Protein AF-A0A8H5X6V3-F1 (afdb_monomer_lite)

Secondary structure (DSSP, 8-state):
----------HHHHHHHHHHHHHHHTTSTT-EEEEEEPS--SSSEEEEEEESS--SSGGGTT-EEEEE--SEETTEEEEE--THHHHHHHHHHHHHTTSPPEE-SSEEEEPPPEEEEETTTTEEEEE--TTEEEHHHHHHHHSPSSPPGGGHHHHHHHHHHHHHHHHHHHHHTTSGGGHHHHHHHHT-HHHHHHHHIIIIIHHHHHHHH-HHHHGGGHHHHHHHHHHHHHHHH-GGG-EEE-S--SGGGEEEESS---TT--EEEEE--GGG-EEE-THHHHHHHHHHHHHHHHHH--THHHHHHHHHHHHH----HHHHHHHHHHHHHHHHHTGGG-TTSS-HHHHHHHHHHHHHHHHHHHTT-HHHHTTSTT--TTS-GGGGT--PPP-------------SSSSSS--------------------------SS---S--------PPP----------PPPPP-----PPPTTT--S---EEETTEEE-HHHHHHHHHHHHHHHHHHHHHHH---SS---EEEEEE--SSHHHHHHHHHHHHHHHHHHHTT-SS-EEEEEEEEE---S--SS--HHHHHHHHHHHH-TTSEEEEEEGGGGGG-TTS-GGGS----------HHHHHHHHHHHHHHSSSHHHHHHHHHHHHHHHHHHHHHHTT-S-EE----HHHHHHHHHHHHHTT-GGGHHHHHSSEEEEEEEEEEETTEEEEEEEEEEEEEE-TTTTS-HHHHHHHHHH-HHHHTTS-SSSTTTT-SS----GGGS-HHHHHHHHHHHHHHHHHHHHHHHHHHHHTS--PPPSSB-TTT-PBP-HHHHHHHHHHHT-----STTTTS--S--HHHHHHHH-

InterPro domains:
  IPR002575 Aminoglycoside phosphotransferase [PF01636] (83-290)
  IPR011009 Protein kinase-like domain superfamily [SSF56112] (6-338)
  IPR014729 Rossmann-like alpha/beta/alpha sandwich fold [G3DSA:3.40.50.620] (474-827)
  IPR019407 Cytoplasmic tRNA 2-thiolation protein 2 [MF_03054] (465-857)
  IPR019407 Cytoplasmic tRNA 2-thiolation protein 2 [PF10288] (773-829)
  IPR019407 Cytoplasmic tRNA 2-thiolation protein 2 [PTHR20882] (470-855)

Foldseek 3Di:
DFPPDQPPDPPVVVVVLVVVLQVVCPPPQQNAPDWDFDPDFFAWTKTFGDGPCPPPPCQQVRGWIKTFGDQATRRGRVHGDDLLLLVLQQVLLVLQVPQAWQFFQFATEGAWHWDDADPVGSITITGDDPQKDQLLVLCCVQLFPVGDPVCLVVLLRLLLRLLLSQLSCQVVCPPPVNVVSQVSQAVLVRLVVVLLCLQQVCQLVLCVVCVVQCVVVNVLSPVLSVVQVVQVVPLVQWTWDLQQQASRQKIWHPDDTDGNNNTYIHRDDSSSIHTGDSLLNLLRHLLRLVLCCLQRVRPSSLSSLQSNLVSNFADDLVSLLNNQLSNLSCLSSPVLNPPPRHDNVSSSVSNNVSNVSSVCSSVVVLVVCVVPSSCDPRSPSCPPPPDDDDDDDDDDDDDDDDDDPPPDPDDDDDDDDDDDDDDDDDDDDDDPDDDDPDPDDDDDDDDDDDDDDDDDDDDDDDDDDDDDDDFAPAFPPPRHRGFPDQDPNTRHRLVRLLCVQLVLLVVQVVVVCVVLPPDPDAEAAEEEEEAPLALLSLLVLQSLLVVQVVCVVVVPSHHYEYEYEYEAADLDDDPDQDPVNVLQVLSCVLRVSYHYDYHYLLCLVVQQLFQCLQFPFDPDDDDPDSNVSSVRVVVRLVLWDAPQLSVVLSVLSVVSVSVVVCVVVVHQAYEYRAALLLLLLVLVSCVVLVNNLQSLVPRAWDWAKRWGWDDDVPAGIDTDDIDTGTYHYSNSHPHSVSSVVSCVSPPSSVVSRDDAPVCVVVDPDPDPPRRDHSSRVSSVVSVVCCVPPVVVSNVSSVVSNPDDDDDAPDAASRRRTHADPPVQVVCCVVVPDPCPPPPCSVRNPRHHNSNCNSRVD

Structure (mmCIF, N/CA/C/O backbone):
data_AF-A0A8H5X6V3-F1
#
_entry.id   AF-A0A8H5X6V3-F1
#
loop_
_atom_site.group_PDB
_atom_site.id
_atom_site.type_symbol
_atom_site.label_atom_id
_atom_site.label_alt_id
_atom_site.label_comp_id
_atom_site.label_asym_id
_atom_site.label_entity_id
_atom_site.label_seq_id
_atom_site.pdbx_PDB_ins_code
_atom_site.Cartn_x
_atom_site.Cartn_y
_atom_site.Cartn_z
_atom_site.occupancy
_atom_site.B_iso_or_equiv
_atom_site.auth_seq_id
_atom_site.auth_comp_id
_atom_site.auth_asym_id
_atom_site.auth_atom_id
_atom_site.pdbx_PDB_model_num
ATOM 1 N N . MET A 1 1 ? 2.596 6.557 -6.015 1.00 29.84 1 MET A N 1
ATOM 2 C CA . MET A 1 1 ? 1.968 7.557 -5.125 1.00 29.84 1 MET A CA 1
ATOM 3 C C . MET A 1 1 ? 2.597 8.911 -5.371 1.00 29.84 1 MET A C 1
ATOM 5 O O . MET A 1 1 ? 3.808 9.038 -5.251 1.00 29.84 1 MET A O 1
ATOM 9 N N . SER A 1 2 ? 1.803 9.899 -5.766 1.00 24.94 2 SER A N 1
ATOM 10 C CA . SER A 1 2 ? 2.292 11.265 -5.919 1.00 24.94 2 SER A CA 1
ATOM 11 C C . SER A 1 2 ? 2.060 12.003 -4.601 1.00 24.94 2 SER A C 1
ATOM 13 O O . SER A 1 2 ? 0.942 11.968 -4.094 1.00 24.94 2 SER A O 1
ATOM 15 N N . LEU A 1 3 ? 3.083 12.670 -4.064 1.00 27.89 3 LEU A N 1
ATOM 16 C CA . LEU A 1 3 ? 3.006 13.595 -2.915 1.00 27.89 3 LEU A CA 1
ATOM 17 C C . LEU A 1 3 ? 2.183 14.867 -3.236 1.00 27.89 3 LEU A C 1
ATOM 19 O O . LEU A 1 3 ? 2.283 15.890 -2.559 1.00 27.89 3 LEU A O 1
ATOM 23 N N . HIS A 1 4 ? 1.401 14.838 -4.315 1.00 36.94 4 HIS A N 1
ATOM 24 C CA . HIS A 1 4 ? 0.642 15.957 -4.833 1.00 36.94 4 HIS A CA 1
ATOM 25 C C . HIS A 1 4 ? -0.769 15.903 -4.279 1.00 36.94 4 HIS A C 1
ATOM 27 O O . HIS A 1 4 ? -1.637 15.235 -4.821 1.00 36.94 4 HIS A O 1
ATOM 33 N N . GLU A 1 5 ? -0.944 16.589 -3.160 1.00 31.14 5 GLU A N 1
ATOM 34 C CA . GLU A 1 5 ? -2.037 17.527 -2.910 1.00 31.14 5 GLU A CA 1
ATOM 35 C C . GLU A 1 5 ? -1.885 17.956 -1.454 1.00 31.14 5 GLU A C 1
ATOM 37 O O . GLU A 1 5 ? -2.094 17.153 -0.545 1.00 31.14 5 GLU A O 1
ATOM 42 N N . GLN A 1 6 ? -1.505 19.216 -1.217 1.00 35.34 6 GLN A N 1
ATOM 43 C CA . GLN A 1 6 ? -1.603 19.827 0.109 1.00 35.34 6 GLN A CA 1
ATOM 44 C C . GLN A 1 6 ? -3.086 19.889 0.491 1.00 35.34 6 GLN A C 1
ATOM 46 O O . GLN A 1 6 ? -3.756 20.900 0.299 1.00 35.34 6 GLN A O 1
ATOM 51 N N . HIS A 1 7 ? -3.620 18.784 1.000 1.00 41.84 7 HIS A N 1
ATOM 52 C CA . HIS A 1 7 ? -4.876 18.797 1.719 1.00 41.84 7 HIS A CA 1
ATOM 53 C C . HIS A 1 7 ? -4.610 19.586 2.995 1.00 41.84 7 HIS A C 1
ATOM 55 O O . HIS A 1 7 ? -3.844 19.157 3.857 1.00 41.84 7 HIS A O 1
ATOM 61 N N . SER A 1 8 ? -5.199 20.774 3.100 1.00 47.31 8 SER A N 1
ATOM 62 C CA . SER A 1 8 ? -5.205 21.511 4.355 1.00 47.31 8 SER A CA 1
ATOM 63 C C . SER A 1 8 ? -5.828 20.610 5.418 1.00 47.31 8 SER A C 1
ATOM 65 O O . SER A 1 8 ? -7.000 20.241 5.304 1.00 47.31 8 SER A O 1
ATOM 67 N N . ILE A 1 9 ? -5.039 20.233 6.425 1.00 57.41 9 ILE A N 1
ATOM 68 C CA . ILE A 1 9 ? -5.540 19.528 7.605 1.00 57.41 9 ILE A CA 1
ATOM 69 C C . ILE A 1 9 ? -6.676 20.390 8.177 1.00 57.41 9 ILE A C 1
ATOM 71 O O . ILE A 1 9 ? -6.455 21.589 8.379 1.00 57.41 9 ILE A O 1
ATOM 75 N N . PRO A 1 10 ? -7.885 19.841 8.400 1.00 63.91 10 PRO A N 1
ATOM 76 C CA . PRO A 1 10 ? -8.977 20.607 8.987 1.00 63.91 10 PRO A CA 1
ATOM 77 C C . PRO A 1 10 ? -8.522 21.257 10.296 1.00 63.91 10 PRO A C 1
ATOM 79 O O . PRO A 1 10 ? -7.886 20.603 11.124 1.00 63.91 10 PRO A O 1
ATOM 82 N N . THR A 1 11 ? -8.837 22.539 10.489 1.00 64.00 11 THR A N 1
ATOM 83 C CA . THR A 1 11 ? -8.421 23.306 11.677 1.00 64.00 11 THR A CA 1
ATOM 84 C C . THR A 1 11 ? -8.841 22.618 12.979 1.00 64.00 11 THR A C 1
ATOM 86 O O . THR A 1 11 ? -8.069 22.602 13.937 1.00 64.00 11 THR A O 1
ATOM 89 N N . ASP A 1 12 ? -10.002 21.959 12.973 1.00 73.50 12 ASP A N 1
ATOM 90 C CA . ASP A 1 12 ? -10.518 21.183 14.103 1.00 73.50 12 ASP A CA 1
ATOM 91 C C . ASP A 1 12 ? -9.591 20.019 14.484 1.00 73.50 12 ASP A C 1
ATOM 93 O O . ASP A 1 12 ? -9.312 19.816 15.662 1.00 73.50 12 ASP A O 1
ATOM 97 N N . THR A 1 13 ? -9.034 19.304 13.499 1.00 77.50 13 THR A N 1
ATOM 98 C CA . THR A 1 13 ? -8.090 18.200 13.734 1.00 77.50 13 THR A CA 1
ATOM 99 C C . THR A 1 13 ? -6.777 18.709 14.324 1.00 77.50 13 THR A C 1
ATOM 101 O O . THR A 1 13 ? -6.232 18.107 15.243 1.00 77.50 13 THR A O 1
ATOM 104 N N . GLU A 1 14 ? -6.252 19.835 13.837 1.00 79.88 14 GLU A N 1
ATOM 105 C CA . GLU A 1 14 ? -5.024 20.411 14.398 1.00 79.88 14 GLU A CA 1
ATOM 106 C C . GLU A 1 14 ? -5.220 20.864 15.852 1.00 79.88 14 GLU A C 1
ATOM 108 O O . GLU A 1 14 ? -4.332 20.677 16.690 1.00 79.88 14 GLU A O 1
ATOM 113 N N . GLN A 1 15 ? -6.391 21.423 16.162 1.00 86.56 15 GLN A N 1
ATOM 114 C CA . GLN A 1 15 ? -6.744 21.835 17.513 1.00 86.56 15 GLN A CA 1
ATOM 115 C C . GLN A 1 15 ? -6.956 20.635 18.444 1.00 86.56 15 GLN A C 1
ATOM 117 O O . GLN A 1 15 ? -6.457 20.655 19.568 1.00 86.56 15 GLN A O 1
ATOM 122 N N . GLU A 1 16 ? -7.608 19.573 17.969 1.00 90.94 16 GLU A N 1
ATOM 123 C CA . GLU A 1 16 ? -7.781 18.315 18.702 1.00 90.94 16 GLU A CA 1
ATOM 124 C C . GLU A 1 16 ? -6.430 17.688 19.070 1.00 90.94 16 GLU A C 1
ATOM 126 O O . GLU A 1 16 ? -6.179 17.390 20.240 1.00 90.94 16 GLU A O 1
ATOM 131 N N . ILE A 1 17 ? -5.522 17.558 18.097 1.00 92.88 17 ILE A N 1
ATOM 132 C CA . ILE A 1 17 ? -4.183 17.004 18.327 1.00 92.88 17 ILE A CA 1
ATOM 133 C C . ILE A 1 17 ? -3.392 17.874 19.304 1.00 92.88 17 ILE A C 1
ATOM 135 O O . ILE A 1 17 ? -2.749 17.358 20.221 1.00 92.88 17 ILE A O 1
ATOM 139 N N . ARG A 1 18 ? -3.471 19.200 19.165 1.00 93.69 18 ARG A N 1
ATOM 140 C CA . ARG A 1 18 ? -2.834 20.123 20.107 1.00 93.69 18 ARG A CA 1
ATOM 141 C C . ARG A 1 18 ? -3.371 19.934 21.528 1.00 93.69 18 ARG A C 1
ATOM 143 O O . ARG A 1 18 ? -2.577 19.829 22.461 1.00 93.69 18 ARG A O 1
ATOM 150 N N . SER A 1 19 ? -4.689 19.854 21.703 1.00 93.56 19 SER A N 1
ATOM 151 C CA . SER A 1 19 ? -5.310 19.617 23.012 1.00 93.56 19 SER A CA 1
ATOM 152 C C . SER A 1 19 ? -4.924 18.258 23.597 1.00 93.56 19 SER A C 1
ATOM 154 O O . SER A 1 19 ? -4.624 18.177 24.788 1.00 93.56 19 SER A O 1
ATOM 156 N N . LYS A 1 20 ? -4.847 17.211 22.766 1.00 94.00 20 LYS A N 1
ATOM 157 C CA . LYS A 1 20 ? -4.354 15.883 23.158 1.00 94.00 20 LYS A CA 1
ATOM 158 C C . LYS A 1 20 ? -2.925 15.961 23.698 1.00 94.00 20 LYS A C 1
ATOM 160 O O . LYS A 1 20 ? -2.666 15.467 24.791 1.00 94.00 20 LYS A O 1
ATOM 165 N N . VAL A 1 21 ? -2.016 16.637 22.991 1.00 95.94 21 VAL A N 1
ATOM 166 C CA . VAL A 1 21 ? -0.623 16.833 23.435 1.00 95.94 21 VAL A CA 1
ATOM 167 C C . VAL A 1 21 ? -0.556 17.592 24.765 1.00 95.94 21 VAL A C 1
ATOM 169 O O . VAL A 1 21 ? 0.138 17.162 25.688 1.00 95.94 21 VAL A O 1
ATOM 172 N N . GLU A 1 22 ? -1.297 18.696 24.900 1.00 95.75 22 GLU A N 1
ATOM 173 C CA . GLU A 1 22 ? -1.346 19.480 26.143 1.00 95.75 22 GLU A CA 1
ATOM 174 C C . GLU A 1 22 ? -1.874 18.649 27.323 1.00 95.75 22 GLU A C 1
ATOM 176 O O . GLU A 1 22 ? -1.363 18.767 28.439 1.00 95.75 22 GLU A O 1
ATOM 181 N N . GLN A 1 23 ? -2.868 17.789 27.084 1.00 95.88 23 GLN A N 1
ATOM 182 C CA . GLN A 1 23 ? -3.434 16.901 28.095 1.00 95.88 23 GLN A CA 1
ATOM 183 C C . GLN A 1 23 ? -2.461 15.793 28.505 1.00 95.88 23 GLN A C 1
ATOM 185 O O . GLN A 1 23 ? -2.302 15.557 29.701 1.00 95.88 23 GLN A O 1
ATOM 190 N N . VAL A 1 24 ? -1.796 15.146 27.543 1.00 96.31 24 VAL A N 1
ATOM 191 C CA . VAL A 1 24 ? -0.823 14.068 27.795 1.00 96.31 24 VAL A CA 1
ATOM 192 C C . VAL A 1 24 ? 0.363 14.576 28.611 1.00 96.31 24 VAL A C 1
ATOM 194 O O . VAL A 1 24 ? 0.792 13.923 29.559 1.00 96.31 24 VAL A O 1
ATOM 197 N N . LEU A 1 25 ? 0.884 15.757 28.276 1.00 95.50 25 LEU A N 1
ATOM 198 C CA . LEU A 1 25 ? 2.059 16.314 28.952 1.00 95.50 25 LEU A CA 1
ATOM 199 C C . LEU A 1 25 ? 1.717 17.047 30.254 1.00 95.50 25 LEU A C 1
ATOM 201 O O . LEU A 1 25 ? 2.620 17.453 30.996 1.00 95.50 25 LEU A O 1
ATOM 205 N N . LYS A 1 26 ? 0.430 17.208 30.577 1.00 94.44 26 LYS A N 1
ATOM 206 C CA . LYS A 1 26 ? -0.015 17.848 31.814 1.00 94.44 26 LYS A CA 1
ATOM 207 C C . LYS A 1 26 ? 0.483 17.065 33.029 1.00 94.44 26 LYS A C 1
ATOM 209 O O . LYS A 1 26 ? 0.225 15.880 33.180 1.00 94.44 26 LYS A O 1
ATOM 214 N N . GLY A 1 27 ? 1.162 17.762 33.938 1.00 88.88 27 GLY A N 1
ATOM 215 C CA . GLY A 1 27 ? 1.716 17.158 35.156 1.00 88.88 27 GLY A CA 1
ATOM 216 C C . GLY A 1 27 ? 3.071 16.474 34.959 1.00 88.88 27 GLY A C 1
ATOM 217 O O . GLY A 1 27 ? 3.677 16.064 35.944 1.00 88.88 27 GLY A O 1
ATOM 218 N N . THR A 1 28 ? 3.582 16.406 33.727 1.00 92.25 28 THR A N 1
ATOM 219 C CA . THR A 1 28 ? 4.969 16.008 33.449 1.00 92.25 28 THR A CA 1
ATOM 220 C C . THR A 1 28 ? 5.910 17.225 33.514 1.00 92.25 28 THR A C 1
ATOM 222 O O . THR A 1 28 ? 5.442 18.367 33.398 1.00 92.25 28 THR A O 1
ATOM 225 N N . PRO A 1 29 ? 7.241 17.025 33.622 1.00 90.94 29 PRO A N 1
ATOM 226 C CA . PRO A 1 29 ? 8.224 18.105 33.468 1.00 90.94 29 PRO A CA 1
ATOM 227 C C . PRO A 1 29 ? 8.155 18.824 32.109 1.00 90.94 29 PRO A C 1
ATOM 229 O O . PRO A 1 29 ? 8.600 19.961 31.992 1.00 90.94 29 PRO A O 1
ATOM 232 N N . PHE A 1 30 ? 7.553 18.192 31.096 1.00 93.25 30 PHE A N 1
ATOM 233 C CA . PHE A 1 30 ? 7.434 18.713 29.732 1.00 93.25 30 PHE A CA 1
ATOM 234 C C . PHE A 1 30 ? 6.094 19.417 29.467 1.00 93.25 30 PHE A C 1
ATOM 236 O O . PHE A 1 30 ? 5.725 19.641 28.318 1.00 93.25 30 PHE A O 1
ATOM 243 N N . SER A 1 31 ? 5.358 19.781 30.523 1.00 93.88 31 SER A N 1
ATOM 244 C CA . SER A 1 31 ? 4.100 20.528 30.424 1.00 93.88 31 SER A CA 1
ATOM 245 C C . SER A 1 31 ? 4.307 21.869 29.691 1.00 93.88 31 SER A C 1
ATOM 247 O O . SER A 1 31 ? 5.032 22.737 30.203 1.00 93.88 31 SER A O 1
ATOM 249 N N . PRO A 1 32 ? 3.684 22.075 28.512 1.00 94.50 32 PRO A N 1
ATOM 250 C CA . PRO A 1 32 ? 3.944 23.249 27.685 1.00 94.50 32 PRO A CA 1
ATOM 251 C C . PRO A 1 32 ? 3.217 24.492 28.218 1.00 94.50 32 PRO A C 1
ATOM 253 O O . PRO A 1 32 ? 2.035 24.443 28.558 1.00 94.50 32 PRO A O 1
ATOM 256 N N . SER A 1 33 ? 3.910 25.630 28.284 1.00 93.50 33 SER A N 1
ATOM 257 C CA . SER A 1 33 ? 3.305 26.962 28.427 1.00 93.50 33 SER A CA 1
ATOM 258 C C . SER A 1 33 ? 2.777 27.474 27.087 1.00 93.50 33 SER A C 1
ATOM 260 O O . SER A 1 33 ? 1.749 28.148 27.049 1.00 93.50 33 SER A O 1
ATOM 262 N N . SER A 1 34 ? 3.441 27.107 25.989 1.00 94.38 34 SER A N 1
ATOM 263 C CA . SER A 1 34 ? 2.991 27.348 24.622 1.00 94.38 34 SER A CA 1
ATOM 264 C C . SER A 1 34 ? 3.431 26.214 23.695 1.00 94.38 34 SER A C 1
ATOM 266 O O . SER A 1 34 ? 4.463 25.577 23.916 1.00 94.38 34 SER A O 1
ATOM 268 N N . LEU A 1 35 ? 2.635 25.980 22.649 1.00 95.12 35 LEU A N 1
ATOM 269 C CA . LEU A 1 35 ? 2.941 25.069 21.550 1.00 95.12 35 LEU A CA 1
ATOM 270 C C . LEU A 1 35 ? 2.912 25.848 20.239 1.00 95.12 35 LEU A C 1
ATOM 272 O O . LEU A 1 35 ? 1.881 26.421 19.874 1.00 95.12 35 LEU A O 1
ATOM 276 N N . ARG A 1 36 ? 4.039 25.853 19.529 1.00 93.75 36 ARG A N 1
ATOM 277 C CA . ARG A 1 36 ? 4.164 26.386 18.172 1.00 93.75 36 ARG A CA 1
ATOM 278 C C . ARG A 1 36 ? 4.356 25.219 17.217 1.00 93.75 36 ARG A C 1
ATOM 280 O O . ARG A 1 36 ? 5.298 24.453 17.379 1.00 93.75 36 ARG A O 1
ATOM 287 N N . LYS A 1 37 ? 3.488 25.082 16.218 1.00 91.44 37 LYS A N 1
ATOM 288 C CA . LYS A 1 37 ? 3.659 24.064 15.176 1.00 91.44 37 LYS A CA 1
ATOM 289 C C . LYS A 1 37 ? 4.969 24.303 14.426 1.00 91.44 37 LYS A C 1
ATOM 291 O O . LYS A 1 37 ? 5.278 25.440 14.068 1.00 91.44 37 LYS A O 1
ATOM 296 N N . LEU A 1 38 ? 5.735 23.238 14.226 1.00 88.62 38 LEU A N 1
ATOM 297 C CA . LEU A 1 38 ? 6.952 23.266 13.425 1.00 88.62 38 LEU A CA 1
ATOM 298 C C . LEU A 1 38 ? 6.620 22.932 11.970 1.00 88.62 38 LEU A C 1
ATOM 300 O O . LEU A 1 38 ? 5.717 22.144 11.689 1.00 88.62 38 LEU A O 1
ATOM 304 N N . SER A 1 39 ? 7.346 23.558 11.046 1.00 75.25 39 SER A N 1
ATOM 305 C CA . SER A 1 39 ? 7.378 23.141 9.647 1.00 75.25 39 SER A CA 1
ATOM 306 C C . SER A 1 39 ? 8.274 21.912 9.505 1.00 75.25 39 SER A C 1
ATOM 308 O O . SER A 1 39 ? 9.340 21.858 10.114 1.00 75.25 39 SER A O 1
ATOM 310 N N . GLY A 1 40 ? 7.859 20.949 8.683 1.00 62.69 40 GLY A N 1
ATOM 311 C CA . GLY A 1 40 ? 8.518 19.644 8.579 1.00 62.69 40 GLY A CA 1
ATOM 312 C C . GLY A 1 40 ? 7.813 18.574 9.421 1.00 62.69 40 GLY A C 1
ATOM 313 O O . GLY A 1 40 ? 7.155 18.882 10.412 1.00 62.69 40 GLY A O 1
ATOM 314 N N . GLY A 1 41 ? 7.908 17.318 8.980 1.00 65.88 41 GLY A N 1
ATOM 315 C CA . GLY A 1 41 ? 7.129 16.192 9.505 1.00 65.88 41 GLY A CA 1
ATOM 316 C C . GLY A 1 41 ? 5.967 15.827 8.582 1.00 65.88 41 GLY A C 1
ATOM 317 O O . GLY A 1 41 ? 4.904 16.443 8.614 1.00 65.88 41 GLY A O 1
ATOM 318 N N . THR A 1 42 ? 6.181 14.815 7.739 1.00 77.00 42 THR A N 1
ATOM 319 C CA . THR A 1 42 ? 5.143 14.310 6.829 1.00 77.00 42 THR A CA 1
ATOM 320 C C . THR A 1 42 ? 4.158 13.422 7.584 1.00 77.00 42 THR A C 1
ATOM 322 O O . THR A 1 42 ? 2.944 13.613 7.479 1.00 77.00 42 THR A O 1
ATOM 325 N N . ALA A 1 43 ? 4.676 12.468 8.368 1.00 83.75 43 ALA A N 1
ATOM 326 C CA . ALA A 1 43 ? 3.865 11.469 9.055 1.00 83.75 43 ALA A CA 1
ATOM 327 C C . ALA A 1 43 ? 3.360 11.910 10.437 1.00 83.75 43 ALA A C 1
ATOM 329 O O . ALA A 1 43 ? 2.249 11.536 10.803 1.00 83.75 43 ALA A O 1
ATOM 330 N N . ASN A 1 44 ? 4.129 12.707 11.185 1.00 91.31 44 ASN A N 1
ATOM 331 C CA . ASN A 1 44 ? 3.807 13.105 12.563 1.00 91.31 44 ASN A CA 1
ATOM 332 C C . ASN A 1 44 ? 3.466 14.593 12.675 1.00 91.31 44 ASN A C 1
ATOM 334 O O . ASN A 1 44 ? 3.984 15.420 11.926 1.00 91.31 44 ASN A O 1
ATOM 338 N N . PHE A 1 45 ? 2.644 14.943 13.665 1.00 92.62 45 PHE A N 1
ATOM 339 C CA . PHE A 1 45 ? 2.439 16.338 14.050 1.00 92.62 45 PHE A CA 1
ATOM 340 C C . PHE A 1 45 ? 3.615 16.808 14.908 1.00 92.62 45 PHE A C 1
ATOM 342 O O . PHE A 1 45 ? 3.949 16.177 15.910 1.00 92.62 45 PHE A O 1
ATOM 349 N N . MET A 1 46 ? 4.236 17.918 14.515 1.00 93.75 46 MET A N 1
ATOM 350 C CA . MET A 1 46 ? 5.468 18.421 15.121 1.00 93.75 46 MET A CA 1
ATOM 351 C C . MET A 1 46 ? 5.231 19.767 15.801 1.00 93.75 46 MET A C 1
ATOM 353 O O . MET A 1 46 ? 4.697 20.696 15.190 1.00 93.75 46 MET A O 1
ATOM 357 N N . TYR A 1 47 ? 5.677 19.898 17.049 1.00 94.75 47 TYR A N 1
ATOM 358 C CA . TYR A 1 47 ? 5.560 21.136 17.816 1.00 94.75 47 TYR A CA 1
ATOM 359 C C . TYR A 1 47 ? 6.872 21.495 18.504 1.00 94.75 47 TYR A C 1
ATOM 361 O O . TYR A 1 47 ? 7.587 20.638 19.011 1.00 94.75 47 TYR A O 1
ATOM 369 N N . HIS A 1 48 ? 7.152 22.788 18.580 1.00 95.44 48 HIS A N 1
ATOM 370 C CA . HIS A 1 48 ? 8.078 23.373 19.533 1.00 95.44 48 HIS A CA 1
ATOM 371 C C . HIS A 1 48 ? 7.290 23.763 20.778 1.00 95.44 48 HIS A C 1
ATOM 373 O O . HIS A 1 48 ? 6.303 24.502 20.696 1.00 95.44 48 HIS A O 1
ATOM 379 N N . ALA A 1 49 ? 7.720 23.249 21.924 1.00 95.38 49 ALA A N 1
ATOM 380 C CA . ALA A 1 49 ? 7.120 23.535 23.212 1.00 95.38 49 ALA A CA 1
ATOM 381 C C . ALA A 1 49 ? 8.023 24.435 24.045 1.00 95.38 49 ALA A C 1
ATOM 383 O O . ALA A 1 49 ? 9.151 24.064 24.376 1.00 95.38 49 ALA A O 1
ATOM 384 N N . THR A 1 50 ? 7.488 25.584 24.457 1.00 94.19 50 THR A N 1
ATOM 385 C CA . THR A 1 50 ? 8.057 26.331 25.585 1.00 94.19 50 THR A CA 1
ATOM 386 C C . THR A 1 50 ? 7.506 25.712 26.865 1.00 94.19 50 THR A C 1
ATOM 388 O O . THR A 1 50 ? 6.301 25.491 26.958 1.00 94.19 50 THR A O 1
ATOM 391 N N . LEU A 1 51 ? 8.352 25.396 27.846 1.00 92.75 51 LEU A N 1
ATOM 392 C CA . LEU A 1 51 ? 7.926 24.694 29.065 1.00 92.75 51 LEU A CA 1
ATOM 393 C C . LEU A 1 51 ? 7.409 25.668 30.136 1.00 92.75 51 LEU A C 1
ATOM 395 O O . LEU A 1 51 ? 7.857 26.811 30.216 1.00 92.75 51 LEU A O 1
ATOM 399 N N . LYS A 1 52 ? 6.464 25.226 30.981 1.00 89.00 52 LYS A N 1
ATOM 400 C CA . LYS A 1 52 ? 5.968 26.024 32.129 1.00 89.00 52 LYS A CA 1
ATOM 401 C C . LYS A 1 52 ? 7.003 26.181 33.238 1.00 89.00 52 LYS A C 1
ATOM 403 O O . LYS A 1 52 ? 7.059 27.223 33.882 1.00 89.00 52 LYS A O 1
ATOM 408 N N . TYR A 1 53 ? 7.782 25.130 33.464 1.00 81.44 53 TYR A N 1
ATOM 409 C CA . TYR A 1 53 ? 8.773 25.048 34.530 1.00 81.44 53 TYR A CA 1
ATOM 410 C C . TYR A 1 53 ? 10.108 24.622 33.914 1.00 81.44 53 TYR A C 1
ATOM 412 O O . TYR A 1 53 ? 10.476 23.453 34.029 1.00 81.44 53 TYR A O 1
ATOM 420 N N . PRO A 1 54 ? 10.807 25.516 33.188 1.00 69.25 54 PRO A N 1
ATOM 421 C CA . PRO A 1 54 ? 12.136 25.192 32.686 1.00 69.25 54 PRO A CA 1
ATOM 422 C C . PRO A 1 54 ? 13.022 24.799 33.877 1.00 69.25 54 PRO A C 1
ATOM 424 O O . PRO A 1 54 ? 13.053 25.506 34.888 1.00 69.25 54 PRO A O 1
ATOM 427 N N . SER A 1 55 ? 13.687 23.642 33.802 1.00 61.62 55 SER A N 1
ATOM 428 C CA . SER A 1 55 ? 14.663 23.260 34.826 1.00 61.62 55 SER A CA 1
ATOM 429 C C . SER A 1 55 ? 15.755 24.325 34.898 1.00 61.62 55 SER A C 1
ATOM 431 O O . SER A 1 55 ? 16.157 24.856 33.868 1.00 61.62 55 SER A O 1
ATOM 433 N N . GLY A 1 56 ? 16.258 24.619 36.100 1.00 53.53 56 GLY A N 1
ATOM 434 C CA . GLY A 1 56 ? 17.332 25.602 36.303 1.00 53.53 56 GLY A CA 1
ATOM 435 C C . GLY A 1 56 ? 18.696 25.204 35.718 1.00 53.53 56 GLY A C 1
ATOM 436 O O . GLY A 1 56 ? 19.632 25.988 35.803 1.00 53.53 56 GLY A O 1
ATOM 437 N N . GLU A 1 57 ? 18.809 24.005 35.141 1.00 55.75 57 GLU A N 1
ATOM 438 C CA . GLU A 1 57 ? 19.945 23.571 34.326 1.00 55.75 57 GLU A CA 1
ATOM 439 C C . GLU A 1 57 ? 19.616 23.839 32.848 1.00 55.75 57 GLU A C 1
ATOM 441 O O . GLU A 1 57 ? 18.545 23.440 32.386 1.00 55.75 57 GLU A O 1
ATOM 446 N N . ASP A 1 58 ? 20.525 24.496 32.116 1.00 63.12 58 ASP A N 1
ATOM 447 C CA . ASP A 1 58 ? 20.364 25.075 30.760 1.00 63.12 58 ASP A CA 1
ATOM 448 C C . ASP A 1 58 ? 19.759 24.153 29.673 1.00 63.12 58 ASP A C 1
ATOM 450 O O . ASP A 1 58 ? 19.385 24.609 28.592 1.00 63.12 58 ASP A O 1
ATOM 454 N N . LYS A 1 59 ? 19.612 22.852 29.940 1.00 72.62 59 LYS A N 1
ATOM 455 C CA . LYS A 1 59 ? 19.252 21.803 28.976 1.00 72.62 59 LYS A CA 1
ATOM 456 C C . LYS A 1 59 ? 17.924 22.019 28.233 1.00 72.62 59 LYS A C 1
ATOM 458 O O . LYS A 1 59 ? 17.807 21.605 27.082 1.00 72.62 59 LYS A O 1
ATOM 463 N N . TYR A 1 60 ? 16.929 22.657 28.854 1.00 82.50 60 TYR A N 1
ATOM 464 C CA . TYR A 1 60 ? 15.609 22.903 28.238 1.00 82.50 60 TYR A CA 1
ATOM 465 C C . TYR A 1 60 ? 15.293 24.389 28.048 1.00 82.50 60 TYR A C 1
ATOM 467 O O . TYR A 1 60 ? 14.137 24.744 27.806 1.00 82.50 60 TYR A O 1
ATOM 475 N N . GLN A 1 61 ? 16.290 25.271 28.180 1.00 80.38 61 GLN A N 1
ATOM 476 C CA . GLN A 1 61 ? 16.076 26.721 28.197 1.00 80.38 61 GLN A CA 1
ATOM 477 C C . GLN A 1 61 ? 15.381 27.228 26.923 1.00 80.38 61 GLN A C 1
ATOM 479 O O . GLN A 1 61 ? 14.519 28.102 26.994 1.00 80.38 61 GLN A O 1
ATOM 484 N N . ASN A 1 62 ? 15.689 26.619 25.776 1.00 86.75 62 ASN A N 1
ATOM 485 C CA . ASN A 1 62 ? 15.115 26.978 24.477 1.00 86.75 62 ASN A CA 1
ATOM 486 C C . ASN A 1 62 ? 13.865 26.156 24.108 1.00 86.75 62 ASN A C 1
ATOM 488 O O . ASN A 1 62 ? 13.360 26.260 22.989 1.00 86.75 62 ASN A O 1
ATOM 492 N N . GLY A 1 63 ? 13.342 25.352 25.037 1.00 92.50 63 GLY A N 1
ATOM 493 C CA . GLY A 1 63 ? 12.209 24.458 24.814 1.00 92.50 63 GLY A CA 1
ATOM 494 C C . GLY A 1 63 ? 12.602 23.081 24.276 1.00 92.50 63 GLY A C 1
ATOM 495 O O . GLY A 1 63 ? 13.769 22.693 24.287 1.00 92.50 63 GLY A O 1
ATOM 496 N N . VAL A 1 64 ? 11.597 22.325 23.835 1.00 95.06 64 VAL A N 1
ATOM 497 C CA . VAL A 1 64 ? 11.733 20.937 23.356 1.00 95.06 64 VAL A CA 1
ATOM 498 C C . VAL A 1 64 ? 10.905 20.708 22.092 1.00 95.06 64 VAL A C 1
ATOM 500 O O . VAL A 1 64 ? 9.956 21.450 21.821 1.00 95.06 64 VAL A O 1
ATOM 503 N N . VAL A 1 65 ? 11.248 19.675 21.321 1.00 95.94 65 VAL A N 1
ATOM 504 C CA . VAL A 1 65 ? 10.414 19.195 20.211 1.00 95.94 65 VAL A CA 1
ATOM 505 C C . VAL A 1 65 ? 9.451 18.147 20.739 1.00 95.94 65 VAL A C 1
ATOM 507 O O . VAL A 1 65 ? 9.866 17.221 21.432 1.00 95.94 65 VAL A O 1
ATOM 510 N N . ILE A 1 66 ? 8.181 18.268 20.368 1.00 96.50 66 ILE A N 1
ATOM 511 C CA . ILE A 1 66 ? 7.166 17.241 20.566 1.00 96.50 66 ILE A CA 1
ATOM 512 C C . ILE A 1 66 ? 6.809 16.647 19.206 1.00 96.50 66 ILE A C 1
ATOM 514 O O . ILE A 1 66 ? 6.406 17.388 18.305 1.00 96.50 66 ILE A O 1
ATOM 518 N N . LYS A 1 67 ? 6.912 15.321 19.080 1.00 96.25 67 LYS A N 1
ATOM 519 C CA . LYS A 1 67 ? 6.336 14.561 17.963 1.00 96.25 67 LYS A CA 1
ATOM 520 C C . LYS A 1 67 ? 5.083 13.848 18.459 1.00 96.25 67 LYS A C 1
ATOM 522 O O . LYS A 1 67 ? 5.135 13.131 19.456 1.00 96.25 67 LYS A O 1
ATOM 527 N N . GLN A 1 68 ? 3.968 14.038 17.768 1.00 95.88 68 GLN A N 1
ATOM 528 C CA . GLN A 1 68 ? 2.720 13.331 18.029 1.00 95.88 68 GLN A CA 1
ATOM 529 C C . GLN A 1 68 ? 2.400 12.420 16.846 1.00 95.88 68 GLN A C 1
ATOM 531 O O . GLN A 1 68 ? 2.114 12.895 15.741 1.00 95.88 68 GLN A O 1
ATOM 536 N N . GLY A 1 69 ? 2.477 11.113 17.093 1.00 94.06 69 GLY A N 1
ATOM 537 C CA . GLY A 1 69 ? 2.214 10.080 16.101 1.00 94.06 69 GLY A CA 1
ATOM 538 C C . GLY A 1 69 ? 0.764 9.612 16.100 1.00 94.06 69 GLY A C 1
ATOM 539 O O . GLY A 1 69 ? 0.190 9.311 17.144 1.00 94.06 69 GLY A O 1
ATOM 540 N N . GLU A 1 70 ? 0.183 9.497 14.909 1.00 92.62 70 GLU A N 1
ATOM 541 C CA . GLU A 1 70 ? -1.140 8.904 14.698 1.00 92.62 70 GLU A CA 1
ATOM 542 C C . GLU A 1 70 ? -1.054 7.695 13.753 1.00 92.62 70 GLU A C 1
ATOM 544 O O . GLU A 1 70 ? -0.042 7.474 13.074 1.00 92.62 70 GLU A O 1
ATOM 549 N N . GLY A 1 71 ? -2.139 6.913 13.689 1.00 88.81 71 GLY A N 1
ATOM 550 C CA . GLY A 1 71 ? -2.299 5.770 12.771 1.00 88.81 71 GLY A CA 1
ATOM 551 C C . GLY A 1 71 ? -2.460 6.161 11.295 1.00 88.81 71 GLY A C 1
ATOM 552 O O . GLY A 1 71 ? -3.006 5.401 10.492 1.00 88.81 71 GLY A O 1
ATOM 553 N N . TYR A 1 72 ? -2.070 7.383 10.946 1.00 84.94 72 TYR A N 1
ATOM 554 C CA . TYR A 1 72 ? -2.135 7.974 9.621 1.00 84.94 72 TYR A CA 1
ATOM 555 C C . TYR A 1 72 ? -1.052 9.045 9.464 1.00 84.94 72 TYR A C 1
ATOM 557 O O . TYR A 1 72 ? -0.521 9.555 10.448 1.00 84.94 72 TYR A O 1
ATOM 565 N N . VAL A 1 73 ? -0.738 9.386 8.217 1.00 80.88 73 VAL A N 1
ATOM 566 C CA . VAL A 1 73 ? 0.231 10.432 7.876 1.00 80.88 73 VAL A CA 1
ATOM 567 C C . VAL A 1 73 ? -0.391 11.801 8.143 1.00 80.88 73 VAL A C 1
ATOM 569 O O . VAL A 1 73 ? -1.438 12.111 7.583 1.00 80.88 73 VAL A O 1
ATOM 572 N N . ALA A 1 74 ? 0.238 12.634 8.973 1.00 84.06 74 ALA A N 1
ATOM 573 C CA . ALA A 1 74 ? -0.293 13.942 9.369 1.00 84.06 74 ALA A CA 1
ATOM 574 C C . ALA A 1 74 ? -0.691 14.829 8.174 1.00 84.06 74 ALA A C 1
ATOM 576 O O . ALA A 1 74 ? -1.781 15.399 8.176 1.00 84.06 74 ALA A O 1
ATOM 577 N N . LEU A 1 75 ? 0.142 14.898 7.127 1.00 78.88 75 LEU A N 1
ATOM 578 C CA . LEU A 1 75 ? -0.162 15.664 5.907 1.00 78.88 75 LEU A CA 1
ATOM 579 C C . LEU A 1 75 ? -1.185 14.986 4.981 1.00 78.88 75 LEU A C 1
ATOM 581 O O . LEU A 1 75 ? -1.793 15.649 4.143 1.00 78.88 75 LEU A O 1
ATOM 585 N N . HIS A 1 76 ? -1.401 13.680 5.139 1.00 75.94 76 HIS A N 1
ATOM 586 C CA . HIS A 1 76 ? -2.331 12.894 4.333 1.00 75.94 76 HIS A CA 1
ATOM 587 C C . HIS A 1 76 ? -3.120 11.914 5.217 1.00 75.94 76 HIS A C 1
ATOM 589 O O . HIS A 1 76 ? -2.858 10.712 5.167 1.00 75.94 76 HIS A O 1
ATOM 595 N N . PRO A 1 77 ? -4.118 12.372 6.004 1.00 77.81 77 PRO A N 1
ATOM 596 C CA . PRO A 1 77 ? -4.817 11.516 6.975 1.00 77.81 77 PRO A CA 1
ATOM 597 C C . PRO A 1 77 ? -5.552 10.294 6.393 1.00 77.81 77 PRO A C 1
ATOM 599 O O . PRO A 1 77 ? -5.899 9.354 7.117 1.00 77.81 77 PRO A O 1
ATOM 602 N N . ALA A 1 78 ? -5.786 10.293 5.076 1.00 74.25 78 ALA A N 1
ATOM 603 C CA . ALA A 1 78 ? -6.293 9.142 4.332 1.00 74.25 78 ALA A CA 1
ATOM 604 C C . ALA A 1 78 ? -5.262 8.002 4.223 1.00 74.25 78 ALA A C 1
ATOM 606 O O . ALA A 1 78 ? -5.640 6.834 4.151 1.00 74.25 78 ALA A O 1
ATOM 607 N N . PHE A 1 79 ? -3.967 8.323 4.244 1.00 72.94 79 PHE A N 1
ATOM 608 C CA . PHE A 1 79 ? -2.889 7.347 4.200 1.00 72.94 79 PHE A CA 1
ATOM 609 C C . PHE A 1 79 ? -2.638 6.782 5.600 1.00 72.94 79 PHE A C 1
ATOM 611 O O . PHE A 1 79 ? -2.103 7.464 6.476 1.00 72.94 79 PHE A O 1
ATOM 618 N N . LYS A 1 80 ? -3.042 5.527 5.816 1.00 85.06 80 LYS A N 1
ATOM 619 C CA . LYS A 1 80 ? -2.807 4.808 7.073 1.00 85.06 80 LYS A CA 1
ATOM 620 C C . LYS A 1 80 ? -1.365 4.330 7.160 1.00 85.06 80 LYS A C 1
ATOM 622 O O . LYS A 1 80 ? -0.805 3.835 6.188 1.00 85.06 80 LYS A O 1
ATOM 627 N N . ILE A 1 81 ? -0.787 4.474 8.343 1.00 84.25 81 ILE A N 1
ATOM 628 C CA . ILE A 1 81 ? 0.582 4.069 8.647 1.00 84.25 81 ILE A CA 1
ATOM 629 C C . ILE A 1 81 ? 0.632 3.622 10.108 1.00 84.25 81 ILE A C 1
ATOM 631 O O . ILE A 1 81 ? -0.023 4.227 10.960 1.00 84.25 81 ILE A O 1
ATOM 635 N N . ALA A 1 82 ? 1.352 2.544 10.412 1.00 88.12 82 ALA A N 1
ATOM 636 C CA . ALA A 1 82 ? 1.367 2.009 11.767 1.00 88.12 82 ALA A CA 1
ATOM 637 C C . ALA A 1 82 ? 2.078 2.937 12.752 1.00 88.12 82 ALA A C 1
ATOM 639 O O . ALA A 1 82 ? 3.114 3.533 12.452 1.00 88.12 82 ALA A O 1
ATOM 640 N N . THR A 1 83 ? 1.527 3.027 13.962 1.00 93.19 83 THR A N 1
ATOM 641 C CA . THR A 1 83 ? 2.097 3.790 15.081 1.00 93.19 83 THR A CA 1
ATOM 642 C C . THR A 1 83 ? 3.291 3.098 15.733 1.00 93.19 83 THR A C 1
ATOM 644 O O . THR A 1 83 ? 4.019 3.742 16.480 1.00 93.19 83 THR A O 1
ATOM 647 N N . SER A 1 84 ? 3.553 1.822 15.418 1.00 93.56 84 SER A N 1
ATOM 648 C CA . SER A 1 84 ? 4.750 1.100 15.876 1.00 93.56 84 SER A CA 1
ATOM 649 C C . SER A 1 84 ? 6.042 1.854 15.543 1.00 93.56 84 SER A C 1
ATOM 651 O O . SER A 1 84 ? 6.960 1.866 16.360 1.00 93.56 84 SER A O 1
ATOM 653 N N . ARG A 1 85 ? 6.072 2.573 14.411 1.00 95.06 85 ARG A N 1
ATOM 654 C CA . ARG A 1 85 ? 7.185 3.445 14.003 1.00 95.06 85 ARG A CA 1
ATOM 655 C C . ARG A 1 85 ? 7.569 4.487 15.066 1.00 95.06 85 ARG A C 1
ATOM 657 O O . ARG A 1 85 ? 8.739 4.818 15.186 1.00 95.06 85 ARG A O 1
ATOM 664 N N . CYS A 1 86 ? 6.606 4.979 15.854 1.00 96.62 86 CYS A N 1
ATOM 665 C CA . CYS A 1 86 ? 6.831 6.018 16.862 1.00 96.62 86 CYS A CA 1
ATOM 666 C C . CYS A 1 86 ? 7.577 5.458 18.078 1.00 96.62 86 CYS A C 1
ATOM 668 O O . CYS A 1 86 ? 8.538 6.057 18.550 1.00 96.62 86 CYS A O 1
ATOM 670 N N . ALA A 1 87 ? 7.167 4.277 18.553 1.00 96.25 87 ALA A N 1
ATOM 671 C CA . ALA A 1 87 ? 7.880 3.581 19.621 1.00 96.25 87 ALA A CA 1
ATOM 672 C C . ALA A 1 87 ? 9.278 3.143 19.155 1.00 96.25 87 ALA A C 1
ATOM 674 O O . ALA A 1 87 ? 10.249 3.288 19.890 1.00 96.25 87 ALA A O 1
ATOM 675 N N . ILE A 1 88 ? 9.392 2.670 17.910 1.00 97.19 88 ILE A N 1
ATOM 676 C CA . ILE A 1 88 ? 10.676 2.296 17.310 1.00 97.19 88 ILE A CA 1
ATOM 677 C C . ILE A 1 88 ? 11.616 3.504 17.213 1.00 97.19 88 ILE A C 1
ATOM 679 O O . ILE A 1 88 ? 12.784 3.365 17.565 1.00 97.19 88 ILE A O 1
ATOM 683 N N . GLU A 1 89 ? 11.142 4.680 16.787 1.00 97.31 89 GLU A N 1
ATOM 684 C CA . GLU A 1 89 ? 11.949 5.911 16.766 1.00 97.31 89 GLU A CA 1
ATOM 685 C C . GLU A 1 89 ? 12.488 6.252 18.162 1.00 97.31 89 GLU A C 1
ATOM 687 O O . GLU A 1 89 ? 13.685 6.506 18.316 1.00 97.31 89 GLU A O 1
ATOM 692 N N . TYR A 1 90 ? 11.627 6.214 19.183 1.00 97.94 90 TYR A N 1
ATOM 693 C CA . TYR A 1 90 ? 12.031 6.483 20.561 1.00 97.94 90 TYR A CA 1
ATOM 694 C C . TYR A 1 90 ? 13.117 5.512 21.044 1.00 97.94 90 TYR A C 1
ATOM 696 O O . TYR A 1 90 ? 14.197 5.950 21.447 1.00 97.94 90 TYR A O 1
ATOM 704 N N . GLU A 1 91 ? 12.870 4.203 20.945 1.00 97.75 91 GLU A N 1
ATOM 705 C CA . GLU A 1 91 ? 13.827 3.168 21.362 1.00 97.75 91 GLU A CA 1
ATOM 706 C C . GLU A 1 91 ? 15.140 3.256 20.569 1.00 97.75 91 GLU A C 1
ATOM 708 O O . GLU A 1 91 ? 16.234 3.081 21.111 1.00 97.75 91 GLU A O 1
ATOM 713 N N . SER A 1 92 ? 15.061 3.617 19.285 1.00 97.69 92 SER A N 1
ATOM 714 C CA . SER A 1 92 ? 16.239 3.857 18.450 1.00 97.69 92 SER A CA 1
ATOM 715 C C . SER A 1 92 ? 17.095 4.987 19.009 1.00 97.69 92 SER A C 1
ATOM 717 O O . SER A 1 92 ? 18.301 4.808 19.162 1.00 97.69 92 SER A O 1
ATOM 719 N N . LEU A 1 93 ? 16.498 6.127 19.366 1.00 98.12 93 LEU A N 1
ATOM 720 C CA . LEU A 1 93 ? 17.228 7.260 19.943 1.00 98.12 93 LEU A CA 1
ATOM 721 C C . LEU A 1 93 ? 17.815 6.943 21.324 1.00 98.12 93 LEU A C 1
ATOM 723 O O . LEU A 1 93 ? 18.915 7.407 21.630 1.00 98.12 93 LEU A O 1
ATOM 727 N N . VAL A 1 94 ? 17.140 6.117 22.131 1.00 97.94 94 VAL A N 1
ATOM 728 C CA . VAL A 1 94 ? 17.687 5.617 23.405 1.00 97.94 94 VAL A CA 1
ATOM 729 C C . VAL A 1 94 ? 18.978 4.832 23.166 1.00 97.94 94 VAL A C 1
ATOM 731 O O . VAL A 1 94 ? 19.982 5.072 23.837 1.00 97.94 94 VAL A O 1
ATOM 734 N N . HIS A 1 95 ? 18.992 3.927 22.187 1.00 97.19 95 HIS A N 1
ATOM 735 C CA . HIS A 1 95 ? 20.199 3.178 21.838 1.00 97.19 95 HIS A CA 1
ATOM 736 C C . HIS A 1 95 ? 21.281 4.066 21.200 1.00 97.19 95 HIS A C 1
ATOM 738 O O . HIS A 1 95 ? 22.459 3.959 21.547 1.00 97.19 95 HIS A O 1
ATOM 744 N N . LEU A 1 96 ? 20.892 4.964 20.291 1.00 97.44 96 LEU A N 1
ATOM 745 C CA . LEU A 1 96 ? 21.799 5.851 19.556 1.00 97.44 96 LEU A CA 1
ATOM 746 C C . LEU A 1 96 ? 22.483 6.893 20.439 1.00 97.44 96 LEU A C 1
ATOM 748 O O . LEU A 1 96 ? 23.521 7.412 20.043 1.00 97.44 96 LEU A O 1
ATOM 752 N N . ALA A 1 97 ? 21.993 7.141 21.656 1.00 96.00 97 ALA A N 1
ATOM 753 C CA . ALA A 1 97 ? 22.704 7.953 22.644 1.00 96.00 97 ALA A CA 1
ATOM 754 C C . ALA A 1 97 ? 24.126 7.427 22.947 1.00 96.00 97 ALA A C 1
ATOM 756 O O . ALA A 1 97 ? 24.986 8.186 23.390 1.00 96.00 97 ALA A O 1
ATOM 757 N N . GLY A 1 98 ? 24.390 6.136 22.696 1.00 95.25 98 GLY A N 1
ATOM 758 C CA . GLY A 1 98 ? 25.720 5.534 22.804 1.00 95.25 98 GLY A CA 1
ATOM 759 C C . GLY A 1 98 ? 26.641 5.749 21.594 1.00 95.25 98 GLY A C 1
ATOM 760 O O . GLY A 1 98 ? 27.820 5.399 21.684 1.00 95.25 98 GLY A O 1
ATOM 761 N N . LEU A 1 99 ? 26.141 6.292 20.476 1.00 97.25 99 LEU A N 1
ATOM 762 C CA . LEU A 1 99 ? 26.933 6.585 19.280 1.00 97.25 99 LEU A CA 1
ATOM 763 C C . LEU A 1 99 ? 27.729 7.887 19.491 1.00 97.25 99 LEU A C 1
ATOM 765 O O . LEU A 1 99 ? 27.127 8.947 19.682 1.00 97.25 99 LEU A O 1
ATOM 769 N N . PRO A 1 100 ? 29.074 7.857 19.425 1.00 96.69 100 PRO A N 1
ATOM 770 C CA . PRO A 1 100 ? 29.870 9.067 19.582 1.00 96.69 100 PRO A CA 1
ATOM 771 C C . PRO A 1 100 ? 29.580 10.105 18.483 1.00 96.69 100 PRO A C 1
ATOM 773 O O . PRO A 1 100 ? 29.385 9.735 17.321 1.00 96.69 100 PRO A O 1
ATOM 776 N N . PRO A 1 101 ? 29.598 11.408 18.813 1.00 96.94 101 PRO A N 1
ATOM 777 C CA . PRO A 1 101 ? 29.486 12.460 17.813 1.00 96.94 101 PRO A CA 1
ATOM 778 C C . PRO A 1 101 ? 30.683 12.422 16.857 1.00 96.94 101 PRO A C 1
ATOM 780 O O . PRO A 1 101 ? 31.804 12.095 17.246 1.00 96.94 101 PRO A O 1
ATOM 783 N N . THR A 1 102 ? 30.453 12.811 15.607 1.00 97.06 102 THR A N 1
ATOM 784 C CA . THR A 1 102 ? 31.531 13.059 14.644 1.00 97.06 102 THR A CA 1
ATOM 785 C C . THR A 1 102 ? 31.868 14.540 14.641 1.00 97.06 102 THR A C 1
ATOM 787 O O . THR A 1 102 ? 30.981 15.379 14.476 1.00 97.06 102 THR A O 1
ATOM 790 N N . GLU A 1 103 ? 33.146 14.863 14.816 1.00 93.94 103 GLU A N 1
ATOM 791 C CA . GLU A 1 103 ? 33.633 16.239 14.859 1.00 93.94 103 GLU A CA 1
ATOM 792 C C . GLU A 1 103 ? 34.509 16.546 13.645 1.00 93.94 103 GLU A C 1
ATOM 794 O O . GLU A 1 103 ? 35.398 15.780 13.277 1.00 93.94 103 GLU A O 1
ATOM 799 N N . THR A 1 104 ? 34.256 17.698 13.033 1.00 89.56 104 THR A N 1
ATOM 800 C CA . THR A 1 104 ? 35.121 18.330 12.034 1.00 89.56 104 THR A CA 1
ATOM 801 C C . THR A 1 104 ? 35.525 19.716 12.546 1.00 89.56 104 THR A C 1
ATOM 803 O O . THR A 1 104 ? 34.962 20.188 13.538 1.00 89.56 104 THR A O 1
ATOM 806 N N . PRO A 1 105 ? 36.463 20.428 11.891 1.00 89.38 105 PRO A N 1
ATOM 807 C CA . PRO A 1 105 ? 36.837 21.777 12.320 1.00 89.38 105 PRO A CA 1
ATOM 808 C C . PRO A 1 105 ? 35.675 22.786 12.367 1.00 89.38 105 PRO A C 1
ATOM 810 O O . PRO A 1 105 ? 35.805 23.813 13.029 1.00 89.38 105 PRO A O 1
ATOM 813 N N . SER A 1 106 ? 34.560 22.525 11.673 1.00 88.50 106 SER A N 1
ATOM 814 C CA . SER A 1 106 ? 33.392 23.420 11.650 1.00 88.50 106 SER A CA 1
ATOM 815 C C . SER A 1 106 ? 32.118 22.808 12.221 1.00 88.50 106 SER A C 1
ATOM 817 O O . SER A 1 106 ? 31.225 23.566 12.584 1.00 88.50 106 SER A O 1
ATOM 819 N N . CYS A 1 107 ? 31.999 21.479 12.308 1.00 93.88 107 CYS A N 1
ATOM 820 C CA . CYS A 1 107 ? 30.730 20.806 12.601 1.00 93.88 107 CYS A CA 1
ATOM 821 C C . CYS A 1 107 ? 30.865 19.769 13.722 1.00 93.88 107 CYS A C 1
ATOM 823 O O . CYS A 1 107 ? 31.886 19.093 13.838 1.00 93.88 107 CYS A O 1
ATOM 825 N N . ARG A 1 108 ? 29.790 19.580 14.490 1.00 96.25 108 ARG A N 1
ATOM 826 C CA . ARG A 1 108 ? 29.620 18.464 15.429 1.00 96.25 108 ARG A CA 1
ATOM 827 C C . ARG A 1 108 ? 28.309 17.744 15.134 1.00 96.25 108 ARG A C 1
ATOM 829 O O . ARG A 1 108 ? 27.240 18.278 15.421 1.00 96.25 108 ARG A O 1
ATOM 836 N N . ILE A 1 109 ? 28.394 16.543 14.572 1.00 98.19 109 ILE A N 1
ATOM 837 C CA . ILE A 1 109 ? 27.250 15.779 14.058 1.00 98.19 109 ILE A CA 1
ATOM 838 C C . ILE A 1 109 ? 26.890 14.664 15.039 1.00 98.19 109 ILE A C 1
ATOM 840 O O . ILE A 1 109 ? 27.742 13.851 15.403 1.00 98.19 109 ILE A O 1
ATOM 844 N N . SER A 1 110 ? 25.630 14.624 15.464 1.00 97.94 110 SER A N 1
ATOM 845 C CA . SER A 1 110 ? 25.094 13.604 16.372 1.00 97.94 110 SER A CA 1
ATOM 846 C C . SER A 1 110 ? 23.596 13.382 16.150 1.00 97.94 110 SER A C 1
ATOM 848 O O . SER A 1 110 ? 22.958 14.088 15.371 1.00 97.94 110 SER A O 1
ATOM 850 N N . THR A 1 111 ? 23.012 12.413 16.850 1.00 97.88 111 THR A N 1
ATOM 851 C CA . THR A 1 111 ? 21.553 12.279 16.969 1.00 97.88 111 THR A CA 1
ATOM 852 C C . THR A 1 111 ? 21.004 13.269 18.000 1.00 97.88 111 THR A C 1
ATOM 854 O O . THR A 1 111 ? 21.778 13.754 18.836 1.00 97.88 111 THR A O 1
ATOM 857 N N . PRO A 1 112 ? 19.703 13.611 17.951 1.00 95.75 112 PRO A N 1
ATOM 858 C CA . PRO A 1 112 ? 19.064 14.357 19.023 1.00 95.75 112 PRO A CA 1
ATOM 859 C C . PRO A 1 112 ? 18.971 13.512 20.294 1.00 95.75 112 PRO A C 1
ATOM 861 O O . PRO A 1 112 ? 18.813 12.290 20.233 1.00 95.75 112 PRO A O 1
ATOM 864 N N . GLU A 1 113 ? 19.012 14.162 21.451 1.00 94.38 113 GLU A N 1
ATOM 865 C CA . GLU A 1 113 ? 18.643 13.500 22.703 1.00 94.38 113 GLU A CA 1
ATOM 866 C C . GLU A 1 113 ? 17.128 13.263 22.774 1.00 94.38 113 GLU A C 1
ATOM 868 O O . GLU A 1 113 ? 16.334 14.136 22.419 1.00 94.38 113 GLU A O 1
ATOM 873 N N . THR A 1 114 ? 16.708 12.101 23.278 1.00 94.94 114 THR A N 1
ATOM 874 C CA . THR A 1 114 ? 15.300 11.837 23.598 1.00 94.94 114 THR A CA 1
ATOM 875 C C . THR A 1 114 ? 15.051 11.953 25.098 1.00 94.94 114 THR A C 1
ATOM 877 O O . THR A 1 114 ? 15.882 11.544 25.910 1.00 94.94 114 THR A O 1
ATOM 880 N N . TYR A 1 115 ? 13.919 12.548 25.477 1.00 94.06 115 TYR A N 1
ATOM 881 C CA . TYR A 1 115 ? 13.629 12.910 26.866 1.00 94.06 115 TYR A CA 1
ATOM 882 C C . TYR A 1 115 ? 12.442 12.152 27.454 1.00 94.06 115 TYR A C 1
ATOM 884 O O . TYR A 1 115 ? 12.449 11.833 28.642 1.00 94.06 115 TYR A O 1
ATOM 892 N N . TYR A 1 116 ? 11.409 11.886 26.654 1.00 95.50 116 TYR A N 1
ATOM 893 C CA . TYR A 1 116 ? 10.177 11.257 27.125 1.00 95.50 116 TYR A CA 1
ATOM 894 C C . TYR A 1 116 ? 9.408 10.622 25.972 1.00 95.50 116 TYR A C 1
ATOM 896 O O . TYR A 1 116 ? 9.397 11.155 24.863 1.00 95.50 116 TYR A O 1
ATOM 904 N N . PHE A 1 117 ? 8.712 9.526 26.263 1.00 97.56 117 PHE A N 1
ATOM 905 C CA . PHE A 1 117 ? 7.756 8.916 25.353 1.00 97.56 117 PHE A CA 1
ATOM 906 C C . PHE A 1 117 ? 6.541 8.403 26.119 1.00 97.56 117 PHE A C 1
ATOM 908 O O . PHE A 1 117 ? 6.671 7.726 27.140 1.00 97.56 117 PHE A O 1
ATOM 915 N N . ASN A 1 118 ? 5.353 8.741 25.627 1.00 97.25 118 ASN A N 1
ATOM 916 C CA . ASN A 1 118 ? 4.101 8.170 26.092 1.00 97.25 118 ASN A CA 1
ATOM 917 C C . ASN A 1 118 ? 3.653 7.080 25.114 1.00 97.25 118 ASN A C 1
ATOM 919 O O . ASN A 1 118 ? 3.279 7.384 23.981 1.00 97.25 118 ASN A O 1
ATOM 923 N N . GLN A 1 119 ? 3.676 5.828 25.573 1.00 94.50 119 GLN A N 1
ATOM 924 C CA . GLN A 1 119 ? 3.331 4.659 24.762 1.00 94.50 119 GLN A CA 1
ATOM 925 C C . GLN A 1 119 ? 1.865 4.665 24.302 1.00 94.50 119 GLN A C 1
ATOM 927 O O . GLN A 1 119 ? 1.572 4.242 23.187 1.00 94.50 119 GLN A O 1
ATOM 932 N N . ASP A 1 120 ? 0.947 5.152 25.142 1.00 92.38 120 ASP A N 1
ATOM 933 C CA . ASP A 1 120 ? -0.493 5.090 24.875 1.00 92.38 120 ASP A CA 1
ATOM 934 C C . ASP A 1 120 ? -0.907 6.110 23.812 1.00 92.38 120 ASP A C 1
ATOM 936 O O . ASP A 1 120 ? -1.743 5.835 22.949 1.00 92.38 120 ASP A O 1
ATOM 940 N N . SER A 1 121 ? -0.314 7.305 23.859 1.00 93.44 121 SER A N 1
ATOM 941 C CA . SER A 1 121 ? -0.629 8.390 22.932 1.00 93.44 121 SER A CA 1
ATOM 942 C C . SER A 1 121 ? 0.343 8.514 21.763 1.00 93.44 121 SER A C 1
ATOM 944 O O . SER A 1 121 ? 0.031 9.255 20.836 1.00 93.44 121 SER A O 1
ATOM 946 N N . ASN A 1 122 ? 1.487 7.822 21.775 1.00 97.25 122 ASN A N 1
ATOM 947 C CA . ASN A 1 122 ? 2.607 8.016 20.842 1.00 97.25 122 ASN A CA 1
ATOM 948 C C . ASN A 1 122 ? 3.135 9.463 20.839 1.00 97.25 122 ASN A C 1
ATOM 950 O O . ASN A 1 122 ? 3.448 10.029 19.787 1.00 97.25 122 ASN A O 1
ATOM 954 N N . THR A 1 123 ? 3.197 10.081 22.022 1.00 97.50 123 THR A N 1
ATOM 955 C CA . THR A 1 123 ? 3.749 11.432 22.204 1.00 97.50 123 THR A CA 1
ATOM 956 C C . THR A 1 123 ? 5.213 11.335 22.616 1.00 97.50 123 THR A C 1
ATOM 958 O O . THR A 1 123 ? 5.515 10.880 23.719 1.00 97.50 123 THR A O 1
ATOM 961 N N . GLN A 1 124 ? 6.119 11.795 21.759 1.00 97.62 124 GLN A N 1
ATOM 962 C CA . GLN A 1 124 ? 7.560 11.830 22.003 1.00 97.62 124 GLN A CA 1
ATOM 963 C C . GLN A 1 124 ? 8.028 13.253 22.301 1.00 97.62 124 GLN A C 1
ATOM 965 O O . GLN A 1 124 ? 7.590 14.197 21.648 1.00 97.62 124 GLN A O 1
ATOM 970 N N . VAL A 1 125 ? 8.962 13.400 23.240 1.00 96.81 125 VAL A N 1
ATOM 971 C CA . VAL A 1 125 ? 9.667 14.652 23.532 1.00 96.81 125 VAL A CA 1
ATOM 972 C C . VAL A 1 125 ? 11.164 14.450 23.314 1.00 96.81 125 VAL A C 1
ATOM 974 O O . VAL A 1 125 ? 11.747 13.492 23.827 1.00 96.81 125 VAL A O 1
ATOM 977 N N . GLN A 1 126 ? 11.793 15.355 22.567 1.00 95.69 126 GLN A N 1
ATOM 978 C CA . GLN A 1 126 ? 13.213 15.284 22.214 1.00 95.69 126 GLN A CA 1
ATOM 979 C C . GLN A 1 126 ? 13.886 16.666 22.169 1.00 95.69 126 GLN A C 1
ATOM 981 O O . GLN A 1 126 ? 13.225 17.704 22.284 1.00 95.69 126 GLN A O 1
ATOM 986 N N . GLU A 1 127 ? 15.209 16.667 22.002 1.00 94.88 127 GLU A N 1
ATOM 987 C CA . GLU A 1 127 ? 16.057 17.852 21.860 1.00 94.88 127 GLU A CA 1
ATOM 988 C C . GLU A 1 127 ? 15.518 18.809 20.787 1.00 94.88 127 GLU A C 1
ATOM 990 O O . GLU A 1 127 ? 15.155 18.403 19.680 1.00 94.88 127 GLU A O 1
ATOM 995 N N . TYR A 1 128 ? 15.488 20.101 21.122 1.00 94.06 128 TYR A N 1
ATOM 996 C CA . TYR A 1 128 ? 15.206 21.172 20.176 1.00 94.06 128 TYR A CA 1
ATOM 997 C C . TYR A 1 128 ? 16.495 21.888 19.789 1.00 94.06 128 TYR A C 1
ATOM 999 O O . TYR A 1 128 ? 17.136 22.533 20.619 1.00 94.06 128 TYR A O 1
ATOM 1007 N N . LEU A 1 129 ? 16.842 21.812 18.505 1.00 92.62 129 LEU A N 1
ATOM 1008 C CA . LEU A 1 129 ? 17.892 22.635 17.924 1.00 92.62 129 LEU A CA 1
ATOM 1009 C C . LEU A 1 129 ? 17.298 24.000 17.557 1.00 92.62 129 LEU A C 1
ATOM 1011 O O . LEU A 1 129 ? 16.397 24.095 16.725 1.00 92.62 129 LEU A O 1
ATOM 1015 N N . SER A 1 130 ? 17.772 25.049 18.227 1.00 89.31 130 SER A N 1
ATOM 1016 C CA . SER A 1 130 ? 17.198 26.394 18.120 1.00 89.31 130 SER A CA 1
ATOM 1017 C C . SER A 1 130 ? 17.431 27.005 16.741 1.00 89.31 130 SER A C 1
ATOM 1019 O O . SER A 1 130 ? 18.554 26.968 16.245 1.00 89.31 130 SER A O 1
ATOM 1021 N N . GLU A 1 131 ? 16.372 27.577 16.156 1.00 86.81 131 GLU A N 1
ATOM 1022 C CA . GLU A 1 131 ? 16.391 28.223 14.834 1.00 86.81 131 GLU A CA 1
ATOM 1023 C C . GLU A 1 131 ? 17.078 27.359 13.761 1.00 86.81 131 GLU A C 1
ATOM 1025 O O . GLU A 1 131 ? 17.899 27.838 12.985 1.00 86.81 131 GLU A O 1
ATOM 1030 N N . ALA A 1 132 ? 16.791 26.055 13.754 1.00 93.12 132 ALA A N 1
ATOM 1031 C CA . ALA A 1 132 ? 17.386 25.133 12.799 1.00 93.12 132 ALA A CA 1
ATOM 1032 C C . ALA A 1 132 ? 16.714 25.204 11.420 1.00 93.12 132 ALA A C 1
ATOM 1034 O O . ALA A 1 132 ? 15.488 25.263 11.312 1.00 93.12 132 ALA A O 1
ATOM 1035 N N . LEU A 1 133 ? 17.527 25.101 10.372 1.00 95.44 133 LEU A N 1
ATOM 1036 C CA . LEU A 1 133 ? 17.105 24.786 9.013 1.00 95.44 133 LEU A CA 1
ATOM 1037 C C . LEU A 1 133 ? 17.391 23.317 8.706 1.00 95.44 133 LEU A C 1
ATOM 1039 O O . LEU A 1 133 ? 18.337 22.729 9.237 1.00 95.44 133 LEU A O 1
ATOM 1043 N N . SER A 1 134 ? 16.612 22.743 7.789 1.00 95.75 134 SER A N 1
ATOM 1044 C CA . SER A 1 134 ? 17.047 21.530 7.099 1.00 95.75 134 SER A CA 1
ATOM 1045 C C . SER A 1 134 ? 18.273 21.843 6.234 1.00 95.75 134 SER A C 1
ATOM 1047 O O . SER A 1 134 ? 18.415 22.965 5.748 1.00 95.75 134 SER A O 1
ATOM 1049 N N . LEU A 1 135 ? 19.146 20.868 5.972 1.00 97.00 135 LEU A N 1
ATOM 1050 C CA . LEU A 1 135 ? 20.281 21.045 5.058 1.00 97.00 135 LEU A CA 1
ATOM 1051 C C . LEU A 1 135 ? 19.827 21.495 3.663 1.00 97.00 135 LEU A C 1
ATOM 1053 O O . LEU A 1 135 ? 20.527 22.253 2.992 1.00 97.00 135 LEU A O 1
ATOM 1057 N N . LYS A 1 136 ? 18.629 21.075 3.250 1.00 93.88 136 LYS A N 1
ATOM 1058 C CA . LYS A 1 136 ? 17.998 21.513 2.003 1.00 93.88 136 LYS A CA 1
ATOM 1059 C C . LYS A 1 136 ? 17.761 23.025 2.006 1.00 93.88 136 LYS A C 1
ATOM 1061 O O . LYS A 1 136 ? 18.240 23.718 1.110 1.00 93.88 136 LYS A O 1
ATOM 1066 N N . ASP A 1 137 ? 17.084 23.537 3.029 1.00 94.38 137 ASP A N 1
ATOM 1067 C CA . ASP A 1 137 ? 16.766 24.965 3.152 1.00 94.38 137 ASP A CA 1
ATOM 1068 C C . ASP A 1 137 ? 18.015 25.804 3.439 1.00 94.38 137 ASP A C 1
ATOM 1070 O O . ASP A 1 137 ? 18.167 26.907 2.915 1.00 94.38 137 ASP A O 1
ATOM 1074 N N . TYR A 1 138 ? 18.953 25.249 4.206 1.00 96.12 138 TYR A N 1
ATOM 1075 C CA . TYR A 1 138 ? 20.249 25.856 4.466 1.00 96.12 138 TYR A CA 1
ATOM 1076 C C . TYR A 1 138 ? 21.028 26.082 3.169 1.00 96.12 138 TYR A C 1
ATOM 1078 O O . TYR A 1 138 ? 21.495 27.191 2.910 1.00 96.12 138 TYR A O 1
ATOM 1086 N N . ALA A 1 139 ? 21.129 25.059 2.315 1.00 95.88 139 ALA A N 1
ATOM 1087 C CA . ALA A 1 139 ? 21.821 25.172 1.036 1.00 95.88 139 ALA A CA 1
ATOM 1088 C C . ALA A 1 139 ? 21.138 26.180 0.099 1.00 95.88 139 ALA A C 1
ATOM 1090 O O . ALA A 1 139 ? 21.821 26.962 -0.561 1.00 95.88 139 ALA A O 1
ATOM 1091 N N . LEU A 1 140 ? 19.801 26.216 0.078 1.00 94.62 140 LEU A N 1
ATOM 1092 C CA . LEU A 1 140 ? 19.049 27.216 -0.685 1.00 94.62 140 LEU A CA 1
ATOM 1093 C C . LEU A 1 140 ? 19.311 28.647 -0.199 1.00 94.62 140 LEU A C 1
ATOM 1095 O O . LEU A 1 140 ? 19.353 29.563 -1.017 1.00 94.62 140 LEU A O 1
ATOM 1099 N N . LYS A 1 141 ? 19.491 28.845 1.110 1.00 95.50 141 LYS A N 1
ATOM 1100 C CA . LYS A 1 141 ? 19.717 30.165 1.707 1.00 95.50 141 LYS A CA 1
ATOM 1101 C C . LYS A 1 141 ? 21.168 30.635 1.584 1.00 95.50 141 LYS A C 1
ATOM 1103 O O . LYS A 1 141 ? 21.403 31.784 1.218 1.00 95.50 141 LYS A O 1
ATOM 1108 N N . TYR A 1 142 ? 22.132 29.769 1.891 1.00 94.62 142 TYR A N 1
ATOM 1109 C CA . TYR A 1 142 ? 23.542 30.146 2.046 1.00 94.62 142 TYR A CA 1
ATOM 1110 C C . TYR A 1 142 ? 24.426 29.789 0.849 1.00 94.62 142 TYR A C 1
ATOM 1112 O O . TYR A 1 142 ? 25.469 30.414 0.667 1.00 94.62 142 TYR A O 1
ATOM 1120 N N . TYR A 1 143 ? 24.019 28.834 0.009 1.00 94.88 143 TYR A N 1
ATOM 1121 C CA . TYR A 1 143 ? 24.801 28.377 -1.148 1.00 94.88 143 TYR A CA 1
ATOM 1122 C C . TYR A 1 143 ? 24.162 28.721 -2.498 1.00 94.88 143 TYR A C 1
ATOM 1124 O O . TYR A 1 143 ? 24.594 28.197 -3.529 1.00 94.88 143 TYR A O 1
ATOM 1132 N N . ALA A 1 144 ? 23.155 29.601 -2.498 1.00 90.38 144 ALA A N 1
ATOM 1133 C CA . ALA A 1 144 ? 22.398 30.010 -3.677 1.00 90.38 144 ALA A CA 1
ATOM 1134 C C . ALA A 1 144 ? 23.290 30.350 -4.886 1.00 90.38 144 ALA A C 1
ATOM 1136 O O . ALA A 1 144 ? 24.402 30.865 -4.749 1.00 90.38 144 ALA A O 1
ATOM 1137 N N . ALA A 1 145 ? 22.785 30.064 -6.086 1.00 88.44 145 ALA A N 1
ATOM 1138 C CA . ALA A 1 145 ? 23.495 30.343 -7.325 1.00 88.44 145 ALA A CA 1
ATOM 1139 C C . ALA A 1 145 ? 23.544 31.861 -7.637 1.00 88.44 145 ALA A C 1
ATOM 1141 O O . ALA A 1 145 ? 22.543 32.553 -7.433 1.00 88.44 145 ALA A O 1
ATOM 1142 N N . PRO A 1 146 ? 24.665 32.384 -8.179 1.00 90.62 146 PRO A N 1
ATOM 1143 C CA . PRO A 1 146 ? 25.926 31.682 -8.416 1.00 90.62 146 PRO A CA 1
ATOM 1144 C C . PRO A 1 146 ? 26.684 31.434 -7.103 1.00 90.62 146 PRO A C 1
ATOM 1146 O O . PRO A 1 146 ? 26.960 32.366 -6.351 1.00 90.62 146 PRO A O 1
ATOM 1149 N N . THR A 1 147 ? 27.057 30.178 -6.846 1.00 92.94 147 THR A N 1
ATOM 1150 C CA . THR A 1 147 ? 27.703 29.793 -5.586 1.00 92.94 147 THR A CA 1
ATOM 1151 C C . THR A 1 147 ? 29.147 30.326 -5.520 1.00 92.94 147 THR A C 1
ATOM 1153 O O . THR A 1 147 ? 29.965 29.957 -6.370 1.00 92.94 147 THR A O 1
ATOM 1156 N N . PRO A 1 148 ? 29.515 31.140 -4.511 1.00 92.88 148 PRO A N 1
ATOM 1157 C CA . PRO A 1 148 ? 30.879 31.645 -4.356 1.00 92.88 148 PRO A CA 1
ATOM 1158 C C . PRO A 1 148 ? 31.904 30.523 -4.089 1.00 92.88 148 PRO A C 1
ATOM 1160 O O . PRO A 1 148 ? 31.695 29.718 -3.179 1.00 92.88 148 PRO A O 1
ATOM 1163 N N . PRO A 1 149 ? 33.062 30.492 -4.784 1.00 93.12 149 PRO A N 1
ATOM 1164 C CA . PRO A 1 149 ? 34.123 29.508 -4.527 1.00 93.12 149 PRO A CA 1
ATOM 1165 C C . PRO A 1 149 ? 34.693 29.537 -3.103 1.00 93.12 149 PRO A C 1
ATOM 1167 O O . PRO A 1 149 ? 35.231 28.534 -2.644 1.00 93.12 149 PRO A O 1
ATOM 1170 N N . SER A 1 150 ? 34.570 30.663 -2.393 1.00 92.62 150 SER A N 1
ATOM 1171 C CA . SER A 1 150 ? 35.008 30.797 -0.998 1.00 92.62 150 SER A CA 1
ATOM 1172 C C . SER A 1 150 ? 34.257 29.874 -0.036 1.00 92.62 150 SER A C 1
ATOM 1174 O O . SER A 1 150 ? 34.798 29.538 1.007 1.00 92.62 150 SER A O 1
ATOM 1176 N N . LEU A 1 151 ? 33.044 29.432 -0.391 1.00 92.50 151 LEU A N 1
ATOM 1177 C CA . LEU A 1 151 ? 32.226 28.530 0.433 1.00 92.50 151 LEU A CA 1
ATOM 1178 C C . LEU A 1 151 ? 32.648 27.060 0.311 1.00 92.50 151 LEU A C 1
ATOM 1180 O O . LEU A 1 151 ? 32.110 26.196 1.003 1.00 92.50 151 LEU A O 1
ATOM 1184 N N . ARG A 1 152 ? 33.600 26.754 -0.579 1.00 93.62 152 ARG A N 1
ATOM 1185 C CA . ARG A 1 152 ? 34.000 25.381 -0.886 1.00 93.62 152 ARG A CA 1
ATOM 1186 C C . ARG A 1 152 ? 34.586 24.641 0.314 1.00 93.62 152 ARG A C 1
ATOM 1188 O O . ARG A 1 152 ? 34.166 23.517 0.556 1.00 93.62 152 ARG A O 1
ATOM 1195 N N . GLU A 1 153 ? 35.489 25.264 1.076 1.00 92.00 153 GLU A N 1
ATOM 1196 C CA . GLU A 1 153 ? 36.108 24.622 2.251 1.00 92.00 153 GLU A CA 1
ATOM 1197 C C . GLU A 1 153 ? 35.045 24.232 3.294 1.00 92.00 153 GLU A C 1
ATOM 1199 O O . GLU A 1 153 ? 35.076 23.130 3.836 1.00 92.00 153 GLU A O 1
ATOM 1204 N N . GLU A 1 154 ? 34.064 25.102 3.544 1.00 91.31 154 GLU A N 1
ATOM 1205 C CA . GLU A 1 154 ? 32.974 24.844 4.496 1.00 91.31 154 GLU A CA 1
ATOM 1206 C C . GLU A 1 154 ? 32.040 23.730 4.006 1.00 91.31 154 GLU A C 1
ATOM 1208 O O . GLU A 1 154 ? 31.682 22.841 4.781 1.00 91.31 154 GLU A O 1
ATOM 1213 N N . CYS A 1 155 ? 31.700 23.726 2.712 1.00 93.69 155 CYS A N 1
ATOM 1214 C CA . CYS A 1 155 ? 30.916 22.656 2.090 1.00 93.69 155 CYS A CA 1
ATOM 1215 C C . CYS A 1 155 ? 31.638 21.307 2.176 1.00 93.69 155 CYS A C 1
ATOM 1217 O O . CYS A 1 155 ? 31.022 20.293 2.496 1.00 93.69 155 CYS A O 1
ATOM 1219 N N . GLU A 1 156 ? 32.945 21.283 1.909 1.00 93.56 156 GLU A N 1
ATOM 1220 C CA . GLU A 1 156 ? 33.750 20.065 1.983 1.00 93.56 156 GLU A CA 1
ATOM 1221 C C . GLU A 1 156 ? 33.835 19.547 3.428 1.00 93.56 156 GLU A C 1
ATOM 1223 O O . GLU A 1 156 ? 33.646 18.356 3.664 1.00 93.56 156 GLU A O 1
ATOM 1228 N N . GLN A 1 157 ? 34.006 20.423 4.423 1.00 93.75 157 GLN A N 1
ATOM 1229 C CA . GLN A 1 157 ? 33.999 20.016 5.834 1.00 93.75 157 GLN A CA 1
ATOM 1230 C C . GLN A 1 157 ? 32.640 19.478 6.298 1.00 93.75 157 GLN A C 1
ATOM 1232 O O . GLN A 1 157 ? 32.596 18.507 7.058 1.00 93.75 157 GLN A O 1
ATOM 1237 N N . LEU A 1 158 ? 31.539 20.090 5.855 1.00 96.19 158 LEU A N 1
ATOM 1238 C CA . LEU A 1 158 ? 30.190 19.612 6.145 1.00 96.19 158 LEU A CA 1
ATOM 1239 C C . LEU A 1 158 ? 29.936 18.247 5.494 1.00 96.19 158 LEU A C 1
ATOM 1241 O O . LEU A 1 158 ? 29.539 17.305 6.179 1.00 96.19 158 LEU A O 1
ATOM 1245 N N . GLY A 1 159 ? 30.202 18.130 4.190 1.00 96.94 159 GLY A N 1
ATOM 1246 C CA . GLY A 1 159 ? 30.037 16.887 3.439 1.00 96.94 159 GLY A CA 1
ATOM 1247 C C . GLY A 1 159 ? 30.855 15.756 4.056 1.00 96.94 159 GLY A C 1
ATOM 1248 O O . GLY A 1 159 ? 30.292 14.732 4.437 1.00 96.94 159 GLY A O 1
ATOM 1249 N N . HIS A 1 160 ? 32.157 15.972 4.261 1.00 96.75 160 HIS A N 1
ATOM 1250 C CA . HIS A 1 160 ? 33.053 14.980 4.861 1.00 96.75 160 HIS A CA 1
ATOM 1251 C C . HIS A 1 160 ? 32.613 14.571 6.272 1.00 96.75 160 HIS A C 1
ATOM 1253 O O . HIS A 1 160 ? 32.644 13.386 6.609 1.00 96.75 160 HIS A O 1
ATOM 1259 N N . GLY A 1 161 ? 32.142 15.522 7.085 1.00 97.50 161 GLY A N 1
ATOM 1260 C CA . GLY A 1 161 ? 31.578 15.228 8.400 1.00 97.50 161 GLY A CA 1
ATOM 1261 C C . GLY A 1 161 ? 30.357 14.311 8.325 1.00 97.50 161 GLY A C 1
ATOM 1262 O O . GLY A 1 161 ? 30.292 13.322 9.053 1.00 97.50 161 GLY A O 1
ATOM 1263 N N . LEU A 1 162 ? 29.405 14.607 7.434 1.00 98.50 162 LEU A N 1
ATOM 1264 C CA . LEU A 1 162 ? 28.189 13.805 7.256 1.00 98.50 162 LEU A CA 1
ATOM 1265 C C . LEU A 1 162 ? 28.510 12.390 6.762 1.00 98.50 162 LEU A C 1
ATOM 1267 O O . LEU A 1 162 ? 27.947 11.420 7.268 1.00 98.50 162 LEU A O 1
ATOM 1271 N N . GLY A 1 163 ? 29.448 12.266 5.821 1.00 98.19 163 GLY A N 1
ATOM 1272 C CA . GLY A 1 163 ? 29.909 10.975 5.313 1.00 98.19 163 GLY A CA 1
ATOM 1273 C C . GLY A 1 163 ? 30.588 10.141 6.396 1.00 98.19 163 GLY A C 1
ATOM 1274 O O . GLY A 1 163 ? 30.264 8.967 6.585 1.00 98.19 163 GLY A O 1
ATOM 1275 N N . SER A 1 164 ? 31.479 10.779 7.159 1.00 98.31 164 SER A N 1
ATOM 1276 C CA . SER A 1 164 ? 32.195 10.156 8.276 1.00 98.31 164 SER A CA 1
ATOM 1277 C C . SER A 1 164 ? 31.240 9.681 9.366 1.00 98.31 164 SER A C 1
ATOM 1279 O O . SER A 1 164 ? 31.373 8.558 9.854 1.00 98.31 164 SER A O 1
ATOM 1281 N N . TRP A 1 165 ? 30.242 10.501 9.709 1.00 98.62 165 TRP A N 1
ATOM 1282 C CA . TRP A 1 165 ? 29.219 10.139 10.684 1.00 98.62 165 TRP A CA 1
ATOM 1283 C C . TRP A 1 165 ? 28.390 8.943 10.209 1.00 98.62 165 TRP A C 1
ATOM 1285 O O . TRP A 1 165 ? 28.208 7.990 10.965 1.00 98.62 165 TRP A O 1
ATOM 1295 N N . LEU A 1 166 ? 27.946 8.935 8.946 1.00 98.62 166 LEU A N 1
ATOM 1296 C CA . LEU A 1 166 ? 27.143 7.833 8.410 1.00 98.62 166 LEU A CA 1
ATOM 1297 C C . LEU A 1 166 ? 27.939 6.520 8.376 1.00 98.62 166 LEU A C 1
ATOM 1299 O O . LEU A 1 166 ? 27.414 5.461 8.724 1.00 98.62 166 LEU A O 1
ATOM 1303 N N . ARG A 1 167 ? 29.229 6.576 8.021 1.00 98.12 167 ARG A N 1
ATOM 1304 C CA . ARG A 1 167 ? 30.131 5.419 8.108 1.00 98.12 167 ARG A CA 1
ATOM 1305 C C . ARG A 1 167 ? 30.286 4.931 9.541 1.00 98.12 167 ARG A C 1
ATOM 1307 O O . ARG A 1 167 ? 30.227 3.723 9.772 1.00 98.12 167 ARG A O 1
ATOM 1314 N N . ALA A 1 168 ? 30.496 5.848 10.485 1.00 98.31 168 ALA A N 1
ATOM 1315 C CA . ALA A 1 168 ? 30.617 5.515 11.898 1.00 98.31 168 ALA A CA 1
ATOM 1316 C C . ALA A 1 168 ? 29.340 4.836 12.405 1.00 98.31 168 ALA A C 1
ATOM 1318 O O . ALA A 1 168 ? 29.433 3.765 12.993 1.00 98.31 168 ALA A O 1
ATOM 1319 N N . PHE A 1 169 ? 28.162 5.380 12.090 1.00 98.56 169 PHE A N 1
ATOM 1320 C CA . PHE A 1 169 ? 26.871 4.771 12.403 1.00 98.56 169 PHE A CA 1
ATOM 1321 C C . PHE A 1 169 ? 26.736 3.361 11.807 1.00 98.56 169 PHE A C 1
ATOM 1323 O O . PHE A 1 169 ? 26.461 2.414 12.543 1.00 98.56 169 PHE A O 1
ATOM 1330 N N . HIS A 1 170 ? 26.994 3.191 10.505 1.00 98.06 170 HIS A N 1
ATOM 1331 C CA . HIS A 1 170 ? 26.921 1.888 9.835 1.00 98.06 170 HIS A CA 1
ATOM 1332 C C . HIS A 1 170 ? 27.895 0.849 10.404 1.00 98.06 170 HIS A C 1
ATOM 1334 O O . HIS A 1 170 ? 27.597 -0.343 10.357 1.00 98.06 170 HIS A O 1
ATOM 1340 N N . GLY A 1 171 ? 29.076 1.263 10.867 1.00 97.31 171 GLY A N 1
ATOM 1341 C CA . GLY A 1 171 ? 30.050 0.370 11.496 1.00 97.31 171 GLY A CA 1
ATOM 1342 C C . GLY A 1 171 ? 29.672 0.031 12.937 1.00 97.31 171 GLY A C 1
ATOM 1343 O O . GLY A 1 171 ? 29.606 -1.139 13.304 1.00 97.31 171 GLY A O 1
ATOM 1344 N N . TRP A 1 172 ? 29.370 1.057 13.730 1.00 98.25 172 TRP A N 1
ATOM 1345 C CA . TRP A 1 172 ? 29.037 0.948 15.148 1.00 98.25 172 TRP A CA 1
ATOM 1346 C C . TRP A 1 172 ? 27.771 0.120 15.386 1.00 98.25 172 TRP A C 1
ATOM 1348 O O . TRP A 1 172 ? 27.751 -0.729 16.275 1.00 98.25 172 TRP A O 1
ATOM 1358 N N . SER A 1 173 ? 26.739 0.284 14.552 1.00 97.00 173 SER A N 1
ATOM 1359 C CA . SER A 1 173 ? 25.469 -0.448 14.674 1.00 97.00 173 SER A CA 1
ATOM 1360 C C . SER A 1 173 ? 25.597 -1.963 14.462 1.00 97.00 173 SER A C 1
ATOM 1362 O O . SER A 1 173 ? 24.680 -2.715 14.793 1.00 97.00 173 SER A O 1
ATOM 1364 N N . GLN A 1 174 ? 26.727 -2.428 13.923 1.00 94.62 174 GLN A N 1
ATOM 1365 C CA . GLN A 1 174 ? 27.023 -3.847 13.715 1.00 94.62 174 GLN A CA 1
ATOM 1366 C C . GLN A 1 174 ? 27.828 -4.474 14.852 1.00 94.62 174 GLN A C 1
ATOM 1368 O O . GLN A 1 174 ? 28.000 -5.694 14.878 1.00 94.62 174 GLN A O 1
ATOM 1373 N N . GLU A 1 175 ? 28.352 -3.675 15.781 1.00 96.69 175 GLU A N 1
ATOM 1374 C CA . GLU A 1 175 ? 29.099 -4.223 16.903 1.00 96.69 175 GLU A CA 1
ATOM 1375 C C . GLU A 1 175 ? 28.189 -5.132 17.745 1.00 96.69 175 GLU A C 1
ATOM 1377 O O . GLU A 1 175 ? 27.038 -4.775 18.003 1.00 96.69 175 GLU A O 1
ATOM 1382 N N . PRO A 1 176 ? 28.685 -6.271 18.268 1.00 95.81 176 PRO A N 1
ATOM 1383 C CA . PRO A 1 176 ? 27.871 -7.183 19.079 1.00 95.81 176 PRO A CA 1
ATOM 1384 C C . PRO A 1 176 ? 27.189 -6.516 20.283 1.00 95.81 176 PRO A C 1
ATOM 1386 O O . PRO A 1 176 ? 26.142 -6.970 20.736 1.00 95.81 176 PRO A O 1
ATOM 1389 N N . LYS A 1 177 ? 27.769 -5.421 20.794 1.00 96.31 177 LYS A N 1
ATOM 1390 C CA . LYS A 1 177 ? 27.200 -4.623 21.889 1.00 96.31 177 LYS A CA 1
ATOM 1391 C C . LYS A 1 177 ? 25.895 -3.918 21.505 1.00 96.31 177 LYS A C 1
ATOM 1393 O O . LYS A 1 177 ? 25.102 -3.638 22.394 1.00 96.31 177 LYS A O 1
ATOM 1398 N N . GLN A 1 178 ? 25.656 -3.685 20.214 1.00 97.69 178 GLN A N 1
ATOM 1399 C CA . GLN A 1 178 ? 24.464 -3.010 19.691 1.00 97.69 178 GLN A CA 1
ATOM 1400 C C . GLN A 1 178 ? 23.381 -3.988 19.214 1.00 97.69 178 GLN A C 1
ATOM 1402 O O . GLN A 1 178 ? 22.515 -3.627 18.420 1.00 97.69 178 GLN A O 1
ATOM 1407 N N . ALA A 1 179 ? 23.390 -5.234 19.703 1.00 96.31 179 ALA A N 1
ATOM 1408 C CA . ALA A 1 179 ? 22.389 -6.237 19.335 1.00 96.31 179 ALA A CA 1
ATOM 1409 C C . ALA A 1 179 ? 20.942 -5.765 19.587 1.00 96.31 179 ALA A C 1
ATOM 1411 O O . ALA A 1 179 ? 20.076 -6.025 18.756 1.00 96.31 179 ALA A O 1
ATOM 1412 N N . ALA A 1 180 ? 20.700 -5.018 20.671 1.00 97.25 180 ALA A N 1
ATOM 1413 C CA . ALA A 1 180 ? 19.382 -4.460 20.986 1.00 97.25 180 ALA A CA 1
ATOM 1414 C C . ALA A 1 180 ? 18.913 -3.430 19.941 1.00 97.25 180 ALA A C 1
ATOM 1416 O O . ALA A 1 180 ? 17.791 -3.518 19.459 1.00 97.25 180 ALA A O 1
ATOM 1417 N N . LEU A 1 181 ? 19.798 -2.525 19.496 1.00 97.25 181 LEU A N 1
ATOM 1418 C CA . LEU A 1 181 ? 19.502 -1.596 18.398 1.00 97.25 181 LEU A CA 1
ATOM 1419 C C . LEU A 1 181 ? 19.121 -2.360 17.124 1.00 97.25 181 LEU A C 1
ATOM 1421 O O . LEU A 1 181 ? 18.137 -2.029 16.463 1.00 97.25 181 LEU A O 1
ATOM 1425 N N . ARG A 1 182 ? 19.893 -3.401 16.784 1.00 96.50 182 ARG A N 1
ATOM 1426 C CA . ARG A 1 182 ? 19.613 -4.238 15.612 1.00 96.50 182 ARG A CA 1
ATOM 1427 C C . ARG A 1 182 ? 18.245 -4.916 15.723 1.00 96.50 182 ARG A C 1
ATOM 1429 O O . ARG A 1 182 ? 17.535 -4.975 14.723 1.00 96.50 182 ARG A O 1
ATOM 1436 N N . GLU A 1 183 ? 17.874 -5.415 16.899 1.00 97.00 183 GLU A N 1
ATOM 1437 C CA . GLU A 1 183 ? 16.563 -6.024 17.149 1.00 97.00 183 GLU A CA 1
ATOM 1438 C C . GLU A 1 183 ? 15.423 -5.007 16.993 1.00 97.00 183 GLU A C 1
ATOM 1440 O O . GLU A 1 183 ? 14.466 -5.274 16.264 1.00 97.00 183 GLU A O 1
ATOM 1445 N N . THR A 1 184 ? 15.572 -3.806 17.561 1.00 97.69 184 THR A N 1
ATOM 1446 C CA . THR A 1 184 ? 14.621 -2.694 17.396 1.00 97.69 184 THR A CA 1
ATOM 1447 C C . THR A 1 184 ? 14.405 -2.356 15.918 1.00 97.69 184 THR A C 1
ATOM 1449 O O . THR A 1 184 ? 13.268 -2.280 15.451 1.00 97.69 184 THR A O 1
ATOM 1452 N N . PHE A 1 185 ? 15.484 -2.248 15.135 1.00 97.62 185 PHE A N 1
ATOM 1453 C CA . PHE A 1 185 ? 15.404 -1.957 13.698 1.00 97.62 185 PHE A CA 1
ATOM 1454 C C . PHE A 1 185 ? 14.795 -3.127 12.910 1.00 97.62 185 PHE A C 1
ATOM 1456 O O . PHE A 1 185 ? 14.083 -2.913 11.928 1.00 97.62 185 PHE A O 1
ATOM 1463 N N . ALA A 1 186 ? 15.048 -4.372 13.330 1.00 95.38 186 ALA A N 1
ATOM 1464 C CA . ALA A 1 186 ? 14.470 -5.566 12.712 1.00 95.38 186 ALA A CA 1
ATOM 1465 C C . ALA A 1 186 ? 12.951 -5.649 12.918 1.00 95.38 186 ALA A C 1
ATOM 1467 O O . ALA A 1 186 ? 12.256 -6.206 12.065 1.00 95.38 186 ALA A O 1
ATOM 1468 N N . GLY A 1 187 ? 12.443 -5.067 14.009 1.00 93.81 187 GLY A N 1
ATOM 1469 C CA . GLY A 1 187 ? 11.016 -4.934 14.294 1.00 93.81 187 GLY A CA 1
ATOM 1470 C C . GLY A 1 187 ? 10.270 -4.004 13.333 1.00 93.81 187 GLY A C 1
ATOM 1471 O O . GLY A 1 187 ? 9.059 -4.152 13.169 1.00 93.81 187 GLY A O 1
ATOM 1472 N N . ASN A 1 188 ? 10.962 -3.104 12.624 1.00 95.62 188 ASN A N 1
ATOM 1473 C CA . ASN A 1 188 ? 10.328 -2.122 11.736 1.00 95.62 188 ASN A CA 1
ATOM 1474 C C . ASN A 1 188 ? 10.001 -2.664 10.328 1.00 95.62 188 ASN A C 1
ATOM 1476 O O . ASN A 1 188 ? 10.219 -2.007 9.306 1.00 95.62 188 ASN A O 1
ATOM 1480 N N . LYS A 1 189 ? 9.486 -3.898 10.248 1.00 91.62 189 LYS A N 1
ATOM 1481 C CA . LYS A 1 189 ? 9.202 -4.593 8.977 1.00 91.62 189 LYS A CA 1
ATOM 1482 C C . LYS A 1 189 ? 8.185 -3.863 8.102 1.00 91.62 189 LYS A C 1
ATOM 1484 O O . LYS A 1 189 ? 8.275 -3.922 6.878 1.00 91.62 189 LYS A O 1
ATOM 1489 N N . GLU A 1 190 ? 7.230 -3.168 8.712 1.00 89.69 190 GLU A N 1
ATOM 1490 C CA . GLU A 1 190 ? 6.239 -2.394 7.966 1.00 89.69 190 GLU A CA 1
ATOM 1491 C C . GLU A 1 190 ? 6.883 -1.223 7.221 1.00 89.69 190 GLU A C 1
ATOM 1493 O O . GLU A 1 190 ? 6.611 -1.034 6.036 1.00 89.69 190 GLU A O 1
ATOM 1498 N N . MET A 1 191 ? 7.786 -0.478 7.872 1.00 91.88 191 MET A N 1
ATOM 1499 C CA . MET A 1 191 ? 8.493 0.630 7.221 1.00 91.88 191 MET A CA 1
ATOM 1500 C C . MET A 1 191 ? 9.518 0.120 6.204 1.00 91.88 191 MET A C 1
ATOM 1502 O O . MET A 1 191 ? 9.688 0.741 5.156 1.00 91.88 191 MET A O 1
ATOM 1506 N N . GLN A 1 192 ? 10.117 -1.054 6.442 1.00 94.25 192 GLN A N 1
ATOM 1507 C CA . GLN A 1 192 ? 10.955 -1.743 5.455 1.00 94.25 192 GLN A CA 1
ATOM 1508 C C . GLN A 1 192 ? 10.176 -2.074 4.173 1.00 94.25 192 GLN A C 1
ATOM 1510 O O . GLN A 1 192 ? 10.612 -1.746 3.065 1.00 94.25 192 GLN A O 1
ATOM 1515 N N . GLY A 1 193 ? 8.992 -2.679 4.318 1.00 89.88 193 GLY A N 1
ATOM 1516 C CA . GLY A 1 193 ? 8.102 -2.979 3.197 1.00 89.88 193 GLY A CA 1
ATOM 1517 C C . GLY A 1 193 ? 7.628 -1.715 2.477 1.00 89.88 193 GLY A C 1
ATOM 1518 O O . GLY A 1 193 ? 7.695 -1.644 1.250 1.00 89.88 193 GLY A O 1
ATOM 1519 N N . LEU A 1 194 ? 7.225 -0.690 3.235 1.00 87.50 194 LEU A N 1
ATOM 1520 C CA . LEU A 1 194 ? 6.812 0.605 2.695 1.00 87.50 194 LEU A CA 1
ATOM 1521 C C . LEU A 1 194 ? 7.935 1.254 1.877 1.00 87.50 194 LEU A C 1
ATOM 1523 O O . LEU A 1 194 ? 7.701 1.637 0.733 1.00 87.50 194 LEU A O 1
ATOM 1527 N N . LYS A 1 195 ? 9.160 1.334 2.421 1.00 89.75 195 LYS A N 1
ATOM 1528 C CA . LYS A 1 195 ? 10.309 1.950 1.739 1.00 89.75 195 LYS A CA 1
ATOM 1529 C C . LYS A 1 195 ? 10.687 1.192 0.465 1.00 89.75 195 LYS A C 1
ATOM 1531 O O . LYS A 1 195 ? 11.044 1.821 -0.531 1.00 89.75 195 LYS A O 1
ATOM 1536 N N . ASN A 1 196 ? 10.581 -0.140 0.461 1.00 91.75 196 ASN A N 1
ATOM 1537 C CA . ASN A 1 196 ? 10.793 -0.940 -0.746 1.00 91.75 196 ASN A CA 1
ATOM 1538 C C . ASN A 1 196 ? 9.725 -0.664 -1.814 1.00 91.75 196 ASN A C 1
ATOM 1540 O O . ASN A 1 196 ? 10.068 -0.437 -2.976 1.00 91.75 196 ASN A O 1
ATOM 1544 N N . MET A 1 197 ? 8.453 -0.617 -1.412 1.00 87.75 197 MET A N 1
ATOM 1545 C CA . MET A 1 197 ? 7.333 -0.347 -2.310 1.00 87.75 197 MET A CA 1
ATOM 1546 C C . MET A 1 197 ? 7.460 1.027 -2.982 1.00 87.75 197 MET A C 1
ATOM 1548 O O . MET A 1 197 ? 7.426 1.112 -4.211 1.00 87.75 197 MET A O 1
ATOM 1552 N N . ILE A 1 198 ? 7.699 2.090 -2.209 1.00 85.50 198 ILE A N 1
ATOM 1553 C CA . ILE A 1 198 ? 7.747 3.462 -2.745 1.00 85.50 198 ILE A CA 1
ATOM 1554 C C . ILE A 1 198 ? 8.994 3.750 -3.593 1.00 85.50 198 ILE A C 1
ATOM 1556 O O . ILE A 1 198 ? 8.941 4.597 -4.481 1.00 85.50 198 ILE A O 1
ATOM 1560 N N . ASN A 1 199 ? 10.111 3.058 -3.344 1.00 88.81 199 ASN A N 1
ATOM 1561 C CA . ASN A 1 199 ? 11.332 3.227 -4.134 1.00 88.81 199 ASN A CA 1
ATOM 1562 C C . ASN A 1 199 ? 11.330 2.355 -5.391 1.00 88.81 199 ASN A C 1
ATOM 1564 O O . ASN A 1 199 ? 11.571 2.854 -6.486 1.00 88.81 199 ASN A O 1
ATOM 1568 N N . TYR A 1 200 ? 11.092 1.053 -5.235 1.00 91.81 200 TYR A N 1
ATOM 1569 C CA . TYR A 1 200 ? 11.423 0.060 -6.258 1.00 91.81 200 TYR A CA 1
ATOM 1570 C C . TYR A 1 200 ? 10.189 -0.481 -6.978 1.00 91.81 200 TYR A C 1
ATOM 1572 O O . TYR A 1 200 ? 10.183 -0.524 -8.203 1.00 91.81 200 TYR A O 1
ATOM 1580 N N . GLN A 1 201 ? 9.106 -0.799 -6.263 1.00 84.12 201 GLN A N 1
ATOM 1581 C CA . GLN A 1 201 ? 7.872 -1.263 -6.920 1.00 84.12 201 GLN A CA 1
ATOM 1582 C C . GLN A 1 201 ? 7.197 -0.121 -7.695 1.00 84.12 201 GLN A C 1
ATOM 1584 O O . GLN A 1 201 ? 6.738 -0.299 -8.823 1.00 84.12 201 GLN A O 1
ATOM 1589 N N . GLN A 1 202 ? 7.203 1.088 -7.125 1.00 83.44 202 GLN A N 1
ATOM 1590 C CA . GLN A 1 202 ? 6.694 2.289 -7.787 1.00 83.44 202 GLN A CA 1
ATOM 1591 C C . GLN A 1 202 ? 7.517 2.683 -9.026 1.00 83.44 202 GLN A C 1
ATOM 1593 O O . GLN A 1 202 ? 6.973 3.342 -9.912 1.00 83.44 202 GLN A O 1
ATOM 1598 N N . LEU A 1 203 ? 8.783 2.264 -9.138 1.00 87.06 203 LEU A N 1
ATOM 1599 C CA . LEU A 1 203 ? 9.641 2.577 -10.287 1.00 87.06 203 LEU A CA 1
ATOM 1600 C C . LEU A 1 203 ? 8.980 2.170 -11.609 1.00 87.06 203 LEU A C 1
ATOM 1602 O O . LEU A 1 203 ? 8.938 2.960 -12.548 1.00 87.06 203 LEU A O 1
ATOM 1606 N N . LEU A 1 204 ? 8.373 0.982 -11.645 1.00 86.00 204 LEU A N 1
ATOM 1607 C CA . LEU A 1 204 ? 7.663 0.455 -12.813 1.00 86.00 204 LEU A CA 1
ATOM 1608 C C . LEU A 1 204 ? 6.390 1.242 -13.129 1.00 86.00 204 LEU A C 1
ATOM 1610 O O . LEU A 1 204 ? 6.096 1.498 -14.291 1.00 86.00 204 LEU A O 1
ATOM 1614 N N . GLN A 1 205 ? 5.684 1.719 -12.103 1.00 82.06 205 GLN A N 1
ATOM 1615 C CA . GLN A 1 205 ? 4.550 2.626 -12.298 1.00 82.06 205 GLN A CA 1
ATOM 1616 C C . GLN A 1 205 ? 5.004 3.968 -12.892 1.00 82.06 205 GLN A C 1
ATOM 1618 O O . GLN A 1 205 ? 4.256 4.611 -13.625 1.00 82.06 205 GLN A O 1
ATOM 1623 N N . VAL A 1 206 ? 6.226 4.426 -12.583 1.00 83.50 206 VAL A N 1
ATOM 1624 C CA . VAL A 1 206 ? 6.794 5.634 -13.202 1.00 83.50 206 VAL A CA 1
ATOM 1625 C C . VAL A 1 206 ? 7.152 5.386 -14.668 1.00 83.50 206 VAL A C 1
ATOM 1627 O O . VAL A 1 206 ? 6.928 6.283 -15.479 1.00 83.50 206 VAL A O 1
ATOM 1630 N N . VAL A 1 207 ? 7.603 4.177 -15.031 1.00 87.62 207 VAL A N 1
ATOM 1631 C CA . VAL A 1 207 ? 7.805 3.783 -16.441 1.00 87.62 207 VAL A CA 1
ATOM 1632 C C . VAL A 1 207 ? 6.523 3.968 -17.245 1.00 87.62 207 VAL A C 1
ATOM 1634 O O . VAL A 1 207 ? 6.558 4.565 -18.315 1.00 87.62 207 VAL A O 1
ATOM 1637 N N . ASP A 1 208 ? 5.386 3.535 -16.700 1.00 84.81 208 ASP A N 1
ATOM 1638 C CA . ASP A 1 208 ? 4.091 3.640 -17.381 1.00 84.81 208 ASP A CA 1
ATOM 1639 C C . ASP A 1 208 ? 3.574 5.084 -17.493 1.00 84.81 208 ASP A C 1
ATOM 1641 O O . ASP A 1 208 ? 2.794 5.391 -18.394 1.00 84.81 208 ASP A O 1
ATOM 1645 N N . ARG A 1 209 ? 4.029 5.991 -16.616 1.00 83.31 209 ARG A N 1
ATOM 1646 C CA . ARG A 1 209 ? 3.726 7.434 -16.694 1.00 83.31 209 ARG A CA 1
ATOM 1647 C C . ARG A 1 209 ? 4.609 8.187 -17.692 1.00 83.31 209 ARG A C 1
ATOM 1649 O O . ARG A 1 209 ? 4.174 9.217 -18.197 1.00 83.31 209 ARG A O 1
ATOM 1656 N N . HIS A 1 210 ? 5.817 7.687 -17.956 1.00 86.88 210 HIS A N 1
ATOM 1657 C CA . HIS A 1 210 ? 6.798 8.298 -18.860 1.00 86.88 210 HIS A CA 1
ATOM 1658 C C . HIS A 1 210 ? 7.369 7.284 -19.868 1.00 86.88 210 HIS A C 1
ATOM 1660 O O . HIS A 1 210 ? 8.594 7.101 -19.924 1.00 86.88 210 HIS A O 1
ATOM 1666 N N . PRO A 1 211 ? 6.528 6.594 -20.664 1.00 91.50 211 PRO A N 1
ATOM 1667 C CA . PRO A 1 211 ? 6.992 5.561 -21.590 1.00 91.50 211 PRO A CA 1
ATOM 1668 C C . PRO A 1 211 ? 7.947 6.113 -22.658 1.00 91.50 211 PRO A C 1
ATOM 1670 O O . PRO A 1 211 ? 8.824 5.396 -23.131 1.00 91.50 211 PRO A O 1
ATOM 1673 N N . GLU A 1 212 ? 7.827 7.394 -23.002 1.00 94.62 212 GLU A N 1
ATOM 1674 C CA . GLU A 1 212 ? 8.695 8.096 -23.946 1.00 94.62 212 GLU A CA 1
ATOM 1675 C C . GLU A 1 212 ? 10.115 8.334 -23.418 1.00 94.62 212 GLU A C 1
ATOM 1677 O O . GLU A 1 212 ? 11.041 8.496 -24.211 1.00 94.62 212 GLU A O 1
ATOM 1682 N N . ILE A 1 213 ? 10.295 8.358 -22.092 1.00 94.81 213 ILE A N 1
ATOM 1683 C CA . ILE A 1 213 ? 11.605 8.531 -21.456 1.00 94.81 213 ILE A CA 1
ATOM 1684 C C . ILE A 1 213 ? 12.149 7.189 -20.988 1.00 94.81 213 ILE A C 1
ATOM 1686 O O . ILE A 1 213 ? 13.313 6.908 -21.243 1.00 94.81 213 ILE A O 1
ATOM 1690 N N . LEU A 1 214 ? 11.337 6.392 -20.289 1.00 96.06 214 LEU A N 1
ATOM 1691 C CA . LEU A 1 214 ? 11.763 5.209 -19.538 1.00 96.06 214 LEU A CA 1
ATOM 1692 C C . LEU A 1 214 ? 11.476 3.877 -20.246 1.00 96.06 214 LEU A C 1
ATOM 1694 O O . LEU A 1 214 ? 11.979 2.844 -19.805 1.00 96.06 214 LEU A O 1
ATOM 1698 N N . GLY A 1 215 ? 10.658 3.873 -21.304 1.00 93.75 215 GLY A N 1
ATOM 1699 C CA . GLY A 1 215 ? 10.149 2.643 -21.919 1.00 93.75 215 GLY A CA 1
ATOM 1700 C C . GLY A 1 215 ? 11.236 1.733 -22.494 1.00 93.75 215 GLY A C 1
ATOM 1701 O O . GLY A 1 215 ? 11.127 0.514 -22.386 1.00 93.75 215 GLY A O 1
ATOM 1702 N N . ASP A 1 216 ? 12.312 2.308 -23.034 1.00 96.25 216 ASP A N 1
ATOM 1703 C CA . ASP A 1 216 ? 13.478 1.583 -23.557 1.00 96.25 216 ASP A CA 1
ATOM 1704 C C . ASP A 1 216 ? 14.351 0.949 -22.459 1.00 96.25 216 ASP A C 1
ATOM 1706 O O . ASP A 1 216 ? 15.093 0.010 -22.730 1.00 96.25 216 ASP A O 1
ATOM 1710 N N . ALA A 1 217 ? 14.243 1.427 -21.217 1.00 95.38 217 ALA A N 1
ATOM 1711 C CA . ALA A 1 217 ? 14.971 0.911 -20.059 1.00 95.38 217 ALA A CA 1
ATOM 1712 C C . ALA A 1 217 ? 14.106 0.023 -19.145 1.00 95.38 217 ALA A C 1
ATOM 1714 O O . ALA A 1 217 ? 14.551 -0.340 -18.055 1.00 95.38 217 ALA A O 1
ATOM 1715 N N . ARG A 1 218 ? 12.880 -0.339 -19.555 1.00 94.88 218 ARG A N 1
ATOM 1716 C CA . ARG A 1 218 ? 11.918 -1.077 -18.716 1.00 94.88 218 ARG A CA 1
ATOM 1717 C C . ARG A 1 218 ? 12.503 -2.356 -18.113 1.00 94.88 218 ARG A C 1
ATOM 1719 O O . ARG A 1 218 ? 12.338 -2.575 -16.917 1.00 94.88 218 ARG A O 1
ATOM 1726 N N . ASP A 1 219 ? 13.219 -3.152 -18.903 1.00 94.31 219 ASP A N 1
ATOM 1727 C CA . ASP A 1 219 ? 13.813 -4.414 -18.440 1.00 94.31 219 ASP A CA 1
ATOM 1728 C C . ASP A 1 219 ? 14.915 -4.183 -17.395 1.00 94.31 219 ASP A C 1
ATOM 1730 O O . ASP A 1 219 ? 15.003 -4.906 -16.403 1.00 94.31 219 ASP A O 1
ATOM 1734 N N . VAL A 1 220 ? 15.720 -3.128 -17.565 1.00 97.31 220 VAL A N 1
ATOM 1735 C CA . VAL A 1 220 ? 16.736 -2.723 -16.581 1.00 97.31 220 VAL A CA 1
ATOM 1736 C C . VAL A 1 220 ? 16.071 -2.277 -15.280 1.00 97.31 220 VAL A C 1
ATOM 1738 O O . VAL A 1 220 ? 16.479 -2.696 -14.201 1.00 97.31 220 VAL A O 1
ATOM 1741 N N . LEU A 1 221 ? 15.022 -1.456 -15.366 1.00 95.94 221 LEU A N 1
ATOM 1742 C CA . LEU A 1 221 ? 14.297 -0.950 -14.197 1.00 95.94 221 LEU A CA 1
ATOM 1743 C C . LEU A 1 221 ? 13.548 -2.071 -13.458 1.00 95.94 221 LEU A C 1
ATOM 1745 O O . LEU A 1 221 ? 13.518 -2.074 -12.227 1.00 95.94 221 LEU A O 1
ATOM 1749 N N . GLN A 1 222 ? 13.018 -3.060 -14.185 1.00 94.06 222 GLN A N 1
ATOM 1750 C CA . GLN A 1 222 ? 12.494 -4.295 -13.599 1.00 94.06 222 GLN A CA 1
ATOM 1751 C C . GLN A 1 222 ? 13.597 -5.067 -12.874 1.00 94.06 222 GLN A C 1
ATOM 1753 O O . GLN A 1 222 ? 13.411 -5.431 -11.717 1.00 94.06 222 GLN A O 1
ATOM 1758 N N . GLY A 1 223 ? 14.765 -5.241 -13.498 1.00 95.56 223 GLY A N 1
ATOM 1759 C CA . GLY A 1 223 ? 15.920 -5.880 -12.868 1.00 95.56 223 GLY A CA 1
ATOM 1760 C C . GLY A 1 223 ? 16.357 -5.184 -11.576 1.00 95.56 223 GLY A C 1
ATOM 1761 O O . GLY A 1 223 ? 16.640 -5.853 -10.585 1.00 95.56 223 GLY A O 1
ATOM 1762 N N . VAL A 1 224 ? 16.346 -3.848 -11.541 1.00 97.25 224 VAL A N 1
ATOM 1763 C CA . VAL A 1 224 ? 16.621 -3.062 -10.325 1.00 97.25 224 VAL A CA 1
ATOM 1764 C C . VAL A 1 224 ? 15.577 -3.323 -9.236 1.00 97.25 224 VAL A C 1
ATOM 1766 O O . VAL A 1 224 ? 15.941 -3.484 -8.069 1.00 97.25 224 VAL A O 1
ATOM 1769 N N . SER A 1 225 ? 14.293 -3.389 -9.601 1.00 93.38 225 SER A N 1
ATOM 1770 C CA . SER A 1 225 ? 13.221 -3.731 -8.660 1.00 93.38 225 SER A CA 1
ATOM 1771 C C . SER A 1 225 ? 13.383 -5.151 -8.107 1.00 93.38 225 SER A C 1
ATOM 1773 O O . SER A 1 225 ? 13.273 -5.364 -6.899 1.00 93.38 225 SER A O 1
ATOM 1775 N N . ASP A 1 226 ? 13.700 -6.112 -8.972 1.00 91.75 226 ASP A N 1
ATOM 1776 C CA . ASP A 1 226 ? 13.899 -7.514 -8.604 1.00 91.75 226 ASP A CA 1
ATOM 1777 C C . ASP A 1 226 ? 15.139 -7.697 -7.719 1.00 91.75 226 ASP A C 1
ATOM 1779 O O . ASP A 1 226 ? 15.089 -8.447 -6.743 1.00 91.75 226 ASP A O 1
ATOM 1783 N N . LEU A 1 227 ? 16.231 -6.975 -8.007 1.00 94.19 227 LEU A N 1
ATOM 1784 C CA . LEU A 1 227 ? 17.431 -6.938 -7.169 1.00 94.19 227 LEU A CA 1
ATOM 1785 C C . LEU A 1 227 ? 17.083 -6.472 -5.754 1.00 94.19 227 LEU A C 1
ATOM 1787 O O . LEU A 1 227 ? 17.410 -7.156 -4.788 1.00 94.19 227 LEU A O 1
ATOM 1791 N N . ALA A 1 228 ? 16.377 -5.346 -5.631 1.00 94.25 228 ALA A N 1
ATOM 1792 C CA . ALA A 1 228 ? 15.993 -4.804 -4.332 1.00 94.25 228 ALA A CA 1
ATOM 1793 C C . ALA A 1 228 ? 15.056 -5.743 -3.554 1.00 94.25 228 ALA A C 1
ATOM 1795 O O . ALA A 1 228 ? 15.162 -5.846 -2.333 1.00 94.25 228 ALA A O 1
ATOM 1796 N N . ALA A 1 229 ? 14.147 -6.444 -4.238 1.00 88.31 229 ALA A N 1
ATOM 1797 C CA . ALA A 1 229 ? 13.303 -7.463 -3.615 1.00 88.31 229 ALA A CA 1
ATOM 1798 C C . ALA A 1 229 ? 14.115 -8.695 -3.168 1.00 88.31 229 ALA A C 1
ATOM 1800 O O . ALA A 1 229 ? 13.878 -9.231 -2.085 1.00 88.31 229 ALA A O 1
ATOM 1801 N N . GLY A 1 230 ? 15.088 -9.125 -3.977 1.00 90.81 230 GLY A N 1
ATOM 1802 C CA . GLY A 1 230 ? 15.987 -10.237 -3.668 1.00 90.81 230 GLY A CA 1
ATOM 1803 C C . GLY A 1 230 ? 16.904 -9.956 -2.476 1.00 90.81 230 GLY A C 1
ATOM 1804 O O . GLY A 1 230 ? 17.070 -10.827 -1.627 1.00 90.81 230 GLY A O 1
ATOM 1805 N N . GLU A 1 231 ? 17.433 -8.735 -2.363 1.00 93.88 231 GLU A N 1
ATOM 1806 C CA . GLU A 1 231 ? 18.245 -8.290 -1.219 1.00 93.88 231 GLU A CA 1
ATOM 1807 C C . GLU A 1 231 ? 17.487 -8.444 0.107 1.00 93.88 231 GLU A C 1
ATOM 1809 O O . GLU A 1 231 ? 18.051 -8.914 1.091 1.00 93.88 231 GLU A O 1
ATOM 1814 N N . LEU A 1 232 ? 16.190 -8.119 0.134 1.00 89.88 232 LEU A N 1
ATOM 1815 C CA . LEU A 1 232 ? 15.371 -8.246 1.344 1.00 89.88 232 LEU A CA 1
ATOM 1816 C C . LEU A 1 232 ? 15.084 -9.697 1.754 1.00 89.88 232 LEU A C 1
ATOM 1818 O O . LEU A 1 232 ? 14.712 -9.936 2.902 1.00 89.88 232 LEU A O 1
ATOM 1822 N N . ALA A 1 233 ? 15.240 -10.658 0.841 1.00 87.25 233 ALA A N 1
ATOM 1823 C CA . ALA A 1 233 ? 15.037 -12.072 1.139 1.00 87.25 233 ALA A CA 1
ATOM 1824 C C . ALA A 1 233 ? 16.227 -12.701 1.888 1.00 87.25 233 ALA A C 1
ATOM 1826 O O . ALA A 1 233 ? 16.042 -13.704 2.578 1.00 87.25 233 ALA A O 1
ATOM 1827 N N . ASP A 1 234 ? 17.428 -12.124 1.773 1.00 90.12 234 ASP A N 1
ATOM 1828 C CA . ASP A 1 234 ? 18.621 -12.560 2.501 1.00 90.12 234 ASP A CA 1
ATOM 1829 C C . ASP A 1 234 ? 18.869 -11.674 3.727 1.00 90.12 234 ASP A C 1
ATOM 1831 O O . ASP A 1 234 ? 19.705 -10.771 3.723 1.00 90.12 234 ASP A O 1
ATOM 1835 N N . GLU A 1 235 ? 18.162 -11.959 4.822 1.00 86.12 235 GLU A N 1
ATOM 1836 C CA . GLU A 1 235 ? 18.298 -11.195 6.070 1.00 86.12 235 GLU A CA 1
ATOM 1837 C C . GLU A 1 235 ? 19.725 -11.204 6.652 1.00 86.12 235 GLU A C 1
ATOM 1839 O O . GLU A 1 235 ? 20.075 -10.318 7.439 1.00 86.12 235 GLU A O 1
ATOM 1844 N N . SER A 1 236 ? 20.560 -12.180 6.271 1.00 89.06 236 SER A N 1
ATOM 1845 C CA . SER A 1 236 ? 21.943 -12.282 6.747 1.00 89.06 236 SER A CA 1
ATOM 1846 C C . SER A 1 236 ? 22.861 -11.219 6.135 1.00 89.06 236 SER A C 1
ATOM 1848 O O . SER A 1 236 ? 23.850 -10.833 6.761 1.00 89.06 236 SER A O 1
ATOM 1850 N N . ALA A 1 237 ? 22.494 -10.691 4.965 1.00 90.00 237 ALA A N 1
ATOM 1851 C CA . ALA A 1 237 ? 23.218 -9.644 4.250 1.00 90.00 237 ALA A CA 1
ATOM 1852 C C . ALA A 1 237 ? 22.700 -8.222 4.553 1.00 90.00 237 ALA A C 1
ATOM 1854 O O . ALA A 1 237 ? 23.130 -7.258 3.916 1.00 90.00 237 ALA A O 1
ATOM 1855 N N . LEU A 1 238 ? 21.783 -8.072 5.518 1.00 96.19 238 LEU A N 1
ATOM 1856 C CA . LEU A 1 238 ? 21.162 -6.791 5.853 1.00 96.19 238 LEU A CA 1
ATOM 1857 C C . LEU A 1 238 ? 21.713 -6.167 7.147 1.00 96.19 238 LEU A C 1
ATOM 1859 O O . LEU A 1 238 ? 22.033 -6.838 8.137 1.00 96.19 238 LEU A O 1
ATOM 1863 N N . TYR A 1 239 ? 21.742 -4.837 7.165 1.00 97.38 239 TYR A N 1
ATOM 1864 C CA . TYR A 1 239 ? 22.385 -4.004 8.180 1.00 97.38 239 TYR A CA 1
ATOM 1865 C C . TYR A 1 239 ? 21.413 -2.967 8.751 1.00 97.38 239 TYR A C 1
ATOM 1867 O O . TYR A 1 239 ? 20.501 -2.554 8.040 1.00 97.38 239 TYR A O 1
ATOM 1875 N N . PRO A 1 240 ? 21.597 -2.501 9.999 1.00 98.06 240 PRO A N 1
ATOM 1876 C CA . PRO A 1 240 ? 20.866 -1.340 10.491 1.00 98.06 240 PRO A CA 1
ATOM 1877 C C . PRO A 1 240 ? 21.202 -0.112 9.638 1.00 98.06 240 PRO A C 1
ATOM 1879 O O . PRO A 1 240 ? 22.374 0.249 9.505 1.00 98.06 240 PRO A O 1
ATOM 1882 N N . ILE A 1 241 ? 20.173 0.500 9.059 1.00 98.44 241 ILE A N 1
ATOM 1883 C CA . ILE A 1 241 ? 20.251 1.732 8.268 1.00 98.44 241 ILE A CA 1
ATOM 1884 C C . ILE A 1 241 ? 19.233 2.744 8.798 1.00 98.44 241 ILE A C 1
ATOM 1886 O O . ILE A 1 241 ? 18.232 2.359 9.411 1.00 98.44 241 ILE A O 1
ATOM 1890 N N . HIS A 1 242 ? 19.466 4.029 8.547 1.00 98.44 242 HIS A N 1
ATOM 1891 C CA . HIS A 1 242 ? 18.512 5.084 8.883 1.00 98.44 242 HIS A CA 1
ATOM 1892 C C . HIS A 1 242 ? 17.232 4.949 8.048 1.00 98.44 242 HIS A C 1
ATOM 1894 O O . HIS A 1 242 ? 16.143 5.246 8.530 1.00 98.44 242 HIS A O 1
ATOM 1900 N N . GLY A 1 243 ? 17.346 4.508 6.790 1.00 95.75 243 GLY A N 1
ATOM 1901 C CA . GLY A 1 243 ? 16.209 4.184 5.926 1.00 95.75 243 GLY A CA 1
ATOM 1902 C C . GLY A 1 243 ? 15.471 5.395 5.350 1.00 95.75 243 GLY A C 1
ATOM 1903 O O . GLY A 1 243 ? 14.613 5.224 4.486 1.00 95.75 243 GLY A O 1
ATOM 1904 N N . ASP A 1 244 ? 15.823 6.601 5.791 1.00 95.56 244 ASP A N 1
ATOM 1905 C CA . ASP A 1 244 ? 15.375 7.882 5.243 1.00 95.56 244 ASP A CA 1
ATOM 1906 C C . ASP A 1 244 ? 16.433 8.970 5.492 1.00 95.56 244 ASP A C 1
ATOM 1908 O O . ASP A 1 244 ? 16.163 10.036 6.039 1.00 95.56 244 ASP A O 1
ATOM 1912 N N . PHE A 1 245 ? 17.689 8.675 5.149 1.00 97.50 245 PHE A N 1
ATOM 1913 C CA . PHE A 1 245 ? 18.796 9.615 5.316 1.00 97.50 245 PHE A CA 1
ATOM 1914 C C . PHE A 1 245 ? 18.834 10.606 4.143 1.00 97.50 245 PHE A C 1
ATOM 1916 O O . PHE A 1 245 ? 19.344 10.301 3.065 1.00 97.50 245 PHE A O 1
ATOM 1923 N N . TRP A 1 246 ? 18.265 11.800 4.331 1.00 95.00 246 TRP A N 1
ATOM 1924 C CA . TRP A 1 246 ? 18.255 12.860 3.317 1.00 95.00 246 TRP A CA 1
ATOM 1925 C C . TRP A 1 246 ? 18.407 14.264 3.898 1.00 95.00 246 TRP A C 1
ATOM 1927 O O . TRP A 1 246 ? 18.321 14.472 5.104 1.00 95.00 246 TRP A O 1
ATOM 1937 N N . THR A 1 247 ? 18.592 15.258 3.023 1.00 95.19 247 THR A N 1
ATOM 1938 C CA . THR A 1 247 ? 18.841 16.661 3.395 1.00 95.19 247 THR A CA 1
ATOM 1939 C C . THR A 1 247 ? 17.729 17.301 4.235 1.00 95.19 247 THR A C 1
ATOM 1941 O O . THR A 1 247 ? 17.988 18.291 4.909 1.00 95.19 247 THR A O 1
ATOM 1944 N N . GLY A 1 248 ? 16.500 16.773 4.197 1.00 93.62 248 GLY A N 1
ATOM 1945 C CA . GLY A 1 248 ? 15.396 17.214 5.060 1.00 93.62 248 GLY A CA 1
ATOM 1946 C C . GLY A 1 248 ? 15.552 16.787 6.525 1.00 93.62 248 GLY A C 1
ATOM 1947 O O . GLY A 1 248 ? 15.116 17.505 7.420 1.00 93.62 248 GLY A O 1
ATOM 1948 N N . ASN A 1 249 ? 16.245 15.670 6.760 1.00 96.88 249 ASN A N 1
ATOM 1949 C CA . ASN A 1 249 ? 16.441 15.039 8.070 1.00 96.88 249 ASN A CA 1
ATOM 1950 C C . ASN A 1 249 ? 17.809 15.372 8.696 1.00 96.88 249 ASN A C 1
ATOM 1952 O O . ASN A 1 249 ? 18.229 14.766 9.682 1.00 96.88 249 ASN A O 1
ATOM 1956 N N . ILE A 1 250 ? 18.512 16.354 8.129 1.00 98.06 250 ILE A N 1
ATOM 1957 C CA . ILE A 1 250 ? 19.781 16.878 8.635 1.00 98.06 250 ILE A CA 1
ATOM 1958 C C . ILE A 1 250 ? 19.529 18.323 9.044 1.00 98.06 250 ILE A C 1
ATOM 1960 O O . ILE A 1 250 ? 19.297 19.169 8.183 1.00 98.06 250 ILE A O 1
ATOM 1964 N N . LEU A 1 251 ? 19.553 18.600 10.346 1.00 97.12 251 LEU A N 1
ATOM 1965 C CA . LEU A 1 251 ? 19.261 19.921 10.896 1.00 97.12 251 LEU A CA 1
ATOM 1966 C C . LEU A 1 251 ? 20.534 20.628 11.352 1.00 97.12 251 LEU A C 1
ATOM 1968 O O . LEU A 1 251 ? 21.373 20.027 12.024 1.00 97.12 251 LEU A O 1
ATOM 1972 N N . LEU A 1 252 ? 20.640 21.915 11.033 1.00 96.19 252 LEU A N 1
ATOM 1973 C CA . LEU A 1 252 ? 21.722 22.797 11.465 1.00 96.19 252 LEU A CA 1
ATOM 1974 C C . LEU A 1 252 ? 21.190 24.218 11.734 1.00 96.19 252 LEU A C 1
ATOM 1976 O O . LEU A 1 252 ? 20.199 24.605 11.116 1.00 96.19 252 LEU A O 1
ATOM 1980 N N . PRO A 1 253 ? 21.803 24.997 12.645 1.00 95.38 253 PRO A N 1
ATOM 1981 C CA . PRO A 1 253 ? 21.381 26.363 12.946 1.00 95.38 253 PRO A CA 1
ATOM 1982 C C . PRO A 1 253 ? 21.340 27.261 11.708 1.00 95.38 253 PRO A C 1
ATOM 1984 O O . PRO A 1 253 ? 22.173 27.132 10.809 1.00 95.38 253 PRO A O 1
ATOM 1987 N N . ASP A 1 254 ? 20.410 28.216 11.699 1.00 95.06 254 ASP A N 1
ATOM 1988 C CA . ASP A 1 254 ? 20.264 29.245 10.667 1.00 95.06 254 ASP A CA 1
ATOM 1989 C C . ASP A 1 254 ? 21.365 30.323 10.744 1.00 95.06 254 ASP A C 1
ATOM 1991 O O . ASP A 1 254 ? 21.121 31.518 10.933 1.00 95.06 254 ASP A O 1
ATOM 1995 N N . THR A 1 255 ? 22.618 29.883 10.646 1.00 92.69 255 THR A N 1
ATOM 1996 C CA . THR A 1 255 ? 23.817 30.721 10.665 1.00 92.69 255 THR A CA 1
ATOM 1997 C C . THR A 1 255 ? 24.865 30.175 9.692 1.00 92.69 255 THR A C 1
ATOM 1999 O O . THR A 1 255 ? 25.032 28.954 9.611 1.00 92.69 255 THR A O 1
ATOM 2002 N N . PRO A 1 256 ? 25.618 31.034 8.977 1.00 90.81 256 PRO A N 1
ATOM 2003 C CA . PRO A 1 256 ? 26.729 30.588 8.140 1.00 90.81 256 PRO A CA 1
ATOM 2004 C C . PRO A 1 256 ? 27.709 29.708 8.921 1.00 90.81 256 PRO A C 1
ATOM 2006 O O . PRO A 1 256 ? 28.097 30.056 10.039 1.00 90.81 256 PRO A O 1
ATOM 2009 N N . LEU A 1 257 ? 28.109 28.582 8.330 1.00 90.31 257 LEU A N 1
ATOM 2010 C CA . LEU A 1 257 ? 29.185 27.766 8.868 1.00 90.31 257 LEU A CA 1
ATOM 2011 C C . LEU A 1 257 ? 30.465 28.591 8.852 1.00 90.31 257 LEU A C 1
ATOM 2013 O O . LEU A 1 257 ? 30.723 29.344 7.922 1.00 90.31 257 LEU A O 1
ATOM 2017 N N . ALA A 1 258 ? 31.261 28.455 9.901 1.00 86.19 258 ALA A N 1
ATOM 2018 C CA . ALA A 1 258 ? 32.574 29.065 9.956 1.00 86.19 258 ALA A CA 1
ATOM 2019 C C . ALA A 1 258 ? 33.531 28.156 10.719 1.00 86.19 258 ALA A C 1
ATOM 2021 O O . ALA A 1 258 ? 33.152 27.442 11.656 1.00 86.19 258 ALA A O 1
ATOM 2022 N N . LYS A 1 259 ? 34.800 28.206 10.332 1.00 81.06 259 LYS A N 1
ATOM 2023 C CA . LYS A 1 259 ? 35.858 27.407 10.946 1.00 81.06 259 LYS A CA 1
ATOM 2024 C C . LYS A 1 259 ? 35.970 27.690 12.445 1.00 81.06 259 LYS A C 1
ATOM 2026 O O . LYS A 1 259 ? 35.995 28.844 12.863 1.00 81.06 259 LYS A O 1
ATOM 2031 N N . GLY A 1 260 ? 36.061 26.635 13.252 1.00 80.06 260 GLY A N 1
ATOM 2032 C CA . GLY A 1 260 ? 36.194 26.718 14.709 1.00 80.06 260 GLY A CA 1
ATOM 2033 C C . GLY A 1 260 ? 34.888 26.969 15.468 1.00 80.06 260 GLY A C 1
ATOM 2034 O O . GLY A 1 260 ? 34.919 27.045 16.692 1.00 80.06 260 GLY A O 1
ATOM 2035 N N . THR A 1 261 ? 33.741 27.075 14.784 1.00 82.94 261 THR A N 1
ATOM 2036 C CA . THR A 1 261 ? 32.434 27.251 15.449 1.00 82.94 261 THR A CA 1
ATOM 2037 C C . THR A 1 261 ? 31.878 25.966 16.059 1.00 82.94 261 THR A C 1
ATOM 2039 O O . THR A 1 261 ? 31.037 26.050 16.948 1.00 82.94 261 THR A O 1
ATOM 2042 N N . HIS A 1 262 ? 32.332 24.789 15.598 1.00 89.19 262 HIS A N 1
ATOM 2043 C CA . HIS A 1 262 ? 31.795 23.475 15.990 1.00 89.19 262 HIS A CA 1
ATOM 2044 C C . HIS A 1 262 ? 30.257 23.429 15.948 1.00 89.19 262 HIS A C 1
ATOM 2046 O O . HIS A 1 262 ? 29.600 22.956 16.876 1.00 89.19 262 HIS A O 1
ATOM 2052 N N . THR A 1 263 ? 29.686 23.938 14.855 1.00 94.06 263 THR A N 1
ATOM 2053 C CA . THR A 1 263 ? 28.243 24.081 14.660 1.00 94.06 263 THR A CA 1
ATOM 2054 C C . THR A 1 263 ? 27.532 22.742 14.906 1.00 94.06 263 THR A C 1
ATOM 2056 O O . THR A 1 263 ? 27.896 21.735 14.285 1.00 94.06 263 THR A O 1
ATOM 2059 N N . PRO A 1 264 ? 26.536 22.689 15.812 1.00 95.56 264 PRO A N 1
ATOM 2060 C CA . PRO A 1 264 ? 25.818 21.460 16.114 1.00 95.56 264 PRO A CA 1
ATOM 2061 C C . PRO A 1 264 ? 24.929 21.052 14.939 1.00 95.56 264 PRO A C 1
ATOM 2063 O O . PRO A 1 264 ? 24.094 21.826 14.488 1.00 95.56 264 PRO A O 1
ATOM 2066 N N . ILE A 1 265 ? 25.072 19.812 14.486 1.00 97.69 265 ILE A N 1
ATOM 2067 C CA . ILE A 1 265 ? 24.244 19.208 13.444 1.00 97.69 265 ILE A CA 1
ATOM 2068 C C . ILE A 1 265 ? 23.521 18.009 14.047 1.00 97.69 265 ILE A C 1
ATOM 2070 O O . ILE A 1 265 ? 24.120 17.233 14.803 1.00 97.69 265 ILE A O 1
ATOM 2074 N N . ARG A 1 266 ? 22.228 17.869 13.745 1.00 97.69 266 ARG A N 1
ATOM 2075 C CA . ARG A 1 266 ? 21.392 16.768 14.233 1.00 97.69 266 ARG A CA 1
ATOM 2076 C C . ARG A 1 266 ? 20.825 15.951 13.088 1.00 97.69 266 ARG A C 1
ATOM 2078 O O . ARG A 1 266 ? 20.196 16.502 12.189 1.00 97.69 266 ARG A O 1
ATOM 2085 N N . ILE A 1 267 ? 21.032 14.641 13.160 1.00 98.31 267 ILE A N 1
ATOM 2086 C CA . ILE A 1 267 ? 20.403 13.664 12.270 1.00 98.31 267 ILE A CA 1
ATOM 2087 C C . ILE A 1 267 ? 19.113 13.201 12.939 1.00 98.31 267 ILE A C 1
ATOM 2089 O O . ILE A 1 267 ? 19.158 12.594 14.012 1.00 98.31 267 ILE A O 1
ATOM 2093 N N . VAL A 1 268 ? 17.973 13.557 12.355 1.00 96.38 268 VAL A N 1
ATOM 2094 C CA . VAL A 1 268 ? 16.643 13.415 12.963 1.00 96.38 268 VAL A CA 1
ATOM 2095 C C . VAL A 1 268 ? 15.750 12.470 12.158 1.00 96.38 268 VAL A C 1
ATOM 2097 O O . VAL A 1 268 ? 16.110 12.052 11.069 1.00 96.38 268 VAL A O 1
ATOM 2100 N N . ASP A 1 269 ? 14.556 12.200 12.688 1.00 94.94 269 ASP A N 1
ATOM 2101 C CA . ASP A 1 269 ? 13.493 11.433 12.026 1.00 94.94 269 ASP A CA 1
ATOM 2102 C C . ASP A 1 269 ? 13.826 9.949 11.817 1.00 94.94 269 ASP A C 1
ATOM 2104 O O . ASP A 1 269 ? 13.954 9.434 10.708 1.00 94.94 269 ASP A O 1
ATOM 2108 N N . TRP A 1 270 ? 13.945 9.237 12.938 1.00 96.88 270 TRP A N 1
ATOM 2109 C CA . TRP A 1 270 ? 14.351 7.829 12.973 1.00 96.88 270 TRP A CA 1
ATOM 2110 C C . TRP A 1 270 ? 13.158 6.859 12.878 1.00 96.88 270 TRP A C 1
ATOM 2112 O O . TRP A 1 270 ? 13.287 5.685 13.205 1.00 96.88 270 TRP A O 1
ATOM 2122 N N . GLU A 1 271 ? 11.982 7.305 12.425 1.00 95.06 271 GLU A N 1
ATOM 2123 C CA . GLU A 1 271 ? 10.794 6.438 12.304 1.00 95.06 271 GLU A CA 1
ATOM 2124 C C . GLU A 1 271 ? 10.890 5.420 11.151 1.00 95.06 271 GLU A C 1
ATOM 2126 O O . GLU A 1 271 ? 10.226 4.381 11.178 1.00 95.06 271 GLU A O 1
ATOM 2131 N N . MET A 1 272 ? 11.752 5.684 10.160 1.00 95.50 272 MET A N 1
ATOM 2132 C CA . MET A 1 272 ? 11.986 4.834 8.981 1.00 95.50 272 MET A CA 1
ATOM 2133 C C . MET A 1 272 ? 13.186 3.884 9.120 1.00 95.50 272 MET A C 1
ATOM 2135 O O . MET A 1 272 ? 13.576 3.232 8.142 1.00 95.50 272 MET A O 1
ATOM 2139 N N . VAL A 1 273 ? 13.765 3.781 10.321 1.00 97.62 273 VAL A N 1
ATOM 2140 C CA . VAL A 1 273 ? 14.874 2.861 10.603 1.00 97.62 273 VAL A CA 1
ATOM 2141 C C . VAL A 1 273 ? 14.513 1.436 10.256 1.00 97.62 273 VAL A C 1
ATOM 2143 O O . VAL A 1 273 ? 13.385 1.001 10.469 1.00 97.62 273 VAL A O 1
ATOM 2146 N N . GLN A 1 274 ? 15.469 0.684 9.734 1.00 97.25 274 GLN A N 1
ATOM 2147 C CA . GLN A 1 274 ? 15.202 -0.678 9.293 1.00 97.25 274 GLN A CA 1
ATOM 2148 C C . GLN A 1 274 ? 16.489 -1.480 9.162 1.00 97.25 274 GLN A C 1
ATOM 2150 O O . GLN A 1 274 ? 17.599 -0.947 9.156 1.00 97.25 274 GLN A O 1
ATOM 2155 N N . ILE A 1 275 ? 16.321 -2.786 8.995 1.00 97.44 275 ILE A N 1
ATOM 2156 C CA . ILE A 1 275 ? 17.378 -3.672 8.522 1.00 97.44 275 ILE A CA 1
ATOM 2157 C C . ILE A 1 275 ? 17.351 -3.660 6.989 1.00 97.44 275 ILE A C 1
ATOM 2159 O O . ILE A 1 275 ? 16.396 -4.128 6.385 1.00 97.44 275 ILE A O 1
ATOM 2163 N N . GLY A 1 276 ? 18.362 -3.095 6.337 1.00 96.88 276 GLY A N 1
ATOM 2164 C CA . GLY A 1 276 ? 18.402 -2.908 4.885 1.00 96.88 276 GLY A CA 1
ATOM 2165 C C . GLY A 1 276 ? 19.822 -2.928 4.324 1.00 96.88 276 GLY A C 1
ATOM 2166 O O . GLY A 1 276 ? 20.778 -3.271 5.021 1.00 96.88 276 GLY A O 1
ATOM 2167 N N . VAL A 1 277 ? 19.978 -2.565 3.051 1.00 97.25 277 VAL A N 1
ATOM 2168 C CA . VAL A 1 277 ? 21.309 -2.434 2.442 1.00 97.25 277 VAL A CA 1
ATOM 2169 C C . VAL A 1 277 ? 21.807 -0.994 2.583 1.00 97.25 277 VAL A C 1
ATOM 2171 O O . VAL A 1 277 ? 21.138 -0.042 2.189 1.00 97.25 277 VAL A O 1
ATOM 2174 N N . ARG A 1 278 ? 23.014 -0.832 3.133 1.00 97.50 278 ARG A N 1
ATOM 2175 C CA . ARG A 1 278 ? 23.677 0.466 3.384 1.00 97.50 278 ARG A CA 1
ATOM 2176 C C . ARG A 1 278 ? 23.753 1.427 2.180 1.00 97.50 278 ARG A C 1
ATOM 2178 O O . ARG A 1 278 ? 23.709 2.632 2.418 1.00 97.50 278 ARG A O 1
ATOM 2185 N N . PRO A 1 279 ? 23.831 0.966 0.912 1.00 98.00 279 PRO A N 1
ATOM 2186 C CA . PRO A 1 279 ? 23.730 1.849 -0.252 1.00 98.00 279 PRO A CA 1
ATOM 2187 C C . PRO A 1 279 ? 22.467 2.723 -0.317 1.00 98.00 279 PRO A C 1
ATOM 2189 O O . PRO A 1 279 ? 22.487 3.729 -1.023 1.00 98.00 279 PRO A O 1
ATOM 2192 N N . LEU A 1 280 ? 21.381 2.372 0.390 1.00 97.44 280 LEU A N 1
ATOM 2193 C CA . LEU A 1 280 ? 20.163 3.194 0.419 1.00 97.44 280 LEU A CA 1
ATOM 2194 C C . LEU A 1 280 ? 20.413 4.558 1.070 1.00 97.44 280 LEU A C 1
ATOM 2196 O O . LEU A 1 280 ? 20.104 5.579 0.462 1.00 97.44 280 LEU A O 1
ATOM 2200 N N . ASP A 1 281 ? 21.033 4.587 2.252 1.00 98.31 281 ASP A N 1
ATOM 2201 C CA . ASP A 1 281 ? 21.285 5.845 2.966 1.00 98.31 281 ASP A CA 1
ATOM 2202 C C . ASP A 1 281 ? 22.219 6.768 2.165 1.00 98.31 281 ASP A C 1
ATOM 2204 O O . ASP A 1 281 ? 21.969 7.969 2.062 1.00 98.31 281 ASP A O 1
ATOM 2208 N N . LEU A 1 282 ? 23.257 6.216 1.519 1.00 97.81 282 LEU A N 1
ATOM 2209 C CA . LEU A 1 282 ? 24.139 7.018 0.661 1.00 97.81 282 LEU A CA 1
ATOM 2210 C C . LEU A 1 282 ? 23.419 7.512 -0.590 1.00 97.81 282 LEU A C 1
ATOM 2212 O O . LEU A 1 282 ? 23.513 8.691 -0.923 1.00 97.81 282 LEU A O 1
ATOM 2216 N N . GLY A 1 283 ? 22.739 6.615 -1.306 1.00 98.00 283 GLY A N 1
ATOM 2217 C CA . GLY A 1 283 ? 22.129 6.945 -2.589 1.00 98.00 283 GLY A CA 1
ATOM 2218 C C . GLY A 1 283 ? 21.036 8.001 -2.444 1.00 98.00 283 GLY A C 1
ATOM 2219 O O . GLY A 1 283 ? 20.964 8.923 -3.255 1.00 98.00 283 GLY A O 1
ATOM 2220 N N . GLN A 1 284 ? 20.241 7.921 -1.374 1.00 97.94 284 GLN A N 1
ATOM 2221 C CA . GLN A 1 284 ? 19.196 8.895 -1.085 1.00 97.94 284 GLN A CA 1
ATOM 2222 C C . GLN A 1 284 ? 19.786 10.275 -0.745 1.00 97.94 284 GLN A C 1
ATOM 2224 O O . GLN A 1 284 ? 19.372 11.276 -1.336 1.00 97.94 284 GLN A O 1
ATOM 2229 N N . ALA A 1 285 ? 20.793 10.348 0.134 1.00 98.00 285 ALA A N 1
ATOM 2230 C CA . ALA A 1 285 ? 21.451 11.615 0.462 1.00 98.00 285 ALA A CA 1
ATOM 2231 C C . ALA A 1 285 ? 22.128 12.258 -0.756 1.00 98.00 285 ALA A C 1
ATOM 2233 O O . ALA A 1 285 ? 21.978 13.461 -0.981 1.00 98.00 285 ALA A O 1
ATOM 2234 N N . ILE A 1 286 ? 22.824 11.462 -1.575 1.00 98.50 286 ILE A N 1
ATOM 2235 C CA . ILE A 1 286 ? 23.464 11.938 -2.806 1.00 98.50 286 ILE A CA 1
ATOM 2236 C C . ILE A 1 286 ? 22.414 12.469 -3.789 1.00 98.50 286 ILE A C 1
ATOM 2238 O O . ILE A 1 286 ? 22.603 13.551 -4.341 1.00 98.50 286 ILE A O 1
ATOM 2242 N N . ALA A 1 287 ? 21.298 11.761 -3.991 1.00 98.00 287 ALA A N 1
ATOM 2243 C CA . ALA A 1 287 ? 20.237 12.207 -4.894 1.00 98.00 287 ALA A CA 1
ATOM 2244 C C . ALA A 1 287 ? 19.591 13.527 -4.444 1.00 98.00 287 ALA A C 1
ATOM 2246 O O . ALA A 1 287 ? 19.337 14.401 -5.273 1.00 98.00 287 ALA A O 1
ATOM 2247 N N . GLU A 1 288 ? 19.335 13.698 -3.146 1.00 96.06 288 GLU A N 1
ATOM 2248 C CA . GLU A 1 288 ? 18.747 14.931 -2.599 1.00 96.06 288 GLU A CA 1
ATOM 2249 C C . GLU A 1 288 ? 19.716 16.115 -2.641 1.00 96.06 288 GLU A C 1
ATOM 2251 O O . GLU A 1 288 ? 19.312 17.221 -3.002 1.00 96.06 288 GLU A O 1
ATOM 2256 N N . LEU A 1 289 ? 21.008 15.888 -2.386 1.00 97.31 289 LEU A N 1
ATOM 2257 C CA . LEU A 1 289 ? 22.029 16.910 -2.617 1.00 97.31 289 LEU A CA 1
ATOM 2258 C C . LEU A 1 289 ? 22.115 17.273 -4.102 1.00 97.31 289 LEU A C 1
ATOM 2260 O O . LEU A 1 289 ?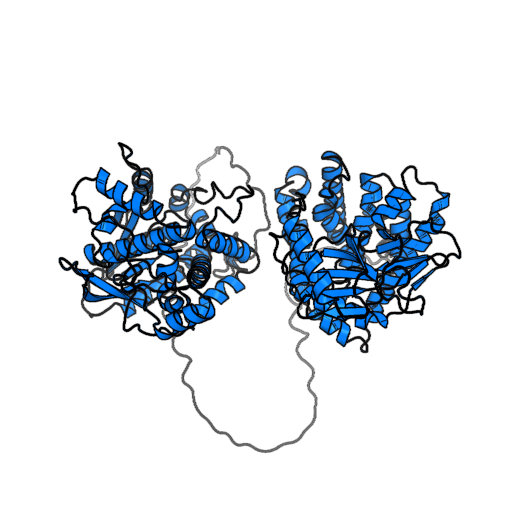 22.168 18.451 -4.447 1.00 97.31 289 LEU A O 1
ATOM 2264 N N . TRP A 1 290 ? 22.089 16.288 -5.001 1.00 97.00 290 TRP A N 1
ATOM 2265 C CA . TRP A 1 290 ? 22.276 16.543 -6.428 1.00 97.00 290 TRP A CA 1
ATOM 2266 C C . TRP A 1 290 ? 21.107 17.318 -7.042 1.00 97.00 290 TRP A C 1
ATOM 2268 O O . TRP A 1 290 ? 21.322 18.152 -7.922 1.00 97.00 290 TRP A O 1
ATOM 2278 N N . GLN A 1 291 ? 19.889 17.155 -6.517 1.00 95.69 291 GLN A N 1
ATOM 2279 C CA . GLN A 1 291 ? 18.732 17.968 -6.908 1.00 95.69 291 GLN A CA 1
ATOM 2280 C C . GLN A 1 291 ? 18.964 19.482 -6.744 1.00 95.69 291 GLN A C 1
ATOM 2282 O O . GLN A 1 291 ? 18.439 20.256 -7.545 1.00 95.69 291 GLN A O 1
ATOM 2287 N N . LEU A 1 292 ? 19.776 19.927 -5.773 1.00 95.25 292 LEU A N 1
ATOM 2288 C CA . LEU A 1 292 ? 20.157 21.344 -5.633 1.00 95.25 292 LEU A CA 1
ATOM 2289 C C . LEU A 1 292 ? 20.908 21.851 -6.873 1.00 95.25 292 LEU A C 1
ATOM 2291 O O . LEU A 1 292 ? 20.672 22.970 -7.326 1.00 95.25 292 LEU A O 1
ATOM 2295 N N . LYS A 1 293 ? 21.775 21.017 -7.458 1.00 94.81 293 LYS A N 1
ATOM 2296 C CA . LYS A 1 293 ? 22.453 21.332 -8.719 1.00 94.81 293 LYS A CA 1
ATOM 2297 C C . LYS A 1 293 ? 21.483 21.263 -9.893 1.00 94.81 293 LYS A C 1
ATOM 2299 O O . LYS A 1 293 ? 21.422 22.206 -10.671 1.00 94.81 293 LYS A O 1
ATOM 2304 N N . LEU A 1 294 ? 20.716 20.178 -10.003 1.00 94.81 294 LEU A N 1
ATOM 2305 C CA . LEU A 1 294 ? 19.853 19.923 -11.162 1.00 94.81 294 LEU A CA 1
ATOM 2306 C C . LEU A 1 294 ? 18.736 20.966 -11.324 1.00 94.81 294 LEU A C 1
ATOM 2308 O O . LEU A 1 294 ? 18.439 21.363 -12.445 1.00 94.81 294 LEU A O 1
ATOM 2312 N N . TYR A 1 295 ? 18.145 21.439 -10.223 1.00 94.50 295 TYR A N 1
ATOM 2313 C CA . TYR A 1 295 ? 17.042 22.406 -10.276 1.00 94.50 295 TYR A CA 1
ATOM 2314 C C . TYR A 1 295 ? 17.461 23.856 -10.039 1.00 94.50 295 TYR A C 1
ATOM 2316 O O . TYR A 1 295 ? 16.848 24.763 -10.601 1.00 94.50 295 TYR A O 1
ATOM 2324 N N . LYS A 1 296 ? 18.444 24.097 -9.162 1.00 94.31 296 LYS A N 1
ATOM 2325 C CA . LYS A 1 296 ? 18.792 25.449 -8.682 1.00 94.31 296 LYS A CA 1
ATOM 2326 C C . LYS A 1 296 ? 20.192 25.904 -9.089 1.00 94.31 296 LYS A C 1
ATOM 2328 O O . LYS A 1 296 ? 20.601 26.991 -8.698 1.00 94.31 296 LYS A O 1
ATOM 2333 N N . ASP A 1 297 ? 20.912 25.081 -9.849 1.00 94.31 297 ASP A N 1
ATOM 2334 C CA . ASP A 1 297 ? 22.280 25.332 -10.312 1.00 94.31 297 ASP A CA 1
ATOM 2335 C C . ASP A 1 297 ? 23.281 25.655 -9.182 1.00 94.31 297 ASP A C 1
ATOM 2337 O O . ASP A 1 297 ? 24.274 26.360 -9.361 1.00 94.31 297 ASP A O 1
ATOM 2341 N N . ILE A 1 298 ? 23.041 25.117 -7.983 1.00 95.94 298 ILE A N 1
ATOM 2342 C CA . ILE A 1 298 ? 23.909 25.325 -6.819 1.00 95.94 298 ILE A CA 1
ATOM 2343 C C . ILE A 1 298 ? 25.164 24.457 -6.966 1.00 95.94 298 ILE A C 1
ATOM 2345 O O . ILE A 1 298 ? 25.110 23.235 -6.822 1.00 95.94 298 ILE A O 1
ATOM 2349 N N . ALA A 1 299 ? 26.318 25.076 -7.230 1.00 93.81 299 ALA A N 1
ATOM 2350 C CA . ALA A 1 299 ? 27.581 24.357 -7.437 1.00 93.81 299 ALA A CA 1
ATOM 2351 C C . ALA A 1 299 ? 28.102 23.680 -6.155 1.00 93.81 299 ALA A C 1
ATOM 2353 O O . ALA A 1 299 ? 28.744 22.631 -6.236 1.00 93.81 299 ALA A O 1
ATOM 2354 N N . ALA A 1 300 ? 27.765 24.225 -4.978 1.00 95.69 300 ALA A N 1
ATOM 2355 C CA . ALA A 1 300 ? 28.110 23.631 -3.681 1.00 95.69 300 ALA A CA 1
ATOM 2356 C C . ALA A 1 300 ? 27.597 22.197 -3.514 1.00 95.69 300 ALA A C 1
ATOM 2358 O O . ALA A 1 300 ? 28.216 21.414 -2.799 1.00 95.69 300 ALA A O 1
ATOM 2359 N N . ALA A 1 301 ? 26.509 21.830 -4.195 1.00 96.06 301 ALA A N 1
ATOM 2360 C CA . ALA A 1 301 ? 25.965 20.480 -4.156 1.00 96.06 301 ALA A CA 1
ATOM 2361 C C . ALA A 1 301 ? 26.995 19.427 -4.588 1.00 96.06 301 ALA A C 1
ATOM 2363 O O . ALA A 1 301 ? 27.121 18.388 -3.949 1.00 96.06 301 ALA A O 1
ATOM 2364 N N . GLU A 1 302 ? 27.786 19.704 -5.629 1.00 95.25 302 GLU A N 1
ATOM 2365 C CA . GLU A 1 302 ? 28.819 18.768 -6.078 1.00 95.25 302 GLU A CA 1
ATOM 2366 C C . GLU A 1 302 ? 29.994 18.686 -5.098 1.00 95.25 302 GLU A C 1
ATOM 2368 O O . GLU A 1 302 ? 30.582 17.619 -4.937 1.00 95.25 302 GLU A O 1
ATOM 2373 N N . TRP A 1 303 ? 30.350 19.797 -4.442 1.00 96.06 303 TRP A N 1
ATOM 2374 C CA . TRP A 1 303 ? 31.386 19.807 -3.402 1.00 96.06 303 TRP A CA 1
ATOM 2375 C C . TRP A 1 303 ? 30.937 18.985 -2.192 1.00 96.06 303 TRP A C 1
ATOM 2377 O O . TRP A 1 303 ? 31.690 18.136 -1.720 1.00 96.06 303 TRP A O 1
ATOM 2387 N N . LEU A 1 304 ? 29.683 19.169 -1.763 1.00 96.81 304 LEU A N 1
ATOM 2388 C CA . LEU A 1 304 ? 29.054 18.394 -0.696 1.00 96.81 304 LEU A CA 1
ATOM 2389 C C . LEU A 1 304 ? 29.019 16.903 -1.031 1.00 96.81 304 LEU A C 1
ATOM 2391 O O . LEU A 1 304 ? 29.419 16.105 -0.194 1.00 96.81 304 LEU A O 1
ATOM 2395 N N . ILE A 1 305 ? 28.598 16.519 -2.243 1.00 97.50 305 ILE A N 1
ATOM 2396 C CA . ILE A 1 305 ? 28.544 15.109 -2.665 1.00 97.50 305 ILE A CA 1
ATOM 2397 C C . ILE A 1 305 ? 29.938 14.482 -2.660 1.00 97.50 305 ILE A C 1
ATOM 2399 O O . ILE A 1 305 ? 30.121 13.424 -2.060 1.00 97.50 305 ILE A O 1
ATOM 2403 N N . ARG A 1 306 ? 30.929 15.127 -3.292 1.00 95.12 306 ARG A N 1
ATOM 2404 C CA . ARG A 1 306 ? 32.298 14.588 -3.356 1.00 95.12 306 ARG A CA 1
ATOM 2405 C C . ARG A 1 306 ? 32.887 14.413 -1.958 1.00 95.12 306 ARG A C 1
ATOM 2407 O O . ARG A 1 306 ? 33.431 13.354 -1.662 1.00 95.12 306 ARG A O 1
ATOM 2414 N N . ALA A 1 307 ? 32.723 15.410 -1.091 1.00 96.12 307 ALA A N 1
ATOM 2415 C CA . ALA A 1 307 ? 33.213 15.337 0.277 1.00 96.12 307 ALA A CA 1
ATOM 2416 C C . ALA A 1 307 ? 32.429 14.337 1.139 1.00 96.12 307 ALA A C 1
ATOM 2418 O O . ALA A 1 307 ? 33.021 13.649 1.958 1.00 96.12 307 ALA A O 1
ATOM 2419 N N . PHE A 1 308 ? 31.115 14.203 0.942 1.00 97.88 308 PHE A N 1
ATOM 2420 C CA . PHE A 1 308 ? 30.284 13.204 1.618 1.00 97.88 308 PHE A CA 1
ATOM 2421 C C . PHE A 1 308 ? 30.718 11.777 1.296 1.00 97.88 308 PHE A C 1
ATOM 2423 O O . PHE A 1 308 ? 30.892 10.959 2.198 1.00 97.88 308 PHE A O 1
ATOM 2430 N N . VAL A 1 309 ? 30.960 11.493 0.020 1.00 95.88 309 VAL A N 1
ATOM 2431 C CA . VAL A 1 309 ? 31.496 10.204 -0.425 1.00 95.88 309 VAL A CA 1
ATOM 2432 C C . VAL A 1 309 ? 32.885 9.965 0.163 1.00 95.88 309 VAL A C 1
ATOM 2434 O O . VAL A 1 309 ? 33.149 8.887 0.686 1.00 95.88 309 VAL A O 1
ATOM 2437 N N . ASP A 1 310 ? 33.755 10.975 0.132 1.00 94.50 310 ASP A N 1
ATOM 2438 C CA . ASP A 1 310 ? 35.097 10.892 0.712 1.00 94.50 310 ASP A CA 1
ATOM 2439 C C . ASP A 1 310 ? 35.082 10.636 2.227 1.00 94.50 310 ASP A C 1
ATOM 2441 O O . ASP A 1 310 ? 35.774 9.742 2.711 1.00 94.50 310 ASP A O 1
ATOM 2445 N N . GLY A 1 311 ? 34.214 11.324 2.970 1.00 96.12 311 GLY A N 1
ATOM 2446 C CA . GLY A 1 311 ? 34.017 11.089 4.400 1.00 96.12 311 GLY A CA 1
ATOM 2447 C C . GLY A 1 311 ? 33.497 9.683 4.702 1.00 96.12 311 GLY A C 1
ATOM 2448 O O . GLY A 1 311 ? 33.931 9.045 5.664 1.00 96.12 311 GLY A O 1
ATOM 2449 N N . TYR A 1 312 ? 32.603 9.156 3.859 1.00 97.69 312 TYR A N 1
ATOM 2450 C CA . TYR A 1 312 ? 32.166 7.766 3.983 1.00 97.69 312 TYR A CA 1
ATOM 2451 C C . TYR A 1 312 ? 33.301 6.776 3.670 1.00 97.69 312 TYR A C 1
ATOM 2453 O O . TYR A 1 312 ? 33.369 5.699 4.259 1.00 97.69 312 TYR A O 1
ATOM 2461 N N . GLY A 1 313 ? 34.258 7.163 2.831 1.00 94.31 313 GLY A N 1
ATOM 2462 C CA . GLY A 1 313 ? 35.472 6.409 2.536 1.00 94.31 313 GLY A CA 1
ATOM 2463 C C . GLY A 1 313 ? 35.289 5.316 1.484 1.00 94.31 313 GLY A C 1
ATOM 2464 O O . GLY A 1 313 ? 34.226 5.158 0.888 1.00 94.31 313 GLY A O 1
ATOM 2465 N N . ALA A 1 314 ? 36.367 4.564 1.253 1.00 91.44 314 ALA A N 1
ATOM 2466 C CA . ALA A 1 314 ? 36.437 3.561 0.196 1.00 91.44 314 ALA A CA 1
ATOM 2467 C C . ALA A 1 314 ? 35.414 2.425 0.378 1.00 91.44 314 ALA A C 1
ATOM 2469 O O . ALA A 1 314 ? 35.226 1.886 1.474 1.00 91.44 314 ALA A O 1
ATOM 2470 N N . VAL A 1 315 ? 34.796 2.025 -0.732 1.00 92.56 315 VAL A N 1
ATOM 2471 C CA . VAL A 1 315 ? 33.797 0.951 -0.811 1.00 92.56 315 VAL A CA 1
ATOM 2472 C C . VAL A 1 315 ? 34.112 0.010 -1.975 1.00 92.56 315 VAL A C 1
ATOM 2474 O O . VAL A 1 315 ? 34.926 0.334 -2.832 1.00 92.56 315 VAL A O 1
ATOM 2477 N N . SER A 1 316 ? 33.479 -1.165 -2.014 1.00 93.38 316 SER A N 1
ATOM 2478 C CA . SER A 1 316 ? 33.588 -2.057 -3.174 1.00 93.38 316 SER A CA 1
ATOM 2479 C C . SER A 1 316 ? 32.815 -1.516 -4.379 1.00 93.38 316 SER A C 1
ATOM 2481 O O . SER A 1 316 ? 31.818 -0.809 -4.216 1.00 93.38 316 SER A O 1
ATOM 2483 N N . ASP A 1 317 ? 33.203 -1.940 -5.581 1.00 91.12 317 ASP A N 1
ATOM 2484 C CA . ASP A 1 317 ? 32.494 -1.622 -6.826 1.00 91.12 317 ASP A CA 1
ATOM 2485 C C . ASP A 1 317 ? 31.005 -1.977 -6.748 1.00 91.12 317 ASP A C 1
ATOM 2487 O O . ASP A 1 317 ? 30.148 -1.196 -7.150 1.00 91.12 317 ASP A O 1
ATOM 2491 N N . ASP A 1 318 ? 30.677 -3.137 -6.175 1.00 94.38 318 ASP A N 1
ATOM 2492 C CA . ASP A 1 318 ? 29.294 -3.590 -6.004 1.00 94.38 318 ASP A CA 1
ATOM 2493 C C . ASP A 1 318 ? 28.485 -2.605 -5.151 1.00 94.38 318 ASP A C 1
ATOM 2495 O O . ASP A 1 318 ? 27.356 -2.254 -5.494 1.00 94.38 318 ASP A O 1
ATOM 2499 N N . PHE A 1 319 ? 29.082 -2.111 -4.063 1.00 95.81 319 PHE A N 1
ATOM 2500 C CA . PHE A 1 319 ? 28.469 -1.106 -3.201 1.00 95.81 319 PHE A CA 1
ATOM 2501 C C . PHE A 1 319 ? 28.306 0.226 -3.944 1.00 95.81 319 PHE A C 1
ATOM 2503 O O . PHE A 1 319 ? 27.253 0.862 -3.847 1.00 95.81 319 PHE A O 1
ATOM 2510 N N . ALA A 1 320 ? 29.329 0.642 -4.694 1.00 95.25 320 ALA A N 1
ATOM 2511 C CA . ALA A 1 320 ? 29.329 1.874 -5.472 1.00 95.25 320 ALA A CA 1
ATOM 2512 C C . ALA A 1 320 ? 28.222 1.865 -6.535 1.00 95.25 320 ALA A C 1
ATOM 2514 O O . ALA A 1 320 ? 27.346 2.732 -6.525 1.00 95.25 320 ALA A O 1
ATOM 2515 N N . TYR A 1 321 ? 28.177 0.838 -7.388 1.00 97.31 321 TYR A N 1
ATOM 2516 C CA . TYR A 1 321 ? 27.136 0.697 -8.407 1.00 97.31 321 TYR A CA 1
ATOM 2517 C C . TYR A 1 321 ? 25.745 0.594 -7.786 1.00 97.31 321 TYR A C 1
ATOM 2519 O O . TYR A 1 321 ? 24.814 1.244 -8.261 1.00 97.31 321 TYR A O 1
ATOM 2527 N N . ARG A 1 322 ? 25.592 -0.146 -6.681 1.00 97.56 322 ARG A N 1
ATOM 2528 C CA . ARG A 1 322 ? 24.306 -0.245 -5.982 1.00 97.56 322 ARG A CA 1
ATOM 2529 C C . ARG A 1 322 ? 23.834 1.097 -5.416 1.00 97.56 322 ARG A C 1
ATOM 2531 O O . ARG A 1 322 ? 22.629 1.368 -5.434 1.00 97.56 322 ARG A O 1
ATOM 2538 N N . THR A 1 323 ? 24.770 1.926 -4.952 1.00 98.31 323 THR A N 1
ATOM 2539 C CA . THR A 1 323 ? 24.515 3.295 -4.483 1.00 98.31 323 THR A CA 1
ATOM 2540 C C . THR A 1 323 ? 24.051 4.170 -5.642 1.00 98.31 323 THR A C 1
ATOM 2542 O O . THR A 1 323 ? 23.001 4.794 -5.541 1.00 98.31 323 THR A O 1
ATOM 2545 N N . VAL A 1 324 ? 24.764 4.159 -6.773 1.00 98.19 324 VAL A N 1
ATOM 2546 C CA . VAL A 1 324 ? 24.406 4.942 -7.971 1.00 98.19 324 VAL A CA 1
ATOM 2547 C C . VAL A 1 324 ? 23.055 4.516 -8.553 1.00 98.19 324 VAL A C 1
ATOM 2549 O O . VAL A 1 324 ? 22.247 5.371 -8.914 1.00 98.19 324 VAL A O 1
ATOM 2552 N N . ILE A 1 325 ? 22.758 3.214 -8.579 1.00 98.56 325 ILE A N 1
ATOM 2553 C CA . ILE A 1 325 ? 21.425 2.714 -8.945 1.00 98.56 325 ILE A CA 1
ATOM 2554 C C . ILE A 1 325 ? 20.370 3.345 -8.035 1.00 98.56 325 ILE A C 1
ATOM 2556 O O . ILE A 1 325 ? 19.358 3.843 -8.524 1.00 98.56 325 ILE A O 1
ATOM 2560 N N . HIS A 1 326 ? 20.607 3.376 -6.720 1.00 98.44 326 HIS A N 1
ATOM 2561 C CA . HIS A 1 326 ? 19.658 3.989 -5.799 1.00 98.44 326 HIS A CA 1
ATOM 2562 C C . HIS A 1 326 ? 19.528 5.508 -5.992 1.00 98.44 326 HIS A C 1
ATOM 2564 O O . HIS A 1 326 ? 18.411 6.014 -5.911 1.00 98.44 326 HIS A O 1
ATOM 2570 N N . VAL A 1 327 ? 20.616 6.216 -6.332 1.00 98.56 327 VAL A N 1
ATOM 2571 C CA . VAL A 1 327 ? 20.557 7.640 -6.715 1.00 98.56 327 VAL A CA 1
ATOM 2572 C C . VAL A 1 327 ? 19.556 7.833 -7.856 1.00 98.56 327 VAL A C 1
ATOM 2574 O O . VAL A 1 327 ? 18.657 8.666 -7.757 1.00 98.56 327 VAL A O 1
ATOM 2577 N N . GLY A 1 328 ? 19.661 7.034 -8.921 1.00 98.06 328 GLY A N 1
ATOM 2578 C CA . GLY A 1 328 ? 18.758 7.150 -10.066 1.00 98.06 328 GLY A CA 1
ATOM 2579 C C . GLY A 1 328 ? 17.321 6.761 -9.745 1.00 98.06 328 GLY A C 1
ATOM 2580 O O . GLY A 1 328 ? 16.399 7.450 -10.179 1.00 98.06 328 GLY A O 1
ATOM 2581 N N . VAL A 1 329 ? 17.119 5.723 -8.927 1.00 98.12 329 VAL A N 1
ATOM 2582 C CA . VAL A 1 329 ? 15.781 5.335 -8.451 1.00 98.12 329 VAL A CA 1
ATOM 2583 C C . VAL A 1 329 ? 15.135 6.491 -7.691 1.00 98.12 329 VAL A C 1
ATOM 2585 O O . VAL A 1 329 ? 13.986 6.836 -7.960 1.00 98.12 329 VAL A O 1
ATOM 2588 N N . HIS A 1 330 ? 15.879 7.138 -6.791 1.00 97.19 330 HIS A N 1
ATOM 2589 C CA . HIS A 1 330 ? 15.376 8.270 -6.015 1.00 97.19 330 HIS A CA 1
ATOM 2590 C C . HIS A 1 330 ? 15.049 9.477 -6.903 1.00 97.19 330 HIS A C 1
ATOM 2592 O O . HIS A 1 330 ? 13.992 10.086 -6.742 1.00 97.19 330 HIS A O 1
ATOM 2598 N N . LEU A 1 331 ? 15.895 9.800 -7.888 1.00 96.69 331 LEU A N 1
ATOM 2599 C CA . LEU A 1 331 ? 15.613 10.873 -8.850 1.00 96.69 331 LEU A CA 1
ATOM 2600 C C . LEU A 1 331 ? 14.333 10.608 -9.657 1.00 96.69 331 LEU A C 1
ATOM 2602 O O . LEU A 1 331 ? 13.520 11.517 -9.819 1.00 96.69 331 LEU A O 1
ATOM 2606 N N . ILE A 1 332 ? 14.113 9.373 -10.118 1.00 96.19 332 ILE A N 1
ATOM 2607 C CA . ILE A 1 332 ? 12.908 9.009 -10.880 1.00 96.19 332 ILE A CA 1
ATOM 2608 C C . ILE A 1 332 ? 11.661 9.029 -9.988 1.00 96.19 332 ILE A C 1
ATOM 2610 O O . ILE A 1 332 ? 10.646 9.615 -10.368 1.00 96.19 332 ILE A O 1
ATOM 2614 N N . CYS A 1 333 ? 11.711 8.398 -8.814 1.00 92.06 333 CYS A N 1
ATOM 2615 C CA . CYS A 1 333 ? 10.529 8.179 -7.977 1.00 92.06 333 CYS A CA 1
ATOM 2616 C C . CYS A 1 333 ? 10.145 9.393 -7.121 1.00 92.06 333 CYS A C 1
ATOM 2618 O O . CYS A 1 333 ? 8.949 9.608 -6.902 1.00 92.06 333 CYS A O 1
ATOM 2620 N N . PHE A 1 334 ? 11.123 10.191 -6.682 1.00 90.44 334 PHE A N 1
ATOM 2621 C CA . PHE A 1 334 ? 10.929 11.326 -5.773 1.00 90.44 334 PHE A CA 1
ATOM 2622 C C . PHE A 1 334 ? 11.415 12.641 -6.374 1.00 90.44 334 PHE A C 1
ATOM 2624 O O . PHE A 1 334 ? 10.642 13.594 -6.441 1.00 90.44 334 PHE A O 1
ATOM 2631 N N . GLY A 1 335 ? 12.658 12.693 -6.862 1.00 87.19 335 GLY A N 1
ATOM 2632 C CA . GLY A 1 335 ? 13.278 13.949 -7.295 1.00 87.19 335 GLY A CA 1
ATOM 2633 C C . GLY A 1 335 ? 12.559 14.641 -8.459 1.00 87.19 335 GLY A C 1
ATOM 2634 O O . GLY A 1 335 ? 12.477 15.867 -8.506 1.00 87.19 335 GLY A O 1
ATOM 2635 N N . SER A 1 336 ? 11.972 13.867 -9.372 1.00 86.50 336 SER A N 1
ATOM 2636 C CA . SER A 1 336 ? 11.141 14.353 -10.484 1.00 86.50 336 SER A CA 1
ATOM 2637 C C . SER A 1 336 ? 9.783 14.919 -10.047 1.00 86.50 336 SER A C 1
ATOM 2639 O O . SER A 1 336 ? 9.097 15.566 -10.832 1.00 86.50 336 SER A O 1
ATOM 2641 N N . GLN A 1 337 ? 9.379 14.671 -8.800 1.00 82.44 337 GLN A N 1
ATOM 2642 C CA . GLN A 1 337 ? 8.061 14.997 -8.256 1.00 82.44 337 GLN A CA 1
ATOM 2643 C C . GLN A 1 337 ? 8.146 15.989 -7.084 1.00 82.44 337 GLN A C 1
ATOM 2645 O O . GLN A 1 337 ? 7.143 16.225 -6.414 1.00 82.44 337 GLN A O 1
ATOM 2650 N N . THR A 1 338 ? 9.306 16.605 -6.828 1.00 78.50 338 THR A N 1
ATOM 2651 C CA . THR A 1 338 ? 9.468 17.586 -5.745 1.00 78.50 338 THR A CA 1
ATOM 2652 C C . THR A 1 338 ? 8.689 18.878 -6.066 1.00 78.50 338 THR A C 1
ATOM 2654 O O . THR A 1 338 ? 9.060 19.604 -6.996 1.00 78.50 338 THR A O 1
ATOM 2657 N N . PRO A 1 339 ? 7.610 19.219 -5.328 1.00 72.56 339 PRO A N 1
ATOM 2658 C CA . PRO A 1 339 ? 6.761 20.361 -5.672 1.00 72.56 339 PRO A CA 1
ATOM 2659 C C . PRO A 1 339 ? 7.510 21.697 -5.582 1.00 72.56 339 PRO A C 1
ATOM 2661 O O . PRO A 1 339 ? 8.198 21.962 -4.600 1.00 72.56 339 PRO A O 1
ATOM 2664 N N . GLY A 1 340 ? 7.362 22.558 -6.594 1.00 81.38 340 GLY A N 1
ATOM 2665 C CA . GLY A 1 340 ? 7.951 23.908 -6.610 1.00 81.38 340 GLY A CA 1
ATOM 2666 C C . GLY A 1 340 ? 9.459 23.972 -6.897 1.00 81.38 340 GLY A C 1
ATOM 2667 O O . GLY A 1 340 ? 10.056 25.049 -6.815 1.00 81.38 340 GLY A O 1
ATOM 2668 N N . TRP A 1 341 ? 10.098 22.848 -7.234 1.00 86.00 341 TRP A N 1
ATOM 2669 C CA . TRP A 1 341 ? 11.543 22.812 -7.478 1.00 86.00 341 TRP A CA 1
ATOM 2670 C C . TRP A 1 341 ? 11.945 23.158 -8.910 1.00 86.00 341 TRP A C 1
ATOM 2672 O O . TRP A 1 341 ? 12.903 23.913 -9.082 1.00 86.00 341 TRP A O 1
ATOM 2682 N N . GLY A 1 342 ? 11.184 22.710 -9.903 1.00 86.38 342 GLY A N 1
ATOM 2683 C CA . GLY A 1 342 ? 11.402 23.038 -11.309 1.00 86.38 342 GLY A CA 1
ATOM 2684 C C . GLY A 1 342 ? 10.116 22.972 -12.119 1.00 86.38 342 GLY A C 1
ATOM 2685 O O . GLY A 1 342 ? 9.069 22.570 -11.603 1.00 86.38 342 GLY A O 1
ATOM 2686 N N . ASP A 1 343 ? 10.202 23.390 -13.377 1.00 89.19 343 ASP A N 1
ATOM 2687 C CA . ASP A 1 343 ? 9.111 23.238 -14.338 1.00 89.19 343 ASP A CA 1
ATOM 2688 C C . ASP A 1 343 ? 8.983 21.789 -14.852 1.00 89.19 343 ASP A C 1
ATOM 2690 O O . ASP A 1 343 ? 9.782 20.908 -14.526 1.00 89.19 343 ASP A O 1
ATOM 2694 N N . ALA A 1 344 ? 7.948 21.530 -15.654 1.00 88.12 344 ALA A N 1
ATOM 2695 C CA . ALA A 1 344 ? 7.657 20.193 -16.167 1.00 88.12 344 ALA A CA 1
ATOM 2696 C C . ALA A 1 344 ? 8.770 19.618 -17.066 1.00 88.12 344 ALA A C 1
ATOM 2698 O O . ALA A 1 344 ? 8.916 18.398 -17.136 1.00 88.12 344 ALA A O 1
ATOM 2699 N N . GLU A 1 345 ? 9.553 20.456 -17.754 1.00 90.88 345 GLU A N 1
ATOM 2700 C CA . GLU A 1 345 ? 10.665 19.976 -18.579 1.00 90.88 345 GLU A CA 1
ATOM 2701 C C . GLU A 1 345 ? 11.885 19.654 -17.720 1.00 90.88 345 GLU A C 1
ATOM 2703 O O . GLU A 1 345 ? 12.452 18.574 -17.876 1.00 90.88 345 GLU A O 1
ATOM 2708 N N . GLN A 1 346 ? 12.208 20.491 -16.730 1.00 91.62 346 GLN A N 1
ATOM 2709 C CA . GLN A 1 346 ? 13.245 20.178 -15.744 1.00 91.62 346 GLN A CA 1
ATOM 2710 C C . GLN A 1 346 ? 12.933 18.877 -14.987 1.00 91.62 346 GLN A C 1
ATOM 2712 O O . GLN A 1 346 ? 13.823 18.060 -14.759 1.00 91.62 346 GLN A O 1
ATOM 2717 N N . GLN A 1 347 ? 11.665 18.634 -14.638 1.00 91.69 347 GLN A N 1
ATOM 2718 C CA . GLN A 1 347 ? 11.238 17.370 -14.026 1.00 91.69 347 GLN A CA 1
ATOM 2719 C C . GLN A 1 347 ? 11.500 16.169 -14.946 1.00 91.69 347 GLN A C 1
ATOM 2721 O O . GLN A 1 347 ? 12.039 15.155 -14.498 1.00 91.69 347 GLN A O 1
ATOM 2726 N N . LYS A 1 348 ? 11.175 16.281 -16.242 1.00 92.62 348 LYS A N 1
ATOM 2727 C CA . LYS A 1 348 ? 11.487 15.240 -17.235 1.00 92.62 348 LYS A CA 1
ATOM 2728 C C . LYS A 1 348 ? 12.991 15.051 -17.419 1.00 92.62 348 LYS A C 1
ATOM 2730 O O . LYS A 1 348 ? 13.431 13.915 -17.583 1.00 92.62 348 LYS A O 1
ATOM 2735 N N . ASP A 1 349 ? 13.783 16.117 -17.363 1.00 94.62 349 ASP A N 1
ATOM 2736 C CA . ASP A 1 349 ? 15.244 16.031 -17.419 1.00 94.62 349 ASP A CA 1
ATOM 2737 C C . ASP A 1 349 ? 15.806 15.252 -16.231 1.00 94.62 349 ASP A C 1
ATOM 2739 O O . ASP A 1 349 ? 16.655 14.383 -16.419 1.00 94.62 349 ASP A O 1
ATOM 2743 N N . VAL A 1 350 ? 15.268 15.455 -15.026 1.00 95.56 350 VAL A N 1
ATOM 2744 C CA . VAL A 1 350 ? 15.634 14.644 -13.855 1.00 95.56 350 VAL A CA 1
ATOM 2745 C C . VAL A 1 350 ? 15.280 13.166 -14.057 1.00 95.56 350 VAL A C 1
ATOM 2747 O O . VAL A 1 350 ? 16.085 12.300 -13.711 1.00 95.56 350 VAL A O 1
ATOM 2750 N N . VAL A 1 351 ? 14.135 12.851 -14.678 1.00 95.50 351 VAL A N 1
ATOM 2751 C CA . VAL A 1 351 ? 13.784 11.463 -15.044 1.00 95.50 351 VAL A CA 1
ATOM 2752 C C . VAL A 1 351 ? 14.777 10.887 -16.064 1.00 95.50 351 VAL A C 1
ATOM 2754 O O . VAL A 1 351 ? 15.235 9.756 -15.892 1.00 95.50 351 VAL A O 1
ATOM 2757 N N . ARG A 1 352 ? 15.159 11.656 -17.096 1.00 97.25 352 ARG A N 1
ATOM 2758 C CA . ARG A 1 352 ? 16.156 11.246 -18.108 1.00 97.25 352 ARG A CA 1
ATOM 2759 C C . ARG A 1 352 ? 17.515 10.962 -17.475 1.00 97.25 352 ARG A C 1
ATOM 2761 O O . ARG A 1 352 ? 18.108 9.924 -17.756 1.00 97.25 352 ARG A O 1
ATOM 2768 N N . ILE A 1 353 ? 17.975 11.850 -16.596 1.00 97.25 353 ILE A N 1
ATOM 2769 C CA . ILE A 1 353 ? 19.235 11.697 -15.862 1.00 97.25 353 ILE A CA 1
ATOM 2770 C C . ILE A 1 353 ? 19.178 10.451 -14.980 1.00 97.25 353 ILE A C 1
ATOM 2772 O O . ILE A 1 353 ? 20.089 9.628 -15.039 1.00 97.25 353 ILE A O 1
ATOM 2776 N N . GLY A 1 354 ? 18.096 10.277 -14.212 1.00 97.62 354 GLY A N 1
ATOM 2777 C CA . GLY A 1 354 ? 17.887 9.105 -13.364 1.00 97.62 354 GLY A CA 1
ATOM 2778 C C . GLY A 1 354 ? 17.934 7.792 -14.152 1.00 97.62 354 GLY A C 1
ATOM 2779 O O . GLY A 1 354 ? 18.588 6.843 -13.720 1.00 97.62 354 GLY A O 1
ATOM 2780 N N . LYS A 1 355 ? 17.314 7.755 -15.341 1.00 98.00 355 LYS A N 1
ATOM 2781 C CA . LYS A 1 355 ? 17.383 6.603 -16.252 1.00 98.00 355 LYS A CA 1
ATOM 2782 C 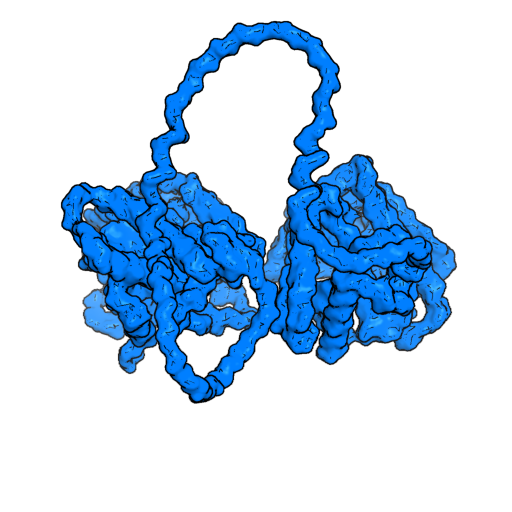C . LYS A 1 355 ? 18.811 6.317 -16.696 1.00 98.00 355 LYS A C 1
ATOM 2784 O O . LYS A 1 355 ? 19.261 5.181 -16.574 1.00 98.00 355 LYS A O 1
ATOM 2789 N N . GLU A 1 356 ? 19.507 7.332 -17.208 1.00 97.75 356 GLU A N 1
ATOM 2790 C CA . GLU A 1 356 ? 20.854 7.174 -17.765 1.00 97.75 356 GLU A CA 1
ATOM 2791 C C . GLU A 1 356 ? 21.808 6.600 -16.716 1.00 97.75 356 GLU A C 1
ATOM 2793 O O . GLU A 1 356 ? 22.479 5.602 -16.972 1.00 97.75 356 GLU A O 1
ATOM 2798 N N . ILE A 1 357 ? 21.813 7.149 -15.496 1.00 97.06 357 ILE A N 1
ATOM 2799 C CA . ILE A 1 357 ? 22.715 6.656 -14.448 1.00 97.06 357 ILE A CA 1
ATOM 2800 C C . ILE A 1 357 ? 22.375 5.231 -14.002 1.00 97.06 357 ILE A C 1
ATOM 2802 O O . ILE A 1 357 ? 23.298 4.463 -13.736 1.00 97.06 357 ILE A O 1
ATOM 2806 N N . ILE A 1 358 ? 21.092 4.844 -13.969 1.00 98.25 358 ILE A N 1
ATOM 2807 C CA . ILE A 1 358 ? 20.702 3.460 -13.672 1.00 98.25 358 ILE A CA 1
ATOM 2808 C C . ILE A 1 358 ? 21.225 2.532 -14.761 1.00 98.25 358 ILE A C 1
ATOM 2810 O O . ILE A 1 358 ? 21.853 1.532 -14.437 1.00 98.25 358 ILE A O 1
ATOM 2814 N N . VAL A 1 359 ? 20.991 2.850 -16.036 1.00 97.94 359 VAL A N 1
ATOM 2815 C CA . VAL A 1 359 ? 21.399 1.994 -17.159 1.00 97.94 359 VAL A CA 1
ATOM 2816 C C . VAL A 1 359 ? 22.918 1.820 -17.183 1.00 97.94 359 VAL A C 1
ATOM 2818 O O . VAL A 1 359 ? 23.405 0.694 -17.301 1.00 97.94 359 VAL A O 1
ATOM 2821 N N . ARG A 1 360 ? 23.673 2.907 -16.987 1.00 97.62 360 ARG A N 1
ATOM 2822 C CA . ARG A 1 360 ? 25.142 2.880 -16.918 1.00 97.62 360 ARG A CA 1
ATOM 2823 C C . ARG A 1 360 ? 25.650 2.084 -15.722 1.00 97.62 360 ARG A C 1
ATOM 2825 O O . ARG A 1 360 ? 26.548 1.261 -15.878 1.00 97.62 360 ARG A O 1
ATOM 2832 N N . ALA A 1 361 ? 25.069 2.288 -14.540 1.00 97.00 361 ALA A N 1
ATOM 2833 C CA . ALA A 1 361 ? 25.470 1.565 -13.337 1.00 97.00 361 ALA A CA 1
ATOM 2834 C C . ALA A 1 361 ? 25.093 0.076 -13.396 1.00 97.00 361 ALA A C 1
ATOM 2836 O O . ALA A 1 361 ? 25.888 -0.773 -13.001 1.00 97.00 361 ALA A O 1
ATOM 2837 N N . TRP A 1 362 ? 23.923 -0.253 -13.947 1.00 97.62 362 TRP A N 1
ATOM 2838 C CA . TRP A 1 362 ? 23.473 -1.629 -14.165 1.00 97.62 362 TRP A CA 1
ATOM 2839 C C . TRP A 1 362 ? 24.374 -2.373 -15.154 1.00 97.62 362 TRP A C 1
ATOM 2841 O O . TRP A 1 362 ? 24.741 -3.522 -14.920 1.00 97.62 362 TRP A O 1
ATOM 2851 N N . GLY A 1 363 ? 24.789 -1.693 -16.228 1.00 95.56 363 GLY A N 1
ATOM 2852 C CA . GLY A 1 363 ? 25.767 -2.196 -17.194 1.00 95.56 363 GLY A CA 1
ATOM 2853 C C . GLY A 1 363 ? 27.221 -2.163 -16.713 1.00 95.56 363 GLY A C 1
ATOM 2854 O O . GLY A 1 363 ? 28.099 -2.594 -17.456 1.00 95.56 363 GLY A O 1
ATOM 2855 N N . ARG A 1 364 ? 27.486 -1.662 -15.496 1.00 94.81 364 ARG A N 1
ATOM 2856 C CA . ARG A 1 364 ? 28.830 -1.451 -14.932 1.00 94.81 364 ARG A CA 1
ATOM 2857 C C . ARG A 1 364 ? 29.770 -0.647 -15.837 1.00 94.81 364 ARG A C 1
ATOM 2859 O O . ARG A 1 364 ? 30.952 -0.958 -15.965 1.00 94.81 364 ARG A O 1
ATOM 2866 N N . ASP A 1 365 ? 29.258 0.412 -16.455 1.00 91.12 365 ASP A N 1
ATOM 2867 C CA . ASP A 1 365 ? 30.042 1.312 -17.305 1.00 91.12 365 ASP A CA 1
ATOM 2868 C C . ASP A 1 365 ? 30.920 2.235 -16.442 1.00 91.12 365 ASP A C 1
ATOM 2870 O O . ASP A 1 365 ? 30.541 3.356 -16.104 1.00 91.12 365 ASP A O 1
ATOM 2874 N N . CYS A 1 366 ? 32.090 1.742 -16.026 1.00 85.62 366 CYS A N 1
ATOM 2875 C CA . CYS A 1 366 ? 33.053 2.517 -15.241 1.00 85.62 366 CYS A CA 1
ATOM 2876 C C . CYS A 1 366 ? 33.518 3.788 -15.963 1.00 85.62 366 CYS A C 1
ATOM 2878 O O . CYS A 1 366 ? 33.664 4.832 -15.328 1.00 85.62 366 CYS A O 1
ATOM 2880 N N . GLY A 1 367 ? 33.702 3.715 -17.285 1.00 88.00 367 GLY A N 1
ATOM 2881 C CA . GLY A 1 367 ? 34.178 4.823 -18.109 1.00 88.00 367 GLY A CA 1
ATOM 2882 C C . GLY A 1 367 ? 33.236 6.024 -18.077 1.00 88.00 367 GLY A C 1
ATOM 2883 O O . GLY A 1 367 ? 33.707 7.157 -18.018 1.00 88.00 367 GLY A O 1
ATOM 2884 N N . TYR A 1 368 ? 31.922 5.783 -18.035 1.00 90.56 368 TYR A N 1
ATOM 2885 C CA . TYR A 1 368 ? 30.917 6.841 -17.905 1.00 90.56 368 TYR A CA 1
ATOM 2886 C C . TYR A 1 368 ? 31.060 7.657 -16.611 1.00 90.56 368 TYR A C 1
ATOM 2888 O O . TYR A 1 368 ? 30.808 8.862 -16.606 1.00 90.56 368 TYR A O 1
ATOM 2896 N N . PHE A 1 369 ? 31.467 7.021 -15.509 1.00 90.12 369 PHE A N 1
ATOM 2897 C CA . PHE A 1 369 ? 31.552 7.687 -14.208 1.00 90.12 369 PHE A CA 1
ATOM 2898 C C . PHE A 1 369 ? 32.892 8.388 -13.959 1.00 90.12 369 PHE A C 1
ATOM 2900 O O . PHE A 1 369 ? 32.986 9.177 -13.021 1.00 90.12 369 PHE A O 1
ATOM 2907 N N . VAL A 1 370 ? 33.910 8.188 -14.801 1.00 84.50 370 VAL A N 1
ATOM 2908 C CA . VAL A 1 370 ? 35.196 8.888 -14.666 1.00 84.50 370 VAL A CA 1
ATOM 2909 C C . VAL A 1 370 ? 34.996 10.401 -14.811 1.00 84.50 370 VAL A C 1
ATOM 2911 O O . VAL A 1 370 ? 34.560 10.891 -15.850 1.00 84.50 370 VAL A O 1
ATOM 2914 N N . GLY A 1 371 ? 35.316 11.158 -13.757 1.00 78.94 371 GLY A N 1
ATOM 2915 C CA . GLY A 1 371 ? 35.133 12.615 -13.724 1.00 78.94 371 GLY A CA 1
ATOM 2916 C C . GLY A 1 371 ? 33.678 13.068 -13.537 1.00 78.94 371 GLY A C 1
ATOM 2917 O O . GLY A 1 371 ? 33.419 14.270 -13.448 1.00 78.94 371 GLY A O 1
ATOM 2918 N N . HIS A 1 372 ? 32.731 12.132 -13.431 1.00 89.81 372 HIS A N 1
ATOM 2919 C CA . HIS A 1 372 ? 31.342 12.418 -13.086 1.00 89.81 372 HIS A CA 1
ATOM 2920 C C . HIS A 1 372 ? 31.231 12.775 -11.594 1.00 89.81 372 HIS A C 1
ATOM 2922 O O . HIS A 1 372 ? 31.995 12.285 -10.766 1.00 89.81 372 HIS A O 1
ATOM 2928 N N . VAL A 1 373 ? 30.221 13.559 -11.194 1.00 87.19 373 VAL A N 1
ATOM 2929 C CA . VAL A 1 373 ? 29.961 13.860 -9.763 1.00 87.19 373 VAL A CA 1
ATOM 2930 C C . VAL A 1 373 ? 29.713 12.597 -8.916 1.00 87.19 373 VAL A C 1
ATOM 2932 O O . VAL A 1 373 ? 29.887 12.614 -7.703 1.00 87.19 373 VAL A O 1
ATOM 2935 N N . LEU A 1 374 ? 29.355 11.491 -9.574 1.00 86.38 374 LEU A N 1
ATOM 2936 C CA . LEU A 1 374 ? 29.105 10.181 -8.964 1.00 86.38 374 LEU A CA 1
ATOM 2937 C C . LEU A 1 374 ? 30.303 9.212 -9.073 1.00 86.38 374 LEU A C 1
ATOM 2939 O O . LEU A 1 374 ? 30.181 8.076 -8.632 1.00 86.38 374 LEU A O 1
ATOM 2943 N N . GLY A 1 375 ? 31.438 9.630 -9.647 1.00 69.06 375 GLY A N 1
ATOM 2944 C CA . GLY A 1 375 ? 32.663 8.826 -9.755 1.00 69.06 375 GLY A CA 1
ATOM 2945 C C . GLY A 1 375 ? 33.890 9.614 -9.297 1.00 69.06 375 GLY A C 1
ATOM 2946 O O . GLY A 1 375 ? 34.614 10.195 -10.104 1.00 69.06 375 GLY A O 1
ATOM 2947 N N . GLY A 1 376 ? 34.085 9.674 -7.976 1.00 58.09 376 GLY A N 1
ATOM 2948 C CA . GLY A 1 376 ? 35.275 10.253 -7.338 1.00 58.09 376 GLY A CA 1
ATOM 2949 C C . GLY A 1 376 ? 36.353 9.205 -7.038 1.00 58.09 376 GLY A C 1
ATOM 2950 O O . GLY A 1 376 ? 36.104 8.014 -7.171 1.00 58.09 376 GLY A O 1
ATOM 2951 N N . GLU A 1 377 ? 37.526 9.637 -6.562 1.00 51.72 377 GLU A N 1
ATOM 2952 C CA . GLU A 1 377 ? 38.680 8.767 -6.234 1.00 51.72 377 GLU A CA 1
ATOM 2953 C C . GLU A 1 377 ? 38.381 7.680 -5.176 1.00 51.72 377 GLU A C 1
ATOM 2955 O O . GLU A 1 377 ? 39.091 6.687 -5.101 1.00 51.72 377 GLU A O 1
ATOM 2960 N N . ASN A 1 378 ? 37.313 7.825 -4.379 1.00 45.66 378 ASN A N 1
ATOM 2961 C CA . ASN A 1 378 ? 36.844 6.803 -3.425 1.00 45.66 378 ASN A CA 1
ATOM 2962 C C . ASN A 1 378 ? 35.734 5.882 -3.984 1.00 45.66 378 ASN A C 1
ATOM 2964 O O . ASN A 1 378 ? 35.376 4.892 -3.347 1.00 45.66 378 ASN A O 1
ATOM 2968 N N . PHE A 1 379 ? 35.212 6.196 -5.174 1.00 45.03 379 PHE A N 1
ATOM 2969 C CA . PHE A 1 379 ? 34.442 5.306 -6.051 1.00 45.03 379 PHE A CA 1
ATOM 2970 C C . PHE A 1 379 ? 35.333 4.905 -7.236 1.00 45.03 379 PHE A C 1
ATOM 2972 O O . PHE A 1 379 ? 34.972 5.093 -8.398 1.00 45.03 379 PHE A O 1
ATOM 2979 N N . ASP A 1 380 ? 36.553 4.451 -6.946 1.00 45.25 380 ASP A N 1
ATOM 2980 C CA . ASP A 1 380 ? 37.543 4.173 -7.978 1.00 45.25 380 ASP A CA 1
ATOM 2981 C C . ASP A 1 380 ? 37.192 2.914 -8.783 1.00 45.25 380 ASP A C 1
ATOM 2983 O O . ASP A 1 380 ? 37.600 1.799 -8.465 1.00 45.25 380 ASP A O 1
ATOM 2987 N N . PHE A 1 381 ? 36.464 3.111 -9.880 1.00 47.25 381 PHE A N 1
ATOM 2988 C CA . PHE A 1 381 ? 36.164 2.068 -10.856 1.00 47.25 381 PHE A CA 1
ATOM 2989 C C . PHE A 1 381 ? 37.376 1.697 -11.751 1.00 47.25 381 PHE A C 1
ATOM 2991 O O . PHE A 1 381 ? 37.218 0.974 -12.739 1.00 47.25 381 PHE A O 1
ATOM 2998 N N . SER A 1 382 ? 38.586 2.212 -11.476 1.00 37.69 382 SER A N 1
ATOM 2999 C CA . SER A 1 382 ? 39.764 2.076 -12.353 1.00 37.69 382 SER A CA 1
ATOM 3000 C C . SER A 1 382 ? 40.563 0.776 -12.197 1.00 37.69 382 SER A C 1
ATOM 3002 O O . SER A 1 382 ? 41.487 0.532 -12.983 1.00 37.69 382 SER A O 1
ATOM 3004 N N . THR A 1 383 ? 40.181 -0.130 -11.289 1.00 38.62 383 THR A N 1
ATOM 3005 C CA . THR A 1 383 ? 40.860 -1.434 -11.125 1.00 38.62 383 THR A CA 1
ATOM 3006 C C . THR A 1 383 ? 40.764 -2.358 -12.351 1.00 38.62 383 THR A C 1
ATOM 3008 O O . THR A 1 383 ? 41.471 -3.363 -12.408 1.00 38.62 383 THR A O 1
ATOM 3011 N N . LEU A 1 384 ? 39.991 -1.995 -13.383 1.00 33.69 384 LEU A N 1
ATOM 3012 C CA . LEU A 1 384 ? 39.895 -2.725 -14.654 1.00 33.69 384 LEU A CA 1
ATOM 3013 C C . LEU A 1 384 ? 40.722 -2.148 -15.819 1.00 33.69 384 LEU A C 1
ATOM 3015 O O . LEU A 1 384 ? 40.825 -2.803 -16.854 1.00 33.69 384 LEU A O 1
ATOM 3019 N N . VAL A 1 385 ? 41.336 -0.964 -15.686 1.00 36.53 385 VAL A N 1
ATOM 3020 C CA . VAL A 1 385 ? 42.036 -0.307 -16.817 1.00 36.53 385 VAL A CA 1
ATOM 3021 C C . VAL A 1 385 ? 43.565 -0.469 -16.760 1.00 36.53 385 VAL A C 1
ATOM 3023 O O . VAL A 1 385 ? 44.233 -0.297 -17.776 1.00 36.53 385 VAL A O 1
ATOM 3026 N N . ASN A 1 386 ? 44.138 -0.901 -15.629 1.00 30.09 386 ASN A N 1
ATOM 3027 C CA . ASN A 1 386 ? 45.596 -0.994 -15.441 1.00 30.09 386 ASN A CA 1
ATOM 3028 C C . ASN A 1 386 ? 46.129 -2.391 -15.064 1.00 30.09 386 ASN A C 1
ATOM 3030 O O . ASN A 1 386 ? 47.081 -2.508 -14.295 1.00 30.09 386 ASN A O 1
ATOM 3034 N N . SER A 1 387 ? 45.598 -3.465 -15.658 1.00 27.19 387 SER A N 1
ATOM 3035 C CA . SER A 1 387 ? 46.336 -4.736 -15.738 1.00 27.19 387 SER A CA 1
ATOM 3036 C C . SER A 1 387 ? 46.736 -5.019 -17.183 1.00 27.19 387 SER A C 1
ATOM 3038 O O . SER A 1 387 ? 46.000 -5.624 -17.962 1.00 27.19 387 SER A O 1
ATOM 3040 N N . THR A 1 388 ? 47.928 -4.554 -17.543 1.00 28.75 388 THR A N 1
ATOM 3041 C CA . THR A 1 388 ? 48.653 -4.976 -18.736 1.00 28.75 388 THR A CA 1
ATOM 3042 C C . THR A 1 388 ? 48.841 -6.493 -18.727 1.00 28.75 388 THR A C 1
ATOM 3044 O O . THR A 1 388 ? 49.399 -7.081 -17.803 1.00 28.75 388 THR A O 1
ATOM 3047 N N . VAL A 1 389 ? 48.363 -7.120 -19.796 1.00 27.22 389 VAL A N 1
ATOM 3048 C CA . VAL A 1 389 ? 48.570 -8.527 -20.148 1.00 27.22 389 VAL A CA 1
ATOM 3049 C C . VAL A 1 389 ? 50.070 -8.827 -20.286 1.00 27.22 389 VAL A C 1
ATOM 3051 O O . VAL A 1 389 ? 50.742 -8.139 -21.057 1.00 27.22 389 VAL A O 1
ATOM 3054 N N . PRO A 1 390 ? 50.601 -9.908 -19.685 1.00 24.58 390 PRO A N 1
ATOM 3055 C CA . PRO A 1 390 ? 51.741 -10.611 -20.245 1.00 24.58 390 PRO A CA 1
ATOM 3056 C C . PRO A 1 390 ? 51.236 -11.704 -21.192 1.00 24.58 390 PRO A C 1
ATOM 3058 O O . PRO A 1 390 ? 50.465 -12.583 -20.814 1.00 24.58 390 PRO A O 1
ATOM 3061 N N . HIS A 1 391 ? 51.681 -11.600 -22.441 1.00 25.73 391 HIS A N 1
ATOM 3062 C CA . HIS A 1 391 ? 51.609 -12.591 -23.511 1.00 25.73 391 HIS A CA 1
ATOM 3063 C C . HIS A 1 391 ? 51.528 -14.058 -23.052 1.00 25.73 391 HIS A C 1
ATOM 3065 O O . HIS A 1 391 ? 52.488 -14.547 -22.470 1.00 25.73 391 HIS A O 1
ATOM 3071 N N . TRP A 1 392 ? 50.505 -14.787 -23.519 1.00 23.58 392 TRP A N 1
ATOM 3072 C CA . TRP A 1 392 ? 50.700 -16.092 -24.165 1.00 23.58 392 TRP A CA 1
ATOM 3073 C C . TRP A 1 392 ? 49.667 -16.338 -25.267 1.00 23.58 392 TRP A C 1
ATOM 3075 O O . TRP A 1 392 ? 48.496 -15.986 -25.171 1.00 23.58 392 TRP A O 1
ATOM 3085 N N . SER A 1 393 ? 50.183 -16.894 -26.355 1.00 22.50 393 SER A N 1
ATOM 3086 C CA . SER A 1 393 ? 49.581 -17.044 -27.671 1.00 22.50 393 SER A CA 1
ATOM 3087 C C . SER A 1 393 ? 48.426 -18.047 -27.708 1.00 22.50 393 S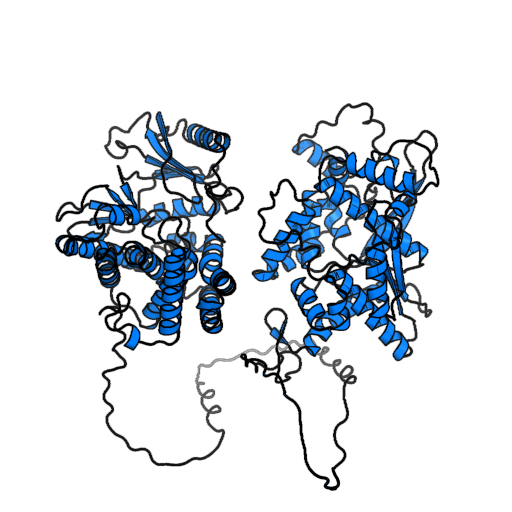ER A C 1
ATOM 3089 O O . SER A 1 393 ? 48.512 -19.131 -27.137 1.00 22.50 393 SER A O 1
ATOM 3091 N N . ILE A 1 394 ? 47.391 -17.712 -28.477 1.00 25.33 394 ILE A N 1
ATOM 3092 C CA . ILE A 1 394 ? 46.313 -18.613 -28.906 1.00 25.33 394 ILE A CA 1
ATOM 3093 C C . ILE A 1 394 ? 46.875 -19.651 -29.895 1.00 25.33 394 ILE A C 1
ATOM 3095 O O . ILE A 1 394 ? 47.580 -19.260 -30.830 1.00 25.33 394 ILE A O 1
ATOM 3099 N N . PRO A 1 395 ? 46.487 -20.936 -29.792 1.00 23.77 395 PRO A N 1
ATOM 3100 C CA . PRO A 1 395 ? 46.322 -21.773 -30.974 1.00 23.77 395 PRO A CA 1
ATOM 3101 C C . PRO A 1 395 ? 44.844 -22.030 -31.284 1.00 23.77 395 PRO A C 1
ATOM 3103 O O . PRO A 1 395 ? 44.008 -22.233 -30.408 1.00 23.77 395 PRO A O 1
ATOM 3106 N N . ASN A 1 396 ? 44.569 -22.006 -32.582 1.00 24.22 396 ASN A N 1
ATOM 3107 C CA . ASN A 1 396 ? 43.273 -22.074 -33.239 1.00 24.22 396 ASN A CA 1
ATOM 3108 C C . ASN A 1 396 ? 42.548 -23.434 -33.131 1.00 24.22 396 ASN A C 1
ATOM 3110 O O . ASN A 1 396 ? 43.158 -24.489 -33.297 1.00 24.22 396 ASN A O 1
ATOM 3114 N N . SER A 1 397 ? 41.212 -23.336 -33.132 1.00 24.56 397 SER A N 1
ATOM 3115 C CA . SER A 1 397 ? 40.216 -24.282 -33.686 1.00 24.56 397 SER A CA 1
ATOM 3116 C C . SER A 1 397 ? 39.668 -25.420 -32.783 1.00 24.56 397 SER A C 1
ATOM 3118 O O . SER A 1 397 ? 40.293 -25.775 -31.787 1.00 24.56 397 SER A O 1
ATOM 3120 N N . PRO A 1 398 ? 38.443 -25.919 -33.086 1.00 37.41 398 PRO A N 1
ATOM 3121 C CA . PRO A 1 398 ? 37.428 -26.315 -32.105 1.00 37.41 398 PRO A CA 1
ATOM 3122 C C . PRO A 1 398 ? 37.329 -27.833 -31.908 1.00 37.41 398 PRO A C 1
ATOM 3124 O O . PRO A 1 398 ? 37.390 -28.577 -32.884 1.00 37.41 398 PRO A O 1
ATOM 3127 N N . ILE A 1 399 ? 37.087 -28.295 -30.675 1.00 26.34 399 ILE A N 1
ATOM 3128 C CA . ILE A 1 399 ? 36.625 -29.667 -30.411 1.00 26.34 399 ILE A CA 1
ATOM 3129 C C . ILE A 1 399 ? 35.554 -29.668 -29.312 1.00 26.34 399 ILE A C 1
ATOM 3131 O O . ILE A 1 399 ? 35.661 -28.993 -28.291 1.00 26.34 399 ILE A O 1
ATOM 3135 N N . ASP A 1 400 ? 34.519 -30.440 -29.618 1.00 24.70 400 ASP A N 1
ATOM 3136 C CA . ASP A 1 400 ? 33.243 -30.685 -28.965 1.00 24.70 400 ASP A CA 1
ATOM 3137 C C . ASP A 1 400 ? 33.278 -31.278 -27.541 1.00 24.70 400 ASP A C 1
ATOM 3139 O O . ASP A 1 400 ? 34.060 -32.169 -27.222 1.00 24.70 400 ASP A O 1
ATOM 3143 N N . SER A 1 401 ? 32.224 -30.916 -26.799 1.00 23.44 401 SER A N 1
ATOM 3144 C CA . SER A 1 401 ? 31.416 -31.753 -25.889 1.00 23.44 401 SER A CA 1
ATOM 3145 C C . SER A 1 401 ? 31.962 -32.256 -24.534 1.00 23.44 401 SER A C 1
ATOM 3147 O O . SER A 1 401 ? 32.940 -32.981 -24.425 1.00 23.44 401 SER A O 1
ATOM 3149 N N . CYS A 1 402 ? 31.176 -31.939 -23.494 1.00 32.59 402 CYS A N 1
ATOM 3150 C CA . CYS A 1 402 ? 30.779 -32.807 -22.376 1.00 32.59 402 CYS A CA 1
ATOM 3151 C C . CYS A 1 402 ? 31.815 -33.757 -21.744 1.00 32.59 402 CYS A C 1
ATOM 3153 O O . CYS A 1 402 ? 31.676 -34.965 -21.892 1.00 32.59 402 CYS A O 1
ATOM 3155 N N . GLU A 1 403 ? 32.710 -33.257 -20.879 1.00 28.88 403 GLU A N 1
ATOM 3156 C CA . GLU A 1 403 ? 33.292 -34.089 -19.805 1.00 28.88 403 GLU A CA 1
ATOM 3157 C C . GLU A 1 403 ? 34.017 -33.275 -18.707 1.00 28.88 403 GLU A C 1
ATOM 3159 O O . GLU A 1 403 ? 35.234 -33.328 -18.597 1.00 28.88 403 GLU A O 1
ATOM 3164 N N . LEU A 1 404 ? 33.323 -32.492 -17.858 1.00 26.17 404 LEU A N 1
ATOM 3165 C CA . LEU A 1 404 ? 34.004 -31.899 -16.680 1.00 26.17 404 LEU A CA 1
ATOM 3166 C C . LEU A 1 404 ? 33.130 -31.518 -15.467 1.00 26.17 404 LEU A C 1
ATOM 3168 O O . LEU A 1 404 ? 33.502 -30.649 -14.688 1.00 26.17 404 LEU A O 1
ATOM 3172 N N . ILE A 1 405 ? 32.002 -32.206 -15.235 1.00 27.97 405 ILE A N 1
ATOM 3173 C CA . ILE A 1 405 ? 31.260 -32.139 -13.950 1.00 27.97 405 ILE A CA 1
ATOM 3174 C C . ILE A 1 405 ? 30.877 -33.556 -13.485 1.00 27.97 405 ILE A C 1
ATOM 3176 O O . ILE A 1 405 ? 29.722 -33.896 -13.247 1.00 27.97 405 ILE A O 1
ATOM 3180 N N . SER A 1 406 ? 31.866 -34.445 -13.387 1.00 28.80 406 SER A N 1
ATOM 3181 C CA . SER A 1 406 ? 31.716 -35.754 -12.722 1.00 28.80 406 SER A CA 1
ATOM 3182 C C . SER A 1 406 ? 32.994 -36.204 -12.015 1.00 28.80 406 SER A C 1
ATOM 3184 O O . SER A 1 406 ? 33.337 -37.383 -12.019 1.00 28.80 406 SER A O 1
ATOM 3186 N N . ARG A 1 407 ? 33.726 -35.270 -11.386 1.00 27.28 407 ARG A N 1
ATOM 3187 C CA . ARG A 1 407 ? 34.974 -35.634 -10.693 1.00 27.28 407 ARG A CA 1
ATOM 3188 C C . ARG A 1 407 ? 35.373 -34.825 -9.456 1.00 27.28 407 ARG A C 1
ATOM 3190 O O . ARG A 1 407 ? 36.542 -34.856 -9.099 1.00 27.28 407 ARG A O 1
ATOM 3197 N N . HIS A 1 408 ? 34.442 -34.157 -8.765 1.00 26.44 408 HIS A N 1
ATOM 3198 C CA . HIS A 1 408 ? 34.775 -33.445 -7.511 1.00 26.44 408 HIS A CA 1
ATOM 3199 C C . HIS A 1 408 ? 33.797 -33.630 -6.337 1.00 26.44 408 HIS A C 1
ATOM 3201 O O . HIS A 1 408 ? 33.773 -32.834 -5.407 1.00 26.44 408 HIS A O 1
ATOM 3207 N N . LEU A 1 409 ? 33.039 -34.730 -6.321 1.00 26.77 409 LEU A N 1
ATOM 3208 C CA . LEU A 1 409 ? 32.320 -35.189 -5.125 1.00 26.77 409 LEU A CA 1
ATOM 3209 C C . LEU A 1 409 ? 32.532 -36.692 -4.933 1.00 26.77 409 LEU A C 1
ATOM 3211 O O . LEU A 1 409 ? 31.627 -37.492 -5.149 1.00 26.77 409 LEU A O 1
ATOM 3215 N N . LYS A 1 410 ? 33.763 -37.071 -4.589 1.00 26.05 410 LYS A N 1
ATOM 3216 C CA . LYS A 1 410 ? 34.143 -38.355 -3.981 1.00 26.05 410 LYS A CA 1
ATOM 3217 C C . LYS A 1 410 ? 35.603 -38.234 -3.564 1.00 26.05 410 LYS A C 1
ATOM 3219 O O . LYS A 1 410 ? 36.459 -38.315 -4.429 1.00 26.05 410 LYS A O 1
ATOM 3224 N N . GLU A 1 411 ? 35.835 -37.984 -2.277 1.00 25.50 411 GLU A N 1
ATOM 3225 C CA . GLU A 1 411 ? 36.946 -38.510 -1.460 1.00 25.50 411 GLU A CA 1
ATOM 3226 C C . GLU A 1 411 ? 37.157 -37.632 -0.218 1.00 25.50 411 GLU A C 1
ATOM 3228 O O . GLU A 1 411 ? 37.935 -36.687 -0.212 1.00 25.50 411 GLU A O 1
ATOM 3233 N N . SER A 1 412 ? 36.472 -37.979 0.871 1.00 24.16 412 SER A N 1
ATOM 3234 C CA . SER A 1 412 ? 37.025 -37.819 2.218 1.00 24.16 412 SER A CA 1
ATOM 3235 C C . SER A 1 412 ? 36.318 -38.776 3.180 1.00 24.16 412 SER A C 1
ATOM 3237 O O . SER A 1 412 ? 35.284 -38.497 3.780 1.00 24.16 412 SER A O 1
ATOM 3239 N N . HIS A 1 413 ? 36.897 -39.963 3.325 1.00 24.50 413 HIS A N 1
ATOM 3240 C CA . HIS A 1 413 ? 36.683 -40.812 4.488 1.00 24.50 413 HIS A CA 1
ATOM 3241 C C . HIS A 1 413 ? 38.042 -41.226 5.023 1.00 24.50 413 HIS A C 1
ATOM 3243 O O . HIS A 1 413 ? 38.843 -41.730 4.253 1.00 24.50 413 HIS A O 1
ATOM 3249 N N . PHE A 1 414 ? 38.257 -41.012 6.321 1.00 22.97 414 PHE A N 1
ATOM 3250 C CA . PHE A 1 414 ? 39.053 -41.784 7.293 1.00 22.97 414 PHE A CA 1
ATOM 3251 C C . PHE A 1 414 ? 38.987 -40.964 8.602 1.00 22.97 414 PHE A C 1
ATOM 3253 O O . PHE A 1 414 ? 39.099 -39.747 8.540 1.00 22.97 414 PHE A O 1
ATOM 3260 N N . ARG A 1 415 ? 38.828 -41.463 9.829 1.00 23.44 415 ARG A N 1
ATOM 3261 C CA . ARG A 1 415 ? 38.489 -42.751 10.462 1.00 23.44 415 ARG A CA 1
ATOM 3262 C C . ARG A 1 415 ? 38.317 -42.411 11.957 1.00 23.44 415 ARG A C 1
ATOM 3264 O O . ARG A 1 415 ? 39.088 -41.598 12.454 1.00 23.44 415 ARG A O 1
ATOM 3271 N N . SER A 1 416 ? 37.416 -43.071 12.681 1.00 22.47 416 SER A N 1
ATOM 3272 C CA . SER A 1 416 ? 37.613 -43.414 14.104 1.00 22.47 416 SER A CA 1
ATOM 3273 C C . SER A 1 416 ? 36.549 -44.425 14.548 1.00 22.47 416 SER A C 1
ATOM 3275 O O . SER A 1 416 ? 35.378 -44.301 14.201 1.00 22.47 416 SER A O 1
ATOM 3277 N N . GLU A 1 417 ? 37.003 -45.465 15.236 1.00 25.88 417 GLU A N 1
ATOM 3278 C CA . GLU A 1 417 ? 36.331 -46.721 15.576 1.00 25.88 417 GLU A CA 1
ATOM 3279 C C . GLU A 1 417 ? 35.582 -46.638 16.921 1.00 25.88 417 GLU A C 1
ATOM 3281 O O . GLU A 1 417 ? 36.095 -46.037 17.860 1.00 25.88 417 GLU A O 1
ATOM 3286 N N . ASN A 1 418 ? 34.419 -47.296 17.063 1.00 25.98 418 ASN A N 1
ATOM 3287 C CA . ASN A 1 418 ? 34.244 -48.485 17.928 1.00 25.98 418 ASN A CA 1
ATOM 3288 C C . ASN A 1 418 ? 32.781 -49.007 17.979 1.00 25.98 418 ASN A C 1
ATOM 3290 O O . ASN A 1 418 ? 31.855 -48.279 17.619 1.00 25.98 418 ASN A O 1
ATOM 3294 N N . PRO A 1 419 ? 32.556 -50.283 18.374 1.00 30.14 419 PRO A N 1
ATOM 3295 C CA . PRO A 1 419 ? 31.397 -51.073 17.964 1.00 30.14 419 PRO A CA 1
ATOM 3296 C C . PRO A 1 419 ? 30.357 -51.330 19.070 1.00 30.14 419 PRO A C 1
ATOM 3298 O O . PRO A 1 419 ? 30.657 -51.325 20.259 1.00 30.14 419 PRO A O 1
ATOM 3301 N N . GLY A 1 420 ? 29.163 -51.747 18.634 1.00 24.50 420 GLY A N 1
ATOM 3302 C CA . GLY A 1 420 ? 28.351 -52.720 19.370 1.00 24.50 420 GLY A CA 1
ATOM 3303 C C . GLY A 1 420 ? 27.030 -52.202 19.934 1.00 24.50 420 GLY A C 1
ATOM 3304 O O . GLY A 1 420 ? 26.960 -51.729 21.055 1.00 24.50 420 GLY A O 1
ATOM 3305 N N . THR A 1 421 ? 25.925 -52.423 19.223 1.00 27.55 421 THR A N 1
ATOM 3306 C CA . THR A 1 421 ? 24.954 -53.488 19.546 1.00 27.55 421 THR A CA 1
ATOM 3307 C C . THR A 1 421 ? 23.735 -53.390 18.633 1.00 27.55 421 THR A C 1
ATOM 3309 O O . THR A 1 421 ? 23.183 -52.336 18.340 1.00 27.55 421 THR A O 1
ATOM 3312 N N . ARG A 1 422 ? 23.346 -54.559 18.136 1.00 23.14 422 ARG A N 1
ATOM 3313 C CA . ARG A 1 422 ? 22.304 -54.804 17.149 1.00 23.14 422 ARG A CA 1
ATOM 3314 C C . ARG A 1 422 ? 21.002 -55.102 17.890 1.00 23.14 422 ARG A C 1
ATOM 3316 O O . ARG A 1 422 ? 20.945 -56.120 18.571 1.00 23.14 422 ARG A O 1
ATOM 3323 N N . LYS A 1 423 ? 19.945 -54.308 17.692 1.00 25.33 423 LYS A N 1
ATOM 3324 C CA . LYS A 1 423 ? 18.556 -54.789 17.810 1.00 25.33 423 LYS A CA 1
ATOM 3325 C C . LYS A 1 423 ? 17.682 -54.179 16.717 1.00 25.33 423 LYS A C 1
ATOM 3327 O O . LYS A 1 423 ? 17.345 -53.003 16.732 1.00 25.33 423 LYS A O 1
ATOM 3332 N N . GLN A 1 424 ? 17.342 -55.039 15.761 1.00 22.70 424 GLN A N 1
ATOM 3333 C CA . GLN A 1 424 ? 16.263 -54.861 14.800 1.00 22.70 424 GLN A CA 1
ATOM 3334 C C . GLN A 1 424 ? 14.918 -54.842 15.530 1.00 22.70 424 GLN A C 1
ATOM 3336 O O . GLN A 1 424 ? 14.634 -55.749 16.309 1.00 22.70 424 GLN A O 1
ATOM 3341 N N . THR A 1 425 ? 14.053 -53.897 15.174 1.00 25.30 425 THR A N 1
ATOM 3342 C CA . THR A 1 425 ? 12.599 -54.095 15.192 1.00 25.30 425 THR A CA 1
ATOM 3343 C C . THR A 1 425 ? 12.025 -53.565 13.875 1.00 25.30 425 THR A C 1
ATOM 3345 O O . THR A 1 425 ? 12.355 -52.473 13.423 1.00 25.30 425 THR A O 1
ATOM 3348 N N . LYS A 1 426 ? 11.254 -54.427 13.203 1.00 24.97 426 LYS A N 1
ATOM 3349 C CA . LYS A 1 426 ? 10.542 -54.209 11.934 1.00 24.97 426 LYS A CA 1
ATOM 3350 C C . LYS A 1 426 ? 9.131 -53.688 12.214 1.00 24.97 426 LYS A C 1
ATOM 3352 O O . LYS A 1 426 ? 8.518 -54.206 13.138 1.00 24.97 426 LYS A O 1
ATOM 3357 N N . LEU A 1 427 ? 8.589 -52.834 11.338 1.00 23.97 427 LEU A N 1
ATOM 3358 C CA . LEU A 1 427 ? 7.161 -52.715 10.953 1.00 23.97 427 LEU A CA 1
ATOM 3359 C C . LEU A 1 427 ? 7.068 -51.810 9.683 1.00 23.97 427 LEU A C 1
ATOM 3361 O O . LEU A 1 427 ? 8.054 -51.148 9.368 1.00 23.97 427 LEU A O 1
ATOM 3365 N N . PRO A 1 428 ? 6.011 -51.885 8.845 1.00 29.41 428 PRO A N 1
ATOM 3366 C CA . PRO A 1 428 ? 6.074 -52.619 7.577 1.00 29.41 428 PRO A CA 1
ATOM 3367 C C . PRO A 1 428 ? 5.774 -51.806 6.302 1.00 29.41 428 PRO A C 1
ATOM 3369 O O . PRO A 1 428 ? 5.186 -50.730 6.311 1.00 29.41 428 PRO A O 1
ATOM 3372 N N . SER A 1 429 ? 6.130 -52.441 5.183 1.00 26.42 429 SER A N 1
ATOM 3373 C CA . SER A 1 429 ? 5.734 -52.146 3.803 1.00 26.42 429 SER A CA 1
ATOM 3374 C C . SER A 1 429 ? 4.213 -52.134 3.607 1.00 26.42 429 SER A C 1
ATOM 3376 O O . SER A 1 429 ? 3.576 -53.171 3.782 1.00 26.42 429 SER A O 1
ATOM 3378 N N . ALA A 1 430 ? 3.671 -50.988 3.180 1.00 29.56 430 ALA A N 1
ATOM 3379 C CA . ALA A 1 430 ? 2.522 -50.885 2.273 1.00 29.56 430 ALA A CA 1
ATOM 3380 C C . ALA A 1 430 ? 2.254 -49.412 1.906 1.00 29.56 430 ALA A C 1
ATOM 3382 O O . ALA A 1 430 ? 1.359 -48.820 2.487 1.00 29.56 430 ALA A O 1
ATOM 3383 N N . PHE A 1 431 ? 2.994 -48.797 0.967 1.00 26.17 431 PHE A N 1
ATOM 3384 C CA . PHE A 1 431 ? 2.519 -47.564 0.292 1.00 26.17 431 PHE A CA 1
ATOM 3385 C C . PHE A 1 431 ? 3.251 -47.220 -1.026 1.00 26.17 431 PHE A C 1
ATOM 3387 O O . PHE A 1 431 ? 3.504 -46.058 -1.323 1.00 26.17 431 PHE A O 1
ATOM 3394 N N . LEU A 1 432 ? 3.575 -48.216 -1.861 1.00 27.86 432 LEU A N 1
ATOM 3395 C CA . LEU A 1 432 ? 4.078 -47.980 -3.227 1.00 27.86 432 LEU A CA 1
ATOM 3396 C C . LEU A 1 432 ? 3.418 -48.904 -4.256 1.00 27.86 432 LEU A C 1
ATOM 3398 O O . LEU A 1 432 ? 4.068 -49.684 -4.945 1.00 27.86 432 LEU A O 1
ATOM 3402 N N . THR A 1 433 ? 2.093 -48.815 -4.381 1.00 27.34 433 THR A N 1
ATOM 3403 C CA . THR A 1 433 ? 1.381 -49.308 -5.571 1.00 27.34 433 THR A CA 1
ATOM 3404 C C . THR A 1 433 ? 0.064 -48.550 -5.735 1.00 27.34 433 THR A C 1
ATOM 3406 O O . THR A 1 433 ? -0.934 -48.937 -5.139 1.00 27.34 433 THR A O 1
ATOM 3409 N N . ARG A 1 434 ? 0.076 -47.441 -6.496 1.00 27.08 434 ARG A N 1
ATOM 3410 C CA . ARG A 1 434 ? -1.059 -46.866 -7.268 1.00 27.08 434 ARG A CA 1
ATOM 3411 C C . ARG A 1 434 ? -0.703 -45.474 -7.813 1.00 27.08 434 ARG A C 1
ATOM 3413 O O . ARG A 1 434 ? -1.182 -44.466 -7.318 1.00 27.08 434 ARG A O 1
ATOM 3420 N N . LEU A 1 435 ? 0.115 -45.431 -8.863 1.00 25.39 435 LEU A N 1
ATOM 3421 C CA . LEU A 1 435 ? 0.236 -44.292 -9.788 1.00 25.39 435 LEU A CA 1
ATOM 3422 C C . LEU A 1 435 ? 0.671 -44.845 -11.159 1.00 25.39 435 LEU A C 1
ATOM 3424 O O . LEU A 1 435 ? 1.802 -44.689 -11.590 1.00 25.39 435 LEU A O 1
ATOM 3428 N N . SER A 1 436 ? -0.225 -45.599 -11.802 1.00 26.48 436 SER A N 1
ATOM 3429 C CA . SER A 1 436 ? -0.057 -46.088 -13.184 1.00 26.48 436 SER A CA 1
ATOM 3430 C C . SER A 1 436 ? -1.412 -46.269 -13.886 1.00 26.48 436 SER A C 1
ATOM 3432 O O . SER A 1 436 ? -1.628 -47.236 -14.610 1.00 26.48 436 SER A O 1
ATOM 3434 N N . THR A 1 437 ? -2.353 -45.345 -13.657 1.00 26.94 437 THR A N 1
ATOM 3435 C CA . THR A 1 437 ? -3.595 -45.267 -14.451 1.00 26.94 437 THR A CA 1
ATOM 3436 C C . THR A 1 437 ? -4.150 -43.840 -14.415 1.00 26.94 437 THR A C 1
ATOM 3438 O O . THR A 1 437 ? -5.090 -43.573 -13.679 1.00 26.94 437 THR A O 1
ATOM 3441 N N . ALA A 1 438 ? -3.499 -42.901 -15.115 1.00 24.98 438 ALA A N 1
ATOM 3442 C CA . ALA A 1 438 ? -4.055 -41.591 -15.515 1.00 24.98 438 ALA A CA 1
ATOM 3443 C C . ALA A 1 438 ? -3.055 -40.784 -16.381 1.00 24.98 438 ALA A C 1
ATOM 3445 O O . ALA A 1 438 ? -2.831 -39.603 -16.144 1.00 24.98 438 ALA A O 1
ATOM 3446 N N . VAL A 1 439 ? -2.414 -41.419 -17.368 1.00 26.61 439 VAL A N 1
ATOM 3447 C CA . VAL A 1 439 ? -1.668 -40.721 -18.435 1.00 26.61 439 VAL A CA 1
ATOM 3448 C C . VAL A 1 439 ? -2.087 -41.355 -19.752 1.00 26.61 439 VAL A C 1
ATOM 3450 O O . VAL A 1 439 ? -1.383 -42.156 -20.356 1.00 26.61 439 VAL A O 1
ATOM 3453 N N . THR A 1 440 ? -3.329 -41.099 -20.140 1.00 26.66 440 THR A N 1
ATOM 3454 C CA . THR A 1 440 ? -3.836 -41.376 -21.484 1.00 26.66 440 THR A CA 1
ATOM 3455 C C . THR A 1 440 ? -5.040 -40.478 -21.664 1.00 26.66 440 THR A C 1
ATOM 3457 O O . THR A 1 440 ? -6.100 -40.822 -21.171 1.00 26.66 440 THR A O 1
ATOM 3460 N N . LEU A 1 441 ? -4.835 -39.289 -22.226 1.00 26.72 441 LEU A N 1
ATOM 3461 C CA . LEU A 1 441 ? -5.807 -38.398 -22.876 1.00 26.72 441 LEU A CA 1
ATOM 3462 C C . LEU A 1 441 ? -4.987 -37.149 -23.252 1.00 26.72 441 LEU A C 1
ATOM 3464 O O . LEU A 1 441 ? -4.351 -36.566 -22.380 1.00 26.72 441 LEU A O 1
ATOM 3468 N N . TYR A 1 442 ? -4.963 -36.802 -24.542 1.00 24.94 442 TYR A N 1
ATOM 3469 C CA . TYR A 1 442 ? -4.066 -35.848 -25.231 1.00 24.94 442 TYR A CA 1
ATOM 3470 C C . TYR A 1 442 ? -2.717 -36.413 -25.698 1.00 24.94 442 TYR A C 1
ATOM 3472 O O . TYR A 1 442 ? -1.643 -36.019 -25.254 1.00 24.94 442 TYR A O 1
ATOM 3480 N N . ARG A 1 443 ? -2.795 -37.317 -26.678 1.00 23.70 443 ARG A N 1
ATOM 3481 C CA . ARG A 1 443 ? -1.720 -37.568 -27.643 1.00 23.70 443 ARG A CA 1
ATOM 3482 C C . ARG A 1 443 ? -2.290 -37.252 -29.028 1.00 23.70 443 ARG A C 1
ATOM 3484 O O . ARG A 1 443 ? -3.185 -37.964 -29.474 1.00 23.70 443 ARG A O 1
ATOM 3491 N N . SER A 1 444 ? -1.826 -36.179 -29.664 1.00 22.50 444 SER A N 1
ATOM 3492 C CA . SER A 1 444 ? -2.053 -35.959 -31.100 1.00 22.50 444 SER A CA 1
ATOM 3493 C C . SER A 1 444 ? -1.047 -36.796 -31.907 1.00 22.50 444 SER A C 1
ATOM 3495 O O . SER A 1 444 ? 0.050 -37.052 -31.401 1.00 22.50 444 SER A O 1
ATOM 3497 N N . PRO A 1 445 ? -1.410 -37.286 -33.105 1.00 26.97 445 PRO A N 1
ATOM 3498 C CA . PRO A 1 445 ? -0.599 -38.240 -33.854 1.00 26.97 445 PRO A CA 1
ATOM 3499 C C . PRO A 1 445 ? 0.426 -37.526 -34.746 1.00 26.97 445 PRO A C 1
ATOM 3501 O O . PRO A 1 445 ? 0.074 -36.586 -35.451 1.00 26.97 445 PRO A O 1
ATOM 3504 N N . GLU A 1 446 ? 1.667 -38.016 -34.774 1.00 26.97 446 GLU A N 1
ATOM 3505 C CA . GLU A 1 446 ? 2.669 -37.607 -35.763 1.00 26.97 446 GLU A CA 1
ATOM 3506 C C . GLU A 1 446 ? 3.232 -38.802 -36.546 1.00 26.97 446 GLU A C 1
ATOM 3508 O O . GLU A 1 446 ? 3.564 -39.846 -35.981 1.00 26.97 446 GLU A O 1
ATOM 3513 N N . ASN A 1 447 ? 3.400 -38.529 -37.844 1.00 28.19 447 ASN A N 1
ATOM 3514 C CA . ASN A 1 447 ? 4.332 -39.087 -38.826 1.00 28.19 447 ASN A CA 1
ATOM 3515 C C . ASN A 1 447 ? 3.964 -40.376 -39.579 1.00 28.19 447 ASN A C 1
ATOM 3517 O O . ASN A 1 447 ? 4.344 -41.486 -39.215 1.00 28.19 447 ASN A O 1
ATOM 3521 N N . SER A 1 448 ? 3.382 -40.171 -40.767 1.00 24.75 448 SER A N 1
ATOM 3522 C CA . SER A 1 448 ? 3.668 -40.979 -41.958 1.00 24.75 448 SER A CA 1
ATOM 3523 C C . SER A 1 448 ? 4.479 -40.150 -42.968 1.00 24.75 448 SER A C 1
ATOM 3525 O O . SER A 1 448 ? 4.158 -38.996 -43.239 1.00 24.75 448 SER A O 1
ATOM 3527 N N . THR A 1 449 ? 5.539 -40.770 -43.479 1.00 26.38 449 THR A N 1
ATOM 3528 C CA . THR A 1 449 ? 6.579 -40.336 -44.432 1.00 26.38 449 THR A CA 1
ATOM 3529 C C . THR A 1 449 ? 6.137 -39.471 -45.633 1.00 26.38 449 THR A C 1
ATOM 3531 O O . THR A 1 449 ? 5.062 -39.696 -46.189 1.00 26.38 449 THR A O 1
ATOM 3534 N N . PRO A 1 450 ? 6.991 -38.544 -46.129 1.00 27.56 450 PRO A N 1
ATOM 3535 C CA . PRO A 1 450 ? 6.698 -37.751 -47.320 1.00 27.56 450 PRO A CA 1
ATOM 3536 C C . PRO A 1 450 ? 7.192 -38.433 -48.604 1.00 27.56 450 PRO A C 1
ATOM 3538 O O . PRO A 1 450 ? 8.334 -38.881 -48.698 1.00 27.56 450 PRO A O 1
ATOM 3541 N N . THR A 1 451 ? 6.333 -38.448 -49.624 1.00 23.81 451 THR A N 1
ATOM 3542 C CA . THR A 1 451 ? 6.709 -38.719 -51.021 1.00 23.81 451 THR A CA 1
ATOM 3543 C C . THR A 1 451 ? 6.758 -37.383 -51.765 1.00 23.81 451 THR A C 1
ATOM 3545 O O . THR A 1 451 ? 5.869 -36.550 -51.600 1.00 23.81 451 THR A O 1
ATOM 3548 N N . GLN A 1 452 ? 7.819 -37.165 -52.542 1.00 25.25 452 GLN A N 1
ATOM 3549 C CA . GLN A 1 452 ? 8.052 -35.978 -53.369 1.00 25.25 452 GLN A CA 1
ATOM 3550 C C . GLN A 1 452 ? 6.905 -35.709 -54.352 1.00 25.25 452 GLN A C 1
ATOM 3552 O O . GLN A 1 452 ? 6.523 -36.611 -55.090 1.00 25.25 452 GLN A O 1
ATOM 3557 N N . LEU A 1 453 ? 6.485 -34.445 -54.473 1.00 22.91 453 LEU A N 1
ATOM 3558 C CA . LEU A 1 453 ? 6.155 -33.833 -55.764 1.00 22.91 453 LEU A CA 1
ATOM 3559 C C . LEU A 1 453 ? 6.187 -32.301 -55.666 1.00 22.91 453 LEU A C 1
ATOM 3561 O O . LEU A 1 453 ? 5.694 -31.689 -54.724 1.00 22.91 453 LEU A O 1
ATOM 3565 N N . CYS A 1 454 ? 6.862 -31.719 -56.648 1.00 21.22 454 CYS A N 1
ATOM 3566 C CA . CYS A 1 454 ? 7.270 -30.329 -56.786 1.00 21.22 454 CYS A CA 1
ATOM 3567 C C . CYS A 1 454 ? 6.163 -29.512 -57.470 1.00 21.22 454 CYS A C 1
ATOM 3569 O O . CYS A 1 454 ? 5.711 -29.967 -58.511 1.00 21.22 454 CYS A O 1
ATOM 3571 N N . TRP A 1 455 ? 5.789 -28.327 -56.963 1.00 20.97 455 TRP A N 1
ATOM 3572 C CA . TRP A 1 455 ? 5.212 -27.228 -57.764 1.00 20.97 455 TRP A CA 1
ATOM 3573 C C . TRP A 1 455 ? 5.543 -25.851 -57.156 1.00 20.97 455 TRP A C 1
ATOM 3575 O O . TRP A 1 455 ? 5.756 -25.705 -55.955 1.00 20.97 455 TRP A O 1
ATOM 3585 N N . GLN A 1 456 ? 5.666 -24.872 -58.051 1.00 21.94 456 GLN A N 1
ATOM 3586 C CA . GLN A 1 456 ? 6.442 -23.632 -57.978 1.00 21.94 456 GLN A CA 1
ATOM 3587 C C . GLN A 1 456 ? 5.718 -22.417 -57.338 1.00 21.94 456 GLN A C 1
ATOM 3589 O O . GLN A 1 456 ? 4.534 -22.202 -57.556 1.00 21.94 456 GLN A O 1
ATOM 3594 N N . SER A 1 457 ? 6.501 -21.618 -56.601 1.00 22.78 457 SER A N 1
ATOM 3595 C CA . SER A 1 457 ? 6.635 -20.138 -56.528 1.00 22.78 457 SER A CA 1
ATOM 3596 C C . SER A 1 457 ? 5.446 -19.131 -56.568 1.00 22.78 457 SER A C 1
ATOM 3598 O O . SER A 1 457 ? 4.897 -18.860 -57.631 1.00 22.78 457 SER A O 1
ATOM 3600 N N . SER A 1 458 ? 5.327 -18.385 -55.441 1.00 23.17 458 SER A N 1
ATOM 3601 C CA . SER A 1 458 ? 5.080 -16.915 -55.247 1.00 23.17 458 SER A CA 1
ATOM 3602 C C . SER A 1 458 ? 3.651 -16.309 -55.217 1.00 23.17 458 SER A C 1
ATOM 3604 O O . SER A 1 458 ? 2.791 -16.789 -55.946 1.00 23.17 458 SER A O 1
ATOM 3606 N N . PRO A 1 459 ? 3.401 -15.150 -54.527 1.00 32.59 459 PRO A N 1
ATOM 3607 C CA . PRO A 1 459 ? 4.081 -14.510 -53.373 1.00 32.59 459 PRO A CA 1
ATOM 3608 C C . PRO A 1 459 ? 3.142 -14.152 -52.172 1.00 32.59 459 PRO A C 1
ATOM 3610 O O . PRO A 1 459 ? 1.920 -14.121 -52.291 1.00 32.59 459 PRO A O 1
ATOM 3613 N N . ARG A 1 460 ? 3.728 -13.857 -50.994 1.00 23.53 460 ARG A N 1
ATOM 3614 C CA . ARG A 1 460 ? 3.048 -13.487 -49.722 1.00 23.53 460 ARG A CA 1
ATOM 3615 C C . ARG A 1 460 ? 2.751 -11.977 -49.609 1.00 23.53 460 ARG A C 1
ATOM 3617 O O . ARG A 1 460 ? 3.614 -11.199 -50.014 1.00 23.53 460 ARG A O 1
ATOM 3624 N N . PRO A 1 461 ? 1.677 -11.551 -48.911 1.00 25.12 461 PRO A N 1
ATOM 3625 C CA . PRO A 1 461 ? 1.591 -10.228 -48.301 1.00 25.12 461 PRO A CA 1
ATOM 3626 C C . PRO A 1 461 ? 1.954 -10.247 -46.799 1.00 25.12 461 PRO A C 1
ATOM 3628 O O . PRO A 1 461 ? 1.517 -11.106 -46.039 1.00 25.12 461 PRO A O 1
ATOM 3631 N N . HIS A 1 462 ? 2.802 -9.281 -46.437 1.00 24.72 462 HIS A N 1
ATOM 3632 C CA . HIS A 1 462 ? 3.151 -8.693 -45.134 1.00 24.72 462 HIS A CA 1
ATOM 3633 C C . HIS A 1 462 ? 2.721 -9.386 -43.822 1.00 24.72 462 HIS A C 1
ATOM 3635 O O . HIS A 1 462 ? 1.574 -9.308 -43.394 1.00 24.72 462 HIS A O 1
ATOM 3641 N N . GLN A 1 463 ? 3.717 -9.933 -43.112 1.00 27.33 463 GLN A N 1
ATOM 3642 C CA . GLN A 1 463 ? 3.670 -10.179 -41.668 1.00 27.33 463 GLN A CA 1
ATOM 3643 C C . GLN A 1 463 ? 4.053 -8.906 -40.904 1.00 27.33 463 GLN A C 1
ATOM 3645 O O . GLN A 1 463 ? 5.132 -8.349 -41.110 1.00 27.33 463 GLN A O 1
ATOM 3650 N N . THR A 1 464 ? 3.182 -8.492 -39.992 1.00 29.08 464 THR A N 1
ATOM 3651 C CA . THR A 1 464 ? 3.458 -7.523 -38.930 1.00 29.08 464 THR A CA 1
ATOM 3652 C C . THR A 1 464 ? 4.459 -8.142 -37.948 1.00 29.08 464 THR A C 1
ATOM 3654 O O . THR A 1 464 ? 4.190 -9.198 -37.375 1.00 29.08 464 THR A O 1
ATOM 3657 N N . GLN A 1 465 ? 5.630 -7.524 -37.777 1.00 27.20 465 GLN A N 1
ATOM 3658 C CA . GLN A 1 465 ? 6.622 -7.933 -36.779 1.00 27.20 465 GLN A CA 1
ATOM 3659 C C . GLN A 1 465 ? 6.124 -7.594 -35.367 1.00 27.20 465 GLN A C 1
ATOM 3661 O O . GLN A 1 465 ? 5.787 -6.445 -35.088 1.00 27.20 465 GLN A O 1
ATOM 3666 N N . MET A 1 466 ? 6.094 -8.599 -34.486 1.00 28.78 466 MET A N 1
ATOM 3667 C CA . MET A 1 466 ? 5.938 -8.422 -33.040 1.00 28.78 466 MET A CA 1
ATOM 3668 C C . MET A 1 466 ? 7.312 -8.195 -32.386 1.00 28.78 466 MET A C 1
ATOM 3670 O O . MET A 1 466 ? 8.286 -8.808 -32.832 1.00 28.78 466 MET A O 1
ATOM 3674 N N . PRO A 1 467 ? 7.411 -7.345 -31.348 1.00 31.23 467 PRO A N 1
ATOM 3675 C CA . PRO A 1 467 ? 8.672 -7.061 -30.675 1.00 31.23 467 PRO A CA 1
ATOM 3676 C C . PRO A 1 467 ? 9.127 -8.253 -29.824 1.00 31.23 467 PRO A C 1
ATOM 3678 O O . PRO A 1 467 ? 8.343 -8.881 -29.113 1.00 31.23 467 PRO A O 1
ATOM 3681 N N . SER A 1 468 ? 10.414 -8.568 -29.937 1.00 34.22 468 SER A N 1
ATOM 3682 C CA . SER A 1 468 ? 11.112 -9.643 -29.240 1.00 34.22 468 SER A CA 1
ATOM 3683 C C . SER A 1 468 ? 11.356 -9.278 -27.775 1.00 34.22 468 SER A C 1
ATOM 3685 O O . SER A 1 468 ? 12.255 -8.491 -27.484 1.00 34.22 468 SER A O 1
ATOM 3687 N N . SER A 1 469 ? 10.578 -9.868 -26.868 1.00 35.62 469 SER A N 1
ATOM 3688 C CA . SER A 1 469 ? 10.851 -9.892 -25.431 1.00 35.62 469 SER A CA 1
ATOM 3689 C C . SER A 1 469 ? 11.399 -11.256 -25.006 1.00 35.62 469 SER A C 1
ATOM 3691 O O . SER A 1 469 ? 11.126 -12.288 -25.628 1.00 35.62 469 SER A O 1
ATOM 3693 N N . ASP A 1 470 ? 12.199 -11.220 -23.945 1.00 40.78 470 ASP A N 1
ATOM 3694 C CA . ASP A 1 470 ? 12.737 -12.331 -23.163 1.00 40.78 470 ASP A CA 1
ATOM 3695 C C . ASP A 1 470 ? 11.789 -13.547 -23.095 1.00 40.78 470 ASP A C 1
ATOM 3697 O O . ASP A 1 470 ? 10.841 -13.601 -22.312 1.00 40.78 470 ASP A O 1
ATOM 3701 N N . THR A 1 471 ? 11.990 -14.530 -23.975 1.00 43.69 471 THR A N 1
ATOM 3702 C CA . THR A 1 471 ? 11.127 -15.713 -24.063 1.00 43.69 471 THR A CA 1
ATOM 3703 C C . THR A 1 471 ? 11.958 -16.965 -24.298 1.00 43.69 471 THR A C 1
ATOM 3705 O O . THR A 1 471 ? 12.190 -17.356 -25.433 1.00 43.69 471 THR A O 1
ATOM 3708 N N . SER A 1 472 ? 12.388 -17.638 -23.225 1.00 51.00 472 SER A N 1
ATOM 3709 C CA . SER A 1 472 ? 12.580 -19.107 -23.257 1.00 51.00 472 SER A CA 1
ATOM 3710 C C . SER A 1 472 ? 12.847 -19.753 -21.888 1.00 51.00 472 SER A C 1
ATOM 3712 O O . SER A 1 472 ? 13.640 -20.688 -21.777 1.00 51.00 472 SER A O 1
ATOM 3714 N N . ARG A 1 473 ? 12.163 -19.347 -20.806 1.00 70.94 473 ARG A N 1
ATOM 3715 C CA . ARG A 1 473 ? 12.033 -20.296 -19.683 1.00 70.94 473 ARG A CA 1
ATOM 3716 C C . ARG A 1 473 ? 10.964 -21.323 -20.065 1.00 70.94 473 ARG A C 1
ATOM 3718 O O . ARG A 1 473 ? 9.833 -20.918 -20.337 1.00 70.94 473 ARG A O 1
ATOM 3725 N N . PRO A 1 474 ? 11.274 -22.633 -20.089 1.00 85.81 474 PRO A N 1
ATOM 3726 C CA . PRO A 1 474 ? 10.292 -23.635 -20.462 1.00 85.81 474 PRO A CA 1
ATOM 3727 C C . PRO A 1 474 ? 9.155 -23.647 -19.443 1.00 85.81 474 PRO A C 1
ATOM 3729 O O . PRO A 1 474 ? 9.371 -23.464 -18.241 1.00 85.81 474 PRO A O 1
ATOM 3732 N N . CYS A 1 475 ? 7.936 -23.911 -19.908 1.00 91.12 475 CYS A N 1
ATOM 3733 C CA . CYS A 1 475 ? 6.772 -24.005 -19.046 1.00 91.12 475 CYS A CA 1
ATOM 3734 C C . CYS A 1 475 ? 7.060 -24.982 -17.907 1.00 91.12 475 CYS A C 1
ATOM 3736 O O . CYS A 1 475 ? 7.347 -26.159 -18.133 1.00 91.12 475 CYS A O 1
ATOM 3738 N N . LYS A 1 476 ? 6.928 -24.534 -16.658 1.00 92.50 476 LYS A N 1
ATOM 3739 C CA . LYS A 1 476 ? 7.265 -25.361 -15.496 1.00 92.50 476 LYS A CA 1
ATOM 3740 C C . LYS A 1 476 ? 6.466 -26.668 -15.461 1.00 92.50 476 LYS A C 1
ATOM 3742 O O . LYS A 1 476 ? 6.984 -27.676 -14.972 1.00 92.50 476 LYS A O 1
ATOM 3747 N N . ARG A 1 477 ? 5.243 -26.646 -16.009 1.00 90.31 477 ARG A N 1
ATOM 3748 C CA . ARG A 1 477 ? 4.261 -27.739 -15.991 1.00 90.31 477 ARG A CA 1
ATOM 3749 C C . ARG A 1 477 ? 4.460 -28.756 -17.114 1.00 90.31 477 ARG A C 1
ATOM 3751 O O . ARG A 1 477 ? 4.593 -29.934 -16.808 1.00 90.31 477 ARG A O 1
ATOM 3758 N N . CYS A 1 478 ? 4.499 -28.326 -18.378 1.00 92.44 478 CYS A N 1
ATOM 3759 C CA . CYS A 1 478 ? 4.617 -29.237 -19.530 1.00 92.44 478 CYS A CA 1
ATOM 3760 C C . CYS A 1 478 ? 5.997 -29.250 -20.199 1.00 92.44 478 CYS A C 1
ATOM 3762 O O . CYS A 1 478 ? 6.209 -30.030 -21.118 1.00 92.44 478 CYS A O 1
ATOM 3764 N N . LYS A 1 479 ? 6.925 -28.398 -19.748 1.00 90.94 479 LYS A N 1
ATOM 3765 C CA . LYS A 1 479 ? 8.273 -28.219 -20.310 1.00 90.94 479 LYS A CA 1
ATOM 3766 C C . LYS A 1 479 ? 8.317 -27.695 -21.752 1.00 90.94 479 LYS A C 1
ATOM 3768 O O . LYS A 1 479 ? 9.390 -27.693 -22.337 1.00 90.94 479 LYS A O 1
ATOM 3773 N N . ALA A 1 480 ? 7.197 -27.209 -22.298 1.00 88.12 480 ALA A N 1
ATOM 3774 C CA . ALA A 1 480 ? 7.181 -26.524 -23.590 1.00 88.12 480 ALA A CA 1
ATOM 3775 C C . ALA A 1 480 ? 8.122 -25.315 -23.570 1.00 88.12 480 ALA A C 1
ATOM 3777 O O . ALA A 1 480 ? 8.133 -24.575 -22.589 1.00 88.12 480 ALA A O 1
ATOM 3778 N N . GLU A 1 481 ? 8.874 -25.111 -24.647 1.00 80.62 481 GLU A N 1
ATOM 3779 C CA . GLU A 1 481 ? 9.942 -24.103 -24.725 1.00 80.62 481 GLU A CA 1
ATOM 3780 C C . GLU A 1 481 ? 9.430 -22.669 -24.530 1.00 80.62 481 GLU A C 1
ATOM 3782 O O . GLU A 1 481 ? 10.133 -21.825 -23.980 1.00 80.62 481 GLU A O 1
ATOM 3787 N N . TYR A 1 482 ? 8.173 -22.413 -24.908 1.00 82.62 482 TYR A N 1
ATOM 3788 C CA . TYR A 1 482 ? 7.544 -21.102 -24.811 1.00 82.62 482 TYR A CA 1
ATOM 3789 C C . TYR A 1 482 ? 6.554 -21.014 -23.642 1.00 82.62 482 TYR A C 1
ATOM 3791 O O . TYR A 1 482 ? 5.516 -21.687 -23.622 1.00 82.62 482 TYR A O 1
ATOM 3799 N N . ALA A 1 483 ? 6.850 -20.145 -22.676 1.00 87.50 483 ALA A N 1
ATOM 3800 C CA . ALA A 1 483 ? 5.990 -19.852 -21.534 1.00 87.50 483 ALA A CA 1
ATOM 3801 C C . ALA A 1 483 ? 5.844 -18.338 -21.327 1.00 87.50 483 ALA A C 1
ATOM 3803 O O . ALA A 1 483 ? 6.584 -17.734 -20.560 1.00 87.50 483 ALA A O 1
ATOM 3804 N N . ALA A 1 484 ? 4.873 -17.739 -22.018 1.00 85.50 484 ALA A N 1
ATOM 3805 C CA . ALA A 1 484 ? 4.643 -16.292 -22.006 1.00 85.50 484 ALA A CA 1
ATOM 3806 C C . ALA A 1 484 ? 3.892 -15.752 -20.778 1.00 85.50 484 ALA A C 1
ATOM 3808 O O . ALA A 1 484 ? 3.749 -14.542 -20.649 1.00 85.50 484 ALA A O 1
ATOM 3809 N N . PHE A 1 485 ? 3.374 -16.617 -19.901 1.00 89.19 485 PHE A N 1
ATOM 3810 C CA . PHE A 1 485 ? 2.534 -16.204 -18.775 1.00 89.19 485 PHE A CA 1
ATOM 3811 C C . PHE A 1 485 ? 3.172 -16.603 -17.452 1.00 89.19 485 PHE A C 1
ATOM 3813 O O . PHE A 1 485 ? 3.819 -17.646 -17.346 1.00 89.19 485 PHE A O 1
ATOM 3820 N N . LEU A 1 486 ? 2.925 -15.814 -16.412 1.00 87.19 486 LEU A N 1
ATOM 3821 C CA . LEU A 1 486 ? 3.262 -16.175 -15.042 1.00 87.19 486 LEU A CA 1
ATOM 3822 C C . LEU A 1 486 ? 1.996 -16.636 -14.333 1.00 87.19 486 LEU A C 1
ATOM 3824 O O . LEU A 1 486 ? 1.034 -15.887 -14.184 1.00 87.19 486 LEU A O 1
ATOM 3828 N N . LEU A 1 487 ? 1.989 -17.894 -13.899 1.00 86.94 487 LEU A N 1
ATOM 3829 C CA . LEU A 1 487 ? 0.966 -18.385 -12.991 1.00 86.94 487 LEU A CA 1
ATOM 3830 C C . LEU A 1 487 ? 1.543 -18.347 -11.580 1.00 86.94 487 LEU A C 1
ATOM 3832 O O . LEU A 1 487 ? 2.361 -19.196 -11.216 1.00 86.94 487 LEU A O 1
ATOM 3836 N N . ARG A 1 488 ? 1.116 -17.353 -10.795 1.00 84.38 488 ARG A N 1
ATOM 3837 C CA . ARG A 1 488 ? 1.766 -16.971 -9.534 1.00 84.38 488 ARG A CA 1
ATOM 3838 C C . ARG A 1 488 ? 3.208 -16.552 -9.826 1.00 84.38 488 ARG A C 1
ATOM 3840 O O . ARG A 1 488 ? 3.414 -15.510 -10.424 1.00 84.38 488 ARG A O 1
ATOM 3847 N N . THR A 1 489 ? 4.186 -17.382 -9.490 1.00 82.31 489 THR A N 1
ATOM 3848 C CA . THR A 1 489 ? 5.609 -17.139 -9.769 1.00 82.31 489 THR A CA 1
ATOM 3849 C C . THR A 1 489 ? 6.180 -18.080 -10.833 1.00 82.31 489 THR A C 1
ATOM 3851 O O . THR A 1 489 ? 7.364 -18.008 -11.153 1.00 82.31 489 THR A O 1
ATOM 3854 N N . ASP A 1 490 ? 5.358 -18.975 -11.391 1.00 88.62 490 ASP A N 1
ATOM 3855 C CA . ASP A 1 490 ? 5.824 -20.055 -12.256 1.00 88.62 490 ASP A CA 1
ATOM 3856 C C . ASP A 1 490 ? 5.593 -19.747 -13.748 1.00 88.62 490 ASP A C 1
ATOM 3858 O O . ASP A 1 490 ? 4.434 -19.589 -14.161 1.00 88.62 490 ASP A O 1
ATOM 3862 N N . PRO A 1 491 ? 6.651 -19.761 -14.591 1.00 91.25 491 PRO A N 1
ATOM 3863 C CA . PRO A 1 491 ? 6.519 -19.648 -16.041 1.00 91.25 491 PRO A CA 1
ATOM 3864 C C . PRO A 1 491 ? 5.598 -20.733 -16.595 1.00 91.25 491 PRO A C 1
ATOM 3866 O O . PRO A 1 491 ? 5.819 -21.938 -16.415 1.00 91.25 491 PRO A O 1
ATOM 3869 N N . THR A 1 492 ? 4.533 -20.310 -17.262 1.00 92.38 492 THR A N 1
ATOM 3870 C CA . THR A 1 492 ? 3.428 -21.159 -17.694 1.00 92.38 492 THR A CA 1
ATOM 3871 C C . THR A 1 492 ? 3.029 -20.819 -19.132 1.00 92.38 492 THR A C 1
ATOM 3873 O O . THR A 1 492 ? 2.824 -19.661 -19.479 1.00 92.38 492 THR A O 1
ATOM 3876 N N . CYS A 1 493 ? 2.931 -21.827 -20.006 1.00 93.81 493 CYS A N 1
ATOM 3877 C CA . CYS A 1 493 ? 2.401 -21.622 -21.356 1.00 93.81 493 CYS A CA 1
ATOM 3878 C C . CYS A 1 493 ? 0.882 -21.413 -21.317 1.00 93.81 493 CYS A C 1
ATOM 3880 O O . CYS A 1 493 ? 0.219 -21.812 -20.354 1.00 93.81 493 CYS A O 1
ATOM 3882 N N . ARG A 1 494 ? 0.319 -20.846 -22.390 1.00 94.31 494 ARG A N 1
ATOM 3883 C CA . ARG A 1 494 ? -1.122 -20.574 -22.511 1.00 94.31 494 ARG A CA 1
ATOM 3884 C C . ARG A 1 494 ? -1.985 -21.771 -22.102 1.00 94.31 494 ARG A C 1
ATOM 3886 O O . ARG A 1 494 ? -2.865 -21.643 -21.255 1.00 94.31 494 ARG A O 1
ATOM 3893 N N . ASP A 1 495 ? -1.707 -22.941 -22.668 1.00 94.12 495 ASP A N 1
ATOM 3894 C CA . ASP A 1 495 ? -2.552 -24.121 -22.471 1.00 94.12 495 ASP A CA 1
ATOM 3895 C C . ASP A 1 495 ? -2.484 -24.635 -21.033 1.00 94.12 495 ASP A C 1
ATOM 3897 O O . ASP A 1 495 ? -3.507 -24.973 -20.441 1.00 94.12 495 ASP A O 1
ATOM 3901 N N . CYS A 1 496 ? -1.296 -24.627 -20.425 1.00 95.12 496 CYS A N 1
ATOM 3902 C CA . CYS A 1 496 ? -1.130 -24.999 -19.023 1.00 95.12 496 CYS A CA 1
ATOM 3903 C C . CYS A 1 496 ? -1.814 -24.015 -18.063 1.00 95.12 496 CYS A C 1
ATOM 3905 O O . CYS A 1 496 ? -2.253 -24.427 -16.986 1.00 95.12 496 CYS A O 1
ATOM 3907 N N . TYR A 1 497 ? -1.910 -22.738 -18.440 1.00 96.25 497 TYR A N 1
ATOM 3908 C CA . TYR A 1 497 ? -2.619 -21.717 -17.674 1.00 96.25 497 TYR A CA 1
ATOM 3909 C C . TYR A 1 497 ? -4.129 -21.970 -17.697 1.00 96.25 497 TYR A C 1
ATOM 3911 O O . TYR A 1 497 ? -4.760 -22.109 -16.649 1.00 96.25 497 TYR A O 1
ATOM 3919 N N . ILE A 1 498 ? -4.694 -22.126 -18.898 1.00 95.50 498 ILE A N 1
ATOM 3920 C CA . ILE A 1 498 ? -6.115 -22.443 -19.097 1.00 95.50 498 ILE A CA 1
ATOM 3921 C C . ILE A 1 498 ? -6.469 -23.747 -18.369 1.00 95.50 498 ILE A C 1
ATOM 3923 O O . ILE A 1 498 ? -7.436 -23.803 -17.606 1.00 95.50 498 ILE A O 1
ATOM 3927 N N . GLN A 1 499 ? -5.639 -24.784 -18.525 1.00 94.62 499 GLN A N 1
ATOM 3928 C CA . GLN A 1 499 ? -5.819 -26.066 -17.842 1.00 94.62 499 GLN A CA 1
ATOM 3929 C C . GLN A 1 499 ? -5.760 -25.940 -16.322 1.00 94.62 499 GLN A C 1
ATOM 3931 O O . GLN A 1 499 ? -6.476 -26.662 -15.633 1.00 94.62 499 GLN A O 1
ATOM 3936 N N . TYR A 1 500 ? -4.924 -25.058 -15.770 1.00 95.75 500 TYR A N 1
ATOM 3937 C CA . TYR A 1 500 ? -4.868 -24.843 -14.328 1.00 95.75 500 TYR A CA 1
ATOM 3938 C C . TYR A 1 500 ? -6.189 -24.304 -13.780 1.00 95.75 500 TYR A C 1
ATOM 3940 O O . TYR A 1 500 ? -6.714 -24.873 -12.818 1.00 95.75 500 TYR A O 1
ATOM 3948 N N . VAL A 1 501 ? -6.725 -23.250 -14.399 1.00 95.75 501 VAL A N 1
ATOM 3949 C CA . VAL A 1 501 ? -7.983 -22.620 -13.977 1.00 95.75 501 VAL A CA 1
ATOM 3950 C C . VAL A 1 501 ? -9.130 -23.630 -14.091 1.00 95.75 501 VAL A C 1
ATOM 3952 O O . VAL A 1 501 ? -9.847 -23.870 -13.115 1.00 95.75 501 VAL A O 1
ATOM 3955 N N . ALA A 1 502 ? -9.232 -24.323 -15.230 1.00 94.38 502 ALA A N 1
ATOM 3956 C CA . ALA A 1 502 ? -10.235 -25.364 -15.443 1.00 94.38 502 ALA A CA 1
ATOM 3957 C C . ALA A 1 502 ? -10.100 -26.526 -14.441 1.00 94.38 502 ALA A C 1
ATOM 3959 O O . ALA A 1 502 ? -11.088 -26.973 -13.858 1.00 94.38 502 ALA A O 1
ATOM 3960 N N . TYR A 1 503 ? -8.876 -26.995 -14.175 1.00 93.50 503 TYR A N 1
ATOM 3961 C CA . TYR A 1 503 ? -8.611 -28.066 -13.211 1.00 93.50 503 TYR A CA 1
ATOM 3962 C C . TYR A 1 503 ? -9.067 -27.699 -11.795 1.00 93.50 503 TYR A C 1
ATOM 3964 O O . TYR A 1 503 ? -9.661 -28.531 -11.103 1.00 93.50 503 TYR A O 1
ATOM 3972 N N . LYS A 1 504 ? -8.802 -26.462 -11.352 1.00 93.25 504 LYS A N 1
ATOM 3973 C CA . LYS A 1 504 ? -9.212 -25.978 -10.028 1.00 93.25 504 LYS A CA 1
ATOM 3974 C C . LYS A 1 504 ? -10.727 -26.019 -9.864 1.00 93.25 504 LYS A C 1
ATOM 3976 O O . LYS A 1 504 ? -11.200 -26.595 -8.883 1.00 93.25 504 LYS A O 1
ATOM 3981 N N . LEU A 1 505 ? -11.469 -25.515 -10.848 1.00 92.81 505 LEU A N 1
ATOM 3982 C CA . LEU A 1 505 ? -12.928 -25.588 -10.861 1.00 92.81 505 LEU A CA 1
ATOM 3983 C C . LEU A 1 505 ? -13.425 -27.041 -10.896 1.00 92.81 505 LEU A C 1
ATOM 3985 O O . LEU A 1 505 ? -14.238 -27.433 -10.058 1.00 92.81 505 LEU A O 1
ATOM 3989 N N . ASN A 1 506 ? -12.892 -27.872 -11.795 1.00 89.44 506 ASN A N 1
ATOM 3990 C CA . ASN A 1 506 ? -13.329 -29.263 -11.961 1.00 89.44 506 ASN A CA 1
ATOM 3991 C C . ASN A 1 506 ? -13.120 -30.094 -10.695 1.00 89.44 506 ASN A C 1
ATOM 3993 O O . ASN A 1 506 ? -13.974 -30.901 -10.323 1.00 89.44 506 ASN A O 1
ATOM 3997 N N . LYS A 1 507 ? -12.022 -29.857 -9.969 1.00 89.44 507 LYS A N 1
ATOM 3998 C CA . LYS A 1 507 ? -11.782 -30.482 -8.665 1.00 89.44 507 LYS A CA 1
ATOM 3999 C C . LYS A 1 507 ? -12.885 -30.130 -7.658 1.00 89.44 507 LYS A C 1
ATOM 4001 O O . LYS A 1 507 ? -13.330 -31.011 -6.919 1.00 89.44 507 LYS A O 1
ATOM 4006 N N . ARG A 1 508 ? -13.345 -28.873 -7.629 1.00 89.94 508 ARG A N 1
ATOM 4007 C CA . ARG A 1 508 ? -14.444 -28.431 -6.750 1.00 89.94 508 ARG A CA 1
ATOM 4008 C C . ARG A 1 508 ? -15.789 -28.999 -7.195 1.00 89.94 508 ARG A C 1
ATOM 4010 O O . ARG A 1 508 ? -16.508 -29.527 -6.352 1.00 89.94 508 ARG A O 1
ATOM 4017 N N . LEU A 1 509 ? -16.100 -28.980 -8.492 1.00 90.19 509 LEU A N 1
ATOM 4018 C CA . LEU A 1 509 ? -17.331 -29.584 -9.020 1.00 90.19 509 LEU A CA 1
ATOM 4019 C C . LEU A 1 509 ? -17.391 -31.093 -8.767 1.00 90.19 509 LEU A C 1
ATOM 4021 O O . LEU A 1 509 ? -18.454 -31.618 -8.445 1.00 90.19 509 LEU A O 1
ATOM 4025 N N . GLY A 1 510 ? -16.257 -31.794 -8.843 1.00 88.19 510 GLY A N 1
ATOM 4026 C CA . GLY A 1 510 ? -16.166 -33.207 -8.476 1.00 88.19 510 GLY A CA 1
ATOM 4027 C C . GLY A 1 510 ? -16.481 -33.452 -6.997 1.00 88.19 510 GLY A C 1
ATOM 4028 O O . GLY A 1 510 ? -17.212 -34.389 -6.668 1.00 88.19 510 GLY A O 1
ATOM 4029 N N . ALA A 1 511 ? -15.983 -32.591 -6.102 1.00 87.56 511 ALA 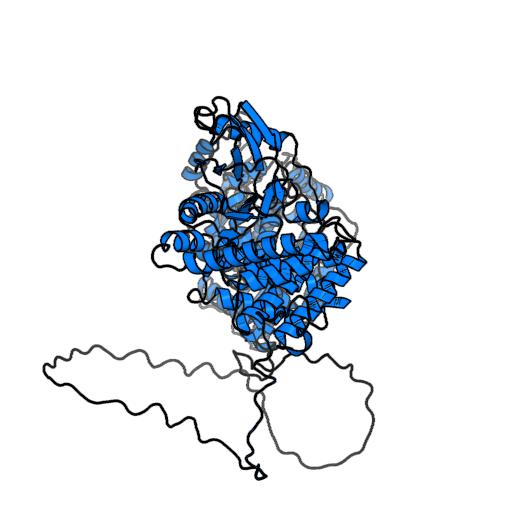A N 1
ATOM 4030 C CA . ALA A 1 511 ? -16.306 -32.646 -4.676 1.00 87.56 511 ALA A CA 1
ATOM 4031 C C . ALA A 1 511 ? -17.791 -32.347 -4.410 1.00 87.56 511 ALA A C 1
ATOM 4033 O O . ALA A 1 511 ? -18.441 -33.110 -3.696 1.00 87.56 511 ALA A O 1
ATOM 4034 N N . LEU A 1 512 ? -18.340 -31.305 -5.043 1.00 89.81 512 LEU A N 1
ATOM 4035 C CA . LEU A 1 512 ? -19.762 -30.962 -4.987 1.00 89.81 512 LEU A CA 1
ATOM 4036 C C . LEU A 1 512 ? -20.634 -32.123 -5.466 1.00 89.81 512 LEU A C 1
ATOM 4038 O O . LEU A 1 512 ? -21.581 -32.513 -4.788 1.00 89.81 512 LEU A O 1
ATOM 4042 N N . HIS A 1 513 ? -20.297 -32.706 -6.615 1.00 86.50 513 HIS A N 1
ATOM 4043 C CA . HIS A 1 513 ? -21.032 -33.835 -7.166 1.00 86.50 513 HIS A CA 1
ATOM 4044 C C . HIS A 1 513 ? -21.030 -35.019 -6.195 1.00 86.50 513 HIS A C 1
ATOM 4046 O O . HIS A 1 513 ? -22.059 -35.655 -5.989 1.00 86.50 513 HIS A O 1
ATOM 4052 N N . LYS A 1 514 ? -19.891 -35.306 -5.554 1.00 85.69 514 LYS A N 1
ATOM 4053 C CA . LYS A 1 514 ? -19.808 -36.359 -4.538 1.00 85.69 514 LYS A CA 1
ATOM 4054 C C . LYS A 1 514 ? -20.676 -36.050 -3.312 1.00 85.69 514 LYS A C 1
ATOM 4056 O O . LYS A 1 514 ? -21.265 -36.976 -2.767 1.00 85.69 514 LYS A O 1
ATOM 4061 N N . ALA A 1 515 ? -20.748 -34.788 -2.893 1.00 83.12 515 ALA A N 1
ATOM 4062 C CA . ALA A 1 515 ? -21.515 -34.357 -1.725 1.00 83.12 515 ALA A CA 1
ATOM 4063 C C . ALA A 1 515 ? -23.035 -34.327 -1.967 1.00 83.12 515 ALA A C 1
ATOM 4065 O O . ALA A 1 515 ? -23.802 -34.607 -1.054 1.00 83.12 515 ALA A O 1
ATOM 4066 N N . THR A 1 516 ? -23.470 -34.009 -3.188 1.00 83.06 516 THR A N 1
ATOM 4067 C CA . THR A 1 516 ? -24.894 -33.864 -3.560 1.00 83.06 516 THR A CA 1
ATOM 4068 C C . THR A 1 516 ? -25.505 -35.127 -4.160 1.00 83.06 516 THR A C 1
ATOM 4070 O O . THR A 1 516 ? -26.715 -35.207 -4.366 1.00 83.06 516 THR A O 1
ATOM 4073 N N . ARG A 1 517 ? -24.692 -36.147 -4.453 1.00 78.38 517 ARG A N 1
ATOM 4074 C CA . ARG A 1 517 ? -25.179 -37.403 -5.020 1.00 78.38 517 ARG A CA 1
ATOM 4075 C C . ARG A 1 517 ? -25.919 -38.232 -3.968 1.00 78.38 517 ARG A C 1
ATOM 4077 O O . ARG A 1 517 ? -25.316 -39.035 -3.262 1.00 78.38 517 ARG A O 1
ATOM 4084 N N . SER A 1 518 ? -27.243 -38.120 -3.963 1.00 65.12 518 SER A N 1
ATOM 4085 C CA . SER A 1 518 ? -28.117 -38.891 -3.065 1.00 65.12 518 SER A CA 1
ATOM 4086 C C . SER A 1 518 ? -28.494 -40.284 -3.592 1.00 65.12 518 SER A C 1
ATOM 4088 O O . SER A 1 518 ? -28.999 -41.111 -2.839 1.00 65.12 518 SER A O 1
ATOM 4090 N N . SER A 1 519 ? -28.263 -40.584 -4.880 1.00 67.69 519 SER A N 1
ATOM 4091 C CA . SER A 1 519 ? -28.651 -41.864 -5.495 1.00 67.69 519 SER A CA 1
ATOM 4092 C C . SER A 1 519 ? -27.610 -42.415 -6.472 1.00 67.69 519 SER A C 1
ATOM 4094 O O . SER A 1 519 ? -26.807 -41.693 -7.073 1.00 67.69 519 SER A O 1
ATOM 4096 N N . LYS A 1 520 ? -27.635 -43.741 -6.659 1.00 66.75 520 LYS A N 1
ATOM 4097 C CA . LYS A 1 520 ? -26.883 -44.418 -7.724 1.00 66.75 520 LYS A CA 1
ATOM 4098 C C . LYS A 1 520 ? -27.533 -44.243 -9.102 1.00 66.75 520 LYS A C 1
ATOM 4100 O O . LYS A 1 520 ? -26.834 -44.458 -10.089 1.00 66.75 520 LYS A O 1
ATOM 4105 N N . LYS A 1 521 ? -28.816 -43.849 -9.170 1.00 70.69 521 LYS A N 1
ATOM 4106 C CA . LYS A 1 521 ? -29.522 -43.584 -10.433 1.00 70.69 521 LYS A CA 1
ATOM 4107 C C . LYS A 1 521 ? -28.868 -42.417 -11.176 1.00 70.69 521 LYS A C 1
ATOM 4109 O O . LYS A 1 521 ? -28.466 -41.432 -10.563 1.00 70.69 521 LYS A O 1
ATOM 4114 N N . LEU A 1 522 ? -28.756 -42.560 -12.491 1.00 69.31 522 LEU A N 1
ATOM 4115 C CA . LEU A 1 522 ? -28.255 -41.516 -13.375 1.00 69.31 522 LEU A CA 1
ATOM 4116 C C . LEU A 1 522 ? -29.351 -40.461 -13.532 1.00 69.31 522 LEU A C 1
ATOM 4118 O O . LEU A 1 522 ? -30.415 -40.753 -14.070 1.00 69.31 522 LEU A O 1
ATOM 4122 N N . THR A 1 523 ? -29.104 -39.262 -13.017 1.00 76.75 523 THR A N 1
ATOM 4123 C CA . THR A 1 523 ? -29.989 -38.102 -13.169 1.00 76.75 523 THR A CA 1
ATOM 4124 C C . THR A 1 523 ? -29.233 -36.982 -13.866 1.00 76.75 523 THR A C 1
ATOM 4126 O O . THR A 1 523 ? -28.001 -36.923 -13.796 1.00 76.75 523 THR A O 1
ATOM 4129 N N . THR A 1 524 ? -29.956 -36.094 -14.540 1.00 83.56 524 THR A N 1
ATOM 4130 C CA . THR A 1 524 ? -29.391 -34.844 -15.052 1.00 83.56 524 THR A CA 1
ATOM 4131 C C . THR A 1 524 ? -28.828 -34.027 -13.894 1.00 83.56 524 THR A C 1
ATOM 4133 O O . THR A 1 524 ? -29.451 -33.905 -12.837 1.00 83.56 524 THR A O 1
ATOM 4136 N N . ARG A 1 525 ? -27.622 -33.494 -14.077 1.00 87.00 525 ARG A N 1
ATOM 4137 C CA . ARG A 1 525 ? -26.958 -32.618 -13.113 1.00 87.00 525 ARG A CA 1
ATOM 4138 C C . ARG A 1 525 ? -27.202 -31.186 -13.531 1.00 87.00 525 ARG A C 1
ATOM 4140 O O . ARG A 1 525 ? -26.570 -30.714 -14.471 1.00 87.00 525 ARG A O 1
ATOM 4147 N N . ARG A 1 526 ? -28.090 -30.511 -12.813 1.00 93.50 526 ARG A N 1
ATOM 4148 C CA . ARG A 1 526 ? -28.380 -29.102 -13.039 1.00 93.50 526 ARG A CA 1
ATOM 4149 C C . ARG A 1 526 ? -27.829 -28.265 -11.896 1.00 93.50 526 ARG A C 1
ATOM 4151 O O . ARG A 1 526 ? -28.154 -28.537 -10.736 1.00 93.50 526 ARG A O 1
ATOM 4158 N N . TYR A 1 527 ? -26.975 -27.298 -12.214 1.00 95.94 527 TYR A N 1
ATOM 4159 C CA . TYR A 1 527 ? -26.423 -26.339 -11.254 1.00 95.94 527 TYR A CA 1
ATOM 4160 C C . TYR A 1 527 ? -26.730 -24.927 -11.738 1.00 95.94 527 TYR A C 1
ATOM 4162 O O . TYR A 1 527 ? -26.549 -24.639 -12.921 1.00 95.94 527 TYR A O 1
ATOM 4170 N N . LEU A 1 528 ? -27.152 -24.057 -10.821 1.00 98.38 528 LEU A N 1
ATOM 4171 C CA . LEU A 1 528 ? -27.352 -22.644 -11.119 1.00 98.38 528 LEU A CA 1
ATOM 4172 C C . LEU A 1 528 ? -26.073 -21.869 -10.819 1.00 98.38 528 LEU A C 1
ATOM 4174 O O . LEU A 1 528 ? -25.507 -22.051 -9.745 1.00 98.38 528 LEU A O 1
ATOM 4178 N N . ALA A 1 529 ? -25.646 -20.980 -11.710 1.00 98.44 529 ALA A N 1
ATOM 4179 C CA . ALA A 1 529 ? -24.596 -20.006 -11.447 1.00 98.44 529 ALA A CA 1
ATOM 4180 C C . ALA A 1 529 ? -25.093 -18.573 -11.669 1.00 98.44 529 ALA A C 1
ATOM 4182 O O . ALA A 1 529 ? -25.742 -18.279 -12.672 1.00 98.44 529 ALA A O 1
ATOM 4183 N N . GLY A 1 530 ? -24.766 -17.678 -10.736 1.00 97.88 530 GLY A N 1
ATOM 4184 C CA . GLY A 1 530 ? -25.045 -16.248 -10.884 1.00 97.88 530 GLY A CA 1
ATOM 4185 C C . GLY A 1 530 ? -24.031 -15.564 -11.807 1.00 97.88 530 GLY A C 1
ATOM 4186 O O . GLY A 1 530 ? -22.822 -15.712 -11.608 1.00 97.88 530 GLY A O 1
ATOM 4187 N N . LEU A 1 531 ? -24.516 -14.789 -12.778 1.00 97.88 531 LEU A N 1
ATOM 4188 C CA . LEU A 1 531 ? -23.722 -13.985 -13.707 1.00 97.88 531 LEU A CA 1
ATOM 4189 C C . LEU A 1 531 ? -23.869 -12.497 -13.383 1.00 97.88 531 LEU A C 1
ATOM 4191 O O . LEU A 1 531 ? -24.938 -11.918 -13.532 1.00 97.88 531 LEU A O 1
ATOM 4195 N N . SER A 1 532 ? -22.772 -11.868 -12.970 1.00 95.06 532 SER A N 1
ATOM 4196 C CA . SER A 1 532 ? -22.694 -10.425 -12.693 1.00 95.06 532 SER A CA 1
ATOM 4197 C C . SER A 1 532 ? -22.024 -9.630 -13.817 1.00 95.06 532 SER A C 1
ATOM 4199 O O . SER A 1 532 ? -21.768 -8.444 -13.648 1.00 95.06 532 SER A O 1
ATOM 4201 N N . PHE A 1 533 ? -21.656 -10.297 -14.917 1.00 95.38 533 PHE A N 1
ATOM 4202 C CA . PHE A 1 533 ? -20.809 -9.781 -16.004 1.00 95.38 533 PHE A CA 1
ATOM 4203 C C . PHE A 1 533 ? -19.387 -9.350 -15.601 1.00 95.38 533 PHE A C 1
ATOM 4205 O O . PHE A 1 533 ? -18.618 -8.907 -16.451 1.00 95.38 533 PHE A O 1
ATOM 4212 N N . GLY A 1 534 ? -19.011 -9.503 -14.330 1.00 93.38 534 GLY A N 1
ATOM 4213 C CA . GLY A 1 534 ? -17.641 -9.307 -13.866 1.00 93.38 534 GLY A CA 1
ATOM 4214 C C . GLY A 1 534 ? -16.727 -10.498 -14.199 1.00 93.38 534 GLY A C 1
ATOM 4215 O O . GLY A 1 534 ? -17.222 -11.609 -14.408 1.00 93.38 534 GLY A O 1
ATOM 4216 N N . PRO A 1 535 ? -15.390 -10.316 -14.155 1.00 94.06 535 PRO A N 1
ATOM 4217 C CA . PRO A 1 535 ? -14.422 -11.323 -14.596 1.00 94.06 535 PRO A CA 1
ATOM 4218 C C . PRO A 1 535 ? -14.677 -12.725 -14.031 1.00 94.06 535 PRO A C 1
ATOM 4220 O O . PRO A 1 535 ? -14.723 -13.713 -14.760 1.00 94.06 535 PRO A O 1
ATOM 4223 N N . SER A 1 536 ? -14.911 -12.817 -12.724 1.00 95.44 536 SER A N 1
ATOM 4224 C CA . SER A 1 536 ? -15.038 -14.105 -12.053 1.00 95.44 536 SER A CA 1
ATOM 4225 C C . SER A 1 536 ? -16.328 -14.854 -12.406 1.00 95.44 536 SER A C 1
ATOM 4227 O O . SER A 1 536 ? -16.296 -16.067 -12.610 1.00 95.44 536 SER A O 1
ATOM 4229 N N . SER A 1 537 ? -17.466 -14.164 -12.527 1.00 96.88 537 SER A N 1
ATOM 4230 C CA . SER A 1 537 ? -18.730 -14.818 -12.893 1.00 96.88 537 SER A CA 1
ATOM 4231 C C . SER A 1 537 ? -18.758 -15.218 -14.373 1.00 96.88 537 SER A C 1
ATOM 4233 O O . SER A 1 537 ? -19.271 -16.288 -14.705 1.00 96.88 537 SER A O 1
ATOM 4235 N N . SER A 1 538 ? -18.105 -14.444 -15.241 1.00 97.44 538 SER A N 1
ATOM 4236 C CA . SER A 1 538 ? -17.943 -14.765 -16.662 1.00 97.44 538 SER A CA 1
ATOM 4237 C C . SER A 1 538 ? -17.033 -15.973 -16.899 1.00 97.44 538 SER A C 1
ATOM 4239 O O . SER A 1 538 ? -17.384 -16.861 -17.675 1.00 97.44 538 SER A O 1
ATOM 4241 N N . VAL A 1 539 ? -15.904 -16.074 -16.184 1.00 97.75 539 VAL A N 1
ATOM 4242 C CA . VAL A 1 539 ? -15.040 -17.268 -16.243 1.00 97.75 539 VAL A CA 1
ATOM 4243 C C . VAL A 1 539 ? -15.762 -18.502 -15.701 1.00 97.75 539 VAL A C 1
ATOM 4245 O O . VAL A 1 539 ? -15.639 -19.582 -16.280 1.00 97.75 539 VAL A O 1
ATOM 4248 N N . LEU A 1 540 ? -16.556 -18.361 -14.632 1.00 98.00 540 LEU A N 1
ATOM 4249 C CA . LEU A 1 540 ? -17.390 -19.459 -14.138 1.00 98.00 540 LEU A CA 1
ATOM 4250 C C . LEU A 1 540 ? -18.377 -19.935 -15.218 1.00 98.00 540 LEU A C 1
ATOM 4252 O O . LEU A 1 540 ? -18.457 -21.137 -15.462 1.00 98.00 540 LEU A O 1
ATOM 4256 N N . ALA A 1 541 ? -19.083 -19.019 -15.887 1.00 97.75 541 ALA A N 1
ATOM 4257 C CA . ALA A 1 541 ? -20.021 -19.357 -16.959 1.00 97.75 541 ALA A CA 1
ATOM 4258 C C . ALA A 1 541 ? -19.331 -20.074 -18.136 1.00 97.75 541 ALA A C 1
ATOM 4260 O O . ALA A 1 541 ? -19.804 -21.130 -18.559 1.00 97.75 541 ALA A O 1
ATOM 4261 N N . GLN A 1 542 ? -18.180 -19.568 -18.599 1.00 96.94 542 GLN A N 1
ATOM 4262 C CA . GLN A 1 542 ? -17.367 -20.210 -19.643 1.00 96.94 542 GLN A CA 1
ATOM 4263 C C . GLN A 1 542 ? -17.004 -21.649 -19.268 1.00 96.94 542 GLN A C 1
ATOM 4265 O O . GLN A 1 542 ? -17.249 -22.578 -20.034 1.00 96.94 542 GLN A O 1
ATOM 4270 N N . LEU A 1 543 ? -16.435 -21.844 -18.076 1.00 96.69 543 LEU A N 1
ATOM 4271 C CA . LEU A 1 543 ? -15.966 -23.156 -17.637 1.00 96.69 543 LEU A CA 1
ATOM 4272 C C . LEU A 1 543 ? -17.119 -24.149 -17.465 1.00 96.69 543 LEU A C 1
ATOM 4274 O O . LEU A 1 543 ? -16.959 -25.328 -17.772 1.00 96.69 543 LEU A O 1
ATOM 4278 N N . LEU A 1 544 ? -18.283 -23.690 -16.998 1.00 96.69 544 LEU A N 1
ATOM 4279 C CA . LEU A 1 544 ? -19.482 -24.521 -16.899 1.00 96.69 544 LEU A CA 1
ATOM 4280 C C . LEU A 1 544 ? -20.017 -24.919 -18.280 1.00 96.69 544 LEU A C 1
ATOM 4282 O O . LEU A 1 544 ? -20.343 -26.090 -18.472 1.00 96.69 544 LEU A O 1
ATOM 4286 N N . SER A 1 545 ? -20.047 -23.989 -19.240 1.00 95.62 545 SER A N 1
ATOM 4287 C CA . SER A 1 545 ? -20.400 -24.282 -20.636 1.00 95.62 545 SER A CA 1
ATOM 4288 C C . SER A 1 545 ? -19.441 -25.314 -21.241 1.00 95.62 545 SER A C 1
ATOM 4290 O O . SER A 1 545 ? -19.880 -26.299 -21.830 1.00 95.62 545 SER A O 1
ATOM 4292 N N . ASP A 1 546 ? -18.131 -25.170 -21.018 1.00 93.88 546 ASP A N 1
ATOM 4293 C CA . ASP A 1 546 ? -17.134 -26.145 -21.478 1.00 93.88 546 ASP A CA 1
ATOM 4294 C C . ASP A 1 546 ? -17.328 -27.531 -20.845 1.00 93.88 546 ASP A C 1
ATOM 4296 O O . ASP A 1 546 ? -17.147 -28.553 -21.511 1.00 93.88 546 ASP A O 1
ATOM 4300 N N . GLN A 1 547 ? -17.721 -27.597 -19.567 1.00 92.06 547 GLN A N 1
ATOM 4301 C CA . GLN A 1 547 ? -18.062 -28.870 -18.927 1.00 92.06 547 GLN A CA 1
ATOM 4302 C C . GLN A 1 547 ? -19.323 -29.500 -19.532 1.00 92.06 547 GLN A C 1
ATOM 4304 O O . GLN A 1 547 ? -19.355 -30.718 -19.716 1.00 92.06 547 GLN A O 1
ATOM 4309 N N . ALA A 1 548 ? -20.341 -28.704 -19.863 1.00 93.25 548 ALA A N 1
ATOM 4310 C CA . ALA A 1 548 ? -21.569 -29.193 -20.489 1.00 93.25 548 ALA A CA 1
ATOM 4311 C C . ALA A 1 548 ? -21.281 -29.797 -21.865 1.00 93.25 548 ALA A C 1
ATOM 4313 O O . ALA A 1 548 ? -21.632 -30.953 -22.124 1.00 93.25 548 ALA A O 1
ATOM 4314 N N . ARG A 1 549 ? -20.510 -29.069 -22.680 1.00 93.31 549 ARG A N 1
ATOM 4315 C CA . ARG A 1 549 ? -20.007 -29.534 -23.974 1.00 93.31 549 ARG A CA 1
ATOM 4316 C C . ARG A 1 549 ? -19.244 -30.847 -23.849 1.00 93.31 549 ARG A C 1
ATOM 4318 O O . ARG A 1 549 ? -19.573 -31.826 -24.513 1.00 93.31 549 ARG A O 1
ATOM 4325 N N . HIS A 1 550 ? -18.287 -30.915 -22.921 1.00 89.69 550 HIS A N 1
ATOM 4326 C CA . HIS A 1 550 ? -17.481 -32.116 -22.700 1.00 89.69 550 HIS A CA 1
ATOM 4327 C C . HIS A 1 550 ? -18.322 -33.329 -22.267 1.00 89.69 550 HIS A C 1
ATOM 4329 O O . HIS A 1 550 ? -18.061 -34.454 -22.700 1.00 89.69 550 HIS A O 1
ATOM 4335 N N . HIS A 1 551 ? -19.333 -33.128 -21.417 1.00 88.19 551 HIS A N 1
ATOM 4336 C CA . HIS A 1 551 ? -20.252 -34.189 -20.999 1.00 88.19 551 HIS A CA 1
ATOM 4337 C C . HIS A 1 551 ? -21.128 -34.692 -22.156 1.00 88.19 551 HIS A C 1
ATOM 4339 O O . HIS A 1 551 ? -21.368 -35.901 -22.252 1.00 88.19 551 HIS A O 1
ATOM 4345 N N . SER A 1 552 ? -21.570 -33.781 -23.025 1.00 88.62 552 SER A N 1
ATOM 4346 C CA . SER A 1 552 ? -22.351 -34.087 -24.225 1.00 88.62 552 SER A CA 1
ATOM 4347 C C . SER A 1 552 ? -21.527 -34.879 -25.250 1.00 88.62 552 SER A C 1
ATOM 4349 O O . SER A 1 552 ? -21.904 -35.990 -25.630 1.00 88.62 552 SER A O 1
ATOM 4351 N N . GLU A 1 553 ? -20.342 -34.376 -25.613 1.00 90.56 553 GLU A N 1
ATOM 4352 C CA . GLU A 1 553 ? -19.441 -34.989 -26.601 1.00 90.56 553 GLU A CA 1
ATOM 4353 C C . GLU A 1 553 ? -18.982 -36.397 -26.182 1.00 90.56 553 GLU A C 1
ATOM 4355 O O . GLU A 1 553 ? -18.953 -37.319 -27.000 1.00 90.56 553 GLU A O 1
ATOM 4360 N N . ASN A 1 554 ? -18.677 -36.601 -24.895 1.00 85.56 554 ASN A N 1
ATOM 4361 C CA . ASN A 1 554 ? -18.183 -37.886 -24.386 1.00 85.56 554 ASN A CA 1
ATOM 4362 C C . ASN A 1 554 ? -19.286 -38.875 -23.990 1.00 85.56 554 ASN A C 1
ATOM 4364 O O . ASN A 1 554 ? -18.985 -39.904 -23.381 1.00 85.56 554 ASN A O 1
ATOM 4368 N N . LYS A 1 555 ? -20.557 -38.583 -24.310 1.00 79.12 555 LYS A N 1
ATOM 4369 C CA . LYS A 1 555 ? -21.718 -39.422 -23.958 1.00 79.12 555 LYS A CA 1
ATOM 4370 C C . LYS A 1 555 ? -21.692 -39.837 -22.485 1.00 79.12 555 LYS A C 1
ATOM 4372 O O . LYS A 1 555 ? -21.889 -41.007 -22.141 1.00 79.12 555 LYS A O 1
ATOM 4377 N N . ALA A 1 556 ? -21.385 -38.880 -21.609 1.00 74.88 556 ALA A N 1
ATOM 4378 C CA . ALA A 1 556 ? -21.314 -39.148 -20.187 1.00 74.88 556 ALA A CA 1
ATOM 4379 C C . ALA A 1 556 ? -22.656 -39.715 -19.703 1.00 74.88 556 ALA A C 1
ATOM 4381 O O . ALA A 1 556 ? -23.724 -39.244 -20.080 1.00 74.88 556 ALA A O 1
ATOM 4382 N N . SER A 1 557 ? -22.596 -40.708 -18.816 1.00 69.50 557 SER A N 1
ATOM 4383 C CA . SER A 1 557 ? -23.785 -41.402 -18.291 1.00 69.50 557 SER A CA 1
ATOM 4384 C C . SER A 1 557 ? -24.835 -40.491 -17.624 1.00 69.50 557 SER A C 1
ATOM 4386 O O . SER A 1 557 ? -25.955 -40.920 -17.376 1.00 69.50 557 SER A O 1
ATOM 4388 N N . SER A 1 558 ? -24.486 -39.244 -17.307 1.00 78.00 558 SER A N 1
ATOM 4389 C CA . SER A 1 558 ? -25.335 -38.258 -16.641 1.00 78.00 558 SER A CA 1
ATOM 4390 C C . SER A 1 558 ? -25.110 -36.900 -17.324 1.00 78.00 558 SER A C 1
ATOM 4392 O O . SER A 1 558 ? -23.974 -36.405 -17.279 1.00 78.00 558 SER A O 1
ATOM 4394 N N . PRO A 1 559 ? -26.143 -36.327 -17.980 1.00 83.94 559 PRO A N 1
ATOM 4395 C CA . PRO A 1 559 ? -26.063 -35.010 -18.611 1.00 83.94 559 PRO A CA 1
ATOM 4396 C C . PRO A 1 559 ? -25.723 -33.919 -17.595 1.00 83.94 559 PRO A C 1
ATOM 4398 O O . PRO A 1 559 ? -26.125 -34.007 -16.430 1.00 83.94 559 PRO A O 1
ATOM 4401 N N . PHE A 1 560 ? -24.987 -32.901 -18.037 1.00 90.69 560 PHE A N 1
ATOM 4402 C CA . PHE A 1 560 ? -24.636 -31.732 -17.237 1.00 90.69 560 PHE A CA 1
ATOM 4403 C C . PHE A 1 560 ? -25.243 -30.479 -17.869 1.00 90.69 560 PHE A C 1
ATOM 4405 O O . PHE A 1 560 ? -24.920 -30.156 -19.005 1.00 90.69 560 PHE A O 1
ATOM 4412 N N . GLU A 1 561 ? -26.124 -29.804 -17.133 1.00 93.12 561 GLU A N 1
ATOM 4413 C CA . GLU A 1 561 ? -26.910 -28.660 -17.601 1.00 93.12 561 GLU A CA 1
ATOM 4414 C C . GLU A 1 561 ? -26.655 -27.448 -16.691 1.00 93.12 561 GLU A C 1
ATOM 4416 O O . GLU A 1 561 ? -27.264 -27.327 -15.622 1.00 93.12 561 GLU A O 1
ATOM 4421 N N . PRO A 1 562 ? -25.729 -26.552 -17.054 1.00 96.06 562 PRO A N 1
ATOM 4422 C CA . PRO A 1 562 ? -25.525 -25.320 -16.314 1.00 96.06 562 PRO A CA 1
ATOM 4423 C C . PRO A 1 562 ? -26.623 -24.302 -16.641 1.00 96.06 562 PRO A C 1
ATOM 4425 O O . PRO A 1 562 ? -26.900 -24.002 -17.804 1.00 96.06 562 PRO A O 1
ATOM 4428 N N . VAL A 1 563 ? -27.225 -23.754 -15.587 1.00 98.25 563 VAL A N 1
ATOM 4429 C CA . VAL A 1 563 ? -28.211 -22.670 -15.639 1.00 98.25 563 VAL A CA 1
ATOM 4430 C C . VAL A 1 563 ? -27.525 -21.388 -15.193 1.00 98.25 563 VAL A C 1
ATOM 4432 O O . VAL A 1 563 ? -27.123 -21.271 -14.040 1.00 98.25 563 VAL A O 1
ATOM 4435 N N . ILE A 1 564 ? -27.353 -20.434 -16.096 1.00 98.44 564 ILE A N 1
ATOM 4436 C CA . ILE A 1 564 ? -26.671 -19.170 -15.841 1.00 98.44 564 ILE A CA 1
ATOM 4437 C C . ILE A 1 564 ? -27.716 -18.062 -15.737 1.00 98.44 564 ILE A C 1
ATOM 4439 O O . ILE A 1 564 ? -28.426 -17.780 -16.702 1.00 98.44 564 ILE A O 1
ATOM 4443 N N . ILE A 1 565 ? -27.815 -17.430 -14.568 1.00 98.44 565 ILE A N 1
ATOM 4444 C CA . ILE A 1 565 ? -28.805 -16.377 -14.317 1.00 98.44 565 ILE A CA 1
ATOM 4445 C C . ILE A 1 565 ? -28.116 -15.052 -14.036 1.00 98.44 565 ILE A C 1
ATOM 4447 O O . ILE A 1 565 ? -27.295 -14.952 -13.124 1.00 98.44 565 ILE A O 1
ATOM 4451 N N . HIS A 1 566 ? -28.502 -14.027 -14.787 1.00 98.06 566 HIS A N 1
ATOM 4452 C CA . HIS A 1 566 ? -28.220 -12.639 -14.455 1.00 98.06 566 HIS A CA 1
ATOM 4453 C C . HIS A 1 566 ? -29.437 -12.019 -13.760 1.00 98.06 566 HIS A C 1
ATOM 4455 O O . HIS A 1 566 ? -30.557 -12.164 -14.251 1.00 98.06 566 HIS A O 1
ATOM 4461 N N . ILE A 1 567 ? -29.215 -11.336 -12.633 1.00 97.56 567 ILE A N 1
ATOM 4462 C CA . ILE A 1 567 ? -30.246 -10.516 -11.989 1.00 97.56 567 ILE A CA 1
ATOM 4463 C C . ILE A 1 567 ? -30.073 -9.078 -12.478 1.00 97.56 567 ILE A C 1
ATOM 4465 O O . ILE A 1 567 ? -29.063 -8.452 -12.159 1.00 97.56 567 ILE A O 1
ATOM 4469 N N . ASP A 1 568 ? -31.042 -8.578 -13.242 1.00 94.50 568 ASP A N 1
ATOM 4470 C CA . ASP A 1 568 ? -31.062 -7.200 -13.735 1.00 94.50 568 ASP A CA 1
ATOM 4471 C C . ASP A 1 568 ? -31.469 -6.269 -12.586 1.00 94.50 568 ASP A C 1
ATOM 4473 O O . ASP A 1 568 ? -32.613 -6.285 -12.124 1.00 94.50 568 ASP A O 1
ATOM 4477 N N . THR A 1 569 ? -30.497 -5.521 -12.065 1.00 92.75 569 THR A N 1
ATOM 4478 C CA . THR A 1 569 ? -30.672 -4.626 -10.912 1.00 92.75 569 THR A CA 1
ATOM 4479 C C . THR A 1 569 ? -31.173 -3.239 -11.298 1.00 92.75 569 THR A C 1
ATOM 4481 O O . THR A 1 569 ? -31.367 -2.408 -10.414 1.00 92.75 569 THR A O 1
ATOM 4484 N N . GLU A 1 570 ? -31.336 -2.962 -12.593 1.00 88.56 570 GLU A N 1
ATOM 4485 C CA . GLU A 1 570 ? -31.854 -1.687 -13.072 1.00 88.56 570 GLU A CA 1
ATOM 4486 C C . GLU A 1 570 ? -33.352 -1.577 -12.755 1.00 88.56 570 GLU A C 1
ATOM 4488 O O . GLU A 1 570 ? -34.148 -2.439 -13.126 1.00 88.56 570 GLU A O 1
ATOM 4493 N N . LEU A 1 571 ? -33.732 -0.513 -12.042 1.00 85.00 571 LEU A N 1
ATOM 4494 C CA . LEU A 1 571 ? -35.119 -0.266 -11.629 1.00 85.00 571 LEU A CA 1
ATOM 4495 C C . LEU A 1 571 ? -35.816 0.786 -12.505 1.00 85.00 571 LEU A C 1
ATOM 4497 O O . LEU A 1 571 ? -37.002 1.046 -12.304 1.00 85.00 571 LEU A O 1
ATOM 4501 N N . SER A 1 572 ? -35.111 1.406 -13.461 1.00 78.06 572 SER A N 1
ATOM 4502 C CA . SER A 1 572 ? -35.719 2.362 -14.390 1.00 78.06 572 SER A CA 1
ATOM 4503 C C . SER A 1 572 ? -36.546 1.673 -15.481 1.00 78.06 572 SER A C 1
ATOM 4505 O O . SER A 1 572 ? -36.119 0.716 -16.129 1.00 78.06 572 SER A O 1
ATOM 4507 N N . ASN A 1 573 ? -37.743 2.206 -15.731 1.00 63.16 573 ASN A N 1
ATOM 4508 C CA . ASN A 1 573 ? -38.605 1.758 -16.820 1.00 63.16 573 ASN A CA 1
ATOM 4509 C C . ASN A 1 573 ? -38.132 2.386 -18.133 1.00 63.16 573 ASN A C 1
ATOM 4511 O O . ASN A 1 573 ? -38.593 3.454 -18.533 1.00 63.16 573 ASN A O 1
ATOM 4515 N N . THR A 1 574 ? -37.180 1.741 -18.799 1.00 60.16 574 THR A N 1
ATOM 4516 C CA . THR A 1 574 ? -36.829 2.094 -20.178 1.00 60.16 574 THR A CA 1
ATOM 4517 C C . THR A 1 574 ? -37.659 1.253 -21.144 1.00 60.16 574 THR A C 1
ATOM 4519 O O . THR A 1 574 ? -37.656 0.025 -21.079 1.00 60.16 574 THR A O 1
ATOM 4522 N N . GLU A 1 575 ? -38.396 1.905 -22.047 1.00 57.38 575 GLU A N 1
ATOM 4523 C CA . GLU A 1 575 ? -39.087 1.212 -23.138 1.00 57.38 575 GLU A CA 1
ATOM 4524 C C . GLU A 1 575 ? -38.040 0.608 -24.092 1.00 57.38 575 GLU A C 1
ATOM 4526 O O . GLU A 1 575 ? -37.358 1.324 -24.826 1.00 57.38 575 GLU A O 1
ATOM 4531 N N . GLY A 1 576 ? -37.868 -0.719 -24.059 1.00 67.75 576 GLY A N 1
ATOM 4532 C CA . GLY A 1 576 ? -36.948 -1.444 -24.938 1.00 67.75 576 GLY A CA 1
ATOM 4533 C C . GLY A 1 576 ? -36.274 -2.655 -24.288 1.00 67.75 576 GLY A C 1
ATOM 4534 O O . GLY A 1 576 ? -36.539 -3.027 -23.148 1.00 67.75 576 GLY A O 1
ATOM 4535 N N . GLU A 1 577 ? -35.389 -3.312 -25.039 1.00 75.94 577 GLU A N 1
ATOM 4536 C CA . GLU A 1 577 ? -34.560 -4.402 -24.518 1.00 75.94 577 GLU A CA 1
ATOM 4537 C C . GLU A 1 577 ? -33.434 -3.839 -23.632 1.00 75.94 577 GLU A C 1
ATOM 4539 O O . GLU A 1 577 ? -32.608 -3.055 -24.115 1.00 75.94 577 GLU A O 1
ATOM 4544 N N . SER A 1 578 ? -33.401 -4.236 -22.349 1.00 83.88 578 SER A N 1
ATOM 4545 C CA . SER A 1 578 ? -32.429 -3.719 -21.374 1.00 83.88 578 SER A CA 1
ATOM 4546 C C . SER A 1 578 ? -30.979 -4.007 -21.803 1.00 83.88 578 SER A C 1
ATOM 4548 O O . SER A 1 578 ? -30.715 -5.037 -22.440 1.00 83.88 578 SER A O 1
ATOM 4550 N N . PRO A 1 579 ? -30.004 -3.138 -21.461 1.00 88.56 579 PRO A N 1
ATOM 4551 C CA . PRO A 1 579 ? -28.589 -3.379 -21.760 1.00 88.56 579 PRO A CA 1
ATOM 4552 C C . PRO A 1 579 ? -28.100 -4.744 -21.258 1.00 88.56 579 PRO A C 1
ATOM 4554 O O . PRO A 1 579 ? -27.345 -5.427 -21.951 1.00 88.56 579 PRO A O 1
ATOM 4557 N N . ALA A 1 580 ? -28.596 -5.174 -20.095 1.00 90.56 580 ALA A N 1
ATOM 4558 C CA . ALA A 1 580 ? -28.314 -6.481 -19.519 1.00 90.56 580 ALA A CA 1
ATOM 4559 C C . ALA A 1 580 ? -28.818 -7.636 -20.399 1.00 90.56 580 ALA A C 1
ATOM 4561 O O . ALA A 1 580 ? -28.078 -8.591 -20.632 1.00 90.56 580 ALA A O 1
ATOM 4562 N N . LYS A 1 581 ? -30.042 -7.549 -20.944 1.00 92.19 581 LYS A N 1
ATOM 4563 C CA . LYS A 1 581 ? -30.584 -8.562 -21.870 1.00 92.19 581 LYS A CA 1
ATOM 4564 C C . LYS A 1 581 ? -29.768 -8.662 -23.159 1.00 92.19 581 LYS A C 1
ATOM 4566 O O . LYS A 1 581 ? -29.457 -9.777 -23.580 1.00 92.19 581 LYS A O 1
ATOM 4571 N N . LYS A 1 582 ? -29.361 -7.525 -23.735 1.00 92.50 582 LYS A N 1
ATOM 4572 C CA . LYS A 1 582 ? -28.496 -7.489 -24.930 1.00 92.50 582 LYS A CA 1
ATOM 4573 C C . LYS A 1 582 ? -27.154 -8.163 -24.668 1.00 92.50 582 LYS A C 1
ATOM 4575 O O . LYS A 1 582 ? -26.755 -9.054 -25.413 1.00 92.50 582 LYS A O 1
ATOM 4580 N N . LEU A 1 583 ? -26.494 -7.791 -23.571 1.00 94.44 583 LEU A N 1
ATOM 4581 C CA . LEU A 1 583 ? -25.219 -8.387 -23.182 1.00 94.44 583 LEU A CA 1
ATOM 4582 C C . LEU A 1 583 ? -25.361 -9.891 -22.906 1.00 94.44 583 LEU A C 1
ATOM 4584 O O . LEU A 1 583 ? -24.531 -10.680 -23.350 1.00 94.44 583 LEU A O 1
ATOM 4588 N N . LEU A 1 584 ? -26.443 -10.318 -22.249 1.00 95.56 584 LEU A N 1
ATOM 4589 C CA . LEU A 1 584 ? -26.734 -11.738 -22.039 1.00 95.56 584 LEU A CA 1
ATOM 4590 C C . LEU A 1 584 ? -26.917 -12.501 -23.365 1.00 95.56 584 LEU A C 1
ATOM 4592 O O . LEU A 1 584 ? -26.549 -13.672 -23.454 1.00 95.56 584 LEU A O 1
ATOM 4596 N N . GLY A 1 585 ? -27.450 -11.843 -24.400 1.00 95.31 585 GLY A N 1
ATOM 4597 C CA . GLY A 1 585 ? -27.517 -12.371 -25.764 1.00 95.31 585 GLY A CA 1
ATOM 4598 C C . GLY A 1 585 ? -26.139 -12.702 -26.342 1.00 95.31 585 GLY A C 1
ATOM 4599 O O . GLY A 1 585 ? -25.959 -13.786 -26.900 1.00 95.31 585 GLY A O 1
ATOM 4600 N N . GLU A 1 586 ? -25.146 -11.834 -26.130 1.00 95.56 586 GLU A N 1
ATOM 4601 C CA . GLU A 1 586 ? -23.756 -12.089 -26.535 1.00 95.56 586 GLU A CA 1
ATOM 4602 C C . GLU A 1 586 ? -23.132 -13.257 -25.762 1.00 95.56 586 GLU A C 1
ATOM 4604 O O . GLU A 1 586 ? -22.492 -14.120 -26.366 1.00 95.56 586 GLU A O 1
ATOM 4609 N N . TYR A 1 587 ? -23.386 -13.360 -24.450 1.00 96.56 587 TYR A N 1
ATOM 4610 C CA . TYR A 1 587 ? -22.952 -14.521 -23.659 1.00 96.56 587 TYR A CA 1
ATOM 4611 C C . TYR A 1 587 ? -23.553 -15.821 -24.193 1.00 96.56 587 TYR A C 1
ATOM 4613 O O . TYR A 1 587 ? -22.829 -16.795 -24.383 1.00 96.56 587 TYR A O 1
ATOM 4621 N N . ARG A 1 588 ? -24.855 -15.831 -24.500 1.00 96.38 588 ARG A N 1
ATOM 4622 C CA . ARG A 1 588 ? -25.532 -16.997 -25.086 1.00 96.38 588 ARG A CA 1
ATOM 4623 C C . ARG A 1 588 ? -24.938 -17.379 -26.444 1.00 96.38 588 ARG A C 1
ATOM 4625 O O . ARG A 1 588 ? -24.848 -18.562 -26.755 1.00 96.38 588 ARG A O 1
ATOM 4632 N N . ARG A 1 589 ? -24.527 -16.391 -27.247 1.00 95.25 589 ARG A N 1
ATOM 4633 C CA . ARG A 1 589 ? -23.898 -16.615 -28.555 1.00 95.25 589 ARG A CA 1
ATOM 4634 C C . ARG A 1 589 ? -22.529 -17.283 -28.426 1.00 95.25 589 ARG A C 1
ATOM 4636 O O . ARG A 1 589 ? -22.240 -18.193 -29.199 1.00 95.25 589 ARG A O 1
ATOM 4643 N N . VAL A 1 590 ? -21.689 -16.838 -27.488 1.00 95.19 590 VAL A N 1
ATOM 4644 C CA . VAL A 1 590 ? -20.325 -17.381 -27.330 1.00 95.19 590 VAL A CA 1
ATOM 4645 C C . VAL A 1 590 ? -20.261 -18.630 -26.445 1.00 95.19 590 VAL A C 1
ATOM 4647 O O . VAL A 1 590 ? -19.306 -19.394 -26.567 1.00 95.19 590 VAL A O 1
ATOM 4650 N N . LEU A 1 591 ? -21.281 -18.879 -25.612 1.00 95.56 591 LEU A N 1
ATOM 4651 C CA . LEU A 1 591 ? -21.397 -20.023 -24.691 1.00 95.56 591 LEU A CA 1
ATOM 4652 C C . LEU A 1 591 ? -22.669 -20.860 -24.968 1.00 95.56 591 LEU A C 1
ATOM 4654 O O . LEU A 1 591 ? -23.583 -20.884 -24.143 1.00 95.56 591 LEU A O 1
ATOM 4658 N N . PRO A 1 592 ? -22.781 -21.554 -26.112 1.00 94.12 592 PRO A N 1
ATOM 4659 C CA . PRO A 1 592 ? -24.041 -22.178 -26.537 1.00 94.12 592 PRO A CA 1
ATOM 4660 C C . PRO A 1 592 ? -24.482 -23.383 -25.688 1.00 94.12 592 PRO A C 1
ATOM 4662 O O . PRO A 1 592 ? -25.659 -23.738 -25.702 1.00 94.12 592 PRO A O 1
ATOM 4665 N N . ASP A 1 593 ? -23.566 -24.019 -24.952 1.00 95.00 593 ASP A N 1
ATOM 4666 C CA . ASP A 1 593 ? -23.843 -25.232 -24.165 1.00 95.00 593 ASP A CA 1
ATOM 4667 C C . ASP A 1 593 ? -24.403 -24.940 -22.760 1.00 95.00 593 ASP A C 1
ATOM 4669 O O . ASP A 1 593 ? -24.586 -25.855 -21.952 1.00 95.00 593 ASP A O 1
ATOM 4673 N N . ALA A 1 594 ? -24.671 -23.670 -22.449 1.00 95.06 594 ALA A N 1
ATOM 4674 C CA . ALA A 1 594 ? -25.279 -23.242 -21.197 1.00 95.06 594 ALA A CA 1
ATOM 4675 C C . ALA A 1 594 ? -26.625 -22.541 -21.426 1.00 95.06 594 ALA A C 1
ATOM 4677 O O . ALA A 1 594 ? -26.836 -21.840 -22.416 1.00 95.06 594 ALA A O 1
ATOM 4678 N N . MET A 1 595 ? -27.549 -22.707 -20.478 1.00 96.50 595 MET A N 1
ATOM 4679 C CA . MET A 1 595 ? -28.823 -21.990 -20.491 1.00 96.50 595 MET A CA 1
ATOM 4680 C C . MET A 1 595 ? -28.641 -20.619 -19.837 1.00 96.50 595 MET A C 1
ATOM 4682 O O . MET A 1 595 ? -28.088 -20.543 -18.745 1.00 96.50 595 MET A O 1
ATOM 4686 N N . PHE A 1 596 ? -29.141 -19.553 -20.466 1.00 97.69 596 PHE A N 1
ATOM 4687 C CA . PHE A 1 596 ? -29.057 -18.185 -19.938 1.00 97.69 596 PHE A CA 1
ATOM 4688 C C . PHE A 1 596 ? -30.438 -17.580 -19.713 1.00 97.69 596 PHE A C 1
ATOM 4690 O O . PHE A 1 596 ? -31.258 -17.584 -20.637 1.00 97.69 596 PHE A O 1
ATOM 4697 N N . GLU A 1 597 ? -30.644 -16.974 -18.546 1.00 97.12 597 GLU A N 1
ATOM 4698 C CA . GLU A 1 597 ? -31.858 -16.241 -18.176 1.00 97.12 597 GLU A CA 1
ATOM 4699 C C . GLU A 1 597 ? -31.512 -14.879 -17.555 1.00 97.12 597 GLU A C 1
ATOM 4701 O O . GLU A 1 597 ? -30.556 -14.756 -16.786 1.00 97.12 597 GLU A O 1
ATOM 4706 N N . CYS A 1 598 ? -32.285 -13.849 -17.911 1.00 96.31 598 CYS A N 1
ATOM 4707 C CA . CYS A 1 598 ? -32.218 -12.521 -17.305 1.00 96.31 598 CYS A CA 1
ATOM 4708 C C . CYS A 1 598 ? -33.469 -12.331 -16.446 1.00 96.31 598 CYS A C 1
ATOM 4710 O O . CYS A 1 598 ? -34.574 -12.337 -16.993 1.00 96.31 598 CYS A O 1
ATOM 4712 N N . VAL A 1 599 ? -33.296 -12.175 -15.137 1.00 95.94 599 VAL A N 1
ATOM 4713 C CA . VAL A 1 599 ? -34.389 -12.051 -14.164 1.00 95.94 599 VAL A CA 1
ATOM 4714 C C . VAL A 1 599 ? -34.372 -10.633 -13.590 1.00 95.94 599 VAL A C 1
ATOM 4716 O O . VAL A 1 599 ? -33.338 -10.223 -13.065 1.00 95.94 599 VAL A O 1
ATOM 4719 N N . PRO A 1 600 ? -35.465 -9.860 -13.670 1.00 94.12 600 PRO A N 1
ATOM 4720 C CA . PRO A 1 600 ? -35.501 -8.519 -13.098 1.00 94.12 600 PRO A CA 1
ATOM 4721 C C . PRO A 1 600 ? -35.524 -8.576 -11.564 1.00 94.12 600 PRO A C 1
ATOM 4723 O O . PRO A 1 600 ? -36.178 -9.437 -10.977 1.00 94.12 600 PRO A O 1
ATOM 4726 N N . LEU A 1 601 ? -34.846 -7.637 -10.896 1.00 94.62 601 LEU A N 1
ATOM 4727 C CA . LEU A 1 601 ? -34.741 -7.632 -9.431 1.00 94.62 601 LEU A CA 1
ATOM 4728 C C . LEU A 1 601 ? -36.111 -7.588 -8.732 1.00 94.62 601 LEU A C 1
ATOM 4730 O O . LEU A 1 601 ? -36.244 -8.175 -7.663 1.00 94.62 601 LEU A O 1
ATOM 4734 N N . LYS A 1 602 ? -37.133 -6.961 -9.330 1.00 91.69 602 LYS A N 1
ATOM 4735 C CA . LYS A 1 602 ? -38.512 -6.904 -8.798 1.00 91.69 602 LYS A CA 1
ATOM 4736 C C . LYS A 1 602 ? -39.116 -8.266 -8.458 1.00 91.69 602 LYS A C 1
ATOM 4738 O O . LYS A 1 602 ? -39.890 -8.347 -7.506 1.00 91.69 602 LYS A O 1
ATOM 4743 N N . ASP A 1 603 ? -38.701 -9.332 -9.143 1.00 94.12 603 ASP A N 1
ATOM 4744 C CA . ASP A 1 603 ? -39.162 -10.696 -8.869 1.00 94.12 603 ASP A CA 1
ATOM 4745 C C . ASP A 1 603 ? -38.814 -11.138 -7.440 1.00 94.12 603 ASP A C 1
ATOM 4747 O O . ASP A 1 603 ? -39.483 -12.011 -6.879 1.00 94.12 603 ASP A O 1
ATOM 4751 N N . VAL A 1 604 ? -37.823 -10.489 -6.806 1.00 94.94 604 VAL A N 1
ATOM 4752 C CA . VAL A 1 604 ? -37.473 -10.723 -5.404 1.00 94.94 604 VAL A CA 1
ATOM 4753 C C . VAL A 1 604 ? -38.667 -10.519 -4.473 1.00 94.94 604 VAL A C 1
ATOM 4755 O O . VAL A 1 604 ? -38.764 -11.229 -3.485 1.00 94.94 604 VAL A O 1
ATOM 4758 N N . LEU A 1 605 ? -39.617 -9.633 -4.795 1.00 91.38 605 LEU A N 1
ATOM 4759 C CA . LEU A 1 605 ? -40.801 -9.364 -3.966 1.00 91.38 605 LEU A CA 1
ATOM 4760 C C . LEU A 1 605 ? -41.702 -10.598 -3.773 1.00 91.38 605 LEU A C 1
ATOM 4762 O O . LEU A 1 605 ? -42.493 -10.634 -2.832 1.00 91.38 605 LEU A O 1
ATOM 4766 N N . SER A 1 606 ? -41.571 -11.611 -4.637 1.00 90.88 606 SER A N 1
ATOM 4767 C CA . SER A 1 606 ? -42.264 -12.901 -4.519 1.00 90.88 606 SER A CA 1
ATOM 4768 C C . SER A 1 606 ? -41.508 -13.934 -3.667 1.00 90.88 606 SER A C 1
ATOM 4770 O O . SER A 1 606 ? -42.047 -14.999 -3.351 1.00 90.88 606 SER A O 1
ATOM 4772 N N . VAL A 1 607 ? -40.265 -13.633 -3.275 1.00 93.25 607 VAL A N 1
ATOM 4773 C CA . VAL A 1 607 ? -39.402 -14.549 -2.529 1.00 93.25 607 VAL A CA 1
ATOM 4774 C C . VAL A 1 607 ? -39.928 -14.742 -1.115 1.00 93.25 607 VAL A C 1
ATOM 4776 O O . VAL A 1 607 ? -39.963 -13.814 -0.307 1.00 93.25 607 VAL A O 1
ATOM 4779 N N . LYS A 1 608 ? -40.235 -15.998 -0.780 1.00 92.69 608 LYS A N 1
ATOM 4780 C CA . LYS A 1 608 ? -40.683 -16.404 0.561 1.00 92.69 608 LYS A CA 1
ATOM 4781 C C . LYS A 1 608 ? -39.553 -16.615 1.568 1.00 92.69 608 LYS A C 1
ATOM 4783 O O . LYS A 1 608 ? -39.815 -16.837 2.741 1.00 92.69 608 LYS A O 1
ATOM 4788 N N . SER A 1 609 ? -38.294 -16.582 1.134 1.00 93.19 609 SER A N 1
ATOM 4789 C CA . SER A 1 609 ? -37.146 -16.716 2.047 1.00 93.19 609 SER A CA 1
ATOM 4790 C C . SER A 1 609 ? -36.756 -15.434 2.783 1.00 93.19 609 SER A C 1
ATOM 4792 O O . SER A 1 609 ? -35.782 -15.443 3.531 1.00 93.19 609 SER A O 1
ATOM 4794 N N . ILE A 1 610 ? -37.529 -14.365 2.585 1.00 92.94 610 ILE A N 1
ATOM 4795 C CA . ILE A 1 610 ? -37.391 -13.082 3.267 1.00 92.94 610 ILE A CA 1
ATOM 4796 C C . ILE A 1 610 ? -38.660 -12.858 4.093 1.00 92.94 610 ILE A C 1
ATOM 4798 O O . ILE A 1 610 ? -39.776 -12.947 3.581 1.00 92.94 610 ILE A O 1
ATOM 4802 N N . ASP A 1 611 ? -38.485 -12.541 5.368 1.00 90.56 611 ASP A N 1
ATOM 4803 C CA . ASP A 1 611 ? -39.529 -11.970 6.206 1.00 90.56 611 ASP A CA 1
ATOM 4804 C C . ASP A 1 611 ? -39.672 -10.483 5.861 1.00 90.56 611 ASP A C 1
ATOM 4806 O O . ASP A 1 611 ? -38.997 -9.614 6.419 1.00 90.56 611 ASP A O 1
ATOM 4810 N N . TRP A 1 612 ? -40.556 -10.189 4.911 1.00 87.88 612 TRP A N 1
ATOM 4811 C CA . TRP A 1 612 ? -40.800 -8.830 4.426 1.00 87.88 612 TRP A CA 1
ATOM 4812 C C . TRP A 1 612 ? -41.318 -7.870 5.501 1.00 87.88 612 TRP A C 1
ATOM 4814 O O . TRP A 1 612 ? -41.209 -6.662 5.308 1.00 87.88 612 TRP A O 1
ATOM 4824 N N . SER A 1 613 ? -41.821 -8.374 6.638 1.00 83.94 613 SER A N 1
ATOM 4825 C CA . SER A 1 613 ? -42.217 -7.528 7.771 1.00 83.94 613 SER A CA 1
ATOM 4826 C C . SER A 1 613 ? -41.021 -6.905 8.501 1.00 83.94 613 SER A C 1
ATOM 4828 O O . SER A 1 613 ? -41.181 -5.931 9.231 1.00 83.94 613 SER A O 1
ATOM 4830 N N . THR A 1 614 ? -39.809 -7.426 8.274 1.00 84.31 614 THR A N 1
ATOM 4831 C CA . THR A 1 614 ? -38.566 -6.892 8.854 1.00 84.31 614 THR A CA 1
ATOM 4832 C C . THR A 1 614 ? -37.949 -5.742 8.063 1.00 84.31 614 THR A C 1
ATOM 4834 O O . THR A 1 614 ? -36.996 -5.126 8.535 1.00 84.31 614 THR A O 1
ATOM 4837 N N . LEU A 1 615 ? -38.455 -5.452 6.862 1.00 87.19 615 LEU A N 1
ATOM 4838 C CA . LEU A 1 615 ? -37.934 -4.406 5.984 1.00 87.19 615 LEU A CA 1
ATOM 4839 C C . LEU A 1 615 ? -38.853 -3.174 6.005 1.00 87.19 615 LEU A C 1
ATOM 4841 O O . LEU A 1 615 ? -40.064 -3.329 6.164 1.00 87.19 615 LEU A O 1
ATOM 4845 N N . PRO A 1 616 ? -38.314 -1.954 5.813 1.00 81.62 616 PRO A N 1
ATOM 4846 C CA . PRO A 1 616 ? -39.085 -0.712 5.839 1.00 81.62 616 PRO A CA 1
ATOM 4847 C C . PRO A 1 616 ? -39.893 -0.551 4.541 1.00 81.62 616 PRO A C 1
ATOM 4849 O O . PRO A 1 616 ? -39.573 0.260 3.674 1.00 81.62 616 PRO A O 1
ATOM 4852 N N . LEU A 1 617 ? -40.922 -1.381 4.379 1.00 75.75 617 LEU A N 1
ATOM 4853 C CA . LEU A 1 617 ? -41.854 -1.363 3.259 1.00 75.75 617 LEU A CA 1
ATOM 4854 C C . LEU A 1 617 ? -43.234 -0.905 3.724 1.00 75.75 617 LEU A C 1
ATOM 4856 O O . LEU A 1 617 ? -43.741 -1.377 4.739 1.00 75.75 617 LEU A O 1
ATOM 4860 N N . ASP A 1 618 ? -43.870 -0.040 2.935 1.00 65.38 618 ASP A N 1
ATOM 4861 C CA . ASP A 1 618 ? -45.261 0.354 3.162 1.00 65.38 618 ASP A CA 1
ATOM 4862 C C . ASP A 1 618 ? -46.190 -0.869 3.034 1.00 65.38 618 ASP A C 1
ATOM 4864 O O . ASP A 1 618 ? -46.042 -1.680 2.116 1.00 65.38 618 ASP A O 1
ATOM 4868 N N . THR A 1 619 ? -47.187 -0.982 3.916 1.00 56.94 619 THR A N 1
ATOM 4869 C CA . THR A 1 619 ? -48.182 -2.076 3.965 1.00 56.94 619 THR A CA 1
ATOM 4870 C C . THR A 1 619 ? -49.236 -2.026 2.847 1.00 56.94 619 THR A C 1
ATOM 4872 O O . THR A 1 619 ? -50.300 -2.634 2.963 1.00 56.94 619 THR A O 1
ATOM 4875 N N . VAL A 1 620 ? -48.975 -1.305 1.753 1.00 53.03 620 VAL A N 1
ATOM 4876 C CA . VAL A 1 620 ? -49.924 -1.175 0.639 1.00 53.03 620 VAL A CA 1
ATOM 4877 C C . VAL A 1 620 ? -50.000 -2.495 -0.137 1.00 53.03 620 VAL A C 1
ATOM 4879 O O . VAL A 1 620 ? -48.991 -3.173 -0.335 1.00 53.03 620 VAL A O 1
ATOM 4882 N N . THR A 1 621 ? -51.222 -2.859 -0.530 1.00 51.25 621 THR A N 1
ATOM 4883 C CA . THR A 1 621 ? -51.612 -4.120 -1.173 1.00 51.25 621 THR A CA 1
ATOM 4884 C C . THR A 1 621 ? -50.700 -4.534 -2.337 1.00 51.25 621 THR A C 1
ATOM 4886 O O . THR A 1 621 ? -50.195 -3.668 -3.057 1.00 51.25 621 THR A O 1
ATOM 4889 N N . PRO A 1 622 ? -50.493 -5.851 -2.547 1.00 51.38 622 PRO A N 1
ATOM 4890 C CA . PRO A 1 622 ? -49.781 -6.360 -3.712 1.00 51.38 622 PRO A CA 1
ATOM 4891 C C . PRO A 1 622 ? -50.592 -6.027 -4.967 1.00 51.38 622 PRO A C 1
ATOM 4893 O O . PRO A 1 622 ? -51.584 -6.684 -5.258 1.00 51.38 622 PRO A O 1
ATOM 4896 N N . ASP A 1 623 ? -50.198 -4.976 -5.677 1.00 47.56 623 ASP A N 1
ATOM 4897 C CA . ASP A 1 623 ? -50.753 -4.648 -6.986 1.00 47.56 623 ASP A CA 1
ATOM 4898 C C . ASP A 1 623 ? -49.792 -5.180 -8.054 1.00 47.56 623 ASP A C 1
ATOM 4900 O O . ASP A 1 623 ? -48.634 -4.763 -8.100 1.00 47.56 623 ASP A O 1
ATOM 4904 N N . ASP A 1 624 ? -50.293 -6.063 -8.922 1.00 53.81 624 ASP A N 1
ATOM 4905 C CA . ASP A 1 624 ? -49.605 -6.729 -10.046 1.00 53.81 624 ASP A CA 1
ATOM 4906 C C . ASP A 1 624 ? -49.124 -5.773 -11.169 1.00 53.81 624 ASP A C 1
ATOM 4908 O O . ASP A 1 624 ? -48.909 -6.188 -12.307 1.00 53.81 624 ASP A O 1
ATOM 4912 N N . ASP A 1 625 ? -48.976 -4.478 -10.882 1.00 64.25 625 ASP A N 1
ATOM 4913 C CA . ASP A 1 625 ? -48.521 -3.479 -11.847 1.00 64.25 625 ASP A CA 1
ATOM 4914 C C . ASP A 1 625 ? -46.989 -3.342 -11.814 1.00 64.25 625 ASP A C 1
ATOM 4916 O O . ASP A 1 625 ? -46.360 -3.174 -10.759 1.00 64.25 625 ASP A O 1
ATOM 4920 N N . ASP A 1 626 ? -46.386 -3.410 -12.996 1.00 61.38 626 ASP A N 1
ATOM 4921 C CA . ASP A 1 626 ? -44.940 -3.502 -13.190 1.00 61.38 626 ASP A CA 1
ATOM 4922 C C . ASP A 1 626 ? -44.212 -2.235 -12.711 1.00 61.38 626 ASP A C 1
ATOM 4924 O O . ASP A 1 626 ? -43.174 -2.303 -12.043 1.00 61.38 626 ASP A O 1
ATOM 4928 N N . ASP A 1 627 ? -44.826 -1.074 -12.963 1.00 64.69 627 ASP A N 1
ATOM 4929 C CA . ASP A 1 627 ? -44.341 0.244 -12.543 1.00 64.69 627 ASP A CA 1
ATOM 4930 C C . ASP A 1 627 ? -44.355 0.393 -11.008 1.00 64.69 627 ASP A C 1
ATOM 4932 O O . ASP A 1 627 ? -43.415 0.905 -10.387 1.00 64.69 627 ASP A O 1
ATOM 4936 N N . LYS A 1 628 ? -45.380 -0.165 -10.350 1.00 74.56 628 LYS A N 1
ATOM 4937 C CA . LYS A 1 628 ? -45.525 -0.112 -8.887 1.00 74.56 628 LYS A CA 1
ATOM 4938 C C . LYS A 1 628 ? -44.513 -1.001 -8.164 1.00 74.56 628 LYS A C 1
ATOM 4940 O O . LYS A 1 628 ? -44.051 -0.620 -7.083 1.00 74.56 628 LYS A O 1
ATOM 4945 N N . SER A 1 629 ? -44.139 -2.143 -8.747 1.00 82.31 629 SER A N 1
ATOM 4946 C CA . SER A 1 629 ? -43.179 -3.094 -8.160 1.00 82.31 629 SER A CA 1
ATOM 4947 C C . SER A 1 629 ? -41.744 -2.557 -8.163 1.00 82.31 629 SER A C 1
ATOM 4949 O O . SER A 1 629 ? -41.074 -2.579 -7.125 1.00 82.31 629 SER A O 1
ATOM 4951 N N . ASN A 1 630 ? -41.297 -1.981 -9.286 1.00 85.56 630 ASN A N 1
ATOM 4952 C CA . ASN A 1 630 ? -40.015 -1.268 -9.360 1.00 85.56 630 ASN A CA 1
ATOM 4953 C C . ASN A 1 630 ? -39.997 -0.059 -8.411 1.00 85.56 630 ASN A C 1
ATOM 4955 O O . ASN A 1 630 ? -39.056 0.115 -7.631 1.00 85.56 630 ASN A O 1
ATOM 4959 N N . GLY A 1 631 ? -41.083 0.724 -8.386 1.00 85.56 631 GLY A N 1
ATOM 4960 C CA . GLY A 1 631 ? -41.239 1.839 -7.453 1.00 85.56 631 GLY A CA 1
ATOM 4961 C C . GLY A 1 631 ? -41.176 1.419 -5.979 1.00 85.56 631 GLY A C 1
ATOM 4962 O O . GLY A 1 631 ? -40.626 2.151 -5.153 1.00 85.56 631 GLY A O 1
ATOM 4963 N N . ARG A 1 632 ? -41.690 0.232 -5.628 1.00 86.88 632 ARG A N 1
ATOM 4964 C CA . ARG A 1 632 ? -41.628 -0.322 -4.264 1.00 86.88 632 ARG A CA 1
ATOM 4965 C C . ARG A 1 632 ? -40.194 -0.637 -3.838 1.00 86.88 632 ARG A C 1
ATOM 4967 O O . ARG A 1 632 ? -39.803 -0.252 -2.737 1.00 86.88 632 ARG A O 1
ATOM 4974 N N . LEU A 1 633 ? -39.397 -1.271 -4.700 1.00 90.56 633 LEU A N 1
ATOM 4975 C CA . LEU A 1 633 ? -37.975 -1.508 -4.421 1.00 90.56 633 LEU A CA 1
ATOM 4976 C C . LEU A 1 633 ? -37.175 -0.203 -4.352 1.00 90.56 633 LEU A C 1
ATOM 4978 O O . LEU A 1 633 ? -36.320 -0.055 -3.481 1.00 90.56 633 LEU A O 1
ATOM 4982 N N . GLN A 1 634 ? -37.483 0.773 -5.209 1.00 90.62 634 GLN A N 1
ATOM 4983 C CA . GLN A 1 634 ? -36.827 2.078 -5.163 1.00 90.62 634 GLN A CA 1
ATOM 4984 C C . GLN A 1 634 ? -37.089 2.794 -3.830 1.00 90.62 634 GLN A C 1
ATOM 4986 O O . GLN A 1 634 ? -36.159 3.333 -3.230 1.00 90.62 634 GLN A O 1
ATOM 4991 N N . ARG A 1 635 ? -38.336 2.767 -3.333 1.00 89.50 635 ARG A N 1
ATOM 4992 C CA . ARG A 1 635 ? -38.683 3.311 -2.008 1.00 89.50 635 ARG A CA 1
ATOM 4993 C C . ARG A 1 635 ? -37.938 2.589 -0.886 1.00 89.50 635 ARG A C 1
ATOM 4995 O O . ARG A 1 635 ? -37.374 3.265 -0.031 1.00 89.50 635 ARG A O 1
ATOM 5002 N N . LEU A 1 636 ? -37.856 1.256 -0.940 1.00 90.81 636 LEU A N 1
ATOM 5003 C CA . LEU A 1 636 ? -37.082 0.458 0.016 1.00 90.81 636 LEU A CA 1
ATOM 5004 C C . LEU A 1 636 ? -35.611 0.890 0.064 1.00 90.81 636 LEU A C 1
ATOM 5006 O O . LEU A 1 636 ? -35.104 1.199 1.136 1.00 90.81 636 LEU A O 1
ATOM 5010 N N . PHE A 1 637 ? -34.924 0.961 -1.080 1.00 92.31 637 PHE A N 1
ATOM 5011 C CA . PHE A 1 637 ? -33.520 1.382 -1.105 1.00 92.31 637 PHE A CA 1
ATOM 5012 C C . PHE A 1 637 ? -33.335 2.836 -0.658 1.00 92.31 637 PHE A C 1
ATOM 5014 O O . PHE A 1 637 ? -32.369 3.144 0.043 1.00 92.31 637 PHE A O 1
ATOM 5021 N N . ASN A 1 638 ? -34.259 3.730 -1.019 1.00 90.31 638 ASN A N 1
ATOM 5022 C CA . ASN A 1 638 ? -34.211 5.133 -0.610 1.00 90.31 638 ASN A CA 1
ATOM 5023 C C . ASN A 1 638 ? -34.401 5.310 0.906 1.00 90.31 638 ASN A C 1
ATOM 5025 O O . ASN A 1 638 ? -33.811 6.230 1.467 1.00 90.31 638 ASN A O 1
ATOM 5029 N N . ALA A 1 639 ? -35.168 4.428 1.557 1.00 89.06 639 ALA A N 1
ATOM 5030 C CA . ALA A 1 639 ? -35.392 4.444 3.003 1.00 89.06 639 ALA A CA 1
ATOM 5031 C C . ALA A 1 639 ? -34.164 4.005 3.823 1.00 89.06 639 ALA A C 1
ATOM 5033 O O . ALA A 1 639 ? -34.097 4.291 5.015 1.00 89.06 639 ALA A O 1
ATOM 5034 N N . LEU A 1 640 ? -33.187 3.330 3.207 1.00 90.50 640 LEU A N 1
ATOM 5035 C CA . LEU A 1 640 ? -31.978 2.887 3.903 1.00 90.50 640 LEU A CA 1
ATOM 5036 C C . LEU A 1 640 ? -31.007 4.052 4.169 1.00 90.50 640 LEU A C 1
ATOM 5038 O O . LEU A 1 640 ? -30.812 4.901 3.286 1.00 90.50 640 LEU A O 1
ATOM 5042 N N . PRO A 1 641 ? -30.333 4.055 5.337 1.00 88.38 641 PRO A N 1
ATOM 5043 C CA . PRO A 1 641 ? -29.603 5.215 5.848 1.00 88.38 641 PRO A CA 1
ATOM 5044 C C . PRO A 1 641 ? -28.302 5.512 5.094 1.00 88.38 641 PRO A C 1
ATOM 5046 O O . PRO A 1 641 ? -27.891 6.668 5.009 1.00 88.38 641 PRO A O 1
ATOM 5049 N N . THR A 1 642 ? -27.636 4.493 4.539 1.00 89.62 642 THR A N 1
ATOM 5050 C CA . THR A 1 642 ? -26.303 4.648 3.932 1.00 89.62 642 THR A CA 1
ATOM 5051 C C . THR A 1 642 ? -26.160 3.912 2.600 1.00 89.62 642 THR A C 1
ATOM 5053 O O . THR A 1 642 ? -26.911 2.986 2.283 1.00 89.62 642 THR A O 1
ATOM 5056 N N . LEU A 1 643 ? -25.149 4.291 1.809 1.00 90.38 643 LEU A N 1
ATOM 5057 C CA . LEU A 1 643 ? -24.775 3.569 0.588 1.00 90.38 643 LEU A CA 1
ATOM 5058 C C . LEU A 1 643 ? -24.336 2.124 0.880 1.00 90.38 643 LEU A C 1
ATOM 5060 O O . LEU A 1 643 ? -24.657 1.218 0.108 1.00 90.38 643 LEU A O 1
ATOM 5064 N N . THR A 1 644 ? -23.647 1.907 2.004 1.00 90.75 644 THR A N 1
ATOM 5065 C CA . THR A 1 644 ? -23.299 0.574 2.512 1.00 90.75 644 THR A CA 1
ATOM 5066 C C . THR A 1 644 ? -24.552 -0.259 2.749 1.00 90.75 644 THR A C 1
ATOM 5068 O O . THR A 1 644 ? -24.666 -1.339 2.183 1.00 90.75 644 THR A O 1
ATOM 5071 N N . SER A 1 645 ? -25.547 0.276 3.461 1.00 91.62 645 SER A N 1
ATOM 5072 C CA . SER A 1 645 ? -26.826 -0.406 3.694 1.00 91.62 645 SER A CA 1
ATOM 5073 C C . SER A 1 645 ? -27.517 -0.822 2.392 1.00 91.62 645 SER A C 1
ATOM 5075 O O . SER A 1 645 ? -28.012 -1.942 2.278 1.00 91.62 645 SER A O 1
ATOM 5077 N N . ARG A 1 646 ? -27.537 0.069 1.388 1.00 93.12 646 ARG A N 1
ATOM 5078 C CA . ARG A 1 646 ? -28.143 -0.205 0.072 1.00 93.12 646 ARG A CA 1
ATOM 5079 C C . ARG A 1 646 ? -27.404 -1.305 -0.680 1.00 93.12 646 ARG A C 1
ATOM 5081 O O . ARG A 1 646 ? -28.043 -2.206 -1.217 1.00 93.12 646 ARG A O 1
ATOM 5088 N N . THR A 1 647 ? -26.074 -1.236 -0.701 1.00 92.81 647 THR A N 1
ATOM 5089 C CA . THR A 1 647 ? -25.218 -2.219 -1.383 1.00 92.81 647 THR A CA 1
ATOM 5090 C C . THR A 1 647 ? -25.322 -3.588 -0.718 1.00 92.81 647 THR A C 1
ATOM 5092 O O . THR A 1 647 ? -25.487 -4.602 -1.401 1.00 92.81 647 THR A O 1
ATOM 5095 N N . ASP A 1 648 ? -25.297 -3.609 0.614 1.00 93.25 648 ASP A N 1
ATOM 5096 C CA . ASP A 1 648 ? -25.472 -4.810 1.411 1.00 93.25 648 ASP A CA 1
ATOM 5097 C C . ASP A 1 648 ? -26.829 -5.468 1.133 1.00 93.25 648 ASP A C 1
ATOM 5099 O O . ASP A 1 648 ? -26.869 -6.629 0.714 1.00 93.25 648 ASP A O 1
ATOM 5103 N N . LEU A 1 649 ? -27.934 -4.721 1.286 1.00 94.19 649 LEU A N 1
ATOM 5104 C CA . LEU A 1 649 ? -29.278 -5.259 1.069 1.00 94.19 649 LEU A CA 1
ATOM 5105 C C . LEU A 1 649 ? -29.454 -5.759 -0.367 1.00 94.19 649 LEU A C 1
ATOM 5107 O O . LEU A 1 649 ? -29.953 -6.865 -0.557 1.00 94.19 649 LEU A O 1
ATOM 5111 N N . LEU A 1 650 ? -29.002 -5.002 -1.374 1.00 96.00 650 LEU A N 1
ATOM 5112 C CA . LEU A 1 650 ? -29.085 -5.412 -2.779 1.00 96.00 650 LEU A CA 1
ATOM 5113 C C . LEU A 1 650 ? -28.428 -6.779 -3.004 1.00 96.00 650 LEU A C 1
ATOM 5115 O O . LEU A 1 650 ? -29.017 -7.668 -3.620 1.00 96.00 650 LEU A O 1
ATOM 5119 N N . ARG A 1 651 ? -27.227 -6.983 -2.460 1.00 94.94 651 ARG A N 1
ATOM 5120 C CA . ARG A 1 651 ? -26.513 -8.260 -2.558 1.00 94.94 651 ARG A CA 1
ATOM 5121 C C . ARG A 1 651 ? -27.262 -9.398 -1.852 1.00 94.94 651 ARG A C 1
ATOM 5123 O O . ARG A 1 651 ? -27.273 -10.513 -2.379 1.00 94.94 651 ARG A O 1
ATOM 5130 N N . GLN A 1 652 ? -27.912 -9.140 -0.711 1.00 94.25 652 GLN A N 1
ATOM 5131 C CA . GLN A 1 652 ? -28.758 -10.148 -0.052 1.00 94.25 652 GLN A CA 1
ATOM 5132 C C . GLN A 1 652 ? -29.981 -10.503 -0.906 1.00 94.25 652 GLN A C 1
ATOM 5134 O O . GLN A 1 652 ? -30.248 -11.684 -1.128 1.00 94.25 652 GLN A O 1
ATOM 5139 N N . LEU A 1 653 ? -30.680 -9.503 -1.451 1.00 96.69 653 LEU A N 1
ATOM 5140 C CA . LEU A 1 653 ? -31.840 -9.698 -2.328 1.00 96.69 653 LEU A CA 1
ATOM 5141 C C . LEU A 1 653 ? -31.480 -10.528 -3.570 1.00 96.69 653 LEU A C 1
ATOM 5143 O O . LEU A 1 653 ? -32.183 -11.484 -3.899 1.00 96.69 653 LEU A O 1
ATOM 5147 N N . ILE A 1 654 ? -30.336 -10.241 -4.201 1.00 97.69 654 ILE A N 1
ATOM 5148 C CA . ILE A 1 654 ? -29.804 -11.035 -5.320 1.00 97.69 654 ILE A CA 1
ATOM 5149 C C . ILE A 1 654 ? -29.576 -12.491 -4.898 1.00 97.69 654 ILE A C 1
ATOM 5151 O O . ILE A 1 654 ? -29.970 -13.409 -5.617 1.00 97.69 654 ILE A O 1
ATOM 5155 N N . ARG A 1 655 ? -28.964 -12.737 -3.731 1.00 96.50 655 ARG A N 1
ATOM 5156 C CA . ARG A 1 655 ? -28.721 -14.102 -3.231 1.00 96.50 655 ARG A CA 1
ATOM 5157 C C . ARG A 1 655 ? -30.029 -14.863 -3.004 1.00 96.50 655 ARG A C 1
ATOM 5159 O O . ARG A 1 655 ? -30.124 -16.022 -3.407 1.00 96.50 655 ARG A O 1
ATOM 5166 N N . HIS A 1 656 ? -31.018 -14.224 -2.386 1.00 97.31 656 HIS A N 1
ATOM 5167 C CA . HIS A 1 656 ? -32.342 -14.800 -2.151 1.00 97.31 656 HIS A CA 1
ATOM 5168 C C . HIS A 1 656 ? -33.044 -15.168 -3.465 1.00 97.31 656 HIS A C 1
ATOM 5170 O O . HIS A 1 656 ? -33.528 -16.292 -3.613 1.00 97.31 656 HIS A O 1
ATOM 5176 N N . LEU A 1 657 ? -33.014 -14.271 -4.452 1.00 98.06 657 LEU A N 1
ATOM 5177 C CA . LEU A 1 657 ? -33.605 -14.513 -5.766 1.00 98.06 657 LEU A CA 1
ATOM 5178 C C . LEU A 1 657 ? -32.883 -15.633 -6.535 1.00 98.06 657 LEU A C 1
ATOM 5180 O O . LEU A 1 657 ? -33.533 -16.501 -7.113 1.00 98.06 657 LEU A O 1
ATOM 5184 N N . LEU A 1 658 ? -31.547 -15.690 -6.483 1.00 98.31 658 LEU A N 1
ATOM 5185 C CA . LEU A 1 658 ? -30.771 -16.785 -7.081 1.00 98.31 658 LEU A CA 1
ATOM 5186 C C . LEU A 1 658 ? -31.083 -18.144 -6.437 1.00 98.31 658 LEU A C 1
ATOM 5188 O O . LEU A 1 658 ? -31.145 -19.150 -7.143 1.00 98.31 658 LEU A O 1
ATOM 5192 N N . LEU A 1 659 ? -31.289 -18.193 -5.117 1.00 97.19 659 LEU A N 1
ATOM 5193 C CA . LEU A 1 659 ? -31.692 -19.416 -4.413 1.00 97.19 659 LEU A CA 1
ATOM 5194 C C . LEU A 1 659 ? -33.096 -19.871 -4.826 1.00 97.19 659 LEU A C 1
ATOM 5196 O O . LEU A 1 659 ? -33.279 -21.053 -5.117 1.00 97.19 659 LEU A O 1
ATOM 5200 N N . GLN A 1 660 ? -34.061 -18.950 -4.909 1.00 96.75 660 GLN A N 1
ATOM 5201 C CA . GLN A 1 660 ? -35.402 -19.267 -5.406 1.00 96.75 660 GLN A CA 1
ATOM 5202 C C . GLN A 1 660 ? -35.345 -19.788 -6.844 1.00 96.75 660 GLN A C 1
ATOM 5204 O O . GLN A 1 660 ? -35.872 -20.861 -7.133 1.00 96.75 660 GLN A O 1
ATOM 5209 N N . LYS A 1 661 ? -34.639 -19.092 -7.741 1.00 98.12 661 LYS A N 1
ATOM 5210 C CA . LYS A 1 661 ? -34.497 -19.532 -9.133 1.00 98.12 661 LYS A CA 1
ATOM 5211 C C . LYS A 1 661 ? -33.785 -20.879 -9.246 1.00 98.12 661 LYS A C 1
ATOM 5213 O O . LYS A 1 661 ? -34.119 -21.678 -10.116 1.00 98.12 661 LYS A O 1
ATOM 5218 N N . ALA A 1 662 ? -32.850 -21.186 -8.345 1.00 97.12 662 ALA A N 1
ATOM 5219 C CA . ALA A 1 662 ? -32.212 -22.499 -8.314 1.00 97.12 662 ALA A CA 1
ATOM 5220 C C . ALA A 1 662 ? -33.231 -23.602 -7.996 1.00 97.12 662 ALA A C 1
ATOM 5222 O O . ALA A 1 662 ? -33.176 -24.669 -8.602 1.00 97.12 662 ALA A O 1
ATOM 5223 N N . GLN A 1 663 ? -34.183 -23.344 -7.101 1.00 94.69 663 GLN A N 1
ATOM 5224 C CA . GLN A 1 663 ? -35.260 -24.282 -6.780 1.00 94.69 663 GLN A CA 1
ATOM 5225 C C . GLN A 1 663 ? -36.266 -24.418 -7.929 1.00 94.69 663 GLN A C 1
ATOM 5227 O O . GLN A 1 663 ? -36.595 -25.542 -8.304 1.00 94.69 663 GLN A O 1
ATOM 5232 N N . GLU A 1 664 ? -36.698 -23.305 -8.531 1.00 95.81 664 GLU A N 1
ATOM 5233 C CA . GLU A 1 664 ? -37.627 -23.291 -9.676 1.00 95.81 664 GLU A CA 1
ATOM 5234 C C . GLU A 1 664 ? -37.080 -24.099 -10.860 1.00 95.81 664 GLU A C 1
ATOM 5236 O O . GLU A 1 664 ? -37.781 -24.926 -11.443 1.00 95.81 664 GLU A O 1
ATOM 5241 N N . HIS A 1 665 ? -35.785 -23.952 -11.150 1.00 96.00 665 HIS A N 1
ATOM 5242 C CA . HIS A 1 665 ? -35.103 -24.727 -12.188 1.00 96.00 665 HIS A CA 1
ATOM 5243 C C . HIS A 1 665 ? -34.764 -26.162 -11.774 1.00 96.00 665 HIS A C 1
ATOM 5245 O O . HIS A 1 665 ? -34.187 -26.902 -12.569 1.00 96.00 665 HIS A O 1
ATOM 5251 N N . SER A 1 666 ? -35.122 -26.602 -10.562 1.00 94.25 666 SER A N 1
ATOM 5252 C CA . SER A 1 666 ? -34.755 -27.918 -10.013 1.00 94.25 666 SER A CA 1
ATOM 5253 C C . SER A 1 666 ? -33.238 -28.164 -10.011 1.00 94.25 666 SER A C 1
ATOM 5255 O O . SER A 1 666 ? -32.758 -29.275 -10.253 1.00 94.25 666 SER A O 1
ATOM 5257 N N . CYS A 1 667 ? -32.461 -27.109 -9.765 1.00 95.25 667 CYS A N 1
ATOM 5258 C CA . CYS A 1 667 ? -31.018 -27.182 -9.609 1.00 95.25 667 CYS A CA 1
ATOM 5259 C C . CYS A 1 667 ? -30.656 -27.846 -8.280 1.00 95.25 667 CYS A C 1
ATOM 5261 O O . CYS A 1 667 ? -31.264 -27.619 -7.239 1.00 95.25 667 CYS A O 1
ATOM 5263 N N . SER A 1 668 ? -29.595 -28.642 -8.314 1.00 93.25 668 SER A N 1
ATOM 5264 C CA . SER A 1 668 ? -29.080 -29.369 -7.150 1.00 93.25 668 SER A CA 1
ATOM 5265 C C . SER A 1 668 ? -28.040 -28.586 -6.342 1.00 93.25 668 SER A C 1
ATOM 5267 O O . SER A 1 668 ? -27.649 -29.036 -5.269 1.00 93.25 668 SER A O 1
ATOM 5269 N N . ALA A 1 669 ? -27.578 -27.437 -6.845 1.00 95.69 669 ALA A N 1
ATOM 5270 C CA . ALA A 1 669 ? -26.671 -26.531 -6.146 1.00 95.69 669 ALA A CA 1
ATOM 5271 C C . ALA A 1 669 ? -26.709 -25.123 -6.757 1.00 95.69 669 ALA A C 1
ATOM 5273 O O . ALA A 1 669 ? -26.955 -24.972 -7.960 1.00 95.69 669 ALA A O 1
ATOM 5274 N N . LEU A 1 670 ? -26.390 -24.124 -5.931 1.00 97.62 670 LEU A N 1
ATOM 5275 C CA . LEU A 1 670 ? -26.084 -22.753 -6.334 1.00 97.62 670 LEU A CA 1
ATOM 5276 C C . LEU A 1 670 ? -24.562 -22.547 -6.338 1.00 97.62 670 LEU A C 1
ATOM 5278 O O . LEU A 1 670 ? -23.874 -22.830 -5.355 1.00 97.62 670 LEU A O 1
ATOM 5282 N N . LEU A 1 671 ? -24.038 -22.025 -7.440 1.00 98.12 671 LEU A N 1
ATOM 5283 C CA . LEU A 1 671 ? -22.633 -21.708 -7.649 1.00 98.12 671 LEU A CA 1
ATOM 5284 C C . LEU A 1 671 ? -22.457 -20.192 -7.716 1.00 98.12 671 LEU A C 1
ATOM 5286 O O . LEU A 1 671 ? -23.063 -19.514 -8.544 1.00 98.12 671 LEU A O 1
ATOM 5290 N N . LEU A 1 672 ? -21.588 -19.654 -6.868 1.00 97.50 672 LEU A N 1
ATOM 5291 C CA . LEU A 1 672 ? -21.258 -18.234 -6.864 1.00 97.50 672 LEU A CA 1
ATOM 5292 C C . LEU A 1 672 ? -19.813 -18.045 -7.332 1.00 97.50 672 LEU A C 1
ATOM 5294 O O . LEU A 1 672 ? -18.888 -18.670 -6.812 1.00 97.50 672 LEU A O 1
ATOM 5298 N N . GLY A 1 673 ? -19.612 -17.162 -8.309 1.00 95.50 673 GLY A N 1
ATOM 5299 C CA . GLY A 1 673 ? -18.326 -16.937 -8.976 1.00 95.50 673 GLY A CA 1
ATOM 5300 C C . GLY A 1 673 ? -17.292 -16.162 -8.161 1.00 95.50 673 GLY A C 1
ATOM 5301 O O . GLY A 1 673 ? -16.544 -15.399 -8.747 1.00 95.50 673 GLY A O 1
ATOM 5302 N N . HIS A 1 674 ? -17.234 -16.296 -6.836 1.00 96.50 674 HIS A N 1
ATOM 5303 C CA . HIS A 1 674 ? -16.240 -15.562 -6.047 1.00 96.50 674 HIS A CA 1
ATOM 5304 C C . HIS A 1 674 ? -14.839 -16.176 -6.229 1.00 96.50 674 HIS A C 1
ATOM 5306 O O . HIS A 1 674 ? -14.647 -17.379 -6.026 1.00 96.50 674 HIS A O 1
ATOM 5312 N N . SER A 1 675 ? -13.870 -15.334 -6.599 1.00 96.81 675 SER A N 1
ATOM 5313 C CA . SER A 1 675 ? -12.434 -15.641 -6.579 1.00 96.81 675 SER A CA 1
ATOM 5314 C C . SER A 1 675 ? -11.898 -15.666 -5.142 1.00 96.81 675 SER A C 1
ATOM 5316 O O . SER A 1 675 ? -12.603 -15.290 -4.203 1.00 96.81 675 SER A O 1
ATOM 5318 N N . THR A 1 676 ? -10.638 -16.065 -4.939 1.00 96.44 676 THR A N 1
ATOM 5319 C CA . THR A 1 676 ? -9.974 -15.929 -3.628 1.00 96.44 676 THR A CA 1
ATOM 5320 C C . THR A 1 676 ? -10.010 -14.476 -3.135 1.00 96.44 676 THR A C 1
ATOM 5322 O O . THR A 1 676 ? -10.341 -14.229 -1.979 1.00 96.44 676 THR A O 1
ATOM 5325 N N . THR A 1 677 ? -9.760 -13.520 -4.028 1.00 95.69 677 THR A N 1
ATOM 5326 C CA . THR A 1 677 ? -9.823 -12.065 -3.793 1.00 95.69 677 THR A CA 1
ATOM 5327 C C . THR A 1 677 ? -11.212 -11.619 -3.367 1.00 95.69 677 THR A C 1
ATOM 5329 O O . THR A 1 677 ? -11.373 -10.989 -2.326 1.00 95.69 677 THR A O 1
ATOM 5332 N N . ALA A 1 678 ? -12.238 -12.025 -4.120 1.00 95.75 678 ALA A N 1
ATOM 5333 C CA . ALA A 1 678 ? -13.617 -11.650 -3.833 1.00 95.75 678 ALA A CA 1
ATOM 5334 C C . ALA A 1 678 ? -14.111 -12.254 -2.509 1.00 95.75 678 ALA A C 1
ATOM 5336 O O . ALA A 1 678 ? -14.872 -11.613 -1.793 1.00 95.75 678 ALA A O 1
ATOM 5337 N N . LEU A 1 679 ? -13.668 -13.465 -2.150 1.00 96.81 679 LEU A N 1
ATOM 5338 C CA . LEU A 1 679 ? -13.985 -14.067 -0.851 1.00 96.81 679 LEU A CA 1
ATOM 5339 C C . LEU A 1 679 ? -13.275 -13.371 0.315 1.00 96.81 679 LEU A C 1
ATOM 5341 O O . LEU A 1 679 ? -13.848 -13.286 1.402 1.00 96.81 679 LEU A O 1
ATOM 5345 N N . ALA A 1 680 ? -12.049 -12.884 0.114 1.00 96.31 680 ALA A N 1
ATOM 5346 C CA . ALA A 1 680 ? -11.339 -12.100 1.120 1.00 96.31 680 ALA A CA 1
ATOM 5347 C C . ALA A 1 680 ? -12.039 -10.751 1.361 1.00 96.31 680 ALA A C 1
ATOM 5349 O O . ALA A 1 680 ? -12.306 -10.404 2.512 1.00 96.31 680 ALA A O 1
ATOM 5350 N N . ALA A 1 681 ? -12.433 -10.059 0.286 1.00 95.44 681 ALA A N 1
ATOM 5351 C CA . ALA A 1 681 ? -13.227 -8.835 0.369 1.00 95.44 681 ALA A CA 1
ATOM 5352 C C . ALA A 1 681 ? -14.569 -9.081 1.068 1.00 95.44 681 ALA A C 1
ATOM 5354 O O . ALA A 1 681 ? -14.861 -8.439 2.073 1.00 95.44 681 ALA A O 1
ATOM 5355 N N . LEU A 1 682 ? -15.322 -10.092 0.617 1.00 95.38 682 LEU A N 1
ATOM 5356 C CA . LEU A 1 682 ? -16.594 -10.494 1.218 1.00 95.38 682 LEU A CA 1
ATOM 5357 C C . LEU A 1 682 ? -16.457 -10.786 2.717 1.00 95.38 682 LEU A C 1
ATOM 5359 O O . LEU A 1 682 ? -17.298 -10.362 3.502 1.00 95.38 682 LEU A O 1
ATOM 5363 N N . THR A 1 683 ? -15.389 -11.480 3.118 1.00 95.56 683 THR A N 1
ATOM 5364 C CA . THR A 1 683 ? -15.106 -11.776 4.528 1.00 95.56 683 THR A CA 1
ATOM 5365 C C . THR A 1 683 ? -15.055 -10.500 5.362 1.00 95.56 683 THR A C 1
ATOM 5367 O O . THR A 1 683 ? -15.750 -10.409 6.372 1.00 95.56 683 THR A O 1
ATOM 5370 N N . LEU A 1 684 ? -14.232 -9.525 4.967 1.00 93.69 684 LEU A N 1
ATOM 5371 C CA . LEU A 1 684 ? -14.064 -8.307 5.758 1.00 93.69 684 LEU A CA 1
ATOM 5372 C C . LEU A 1 684 ? -15.289 -7.396 5.681 1.00 93.69 684 LEU A C 1
ATOM 5374 O O . LEU A 1 684 ? -15.627 -6.780 6.688 1.00 93.69 684 LEU A O 1
ATOM 5378 N N . SER A 1 685 ? -15.999 -7.365 4.549 1.00 93.88 685 SER A N 1
ATOM 5379 C CA . SER A 1 685 ? -17.281 -6.662 4.446 1.00 93.88 685 SER A CA 1
ATOM 5380 C C . SER A 1 685 ? -18.318 -7.239 5.410 1.00 93.88 685 SER A C 1
ATOM 5382 O O . SER A 1 685 ? -18.967 -6.481 6.119 1.00 93.88 685 SER A O 1
ATOM 5384 N N . GLU A 1 686 ? -18.440 -8.568 5.516 1.00 92.69 686 GLU A N 1
ATOM 5385 C CA . GLU A 1 686 ? -19.364 -9.192 6.474 1.00 92.69 686 GLU A CA 1
ATOM 5386 C C . GLU A 1 686 ? -19.000 -8.905 7.927 1.00 92.69 686 GLU A C 1
ATOM 5388 O O . GLU A 1 686 ? -19.884 -8.635 8.738 1.00 92.69 686 GLU A O 1
ATOM 5393 N N . VAL A 1 687 ? -17.710 -8.937 8.265 1.00 91.50 687 VAL A N 1
ATOM 5394 C CA . VAL A 1 687 ? -17.251 -8.585 9.614 1.00 91.50 687 VAL A CA 1
ATOM 5395 C C . VAL A 1 687 ? -17.564 -7.121 9.923 1.00 91.50 687 VAL A C 1
ATOM 5397 O O . VAL A 1 687 ? -18.137 -6.838 10.973 1.00 91.50 687 VAL A O 1
ATOM 5400 N N . ALA A 1 688 ? -17.253 -6.204 9.005 1.00 90.19 688 ALA A N 1
ATOM 5401 C CA . ALA A 1 688 ? -17.504 -4.774 9.171 1.00 90.19 688 ALA A CA 1
ATOM 5402 C C . ALA A 1 688 ? -19.003 -4.445 9.274 1.00 90.19 688 ALA A C 1
ATOM 5404 O O . ALA A 1 688 ? -19.398 -3.595 10.071 1.00 90.19 688 ALA A O 1
ATOM 5405 N N . ASN A 1 689 ? -19.841 -5.180 8.539 1.00 88.12 689 ASN A N 1
ATOM 5406 C CA . ASN A 1 689 ? -21.297 -5.107 8.634 1.00 88.12 689 ASN A CA 1
ATOM 5407 C C . ASN A 1 689 ? -21.850 -5.768 9.911 1.00 88.12 689 ASN A C 1
ATOM 5409 O O . ASN A 1 689 ? -23.060 -5.872 10.055 1.00 88.12 689 ASN A O 1
ATOM 5413 N N . GLY A 1 690 ? -21.016 -6.248 10.840 1.00 87.50 690 GLY A N 1
ATOM 5414 C CA . GLY A 1 690 ? -21.479 -6.843 12.096 1.00 87.50 690 GLY A CA 1
ATOM 5415 C C . GLY A 1 690 ? -22.039 -8.263 11.953 1.00 87.50 690 GLY A C 1
ATOM 5416 O O . GLY A 1 690 ? -22.837 -8.699 12.777 1.00 87.50 690 GLY A O 1
ATOM 5417 N N . ARG A 1 691 ? -21.643 -9.006 10.910 1.00 87.44 691 ARG A N 1
ATOM 5418 C CA . ARG A 1 691 ? -22.047 -10.405 10.658 1.00 87.44 691 ARG A CA 1
ATOM 5419 C C . ARG A 1 691 ? -20.889 -11.393 10.789 1.00 87.44 691 ARG A C 1
ATOM 5421 O O . ARG A 1 691 ? -20.872 -12.430 10.126 1.00 87.44 691 ARG A O 1
ATOM 5428 N N . GLY A 1 692 ? -19.952 -11.113 11.700 1.00 88.75 692 GLY A N 1
ATOM 5429 C CA . GLY A 1 692 ? -18.787 -11.963 11.979 1.00 88.75 692 GLY A CA 1
ATOM 5430 C C . GLY A 1 692 ? -19.142 -13.428 12.268 1.00 88.75 692 GLY A C 1
ATOM 5431 O O . GLY A 1 692 ? -18.507 -14.329 11.723 1.00 88.75 692 GLY A O 1
ATOM 5432 N N . PHE A 1 693 ? -20.213 -13.671 13.031 1.00 86.06 693 PHE A N 1
ATOM 5433 C CA . PHE A 1 693 ? -20.707 -15.021 13.335 1.00 86.06 693 PHE A CA 1
ATOM 5434 C C . PHE A 1 693 ? -21.134 -15.809 12.083 1.00 86.06 693 PHE A C 1
ATOM 5436 O O . PHE A 1 693 ? -20.911 -17.014 11.984 1.00 86.06 693 PHE A O 1
ATOM 5443 N N . ALA A 1 694 ? -21.710 -15.129 11.088 1.00 87.38 694 ALA A N 1
ATOM 5444 C CA . ALA A 1 694 ? -22.216 -15.753 9.868 1.00 87.38 694 ALA A CA 1
ATOM 5445 C C . ALA A 1 694 ? -21.143 -15.935 8.781 1.00 87.38 694 ALA A C 1
ATOM 5447 O O . ALA A 1 694 ? -21.386 -16.650 7.806 1.00 87.38 694 ALA A O 1
ATOM 5448 N N . VAL A 1 695 ? -19.957 -15.327 8.929 1.00 91.69 695 VAL A N 1
ATOM 5449 C CA . VAL A 1 695 ? -18.870 -15.383 7.933 1.00 91.69 695 VAL A CA 1
ATOM 5450 C C . VAL A 1 695 ? -18.588 -16.811 7.452 1.00 91.69 695 VAL A C 1
ATOM 5452 O O . VAL A 1 695 ? -18.582 -17.012 6.236 1.00 91.69 695 VAL A O 1
ATOM 5455 N N . PRO A 1 696 ? -18.417 -17.834 8.318 1.00 90.12 696 PRO A N 1
ATOM 5456 C CA . PRO A 1 696 ? -18.074 -19.183 7.861 1.00 90.12 696 PRO A CA 1
ATOM 5457 C C . PRO A 1 696 ? -19.167 -19.832 6.999 1.00 90.12 696 PRO A C 1
ATOM 5459 O O . PRO A 1 696 ? -18.855 -20.653 6.136 1.00 90.12 696 PRO A O 1
ATOM 5462 N N . LEU A 1 697 ? -20.435 -19.463 7.214 1.00 87.00 697 LEU A N 1
ATOM 5463 C CA . LEU A 1 697 ? -21.579 -19.908 6.408 1.00 87.00 697 LEU A CA 1
ATOM 5464 C C . LEU A 1 697 ? -21.673 -19.137 5.087 1.00 87.00 697 LEU A C 1
ATOM 5466 O O . LEU A 1 697 ? -22.122 -19.677 4.078 1.00 87.00 697 LEU A O 1
ATOM 5470 N N . GLN A 1 698 ? -21.221 -17.884 5.078 1.00 88.19 698 GLN A N 1
ATOM 5471 C CA . GLN A 1 698 ? -21.268 -17.038 3.896 1.00 88.19 698 GLN A CA 1
ATOM 5472 C C . GLN A 1 698 ? -20.115 -17.284 2.932 1.00 88.19 698 GLN A C 1
ATOM 5474 O O . GLN A 1 698 ? -20.355 -17.282 1.733 1.00 88.19 698 GLN A O 1
ATOM 5479 N N . VAL A 1 699 ? -18.884 -17.514 3.393 1.00 91.56 699 VAL A N 1
ATOM 5480 C CA . VAL A 1 699 ? -17.697 -17.523 2.506 1.00 91.56 699 VAL A CA 1
ATOM 5481 C C . VAL A 1 699 ? -17.161 -18.915 2.175 1.00 91.56 699 VAL A C 1
ATOM 5483 O O . VAL A 1 699 ? -16.158 -19.049 1.470 1.00 91.56 699 VAL A O 1
ATOM 5486 N N . ALA A 1 700 ? -17.799 -19.973 2.677 1.00 90.25 700 ALA A N 1
ATOM 5487 C CA . ALA A 1 700 ? -17.310 -21.331 2.502 1.00 90.25 700 ALA A CA 1
ATOM 5488 C C . ALA A 1 700 ? -18.369 -22.278 1.923 1.00 90.25 700 ALA A C 1
ATOM 5490 O O . ALA A 1 700 ? -19.545 -22.207 2.247 1.00 90.25 700 ALA A O 1
ATOM 5491 N N . ASP A 1 701 ? -17.921 -23.209 1.080 1.00 91.69 701 ASP A N 1
ATOM 5492 C CA . ASP A 1 701 ? -18.777 -24.207 0.432 1.00 91.69 701 ASP A CA 1
ATOM 5493 C C . ASP A 1 701 ? -19.510 -25.074 1.457 1.00 91.69 701 ASP A C 1
ATOM 5495 O O . ASP A 1 701 ? -18.881 -25.598 2.383 1.00 91.69 701 ASP A O 1
ATOM 5499 N N . GLY A 1 702 ? -20.806 -25.302 1.274 1.00 90.06 702 GLY A N 1
ATOM 5500 C CA . GLY A 1 702 ? -21.566 -26.171 2.164 1.00 90.06 702 GLY A CA 1
ATOM 5501 C C . GLY A 1 702 ? -23.069 -26.100 1.966 1.00 90.06 702 GLY A C 1
ATOM 5502 O O . GLY A 1 702 ? -23.562 -25.477 1.029 1.00 90.06 702 GLY A O 1
ATOM 5503 N N . MET A 1 703 ? -23.784 -26.770 2.866 1.00 90.88 703 MET A N 1
ATOM 5504 C CA . MET A 1 703 ? -25.229 -26.613 2.989 1.00 90.88 703 MET A CA 1
ATOM 5505 C C . MET A 1 703 ? -25.534 -25.265 3.638 1.00 90.88 703 MET A C 1
ATOM 5507 O O . MET A 1 703 ? -24.858 -24.862 4.584 1.00 90.88 703 MET A O 1
ATOM 5511 N N . THR A 1 704 ? -26.514 -24.564 3.082 1.00 90.31 704 THR A N 1
ATOM 5512 C CA . THR A 1 704 ? -27.092 -23.339 3.629 1.00 90.31 704 THR A CA 1
ATOM 5513 C C . THR A 1 704 ? -28.560 -23.604 3.922 1.00 90.31 704 THR A C 1
ATOM 5515 O O . THR A 1 704 ? -29.291 -24.045 3.034 1.00 90.31 704 THR A O 1
ATOM 5518 N N . THR A 1 705 ? -29.002 -23.292 5.134 1.00 92.06 705 THR A N 1
ATOM 5519 C CA . THR A 1 705 ? -30.417 -23.336 5.493 1.00 92.06 705 THR A CA 1
ATOM 5520 C C . THR A 1 705 ? -31.158 -22.172 4.834 1.00 92.06 705 THR A C 1
ATOM 5522 O O . THR A 1 705 ? -30.796 -21.012 5.011 1.00 92.06 705 THR A O 1
ATOM 5525 N N . VAL A 1 706 ? -32.218 -22.478 4.093 1.00 93.25 706 VAL A N 1
ATOM 5526 C CA . VAL A 1 706 ? -33.145 -21.519 3.490 1.00 93.25 706 VAL A CA 1
ATOM 5527 C C . VAL A 1 706 ? -34.469 -21.627 4.236 1.00 93.25 706 VAL A C 1
ATOM 5529 O O . VAL A 1 706 ? -35.131 -22.666 4.194 1.00 93.25 706 VAL A O 1
ATOM 5532 N N . CYS A 1 707 ? -34.838 -20.567 4.950 1.00 92.44 707 CYS A N 1
ATOM 5533 C CA . CYS A 1 707 ? -36.120 -20.483 5.647 1.00 92.44 707 CYS A CA 1
ATOM 5534 C C . CYS A 1 707 ? -37.231 -20.062 4.678 1.00 92.44 707 CYS A C 1
ATOM 5536 O O . CYS A 1 707 ? -36.960 -19.433 3.660 1.00 92.44 707 CYS A O 1
ATOM 5538 N N . THR A 1 708 ? -38.474 -20.424 4.984 1.00 92.44 708 THR A N 1
ATOM 5539 C CA . THR A 1 708 ? -39.681 -19.944 4.297 1.00 92.44 708 THR A CA 1
ATOM 5540 C C . THR A 1 708 ? -40.559 -19.229 5.310 1.00 92.44 708 THR A C 1
ATOM 5542 O O . THR A 1 708 ? -40.825 -19.778 6.379 1.00 92.44 708 THR A O 1
ATOM 5545 N N . TYR A 1 709 ? -41.002 -18.026 4.965 1.00 89.44 709 TYR A N 1
ATOM 5546 C CA . TYR A 1 709 ? -41.863 -17.177 5.771 1.00 89.44 709 TYR A CA 1
ATOM 5547 C C . TYR A 1 709 ? -43.195 -16.969 5.059 1.00 89.44 709 TYR A C 1
ATOM 5549 O O . TYR A 1 709 ? -43.240 -16.782 3.840 1.00 89.44 709 TYR A O 1
ATOM 5557 N N . GLU A 1 710 ? -44.281 -16.994 5.825 1.00 84.69 710 GLU A N 1
ATOM 5558 C CA . GLU A 1 710 ? -45.613 -16.647 5.338 1.00 84.69 710 GLU A CA 1
ATOM 5559 C C . GLU A 1 710 ? -46.208 -15.532 6.195 1.00 84.69 710 GLU A C 1
ATOM 5561 O O . GLU A 1 710 ? -46.062 -15.513 7.421 1.00 84.69 710 GLU A O 1
ATOM 5566 N N . ALA A 1 711 ? -46.841 -14.568 5.527 1.00 71.81 711 ALA A N 1
ATOM 5567 C CA . ALA A 1 711 ? -47.525 -13.473 6.193 1.00 71.81 711 ALA A CA 1
ATOM 5568 C C . ALA A 1 711 ? -48.773 -14.004 6.908 1.00 71.81 711 ALA A C 1
ATOM 5570 O O . ALA A 1 711 ? -49.544 -14.774 6.334 1.00 71.81 711 ALA A O 1
ATOM 5571 N N . VAL A 1 712 ? -48.979 -13.568 8.149 1.00 67.19 712 VAL A N 1
ATOM 5572 C CA . VAL A 1 712 ? -50.186 -13.857 8.928 1.00 67.19 712 VAL A CA 1
ATOM 5573 C C . VAL A 1 712 ? -50.969 -12.553 9.057 1.00 67.19 712 VAL A C 1
ATOM 5575 O O . VAL A 1 712 ? -50.398 -11.533 9.441 1.00 67.19 712 VAL A O 1
ATOM 5578 N N . GLU A 1 713 ? -52.261 -12.554 8.715 1.00 59.66 713 GLU A N 1
ATOM 5579 C CA . GLU A 1 713 ? -53.099 -11.353 8.823 1.00 59.66 713 GLU A CA 1
ATOM 5580 C C . GLU A 1 713 ? -53.065 -10.790 10.254 1.00 59.66 713 GLU A C 1
ATOM 5582 O O . GLU A 1 713 ? -53.448 -11.459 11.214 1.00 59.66 713 GLU A O 1
ATOM 5587 N N . GLY A 1 714 ? -52.586 -9.550 10.395 1.00 56.38 714 GLY A N 1
ATOM 5588 C CA . GLY A 1 714 ? -52.519 -8.846 11.678 1.00 56.38 714 GLY A CA 1
ATOM 5589 C C . GLY A 1 714 ? -51.365 -9.243 12.611 1.00 56.38 714 GLY A C 1
ATOM 5590 O O . GLY A 1 714 ? -51.368 -8.796 13.757 1.00 56.38 714 GLY A O 1
ATOM 5591 N N . ALA A 1 715 ? -50.383 -10.042 12.165 1.00 61.41 715 ALA A N 1
ATOM 5592 C CA . ALA A 1 715 ? -49.219 -10.447 12.967 1.00 61.41 715 ALA A CA 1
ATOM 5593 C C . ALA A 1 715 ? -47.902 -10.479 12.156 1.00 61.41 715 ALA A C 1
ATOM 5595 O O . ALA A 1 715 ? -47.907 -10.396 10.929 1.00 61.41 715 ALA A O 1
ATOM 5596 N N . ALA A 1 716 ? -46.759 -10.591 12.848 1.00 64.00 716 ALA A N 1
ATOM 5597 C CA . ALA A 1 716 ? -45.447 -10.769 12.214 1.00 64.00 716 ALA A CA 1
ATOM 5598 C C . ALA A 1 716 ? -45.395 -12.076 11.400 1.00 64.00 716 ALA A C 1
ATOM 5600 O O . ALA A 1 716 ? -46.042 -13.061 11.769 1.00 64.00 716 ALA A O 1
ATOM 5601 N N . ALA A 1 717 ? -44.627 -12.095 10.304 1.00 73.38 717 ALA A N 1
ATOM 5602 C CA . ALA A 1 717 ? -44.542 -13.278 9.451 1.00 73.38 717 ALA A CA 1
ATOM 5603 C C . ALA A 1 717 ? -43.998 -14.484 10.233 1.00 73.38 717 ALA A C 1
ATOM 5605 O O . ALA A 1 717 ? -43.066 -14.373 11.036 1.00 73.38 717 ALA A O 1
ATOM 5606 N N . GLN A 1 718 ? -44.576 -15.658 9.988 1.00 80.81 718 GLN A N 1
ATOM 5607 C CA . GLN A 1 718 ? -44.179 -16.886 10.665 1.00 80.81 718 GLN A CA 1
ATOM 5608 C C . GLN A 1 718 ? -43.297 -17.738 9.754 1.00 80.81 718 GLN A C 1
ATOM 5610 O O . GLN A 1 718 ? -43.597 -17.947 8.581 1.00 80.81 718 GLN A O 1
ATOM 5615 N N . GLU A 1 719 ? -42.209 -18.263 10.315 1.00 86.94 719 GLU A N 1
ATOM 5616 C CA . GLU A 1 719 ? -41.379 -19.273 9.659 1.00 86.94 719 GLU A CA 1
ATOM 5617 C C . GLU A 1 719 ? -42.155 -20.600 9.565 1.00 86.94 719 GLU A C 1
ATOM 5619 O O . GLU A 1 719 ? -42.516 -21.179 10.593 1.00 86.94 719 GLU A O 1
ATOM 5624 N N . THR A 1 720 ? -42.412 -21.082 8.347 1.00 88.56 720 THR A N 1
ATOM 5625 C CA . THR A 1 720 ? -43.241 -22.272 8.078 1.00 88.56 720 THR A CA 1
ATOM 5626 C C . THR A 1 720 ? -42.432 -23.499 7.663 1.00 88.56 720 THR A C 1
ATOM 5628 O O . THR A 1 720 ? -42.857 -24.627 7.913 1.00 88.56 720 THR A O 1
ATOM 5631 N N . ALA A 1 721 ? -41.258 -23.309 7.053 1.00 91.38 721 ALA A N 1
ATOM 5632 C CA . ALA A 1 721 ? -40.414 -24.405 6.582 1.00 91.38 721 ALA A CA 1
ATOM 5633 C C . ALA A 1 721 ? -38.923 -24.035 6.530 1.00 91.38 721 ALA A C 1
ATOM 5635 O O . ALA A 1 721 ? -38.551 -22.862 6.456 1.00 91.38 721 ALA A O 1
ATOM 5636 N N . ARG A 1 722 ? -38.067 -25.066 6.517 1.00 92.31 722 ARG A N 1
ATOM 5637 C CA . ARG A 1 722 ? -36.615 -24.970 6.300 1.00 92.31 722 ARG A CA 1
ATOM 5638 C C . ARG A 1 722 ? -36.180 -25.966 5.234 1.00 92.31 722 ARG A C 1
ATOM 5640 O O . ARG A 1 722 ? -36.611 -27.118 5.256 1.00 92.31 722 ARG A O 1
ATOM 5647 N N . LEU A 1 723 ? -35.285 -25.538 4.353 1.00 93.00 723 LEU A N 1
ATOM 5648 C CA . LEU A 1 723 ? -34.646 -26.379 3.346 1.00 93.00 723 LEU A CA 1
ATOM 5649 C C . LEU A 1 723 ? -33.128 -26.216 3.412 1.00 93.00 723 LEU A C 1
ATOM 5651 O O . LEU A 1 723 ? -32.626 -25.101 3.357 1.00 93.00 723 LEU A O 1
ATOM 5655 N N . GLU A 1 724 ? -32.388 -27.320 3.452 1.00 92.69 724 GLU A N 1
ATOM 5656 C CA . GLU A 1 724 ? -30.934 -27.293 3.270 1.00 92.69 724 GLU A CA 1
ATOM 5657 C C . GLU A 1 724 ? -30.597 -27.273 1.777 1.00 92.69 724 GLU A C 1
ATOM 5659 O O . GLU A 1 724 ? -30.944 -28.205 1.048 1.00 92.69 724 GLU A O 1
ATOM 5664 N N . PHE A 1 725 ? -29.912 -26.224 1.319 1.00 93.69 725 PHE A N 1
ATOM 5665 C CA . PHE A 1 725 ? -29.545 -26.051 -0.084 1.00 93.69 725 PHE A CA 1
ATOM 5666 C C . PHE A 1 725 ? -28.024 -25.882 -0.263 1.00 93.69 725 PHE A C 1
ATOM 5668 O O . PHE A 1 725 ? -27.417 -25.055 0.424 1.00 93.69 725 PHE A O 1
ATOM 5675 N N . PRO A 1 726 ? -27.364 -26.628 -1.173 1.00 94.75 726 PRO A N 1
ATOM 5676 C CA . PRO A 1 726 ? -25.920 -26.506 -1.379 1.00 94.75 726 PRO A CA 1
ATOM 5677 C C . PRO A 1 726 ? -25.528 -25.183 -2.055 1.00 94.75 726 PRO A C 1
ATOM 5679 O O . PRO A 1 726 ? -25.984 -24.891 -3.162 1.00 94.75 726 PRO A O 1
ATOM 5682 N N . VAL A 1 727 ? -24.607 -24.431 -1.441 1.00 95.00 727 VAL A N 1
ATOM 5683 C CA . VAL A 1 727 ? -24.005 -23.206 -2.000 1.00 95.00 727 VAL A CA 1
ATOM 5684 C C . VAL A 1 727 ? -22.485 -23.350 -2.050 1.00 95.00 727 VAL A C 1
ATOM 5686 O O . VAL A 1 727 ? -21.846 -23.688 -1.052 1.00 95.00 727 VAL A O 1
ATOM 5689 N N . TYR A 1 728 ? -21.895 -23.158 -3.231 1.00 95.75 728 TYR A N 1
ATOM 5690 C CA . TYR A 1 728 ? -20.477 -23.427 -3.493 1.00 95.75 728 TYR A CA 1
ATOM 5691 C C . TYR A 1 728 ? -19.793 -22.266 -4.220 1.00 95.75 728 TYR A C 1
ATOM 5693 O O . TYR A 1 728 ? -20.422 -21.538 -4.988 1.00 95.75 728 TYR A O 1
ATOM 5701 N N . TYR A 1 729 ? -18.474 -22.154 -4.026 1.00 96.56 729 TYR A N 1
ATOM 5702 C CA . TYR A 1 729 ? -17.616 -21.135 -4.638 1.00 96.56 729 TYR A CA 1
ATOM 5703 C C . TYR A 1 729 ? -16.526 -21.801 -5.498 1.00 96.56 729 TYR A C 1
ATOM 5705 O O . TYR A 1 729 ? -15.402 -22.005 -5.028 1.00 96.56 729 TYR A O 1
ATOM 5713 N N . PRO A 1 730 ? -16.818 -22.199 -6.755 1.00 96.31 730 PRO A N 1
ATOM 5714 C CA . PRO A 1 730 ? -15.901 -23.021 -7.553 1.00 96.31 730 PRO A CA 1
ATOM 5715 C C . PRO A 1 730 ? -14.544 -22.370 -7.852 1.00 96.31 730 PRO A C 1
ATOM 5717 O O . PRO A 1 730 ? -13.560 -23.085 -8.039 1.00 96.31 730 PRO A O 1
ATOM 5720 N N . LEU A 1 731 ? -14.480 -21.034 -7.867 1.00 97.12 731 LEU A N 1
ATOM 5721 C CA . LEU A 1 731 ? -13.275 -20.255 -8.179 1.00 97.12 731 LEU A CA 1
ATOM 5722 C C . LEU A 1 731 ? -12.482 -19.813 -6.938 1.00 97.12 731 LEU A C 1
ATOM 5724 O O . LEU A 1 731 ? -11.504 -19.083 -7.058 1.00 97.12 731 LEU A O 1
ATOM 5728 N N . ARG A 1 732 ? -12.838 -20.290 -5.740 1.00 94.94 732 ARG A N 1
ATOM 5729 C CA . ARG A 1 732 ? -12.254 -19.843 -4.460 1.00 94.94 732 ARG A CA 1
ATOM 5730 C C . ARG A 1 732 ? -10.742 -20.027 -4.286 1.00 94.94 732 ARG A C 1
ATOM 5732 O O . ARG A 1 732 ? -10.186 -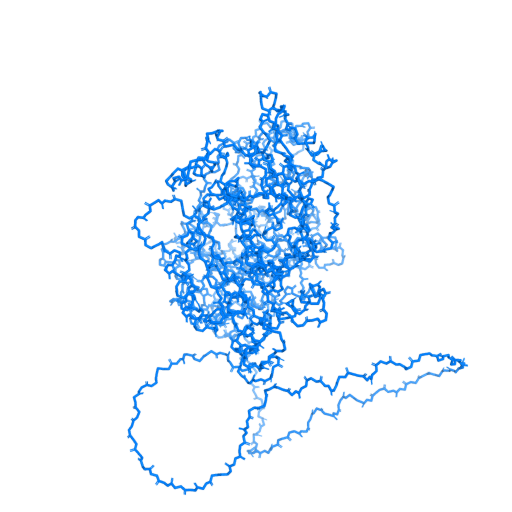19.520 -3.315 1.00 94.94 732 ARG A O 1
ATOM 5739 N N . GLU A 1 733 ? -10.093 -20.813 -5.144 1.00 93.56 733 GLU A N 1
ATOM 5740 C CA . GLU A 1 733 ? -8.640 -21.069 -5.131 1.00 93.56 733 GLU A CA 1
ATOM 5741 C C . GLU A 1 733 ? -7.898 -20.364 -6.283 1.00 93.56 733 GLU A C 1
ATOM 5743 O O . GLU A 1 733 ? -6.750 -20.719 -6.575 1.00 93.56 733 GLU A O 1
ATOM 5748 N N . ILE A 1 734 ? -8.574 -19.436 -6.961 1.00 96.12 734 ILE A N 1
ATOM 5749 C CA . ILE A 1 734 ? -8.078 -18.694 -8.117 1.00 96.12 734 ILE A CA 1
ATOM 5750 C C . ILE A 1 734 ? -8.176 -17.204 -7.797 1.00 96.12 734 ILE A C 1
ATOM 5752 O O . ILE A 1 734 ? -9.217 -16.738 -7.330 1.00 96.12 734 ILE A O 1
ATOM 5756 N N . PHE A 1 735 ? -7.090 -16.476 -8.021 1.00 95.62 735 PHE A N 1
ATOM 5757 C CA . PHE A 1 735 ? -7.009 -15.035 -7.788 1.00 95.62 735 PHE A CA 1
ATOM 5758 C C . PHE A 1 735 ? -7.710 -14.238 -8.895 1.00 95.62 735 PHE A C 1
ATOM 5760 O O . PHE A 1 735 ? -7.932 -14.745 -9.996 1.00 95.62 735 PHE A O 1
ATOM 5767 N N . ARG A 1 736 ? -8.081 -12.986 -8.623 1.00 94.12 736 ARG A N 1
ATOM 5768 C CA . ARG A 1 736 ? -8.783 -12.128 -9.589 1.00 94.12 736 ARG A CA 1
ATOM 5769 C C . ARG A 1 736 ? -7.914 -11.859 -10.817 1.00 94.12 736 ARG A C 1
ATOM 5771 O O . ARG A 1 736 ? -8.398 -12.011 -11.936 1.00 94.12 736 ARG A O 1
ATOM 5778 N N . ASN A 1 737 ? -6.635 -11.557 -10.620 1.00 91.75 737 ASN A N 1
ATOM 5779 C CA . ASN A 1 737 ? -5.679 -11.326 -11.701 1.00 91.75 737 ASN A CA 1
ATOM 5780 C C . ASN A 1 737 ? -5.452 -12.595 -12.534 1.00 91.75 737 ASN A C 1
ATOM 5782 O O . ASN A 1 737 ? -5.305 -12.516 -13.753 1.00 91.75 737 ASN A O 1
ATOM 5786 N N . GLU A 1 738 ? -5.535 -13.779 -11.912 1.00 95.12 738 GLU A N 1
ATOM 5787 C CA . GLU A 1 738 ? -5.487 -15.048 -12.648 1.00 95.12 738 GLU A CA 1
ATOM 5788 C C . GLU A 1 738 ? -6.715 -15.235 -13.562 1.00 95.12 738 GLU A C 1
ATOM 5790 O O . GLU A 1 738 ? -6.604 -15.768 -14.667 1.00 95.12 738 GLU A O 1
ATOM 5795 N N . LEU A 1 739 ? -7.892 -14.771 -13.130 1.00 95.38 739 LEU A N 1
ATOM 5796 C CA . LEU A 1 739 ? -9.128 -14.831 -13.920 1.00 95.38 739 LEU A CA 1
ATOM 5797 C C . LEU A 1 739 ? -9.137 -13.805 -15.059 1.00 95.38 739 LEU A C 1
ATOM 5799 O O . LEU A 1 739 ? -9.599 -14.127 -16.150 1.00 95.38 739 LEU A O 1
ATOM 5803 N N . ILE A 1 740 ? -8.589 -12.606 -14.843 1.00 93.69 740 ILE A N 1
ATOM 5804 C CA . ILE A 1 740 ? -8.416 -11.604 -15.907 1.00 93.69 740 ILE A CA 1
ATOM 5805 C C . ILE A 1 740 ? -7.472 -12.133 -16.983 1.00 93.69 740 ILE A C 1
ATOM 5807 O O . ILE A 1 740 ? -7.833 -12.149 -18.159 1.00 93.69 740 ILE A O 1
ATOM 5811 N N . GLN A 1 741 ? -6.321 -12.675 -16.578 1.00 93.69 741 GLN A N 1
ATOM 5812 C CA . GLN A 1 741 ? -5.392 -13.290 -17.519 1.00 93.69 741 GLN A CA 1
ATOM 5813 C C . GLN A 1 741 ? -6.043 -14.457 -18.275 1.00 93.69 741 GLN A C 1
ATOM 5815 O O . GLN A 1 741 ? -5.799 -14.621 -19.468 1.00 93.69 741 GLN A O 1
ATOM 5820 N N . TYR A 1 742 ? -6.890 -15.259 -17.618 1.00 95.62 742 TYR A N 1
ATOM 5821 C CA . TYR A 1 742 ? -7.653 -16.315 -18.287 1.00 95.62 742 TYR A CA 1
ATOM 5822 C C . TYR A 1 742 ? -8.595 -15.761 -19.364 1.00 95.62 742 TYR A C 1
ATOM 5824 O O . TYR A 1 742 ? -8.646 -16.322 -20.456 1.00 95.62 742 TYR A O 1
ATOM 5832 N N . ILE A 1 743 ? -9.316 -14.669 -19.088 1.00 95.75 743 ILE A N 1
ATOM 5833 C CA . ILE A 1 743 ? -10.195 -14.020 -20.075 1.00 95.75 743 ILE A CA 1
ATOM 5834 C C . ILE A 1 743 ? -9.381 -13.588 -21.292 1.00 95.75 743 ILE A C 1
ATOM 5836 O O . ILE A 1 743 ? -9.755 -13.914 -22.415 1.00 95.75 743 ILE A O 1
ATOM 5840 N N . ASP A 1 744 ? -8.222 -12.960 -21.079 1.00 93.81 744 ASP A N 1
ATOM 5841 C CA . ASP A 1 744 ? -7.326 -12.558 -22.168 1.00 93.81 744 ASP A CA 1
ATOM 5842 C C . ASP A 1 744 ? -6.850 -13.728 -23.031 1.00 93.81 744 ASP A C 1
ATOM 5844 O O . ASP A 1 744 ? -6.614 -13.575 -24.231 1.00 93.81 744 ASP A O 1
ATOM 5848 N N . LEU A 1 745 ? -6.727 -14.907 -22.423 1.00 93.94 745 LEU A N 1
ATOM 5849 C CA . LEU A 1 745 ? -6.309 -16.129 -23.092 1.00 93.94 745 LEU A CA 1
ATOM 5850 C C . LEU A 1 745 ? -7.440 -16.835 -23.841 1.00 93.94 745 LEU A C 1
ATOM 5852 O O . LEU A 1 745 ? -7.141 -17.722 -24.644 1.00 93.94 745 LEU A O 1
ATOM 5856 N N . VAL A 1 746 ? -8.706 -16.474 -23.613 1.00 93.44 746 VAL A N 1
ATOM 5857 C CA . VAL A 1 746 ? -9.889 -17.114 -24.206 1.00 93.44 746 VAL A CA 1
ATOM 5858 C C . VAL A 1 746 ? -10.653 -16.086 -25.055 1.00 93.44 746 VAL A C 1
ATOM 5860 O O . VAL A 1 746 ? -11.558 -15.424 -24.551 1.00 93.44 746 VAL A O 1
ATOM 5863 N N . PRO A 1 747 ? -10.324 -15.950 -26.359 1.00 89.06 747 PRO A N 1
ATOM 5864 C CA . PRO A 1 747 ? -10.848 -14.874 -27.205 1.00 89.06 747 PRO A CA 1
ATOM 5865 C C . PRO A 1 747 ? -12.381 -14.740 -27.242 1.00 89.06 747 PRO A C 1
ATOM 5867 O O . PRO A 1 747 ? -12.851 -13.619 -27.063 1.00 89.06 747 PRO A O 1
ATOM 5870 N N . PRO A 1 748 ? -13.179 -15.827 -27.364 1.00 87.31 748 PRO A N 1
ATOM 5871 C CA . PRO A 1 748 ? -14.642 -15.705 -27.360 1.00 87.31 748 PRO A CA 1
ATOM 5872 C C . PRO A 1 748 ? -15.194 -15.081 -26.074 1.00 87.31 748 PRO A C 1
ATOM 5874 O O . PRO A 1 748 ? -16.197 -14.378 -26.101 1.00 87.31 748 PRO A O 1
ATOM 5877 N N . LEU A 1 749 ? -14.523 -15.321 -24.943 1.00 92.06 749 LEU A N 1
ATOM 5878 C CA . LEU A 1 749 ? -14.889 -14.731 -23.661 1.00 92.06 749 LEU A CA 1
ATOM 5879 C C . LEU A 1 749 ? -14.411 -13.276 -23.569 1.00 92.06 749 LEU A C 1
ATOM 5881 O O . LEU A 1 749 ? -15.164 -12.419 -23.113 1.00 92.06 749 LEU A O 1
ATOM 5885 N N . LYS A 1 750 ? -13.190 -12.983 -24.039 1.00 91.50 750 LYS A N 1
ATOM 5886 C CA . LYS A 1 750 ? -12.613 -11.628 -24.074 1.00 91.50 750 LYS A CA 1
ATOM 5887 C C . LYS A 1 750 ? -13.494 -10.623 -24.816 1.00 91.50 750 LYS A C 1
ATOM 5889 O O . LYS A 1 750 ? -13.590 -9.480 -24.391 1.00 91.50 750 LYS A O 1
ATOM 5894 N N . GLU A 1 751 ? -14.130 -11.045 -25.906 1.00 88.06 751 GLU A N 1
ATOM 5895 C CA . GLU A 1 751 ? -15.003 -10.189 -26.721 1.00 88.06 751 GLU A CA 1
ATOM 5896 C C . GLU A 1 751 ? -16.307 -9.792 -26.014 1.00 88.06 751 GLU A C 1
ATOM 5898 O O . GLU A 1 751 ? -16.892 -8.763 -26.344 1.00 88.06 751 GLU A O 1
ATOM 5903 N N . VAL A 1 752 ? -16.769 -10.598 -25.056 1.00 91.69 752 VAL A N 1
ATOM 5904 C CA . VAL A 1 752 ? -18.095 -10.446 -24.436 1.00 91.69 752 VAL A CA 1
ATOM 5905 C C . VAL A 1 752 ? -18.018 -9.919 -23.004 1.00 91.69 752 VAL A C 1
ATOM 5907 O O . VAL A 1 752 ? -18.962 -9.291 -22.524 1.00 91.69 752 VAL A O 1
ATOM 5910 N N . VAL A 1 753 ? -16.907 -10.135 -22.297 1.00 91.81 753 VAL A N 1
ATOM 5911 C CA . VAL A 1 753 ? -16.705 -9.535 -20.972 1.00 91.81 753 VAL A CA 1
ATOM 5912 C C . VAL A 1 753 ? -16.514 -8.023 -21.131 1.00 91.81 753 VAL A C 1
ATOM 5914 O O . VAL A 1 753 ? -15.557 -7.609 -21.785 1.00 91.81 753 VAL A O 1
ATOM 5917 N N . PRO A 1 754 ? -17.369 -7.177 -20.521 1.00 83.62 754 PRO A N 1
ATOM 5918 C CA . PRO A 1 754 ? -17.211 -5.733 -20.616 1.00 83.62 754 PRO A CA 1
ATOM 5919 C C . PRO A 1 754 ? -15.847 -5.291 -20.077 1.00 83.62 754 PRO A C 1
ATOM 5921 O O . PRO A 1 754 ? -15.554 -5.436 -18.887 1.00 83.62 754 PRO A O 1
ATOM 5924 N N . VAL A 1 755 ? -15.017 -4.720 -20.950 1.00 58.81 755 VAL A N 1
ATOM 5925 C CA . VAL A 1 755 ? -13.764 -4.075 -20.553 1.00 58.81 755 VAL A CA 1
ATOM 5926 C C . VAL A 1 755 ? -14.133 -2.791 -19.807 1.00 58.81 755 VAL A C 1
ATOM 5928 O O . VAL A 1 755 ? -14.623 -1.837 -20.402 1.00 58.81 755 VAL A O 1
ATOM 5931 N N . ASN A 1 756 ? -13.923 -2.778 -18.490 1.00 48.91 756 ASN A N 1
ATOM 5932 C CA . ASN A 1 756 ? -14.003 -1.591 -17.631 1.00 48.91 756 ASN A CA 1
ATOM 5933 C C . ASN A 1 756 ? -15.342 -0.818 -17.620 1.00 48.91 756 ASN A C 1
ATOM 5935 O O . ASN A 1 756 ? -15.370 0.372 -17.916 1.00 48.91 756 ASN A O 1
ATOM 5939 N N . GLN A 1 757 ? -16.432 -1.430 -17.138 1.00 37.88 757 GLN A N 1
ATOM 5940 C CA . GLN A 1 757 ? -17.576 -0.651 -16.609 1.00 37.88 757 GLN A CA 1
ATOM 5941 C C . GLN A 1 757 ? -17.729 -0.695 -15.084 1.00 37.88 757 GLN A C 1
ATOM 5943 O O . GLN A 1 757 ? -18.174 0.290 -14.505 1.00 37.88 757 GLN A O 1
ATOM 5948 N N . VAL A 1 758 ? -17.209 -1.720 -14.399 1.00 36.97 758 VAL A N 1
ATOM 5949 C CA . VAL A 1 758 ? -16.927 -1.611 -12.948 1.00 36.97 758 VAL A CA 1
ATOM 5950 C C . VAL A 1 758 ? -15.727 -0.677 -12.709 1.00 36.97 758 VAL A C 1
ATOM 5952 O O . VAL A 1 758 ? -15.588 -0.084 -11.646 1.00 36.97 758 VAL A O 1
ATOM 5955 N N . GLY A 1 759 ? -14.910 -0.469 -13.752 1.00 36.78 759 GLY A N 1
ATOM 5956 C CA . GLY A 1 759 ? -13.755 0.421 -13.744 1.00 36.78 759 GLY A CA 1
ATOM 5957 C C . GLY A 1 759 ? -13.963 1.833 -14.315 1.00 36.78 759 GLY A C 1
ATOM 5958 O O . GLY A 1 759 ? -13.038 2.640 -14.328 1.00 36.78 759 GLY A O 1
ATOM 5959 N N . ALA A 1 760 ? -15.169 2.196 -14.762 1.00 30.30 760 ALA A N 1
ATOM 5960 C CA . ALA A 1 760 ? -15.441 3.560 -15.240 1.00 30.30 760 ALA A CA 1
ATOM 5961 C C . ALA A 1 760 ? -15.573 4.592 -14.092 1.00 30.30 760 ALA A C 1
ATOM 5963 O O . ALA A 1 760 ? -15.590 5.794 -14.339 1.00 30.30 760 ALA A O 1
ATOM 5964 N N . LYS A 1 761 ? -15.585 4.132 -12.829 1.00 32.72 761 LYS A N 1
ATOM 5965 C CA . LYS A 1 761 ? -15.265 4.931 -11.625 1.00 32.72 761 LYS A CA 1
ATOM 5966 C C . LYS A 1 761 ? -13.881 4.593 -11.033 1.00 32.72 761 LYS A C 1
ATOM 5968 O O . LYS A 1 761 ? -13.614 4.910 -9.875 1.00 32.72 761 LYS A O 1
ATOM 5973 N N . THR A 1 762 ? -13.022 3.922 -11.804 1.00 37.16 762 THR A N 1
ATOM 5974 C CA . THR A 1 762 ? -11.636 3.565 -11.445 1.00 37.16 762 THR A CA 1
ATOM 5975 C C . THR A 1 762 ? -10.636 4.091 -12.479 1.00 37.16 762 THR A C 1
ATOM 5977 O O . THR A 1 762 ? -9.623 3.457 -12.769 1.00 37.16 762 THR A O 1
ATOM 5980 N N . GLY A 1 763 ? -10.895 5.278 -13.030 1.00 27.45 763 GLY A N 1
ATOM 5981 C CA . GLY A 1 763 ? -9.783 6.204 -13.217 1.00 27.45 763 GLY A CA 1
ATOM 5982 C C . GLY A 1 763 ? -9.327 6.669 -11.833 1.00 27.45 763 GLY A C 1
ATOM 5983 O O . GLY A 1 763 ? -10.138 6.699 -10.909 1.00 27.45 763 GLY A O 1
ATOM 5984 N N . ASN A 1 764 ? -8.060 7.046 -11.691 1.00 35.41 764 ASN A N 1
ATOM 5985 C CA . ASN A 1 764 ? -7.490 7.733 -10.525 1.00 35.41 764 ASN A CA 1
ATOM 5986 C C . ASN A 1 764 ? -8.163 9.102 -10.231 1.00 35.41 764 ASN A C 1
ATOM 5988 O O . ASN A 1 764 ? -7.482 10.073 -9.918 1.00 35.41 764 ASN A O 1
ATOM 5992 N N . SER A 1 765 ? -9.487 9.233 -10.354 1.00 29.44 765 SER A N 1
ATOM 5993 C CA . SER A 1 765 ? -10.220 10.331 -9.743 1.00 29.44 765 SER A CA 1
ATOM 5994 C C . SER A 1 765 ? -10.269 10.061 -8.246 1.00 29.44 765 SER A C 1
ATOM 5996 O O . SER A 1 765 ? -10.690 8.979 -7.834 1.00 29.44 765 SER A O 1
ATOM 5998 N N . VAL A 1 766 ? -9.856 11.039 -7.448 1.00 36.34 766 VAL A N 1
ATOM 5999 C CA . VAL A 1 766 ? -10.059 11.079 -5.999 1.00 36.34 766 VAL A CA 1
ATOM 6000 C C . VAL A 1 766 ? -11.560 10.907 -5.720 1.00 36.34 766 VAL A C 1
ATOM 6002 O O . VAL A 1 766 ? -12.327 11.863 -5.776 1.00 36.34 766 VAL A O 1
ATOM 6005 N N . VAL A 1 767 ? -12.012 9.671 -5.489 1.00 35.94 767 VAL A N 1
ATOM 6006 C CA . VAL A 1 767 ? -13.368 9.398 -5.002 1.00 35.94 767 VAL A CA 1
ATOM 6007 C C . VAL A 1 767 ? -13.268 9.392 -3.487 1.00 35.94 767 VAL A C 1
ATOM 6009 O O . VAL A 1 767 ? -12.594 8.538 -2.911 1.00 35.94 767 VAL A O 1
ATOM 6012 N N . SER A 1 768 ? -13.896 10.374 -2.844 1.00 41.06 768 SER A N 1
ATOM 6013 C CA . SER A 1 768 ? -14.017 10.433 -1.389 1.00 41.06 768 SER A CA 1
ATOM 6014 C C . SER A 1 768 ? -14.507 9.085 -0.849 1.00 41.06 768 SER A C 1
ATOM 6016 O O . SER A 1 768 ? -15.519 8.562 -1.313 1.00 41.06 768 SER A O 1
ATOM 6018 N N . HIS A 1 769 ? -13.840 8.531 0.171 1.00 53.00 769 HIS A N 1
ATOM 6019 C CA . HIS A 1 769 ? -14.308 7.313 0.852 1.00 53.00 769 HIS A CA 1
ATOM 6020 C C . HIS A 1 769 ? -15.718 7.467 1.452 1.00 53.00 769 HIS A C 1
ATOM 6022 O O . HIS A 1 769 ? -16.349 6.460 1.757 1.00 53.00 769 HIS A O 1
ATOM 6028 N N . LYS A 1 770 ? -16.231 8.702 1.595 1.00 52.88 770 LYS A N 1
ATOM 6029 C CA . LYS A 1 770 ? -17.616 8.965 2.024 1.00 52.88 770 LYS A CA 1
ATOM 6030 C C . LYS A 1 770 ? -18.662 8.504 1.000 1.00 52.88 770 LYS A C 1
ATOM 6032 O O . LYS A 1 770 ? -19.793 8.240 1.394 1.00 52.88 770 LYS A O 1
ATOM 6037 N N . ASP A 1 771 ? -18.281 8.368 -0.270 1.00 68.56 771 ASP A N 1
ATOM 6038 C CA . ASP A 1 771 ? -19.180 7.998 -1.371 1.00 68.56 771 ASP A CA 1
ATOM 6039 C C . ASP A 1 771 ? -19.020 6.530 -1.807 1.00 68.56 771 ASP A C 1
ATOM 6041 O O . ASP A 1 771 ? -19.541 6.126 -2.849 1.00 68.56 771 ASP A O 1
ATOM 6045 N N . LEU A 1 772 ? -18.283 5.725 -1.034 1.00 83.75 772 LEU A N 1
ATOM 6046 C CA . LEU A 1 772 ? -18.060 4.303 -1.294 1.00 83.75 772 LEU A CA 1
ATOM 6047 C C . LEU A 1 772 ? -18.766 3.454 -0.234 1.00 83.75 772 LEU A C 1
ATOM 6049 O O . LEU A 1 772 ? -18.777 3.794 0.948 1.00 83.75 772 LEU A O 1
ATOM 6053 N N . SER A 1 773 ? -19.337 2.325 -0.651 1.00 88.69 773 SER A N 1
ATOM 6054 C CA . SER A 1 773 ? -19.802 1.303 0.288 1.00 88.69 773 SER A CA 1
ATOM 6055 C C . SER A 1 773 ? -18.620 0.542 0.889 1.00 88.69 773 SER A C 1
ATOM 6057 O O . SER A 1 773 ? -17.531 0.494 0.308 1.00 88.69 773 SER A O 1
ATOM 6059 N N . ILE A 1 774 ? -18.831 -0.105 2.037 1.00 88.69 774 ILE A N 1
ATOM 6060 C CA . ILE A 1 774 ? -17.802 -0.964 2.637 1.00 88.69 774 ILE A CA 1
ATOM 6061 C C . ILE A 1 774 ? -17.405 -2.114 1.703 1.00 88.69 774 ILE A C 1
ATOM 6063 O O . ILE A 1 774 ? -16.241 -2.505 1.669 1.00 88.69 774 ILE A O 1
ATOM 6067 N N . GLU A 1 775 ? -18.343 -2.637 0.910 1.00 88.88 775 GLU A N 1
ATOM 6068 C CA . GLU A 1 775 ? -18.080 -3.660 -0.102 1.00 88.88 775 GLU A CA 1
ATOM 6069 C C . GLU A 1 775 ? -17.110 -3.153 -1.176 1.00 88.88 775 GLU A C 1
ATOM 6071 O O . GLU A 1 775 ? -16.154 -3.848 -1.519 1.00 88.88 775 GLU A O 1
ATOM 6076 N N . GLU A 1 776 ? -17.306 -1.924 -1.660 1.00 87.19 776 GLU A N 1
ATOM 6077 C CA . GLU A 1 776 ? -16.445 -1.309 -2.674 1.00 87.19 776 GLU A CA 1
ATOM 6078 C C . GLU A 1 776 ? -15.052 -0.991 -2.113 1.00 87.19 776 GLU A C 1
ATOM 6080 O O . GLU A 1 776 ? -14.039 -1.257 -2.763 1.00 87.19 776 GLU A O 1
ATOM 6085 N N . VAL A 1 777 ? -14.977 -0.492 -0.873 1.00 86.94 777 VAL A N 1
ATOM 6086 C CA . VAL A 1 777 ? -13.699 -0.256 -0.180 1.00 86.94 777 VAL A CA 1
ATOM 6087 C C . VAL A 1 777 ? -12.912 -1.560 -0.028 1.00 86.94 777 VAL A C 1
ATOM 6089 O O . VAL A 1 777 ? -11.724 -1.596 -0.353 1.00 86.94 777 VAL A O 1
ATOM 6092 N N . MET A 1 778 ? -13.562 -2.640 0.417 1.00 90.44 778 MET A N 1
ATOM 6093 C CA . MET A 1 778 ? -12.902 -3.937 0.600 1.00 90.44 778 MET A CA 1
ATOM 6094 C C . MET A 1 778 ? -12.484 -4.568 -0.729 1.00 90.44 778 MET A C 1
ATOM 6096 O O . MET A 1 778 ? -11.398 -5.144 -0.803 1.00 90.44 778 MET A O 1
ATOM 6100 N N . SER A 1 779 ? -13.291 -4.434 -1.788 1.00 87.25 779 SER A N 1
ATOM 6101 C CA . SER A 1 779 ? -12.911 -4.914 -3.122 1.00 87.25 779 SER A CA 1
ATOM 6102 C C . SER A 1 779 ? -11.645 -4.215 -3.620 1.00 87.25 779 SER A C 1
ATOM 6104 O O . SER A 1 779 ? -10.689 -4.887 -3.996 1.00 87.25 779 SER A O 1
ATOM 6106 N N . ARG A 1 780 ? -11.589 -2.876 -3.550 1.00 86.12 780 ARG A N 1
ATOM 6107 C CA . ARG A 1 780 ? -10.412 -2.098 -3.980 1.00 86.12 780 ARG A CA 1
ATOM 6108 C C . ARG A 1 780 ? -9.167 -2.416 -3.160 1.00 86.12 780 ARG A C 1
ATOM 6110 O O . ARG A 1 780 ? -8.079 -2.531 -3.718 1.00 86.12 780 ARG A O 1
ATOM 6117 N N . TYR A 1 781 ? -9.330 -2.568 -1.846 1.00 85.69 781 TYR A N 1
ATOM 6118 C CA . TYR A 1 781 ? -8.235 -2.938 -0.957 1.00 85.69 781 TYR A CA 1
ATOM 6119 C C . TYR A 1 781 ? -7.612 -4.275 -1.372 1.00 85.69 781 TYR A C 1
ATOM 6121 O O . TYR A 1 781 ? -6.404 -4.345 -1.580 1.00 85.69 781 TYR A O 1
ATOM 6129 N N . PHE A 1 782 ? -8.417 -5.328 -1.545 1.00 87.19 782 PHE A N 1
ATOM 6130 C CA . PHE A 1 782 ? -7.875 -6.640 -1.903 1.00 87.19 782 PHE A CA 1
ATOM 6131 C C . PHE A 1 782 ? -7.387 -6.730 -3.348 1.00 87.19 782 PHE A C 1
ATOM 6133 O O . PHE A 1 782 ? -6.431 -7.466 -3.588 1.00 87.19 782 PHE A O 1
ATOM 6140 N N . ASP A 1 783 ? -7.971 -5.967 -4.274 1.00 81.12 783 ASP A N 1
ATOM 6141 C CA . ASP A 1 783 ? -7.453 -5.841 -5.639 1.00 81.12 783 ASP A CA 1
ATOM 6142 C C . ASP A 1 783 ? -6.030 -5.252 -5.625 1.00 81.12 783 ASP A C 1
ATOM 6144 O O . ASP A 1 783 ? -5.135 -5.796 -6.267 1.00 81.12 783 ASP A O 1
ATOM 6148 N N . SER A 1 784 ? -5.786 -4.214 -4.814 1.00 78.75 784 SER A N 1
ATOM 6149 C CA . SER A 1 784 ? -4.451 -3.622 -4.646 1.00 78.75 784 SER A CA 1
ATOM 6150 C C . SER A 1 784 ? -3.476 -4.536 -3.890 1.00 78.75 784 SER A C 1
ATOM 6152 O O . SER A 1 784 ? -2.317 -4.667 -4.280 1.00 78.75 784 SER A O 1
ATOM 6154 N N . VAL A 1 785 ? -3.925 -5.199 -2.819 1.00 77.62 785 VAL A N 1
ATOM 6155 C CA . VAL A 1 785 ? -3.072 -6.097 -2.018 1.00 77.62 785 VAL A CA 1
ATOM 6156 C C . VAL A 1 785 ? -2.652 -7.337 -2.808 1.00 77.62 785 VAL A C 1
ATOM 6158 O O . VAL A 1 785 ? -1.570 -7.875 -2.569 1.00 77.62 785 VAL A O 1
ATOM 6161 N N . GLU A 1 786 ? -3.475 -7.810 -3.745 1.00 80.88 786 GLU A N 1
ATOM 6162 C CA . GLU A 1 786 ? -3.174 -8.992 -4.552 1.00 80.88 786 GLU A CA 1
ATOM 6163 C C . GLU A 1 786 ? -1.913 -8.831 -5.417 1.00 80.88 786 GLU A C 1
ATOM 6165 O O . GLU A 1 786 ? -1.160 -9.799 -5.541 1.00 80.88 786 GLU A O 1
ATOM 6170 N N . GLU A 1 787 ? -1.652 -7.635 -5.959 1.00 71.38 787 GLU A N 1
ATOM 6171 C CA . GLU A 1 787 ? -0.511 -7.366 -6.852 1.00 71.38 787 GLU A CA 1
ATOM 6172 C C . GLU A 1 787 ? 0.850 -7.533 -6.155 1.00 71.38 787 GLU A C 1
ATOM 6174 O O . GLU A 1 787 ? 1.792 -8.028 -6.770 1.00 71.38 787 GLU A O 1
ATOM 6179 N N . GLY A 1 788 ? 0.946 -7.195 -4.863 1.00 67.75 788 GLY A N 1
ATOM 6180 C CA . GLY A 1 788 ? 2.184 -7.322 -4.080 1.00 67.75 788 GLY A CA 1
ATOM 6181 C C . GLY A 1 788 ? 2.209 -8.497 -3.096 1.00 67.75 788 GLY A C 1
ATOM 6182 O O . GLY A 1 788 ? 3.273 -9.029 -2.782 1.00 67.75 788 GLY A O 1
ATOM 6183 N N . TYR A 1 789 ? 1.046 -8.928 -2.596 1.00 75.44 789 TYR A N 1
ATOM 6184 C CA . TYR A 1 789 ? 0.940 -9.832 -1.446 1.00 75.44 789 TYR A CA 1
ATOM 6185 C C . TYR A 1 789 ? -0.236 -10.818 -1.556 1.00 75.44 789 TYR A C 1
ATOM 6187 O O . TYR A 1 789 ? -1.018 -10.992 -0.616 1.00 75.44 789 TYR A O 1
ATOM 6195 N N . ALA A 1 790 ? -0.326 -11.570 -2.657 1.00 79.62 790 ALA A N 1
ATOM 6196 C CA . ALA A 1 790 ? -1.337 -12.625 -2.851 1.00 79.62 790 ALA A CA 1
ATOM 6197 C C . ALA A 1 790 ? -1.435 -13.642 -1.679 1.00 79.62 790 ALA A C 1
ATOM 6199 O O . ALA A 1 790 ? -2.483 -14.252 -1.439 1.00 79.62 790 ALA A O 1
ATOM 6200 N N . GLY A 1 791 ? -0.357 -13.808 -0.900 1.00 83.19 791 GLY A N 1
ATOM 6201 C CA . GLY A 1 791 ? -0.346 -14.600 0.333 1.00 83.19 791 GLY A CA 1
ATOM 6202 C C . GLY A 1 791 ? -1.297 -14.085 1.424 1.00 83.19 791 GLY A C 1
ATOM 6203 O O . GLY A 1 791 ? -1.925 -14.905 2.095 1.00 83.19 791 GLY A O 1
ATOM 6204 N N . ILE A 1 792 ? -1.458 -12.763 1.570 1.00 82.94 792 ILE A N 1
ATOM 6205 C CA . ILE A 1 792 ? -2.389 -12.136 2.527 1.00 82.94 792 ILE A CA 1
ATOM 6206 C C . ILE A 1 792 ? -3.828 -12.476 2.140 1.00 82.94 792 ILE A C 1
ATOM 6208 O O . ILE A 1 792 ? -4.584 -12.996 2.962 1.00 82.94 792 ILE A O 1
ATOM 6212 N N . VAL A 1 793 ? -4.172 -12.288 0.864 1.00 89.25 793 VAL A N 1
ATOM 6213 C CA . VAL A 1 793 ? -5.493 -12.615 0.308 1.00 89.25 793 VAL A CA 1
ATOM 6214 C C . VAL A 1 793 ? -5.840 -14.087 0.570 1.00 89.25 793 VAL A C 1
ATOM 6216 O O . VAL A 1 793 ? -6.901 -14.416 1.106 1.00 89.25 793 VAL A O 1
ATOM 6219 N N . ALA A 1 794 ? -4.902 -14.995 0.276 1.00 90.00 794 ALA A N 1
ATOM 6220 C CA . ALA A 1 794 ? -5.079 -16.421 0.538 1.00 90.00 794 ALA A CA 1
ATOM 6221 C C . ALA A 1 794 ? -5.180 -16.751 2.036 1.00 90.00 794 ALA A C 1
ATOM 6223 O O . ALA A 1 794 ? -5.887 -17.690 2.410 1.00 90.00 794 ALA A O 1
ATOM 6224 N N . ASN A 1 795 ? -4.473 -16.026 2.905 1.00 92.88 795 ASN A N 1
ATOM 6225 C CA . ASN A 1 795 ? -4.534 -16.229 4.351 1.00 92.88 795 ASN A CA 1
ATOM 6226 C C . ASN A 1 795 ? -5.911 -15.893 4.913 1.00 92.88 795 ASN A C 1
ATOM 6228 O O . ASN A 1 795 ? -6.429 -16.703 5.675 1.00 92.88 795 ASN A O 1
ATOM 6232 N N . VAL A 1 796 ? -6.537 -14.791 4.489 1.00 93.44 796 VAL A N 1
ATOM 6233 C CA . VAL A 1 796 ? -7.894 -14.422 4.930 1.00 93.44 796 VAL A CA 1
ATOM 6234 C C . VAL A 1 796 ? -8.878 -15.563 4.653 1.00 93.44 796 VAL A C 1
ATOM 6236 O O . VAL A 1 796 ? -9.507 -16.077 5.577 1.00 93.44 796 VAL A O 1
ATOM 6239 N N . VAL A 1 797 ? -8.926 -16.057 3.410 1.00 93.44 797 VAL A N 1
ATOM 6240 C CA . VAL A 1 797 ? -9.832 -17.154 3.011 1.00 93.44 797 VAL A CA 1
ATOM 6241 C C . VAL A 1 797 ? -9.495 -18.477 3.715 1.00 93.44 797 VAL A C 1
ATOM 6243 O O . VAL A 1 797 ? -10.386 -19.262 4.057 1.00 93.44 797 VAL A O 1
ATOM 6246 N N . ARG A 1 798 ? -8.206 -18.767 3.944 1.00 91.44 798 ARG A N 1
ATOM 6247 C CA . ARG A 1 798 ? -7.786 -19.971 4.682 1.00 91.44 798 ARG A CA 1
ATOM 6248 C C . ARG A 1 798 ? -8.180 -19.903 6.152 1.00 91.44 798 ARG A C 1
ATOM 6250 O O . ARG A 1 798 ? -8.611 -20.919 6.688 1.00 91.44 798 ARG A O 1
ATOM 6257 N N . THR A 1 799 ? -8.030 -18.747 6.788 1.00 90.62 799 THR A N 1
ATOM 6258 C CA . THR A 1 799 ? -8.379 -18.537 8.195 1.00 90.62 799 THR A CA 1
ATOM 6259 C C . THR A 1 799 ? -9.881 -18.651 8.398 1.00 90.62 799 THR A C 1
ATOM 6261 O O . THR A 1 799 ? -10.305 -19.420 9.253 1.00 90.62 799 THR A O 1
ATOM 6264 N N . THR A 1 800 ? -10.698 -18.011 7.557 1.00 89.56 800 THR A N 1
ATOM 6265 C CA . THR A 1 800 ? -12.163 -18.123 7.670 1.00 89.56 800 THR A CA 1
ATOM 6266 C C . THR A 1 800 ? -12.681 -19.535 7.450 1.00 89.56 800 THR A C 1
ATOM 6268 O O . THR A 1 800 ? -13.648 -19.944 8.080 1.00 89.56 800 THR A O 1
ATOM 6271 N N . THR A 1 801 ? -12.015 -20.325 6.607 1.00 86.62 801 THR A N 1
ATOM 6272 C CA . THR A 1 801 ? -12.384 -21.733 6.389 1.00 86.62 801 THR A CA 1
ATOM 6273 C C . THR A 1 801 ? -12.126 -22.614 7.617 1.00 86.62 801 THR A C 1
ATOM 6275 O O . THR A 1 801 ? -12.715 -23.688 7.717 1.00 86.62 801 THR A O 1
ATOM 6278 N N . LYS A 1 802 ? -11.247 -22.190 8.534 1.00 89.06 802 LYS A N 1
ATOM 6279 C CA . LYS A 1 802 ? -10.957 -22.903 9.787 1.00 89.06 802 LYS A CA 1
ATOM 6280 C C . LYS A 1 802 ? -11.915 -22.542 10.922 1.00 89.06 802 LYS A C 1
ATOM 6282 O O . LYS A 1 802 ? -11.855 -23.196 11.955 1.00 89.06 802 LYS A O 1
ATOM 6287 N N . LEU A 1 803 ? -12.737 -21.507 10.755 1.00 89.56 803 LEU A N 1
ATOM 6288 C CA . LEU A 1 803 ? -13.719 -21.112 11.757 1.00 89.56 803 LEU A CA 1
ATOM 6289 C C . LEU A 1 803 ? -14.851 -22.140 11.828 1.00 89.56 803 LEU A C 1
ATOM 6291 O O . LEU A 1 803 ? -15.265 -22.699 10.805 1.00 89.56 803 LEU A O 1
ATOM 6295 N N . ASP A 1 804 ? -15.359 -22.361 13.037 1.00 83.12 804 ASP A N 1
ATOM 6296 C CA . ASP A 1 804 ? -16.437 -23.312 13.272 1.00 83.12 804 ASP A CA 1
ATOM 6297 C C . ASP A 1 804 ? -17.734 -22.860 12.598 1.00 83.12 804 ASP A C 1
ATOM 6299 O O . ASP A 1 804 ? -18.145 -21.701 12.665 1.00 83.12 804 ASP A O 1
ATOM 6303 N N . ARG A 1 805 ? -18.412 -23.813 11.952 1.00 80.19 805 ARG A N 1
ATOM 6304 C CA . ARG A 1 805 ? -19.755 -23.609 11.406 1.00 80.19 805 ARG A CA 1
ATOM 6305 C C . ARG A 1 805 ? -20.769 -24.047 12.438 1.00 80.19 805 ARG A C 1
ATOM 6307 O O . ARG A 1 805 ? -21.147 -25.217 12.479 1.00 80.19 805 ARG A O 1
ATOM 6314 N N . ILE A 1 806 ? -21.185 -23.113 13.278 1.00 74.56 806 ILE A N 1
ATOM 6315 C CA . ILE A 1 806 ? -22.179 -23.381 14.309 1.00 74.56 806 ILE A CA 1
ATOM 6316 C C . ILE A 1 806 ? -23.566 -23.363 13.644 1.00 74.56 806 ILE A C 1
ATOM 6318 O O . ILE A 1 806 ? -23.954 -22.331 13.094 1.00 74.56 806 ILE A O 1
ATOM 6322 N N . PRO A 1 807 ? -24.326 -24.476 13.646 1.00 67.31 807 PRO A N 1
ATOM 6323 C CA . PRO A 1 807 ? -25.676 -24.488 13.096 1.00 67.31 807 PRO A CA 1
ATOM 6324 C C . PRO A 1 807 ? -26.588 -23.597 13.946 1.00 67.31 807 PRO A C 1
ATOM 6326 O O . PRO A 1 807 ? -26.801 -23.869 15.131 1.00 67.31 807 PRO A O 1
ATOM 6329 N N . GLY A 1 808 ? -27.132 -22.534 13.354 1.00 70.50 808 GLY A N 1
ATOM 6330 C CA . GLY A 1 808 ? -28.084 -21.662 14.038 1.00 70.50 808 GLY A CA 1
ATOM 6331 C C . GLY A 1 808 ? -29.410 -22.363 14.326 1.00 70.50 808 GLY A C 1
ATOM 6332 O O . GLY A 1 808 ? -29.940 -23.100 13.495 1.00 70.50 808 GLY A O 1
ATOM 6333 N N . LYS A 1 809 ? -29.986 -22.109 15.505 1.00 78.94 809 LYS A N 1
ATOM 6334 C CA . LYS A 1 809 ? -31.361 -22.535 15.835 1.00 78.94 809 LYS A CA 1
ATOM 6335 C C . LYS A 1 809 ? -32.406 -21.565 15.275 1.00 78.94 809 LYS A C 1
ATOM 6337 O O . LYS A 1 809 ? -33.511 -21.984 14.918 1.00 78.94 809 LYS A O 1
ATOM 6342 N N . SER A 1 810 ? -32.034 -20.292 15.189 1.00 85.00 810 SER A N 1
ATOM 6343 C CA . SER A 1 810 ? -32.818 -19.171 14.681 1.00 85.00 810 SER A CA 1
ATOM 6344 C C . SER A 1 810 ? -32.060 -18.460 13.557 1.00 85.00 810 SER A C 1
ATOM 6346 O O . SER A 1 810 ? -30.827 -18.483 13.505 1.00 85.00 810 SER A O 1
ATOM 6348 N N . PHE A 1 811 ? -32.814 -17.845 12.648 1.00 88.56 811 PHE A N 1
ATOM 6349 C CA . PHE A 1 811 ? -32.295 -17.230 11.430 1.00 88.56 811 PHE A CA 1
ATOM 6350 C C . PHE A 1 811 ? -32.828 -15.813 11.267 1.00 88.56 811 PHE A C 1
ATOM 6352 O O . PHE A 1 811 ? -33.943 -15.505 11.697 1.00 88.56 811 PHE A O 1
ATOM 6359 N N . CYS A 1 812 ? -32.007 -14.973 10.647 1.00 90.31 812 CYS A N 1
ATOM 6360 C CA . CYS A 1 812 ? -32.340 -13.610 10.297 1.00 90.31 812 CYS A CA 1
ATOM 6361 C C . CYS A 1 812 ? -33.430 -13.598 9.218 1.00 90.31 812 CYS A C 1
ATOM 6363 O O . CYS A 1 812 ? -33.227 -14.161 8.146 1.00 90.31 812 CYS A O 1
ATOM 6365 N N . GLY A 1 813 ? -34.545 -12.917 9.466 1.00 89.69 813 GLY A N 1
ATOM 6366 C CA . GLY A 1 813 ? -35.643 -12.760 8.516 1.00 89.69 813 GLY A CA 1
ATOM 6367 C C . GLY A 1 813 ? -35.264 -11.962 7.266 1.00 89.69 813 GLY A C 1
ATOM 6368 O O . GLY A 1 813 ? -35.862 -12.170 6.219 1.00 89.69 813 GLY A O 1
ATOM 6369 N N . SER A 1 814 ? -34.241 -11.102 7.330 1.00 91.12 814 SER A N 1
ATOM 6370 C CA . SER A 1 814 ? -33.799 -10.306 6.176 1.00 91.12 814 SER A CA 1
ATOM 6371 C C . SER A 1 814 ? -32.748 -11.013 5.312 1.00 91.12 814 SER A C 1
ATOM 6373 O O . SER A 1 814 ? -32.918 -11.076 4.101 1.00 91.12 814 SER A O 1
ATOM 6375 N N . CYS A 1 815 ? -31.664 -11.532 5.905 1.00 91.50 815 CYS A N 1
ATOM 6376 C CA . CYS A 1 815 ? -30.545 -12.127 5.152 1.00 91.50 815 CYS A CA 1
ATOM 6377 C C . CYS A 1 815 ? -30.458 -13.660 5.233 1.00 91.50 815 CYS A C 1
ATOM 6379 O O . CYS A 1 815 ? -29.545 -14.263 4.669 1.00 91.50 815 CYS A O 1
ATOM 6381 N N . GLY A 1 816 ? -31.338 -14.306 6.003 1.00 89.81 816 GLY A N 1
ATOM 6382 C CA . GLY A 1 816 ? -31.359 -15.760 6.186 1.00 89.81 816 GLY A CA 1
ATOM 6383 C C . GLY A 1 816 ? -30.198 -16.342 7.002 1.00 89.81 816 GLY A C 1
ATOM 6384 O O . GLY A 1 816 ? -30.113 -17.559 7.140 1.00 89.81 816 GLY A O 1
ATOM 6385 N N . MET A 1 817 ? -29.290 -15.521 7.542 1.00 89.25 817 MET A N 1
ATOM 6386 C CA . MET A 1 817 ? -28.130 -16.005 8.305 1.00 89.25 817 MET A CA 1
ATOM 6387 C C . MET A 1 817 ? -28.490 -16.406 9.735 1.00 89.25 817 MET A C 1
ATOM 6389 O O . MET A 1 817 ? -29.403 -15.846 10.335 1.00 89.25 817 MET A O 1
ATOM 6393 N N . SER A 1 818 ? -27.744 -17.355 10.301 1.00 87.12 818 SER A N 1
ATOM 6394 C CA . SER A 1 818 ? -27.908 -17.779 11.695 1.00 87.12 818 SER A CA 1
ATOM 6395 C C . SER A 1 818 ? -27.721 -16.617 12.675 1.00 87.12 818 SER A C 1
ATOM 6397 O O . SER A 1 818 ? -26.789 -15.827 12.528 1.00 87.12 818 SER A O 1
ATOM 6399 N N . LEU A 1 819 ? -28.609 -16.533 13.667 1.00 85.81 819 LEU A N 1
ATOM 6400 C CA . LEU A 1 819 ? -28.542 -15.535 14.735 1.00 85.81 819 LEU A CA 1
ATOM 6401 C C . LEU A 1 819 ? -27.648 -16.015 15.878 1.00 85.81 819 LEU A C 1
ATOM 6403 O O . LEU A 1 819 ? -27.740 -17.175 16.290 1.00 85.81 819 LEU A O 1
ATOM 6407 N N . ASP A 1 820 ? -26.852 -15.098 16.418 1.00 80.62 820 ASP A N 1
ATOM 6408 C CA . ASP A 1 820 ? -26.060 -15.293 17.629 1.00 80.62 820 ASP A CA 1
ATOM 6409 C C . ASP A 1 820 ? -26.688 -14.474 18.756 1.00 80.62 820 ASP A C 1
ATOM 6411 O O . ASP A 1 820 ? -26.306 -13.337 18.993 1.00 80.62 820 ASP A O 1
ATOM 6415 N N . ALA A 1 821 ? -27.710 -15.020 19.420 1.00 70.69 821 ALA A N 1
ATOM 6416 C CA . ALA A 1 821 ? -28.459 -14.263 20.425 1.00 70.69 821 ALA A CA 1
ATOM 6417 C C . ALA A 1 821 ? -27.575 -13.784 21.595 1.00 70.69 821 ALA A C 1
ATOM 6419 O O . ALA A 1 821 ? -27.798 -12.696 22.117 1.00 70.69 821 ALA A O 1
ATOM 6420 N N . GLU A 1 822 ? -26.572 -14.572 21.993 1.00 70.38 822 GLU A N 1
ATOM 6421 C CA . GLU A 1 822 ? -25.655 -14.218 23.082 1.00 70.38 822 GLU A CA 1
ATOM 6422 C C . GLU A 1 822 ? -24.626 -13.175 22.627 1.00 70.38 822 GLU A C 1
ATOM 6424 O O . GLU A 1 822 ? -24.391 -12.192 23.334 1.00 70.38 822 GLU A O 1
ATOM 6429 N N . GLY A 1 823 ? -24.053 -13.347 21.430 1.00 71.38 823 GLY A N 1
ATOM 6430 C CA . GLY A 1 823 ? -23.142 -12.373 20.835 1.00 71.38 823 GLY A CA 1
ATOM 6431 C C . GLY A 1 823 ? -23.827 -11.045 20.521 1.00 71.38 823 GLY A C 1
ATOM 6432 O O . GLY A 1 823 ? -23.322 -9.999 20.918 1.00 71.38 823 GLY A O 1
ATOM 6433 N N . ASP A 1 824 ? -24.998 -11.073 19.884 1.00 67.81 824 ASP A N 1
ATOM 6434 C CA . ASP A 1 824 ? -25.773 -9.882 19.518 1.00 67.81 824 ASP A CA 1
ATOM 6435 C C . ASP A 1 824 ? -26.130 -9.049 20.765 1.00 67.81 824 ASP A C 1
ATOM 6437 O O . ASP A 1 824 ? -26.012 -7.825 20.740 1.00 67.81 824 ASP A O 1
ATOM 6441 N N . SER A 1 825 ? -26.511 -9.690 21.881 1.00 64.75 825 SER A N 1
ATOM 6442 C CA . SER A 1 825 ? -26.769 -8.998 23.155 1.00 64.75 825 SER A CA 1
ATOM 6443 C C . SER A 1 825 ? -25.504 -8.421 23.793 1.00 64.75 825 SER A C 1
ATOM 6445 O O . SER A 1 825 ? -25.548 -7.322 24.345 1.00 64.75 825 SER A O 1
ATOM 6447 N N . ARG A 1 826 ? -24.373 -9.131 23.715 1.00 67.75 826 ARG A N 1
ATOM 6448 C CA . ARG A 1 826 ? -23.091 -8.643 24.236 1.00 67.75 826 ARG A CA 1
ATOM 6449 C C . ARG A 1 826 ? -22.592 -7.423 23.460 1.00 67.75 826 ARG A C 1
ATOM 6451 O O . ARG A 1 826 ? -22.208 -6.432 24.072 1.00 67.75 826 ARG A O 1
ATOM 6458 N N . TRP A 1 827 ? -22.633 -7.481 22.130 1.00 63.62 827 TRP A N 1
ATOM 6459 C CA . TRP A 1 827 ? -22.193 -6.384 21.267 1.00 63.62 827 TRP A CA 1
ATOM 6460 C C . TRP A 1 827 ? -23.096 -5.154 21.385 1.00 63.62 827 TRP A C 1
ATOM 6462 O O . TRP A 1 827 ? -22.579 -4.041 21.436 1.00 63.62 827 TRP A O 1
ATOM 6472 N N . ALA A 1 828 ? -24.415 -5.341 21.522 1.00 61.00 828 ALA A N 1
ATOM 6473 C CA . ALA A 1 828 ? -25.338 -4.239 21.796 1.00 61.00 828 ALA A CA 1
ATOM 6474 C C . ALA A 1 828 ? -24.998 -3.502 23.110 1.00 61.00 828 ALA A C 1
ATOM 6476 O O . ALA A 1 828 ? -25.070 -2.278 23.163 1.00 61.00 828 ALA A O 1
ATOM 6477 N N . GLY A 1 829 ? -24.573 -4.232 24.152 1.00 55.38 829 GLY A N 1
ATOM 6478 C CA . GLY A 1 829 ? -24.183 -3.654 25.443 1.00 55.38 829 GLY A CA 1
ATOM 6479 C C . GLY A 1 829 ? -22.795 -2.997 25.478 1.00 55.38 829 GLY A C 1
ATOM 6480 O O . GLY A 1 829 ? -22.605 -2.044 26.229 1.00 55.38 829 GLY A O 1
ATOM 6481 N N . GLU A 1 830 ? -21.825 -3.481 24.691 1.00 53.62 830 GLU A N 1
ATOM 6482 C CA . GLU A 1 830 ? -20.456 -2.928 24.636 1.00 53.62 830 GLU A CA 1
ATOM 6483 C C . GLU A 1 830 ? -20.330 -1.709 23.693 1.00 53.62 830 GLU A C 1
ATOM 6485 O O . GLU A 1 830 ? -19.471 -0.858 23.925 1.00 53.62 830 GLU A O 1
ATOM 6490 N N . ILE A 1 831 ? -21.171 -1.600 22.651 1.00 53.12 831 ILE A N 1
ATOM 6491 C CA . ILE A 1 831 ? -21.112 -0.518 21.642 1.00 53.12 831 ILE A CA 1
ATOM 6492 C C . ILE A 1 831 ? -22.079 0.645 21.953 1.00 53.12 831 ILE A C 1
ATOM 6494 O O . ILE A 1 831 ? -21.875 1.749 21.456 1.00 53.12 831 ILE A O 1
ATOM 6498 N N . GLY A 1 832 ? -23.057 0.451 22.846 1.00 45.84 832 GLY A N 1
ATOM 6499 C CA . GLY A 1 832 ? -23.923 1.532 23.331 1.00 45.84 832 GLY A CA 1
ATOM 6500 C C . GLY A 1 832 ? -25.022 1.960 22.355 1.00 45.84 832 GLY A C 1
ATOM 6501 O O . GLY A 1 832 ? -25.338 3.144 22.289 1.00 45.84 832 GLY A O 1
ATOM 6502 N N . ASP A 1 833 ? -25.615 1.020 21.616 1.00 51.59 833 ASP A N 1
ATOM 6503 C CA . ASP A 1 833 ? -26.817 1.316 20.833 1.00 51.59 833 ASP A CA 1
ATOM 6504 C C . ASP A 1 833 ? -28.035 1.308 21.773 1.00 51.59 833 ASP A C 1
ATOM 6506 O O . ASP A 1 833 ? -28.487 0.245 22.215 1.00 51.59 833 ASP A O 1
ATOM 6510 N N . ASP A 1 834 ? -28.561 2.498 22.092 1.00 44.03 834 ASP A N 1
ATOM 6511 C CA . ASP A 1 834 ? -29.880 2.654 22.707 1.00 44.03 834 ASP A CA 1
ATOM 6512 C C . ASP A 1 834 ? -30.886 1.885 21.846 1.00 44.03 834 ASP A C 1
ATOM 6514 O O . ASP A 1 834 ? -31.113 2.207 20.675 1.00 44.03 834 ASP A O 1
ATOM 6518 N N . ALA A 1 835 ? -31.503 0.850 22.418 1.00 43.47 835 ALA A N 1
ATOM 6519 C CA . ALA A 1 835 ? -32.698 0.265 21.842 1.00 43.47 835 ALA A CA 1
ATOM 6520 C C . ALA A 1 835 ? -33.732 1.391 21.751 1.00 43.47 835 ALA A C 1
ATOM 6522 O O . ALA A 1 835 ? -34.330 1.765 22.754 1.00 43.47 835 ALA A O 1
ATOM 6523 N N . GLY A 1 836 ? -33.876 1.996 20.572 1.00 40.34 836 GLY A N 1
ATOM 6524 C CA . GLY A 1 836 ? -34.815 3.084 20.374 1.00 40.34 836 GLY A CA 1
ATOM 6525 C C . GLY A 1 836 ? -36.208 2.631 20.796 1.00 40.34 836 GLY A C 1
ATOM 6526 O O . GLY A 1 836 ? -36.821 1.812 20.112 1.00 40.34 836 GLY A O 1
ATOM 6527 N N . ASP A 1 837 ? -36.716 3.204 21.889 1.00 36.88 837 ASP A N 1
ATOM 6528 C CA . ASP A 1 837 ? -38.096 3.098 22.390 1.00 36.88 837 ASP A CA 1
ATOM 6529 C C . ASP A 1 837 ? -39.100 3.802 21.444 1.00 36.88 837 ASP A C 1
ATOM 6531 O O . ASP A 1 837 ? -40.059 4.462 21.850 1.00 36.88 837 ASP A O 1
ATOM 6535 N N . GLY A 1 838 ? -38.877 3.699 20.133 1.00 36.78 838 GLY A N 1
ATOM 6536 C CA . GLY A 1 838 ? -39.823 4.119 19.116 1.00 36.78 838 GLY A CA 1
ATOM 6537 C C . GLY A 1 838 ? -40.961 3.100 18.987 1.00 36.78 838 GLY A C 1
ATOM 6538 O O . GLY A 1 838 ? -40.752 1.905 19.210 1.00 36.78 838 GLY A O 1
ATOM 6539 N N . PRO A 1 839 ? -42.162 3.519 18.548 1.00 30.41 839 PRO A N 1
ATOM 6540 C CA . PRO A 1 839 ? -43.362 2.673 18.462 1.00 30.41 839 PRO A CA 1
ATOM 6541 C C . PRO A 1 839 ? -43.277 1.471 17.485 1.00 30.41 839 PRO A C 1
ATOM 6543 O O . PRO A 1 839 ? -44.286 0.818 17.238 1.00 30.41 839 PRO A O 1
ATOM 6546 N N . GLY A 1 840 ? -42.090 1.139 16.958 1.00 38.69 840 GLY A N 1
ATOM 6547 C CA . GLY A 1 840 ? -41.784 -0.073 16.186 1.00 38.69 840 GLY A CA 1
ATOM 6548 C C . GLY A 1 840 ? -40.990 -1.155 16.941 1.00 38.69 840 GLY A C 1
ATOM 6549 O O . GLY A 1 840 ? -40.845 -2.260 16.420 1.00 38.69 840 GLY A O 1
ATOM 6550 N N . ALA A 1 841 ? -40.507 -0.900 18.166 1.00 38.72 841 ALA A N 1
ATOM 6551 C CA . ALA A 1 841 ? -39.682 -1.854 18.925 1.00 38.72 841 ALA A CA 1
ATOM 6552 C C . ALA A 1 841 ? -40.428 -3.153 19.301 1.00 38.72 841 ALA A C 1
ATOM 6554 O O . ALA A 1 841 ? -39.823 -4.218 19.407 1.00 38.72 841 ALA A O 1
ATOM 6555 N N . ALA A 1 842 ? -41.758 -3.092 19.426 1.00 33.91 842 ALA A N 1
ATOM 6556 C CA . ALA A 1 842 ? -42.601 -4.253 19.718 1.00 33.91 842 ALA A CA 1
ATOM 6557 C C . ALA A 1 842 ? -42.897 -5.145 18.489 1.00 33.91 842 ALA A C 1
ATOM 6559 O O . ALA A 1 842 ? -43.451 -6.230 18.654 1.00 33.91 842 ALA A O 1
ATOM 6560 N N . ALA A 1 843 ? -42.531 -4.711 17.274 1.00 39.75 843 ALA A N 1
ATOM 6561 C CA . ALA A 1 843 ? -42.796 -5.421 16.016 1.00 39.75 843 ALA A CA 1
ATOM 6562 C C . ALA A 1 843 ? -41.521 -5.876 15.274 1.00 39.75 843 ALA A C 1
ATOM 6564 O O . ALA A 1 843 ? -41.620 -6.468 14.199 1.00 39.75 843 ALA A O 1
ATOM 6565 N N . ALA A 1 844 ? -40.327 -5.621 15.822 1.00 48.75 844 ALA A N 1
ATOM 6566 C CA . ALA A 1 844 ? -39.064 -5.956 15.173 1.00 48.75 844 ALA A CA 1
ATOM 6567 C C . ALA A 1 844 ? -38.889 -7.482 15.077 1.00 48.75 844 ALA A C 1
ATOM 6569 O O . ALA A 1 844 ? -38.586 -8.159 16.062 1.00 48.75 844 ALA A O 1
ATOM 6570 N N . GLY A 1 845 ? -39.104 -8.034 13.881 1.00 57.34 845 GLY A N 1
ATOM 6571 C CA . GLY A 1 845 ? -38.873 -9.445 13.592 1.00 57.34 845 GLY A CA 1
ATOM 6572 C C . GLY A 1 845 ? -37.413 -9.873 13.808 1.00 57.34 845 GLY A C 1
ATOM 6573 O O . GLY A 1 845 ? -36.549 -9.118 14.256 1.00 57.34 845 GLY A O 1
ATOM 6574 N N . ARG A 1 846 ? -37.125 -11.142 13.510 1.00 77.00 846 ARG A N 1
ATOM 6575 C CA . ARG A 1 846 ? -35.840 -11.800 13.802 1.00 77.00 846 ARG A CA 1
ATOM 6576 C C . ARG A 1 846 ? -34.699 -11.221 12.950 1.00 77.00 846 ARG A C 1
ATOM 6578 O O . ARG A 1 846 ? -34.327 -11.840 11.969 1.00 77.00 846 ARG A O 1
ATOM 6585 N N . LEU A 1 847 ? -34.130 -10.061 13.271 1.00 85.88 847 LEU A N 1
ATOM 6586 C CA . LEU A 1 847 ? -32.976 -9.489 12.555 1.00 85.88 847 LEU A CA 1
ATOM 6587 C C . LEU A 1 847 ? -31.651 -9.790 13.274 1.00 85.88 847 LEU A C 1
ATOM 6589 O O . LEU A 1 847 ? -31.577 -9.669 14.497 1.00 85.88 847 LEU A O 1
ATOM 6593 N N . CYS A 1 848 ? -30.597 -10.129 12.522 1.00 87.69 848 CYS A N 1
ATOM 6594 C CA . CYS A 1 848 ? -29.227 -10.165 13.055 1.00 87.69 848 CYS A CA 1
ATOM 6595 C C . CYS A 1 848 ? -28.692 -8.748 13.272 1.00 87.69 848 CYS A C 1
ATOM 6597 O O . CYS A 1 848 ? -29.179 -7.811 12.631 1.00 87.69 848 CYS A O 1
ATOM 6599 N N . TYR A 1 849 ? -27.666 -8.595 14.114 1.00 85.50 849 TYR A N 1
ATOM 6600 C CA . TYR A 1 849 ? -27.050 -7.293 14.399 1.00 85.50 849 TYR A CA 1
ATOM 6601 C C . TYR A 1 849 ? -26.721 -6.495 13.128 1.00 85.50 849 TYR A C 1
ATOM 6603 O O . TYR A 1 849 ? -27.143 -5.348 12.985 1.00 85.50 849 TYR A O 1
ATOM 6611 N N . GLY A 1 850 ? -26.080 -7.126 12.142 1.00 88.69 850 GLY A N 1
ATOM 6612 C CA . GLY A 1 850 ? -25.757 -6.439 10.895 1.00 88.69 850 GLY A CA 1
ATOM 6613 C C . GLY A 1 850 ? -26.962 -5.984 10.076 1.00 88.69 850 GLY A C 1
ATOM 6614 O O . GLY A 1 850 ? -26.947 -4.891 9.528 1.00 88.69 850 GLY A O 1
ATOM 6615 N N . CYS A 1 851 ? -28.040 -6.773 10.016 1.00 90.12 851 CYS A N 1
ATOM 6616 C CA . CYS A 1 851 ? -29.256 -6.329 9.329 1.00 90.12 851 CYS A CA 1
ATOM 6617 C C . CYS A 1 851 ? -29.977 -5.227 10.108 1.00 90.12 851 CYS A C 1
ATOM 6619 O O . CYS A 1 851 ? -30.505 -4.318 9.478 1.00 90.12 851 CYS A O 1
ATOM 6621 N N . LYS A 1 852 ? -29.962 -5.265 11.449 1.00 87.25 852 LYS A N 1
ATOM 6622 C CA . LYS A 1 852 ? -30.497 -4.172 12.274 1.00 87.25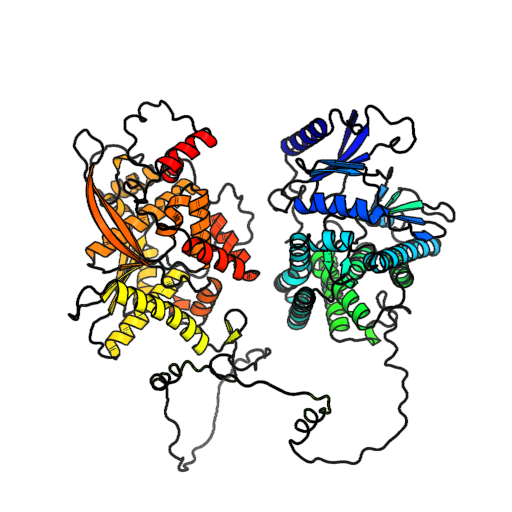 852 LYS A CA 1
ATOM 6623 C C . LYS A 1 852 ? -29.800 -2.854 11.945 1.00 87.25 852 LYS A C 1
ATOM 6625 O O . LYS A 1 852 ? -30.493 -1.888 11.665 1.00 87.25 852 LYS A O 1
ATOM 6630 N N . ARG A 1 853 ? -28.465 -2.839 11.875 1.00 85.44 853 ARG A N 1
ATOM 6631 C CA . ARG A 1 853 ? -27.688 -1.652 11.474 1.00 85.44 853 ARG A CA 1
ATOM 6632 C C . ARG A 1 853 ? -27.957 -1.230 10.034 1.00 85.44 853 ARG A C 1
ATOM 6634 O O . ARG A 1 853 ? -28.265 -0.076 9.767 1.00 85.44 853 ARG A O 1
ATOM 6641 N N . SER A 1 854 ? -27.926 -2.176 9.092 1.00 87.00 854 SER A N 1
ATOM 6642 C CA . SER A 1 854 ? -28.215 -1.867 7.686 1.00 87.00 854 SER A CA 1
ATOM 6643 C C . SER A 1 854 ? -29.596 -1.220 7.514 1.00 87.00 854 SER A C 1
ATOM 6645 O O . SER A 1 854 ? -29.729 -0.318 6.692 1.00 87.00 854 SER A O 1
ATOM 6647 N N . ILE A 1 855 ? -30.604 -1.646 8.283 1.00 86.69 855 ILE A N 1
ATOM 6648 C CA . ILE A 1 855 ? -31.991 -1.177 8.160 1.00 86.69 855 ILE A CA 1
ATOM 6649 C C . ILE A 1 855 ? -32.268 0.082 8.995 1.00 86.69 855 ILE A C 1
ATOM 6651 O O . ILE A 1 855 ? -32.927 0.992 8.497 1.00 86.69 855 ILE A O 1
ATOM 6655 N N . HIS A 1 856 ? -31.795 0.142 10.242 1.00 81.50 856 HIS A N 1
ATOM 6656 C CA . HIS A 1 856 ? -32.168 1.181 11.210 1.00 81.50 856 HIS A CA 1
ATOM 6657 C C . HIS A 1 856 ? -31.110 2.278 11.408 1.00 81.50 856 HIS A C 1
ATOM 6659 O O . HIS A 1 856 ? -31.464 3.337 11.921 1.00 81.50 856 HIS A O 1
ATOM 6665 N N . GLY A 1 857 ? -29.872 2.065 10.941 1.00 67.12 857 GLY A N 1
ATOM 6666 C CA . GLY A 1 857 ? -28.733 2.970 11.138 1.00 67.12 857 GLY A CA 1
ATOM 6667 C C . GLY A 1 857 ? -27.842 2.502 12.268 1.00 67.12 857 GLY A C 1
ATOM 6668 O O . GLY A 1 857 ? -28.151 2.889 13.409 1.00 67.12 857 GLY A O 1
#

Radius of gyration: 34.59 Å; chains: 1; bounding box: 105×86×94 Å

Sequence (857 aa):
MSLHEQHSIPTDTEQEIRSKVEQVLKGTPFSPSSLRKLSGGTANFMYHATLKYPSGEDKYQNGVVIKQGEGYVALHPAFKIATSRCAIEYESLVHLAGLPPTETPSCRISTPETYYFNQDSNTQVQEYLSEALSLKDYALKYYAAPTPPSLREECEQLGHGLGSWLRAFHGWSQEPKQAALRETFAGNKEMQGLKNMINYQQLLQVVDRHPEILGDARDVLQGVSDLAAGELADESALYPIHGDFWTGNILLPDTPLAKGTHTPIRIVDWEMVQIGVRPLDLGQAIAELWQLKLYKDIAAAEWLIRAFVDGYGAVSDDFAYRTVIHVGVHLICFGSQTPGWGDAEQQKDVVRIGKEIIVRAWGRDCGYFVGHVLGGENFDFSTLVNSTVPHWSIPNSPIDSCELISRHLKESHFRSENPGTRKQTKLPSAFLTRLSTAVTLYRSPENSTPTQLCWQSSPRPHQTQMPSSDTSRPCKRCKAEYAAFLLRTDPTCRDCYIQYVAYKLNKRLGALHKATRSSKKLTTRRYLAGLSFGPSSSVLAQLLSDQARHHSENKASSPFEPVIIHIDTELSNTEGESPAKKLLGEYRRVLPDAMFECVPLKDVLSVKSIDWSTLPLDTVTPDDDDDKSNGRLQRLFNALPTLTSRTDLLRQLIRHLLLQKAQEHSCSALLLGHSTTALAALTLSEVANGRGFAVPLQVADGMTTVCTYEAVEGAAAQETARLEFPVYYPLREIFRNELIQYIDLVPPLKEVVPVNQVGAKTGNSVVSHKDLSIEEVMSRYFDSVEEGYAGIVANVVRTTTKLDRIPGKSFCGSCGMSLDAEGDSRWAGEIGDDAGDGPGAAAAGRLCYGCKRSIHG

Organism: Fusarium circinatum (NCBI:txid48490)

pLDDT: mean 80.61, std 23.16, range [20.97, 98.62]